Protein AF-0000000074521268 (afdb_homodimer)

pLDDT: mean 89.57, std 14.9, range [26.36, 98.94]

Radius of gyration: 30.6 Å; Cα contacts (8 Å, |Δi|>4): 1885; chains: 2; bounding box: 76×84×82 Å

Solvent-accessible surface area (backbone atoms only — not comparable to full-atom values): 48936 Å² total; per-residue (Å²): 130,63,55,28,36,25,36,46,37,6,58,72,47,41,64,57,48,53,50,51,51,60,72,56,60,58,84,45,42,70,45,82,43,68,70,80,38,58,56,38,62,72,38,33,34,66,53,45,67,74,56,57,84,70,66,84,80,38,60,30,34,36,33,42,35,54,44,30,63,58,40,66,61,44,16,60,74,69,70,35,54,47,41,69,42,47,78,45,76,79,43,41,54,63,61,61,62,44,84,61,67,73,52,63,62,88,49,65,79,61,44,34,31,34,42,40,70,61,38,61,80,41,55,59,68,55,50,50,52,52,45,52,52,41,43,75,31,51,36,59,28,41,24,39,24,56,52,88,97,46,79,50,89,57,50,53,59,37,48,44,54,41,44,72,72,69,46,44,34,30,35,35,39,89,46,65,69,57,46,50,51,36,26,70,47,59,26,50,29,32,36,60,34,25,53,89,46,54,69,53,57,78,75,31,86,31,34,40,28,33,23,38,69,46,90,81,35,62,65,43,31,50,52,30,52,52,54,38,58,75,68,72,52,74,59,32,36,28,72,56,50,38,34,56,81,66,43,26,60,60,24,55,44,45,48,54,49,47,38,69,77,39,78,79,60,47,31,39,43,41,56,29,42,48,42,67,48,33,53,28,28,32,43,11,40,38,43,53,54,42,34,41,28,58,71,68,60,38,37,31,34,36,33,43,50,80,50,52,37,19,59,40,39,49,31,35,40,42,52,31,43,11,40,42,42,38,17,56,75,63,77,38,48,47,47,90,53,58,62,42,40,24,42,59,23,28,75,68,29,50,84,43,52,63,70,57,49,52,56,54,44,70,71,42,79,51,80,65,76,45,64,49,54,22,93,87,33,38,36,42,28,28,47,88,46,79,48,72,40,76,45,56,76,74,46,51,85,76,64,81,32,52,72,33,6,45,61,18,20,52,50,18,26,50,37,36,50,42,39,54,19,54,59,40,35,24,56,69,53,81,98,53,81,77,73,39,41,47,63,36,79,80,71,71,67,77,60,51,78,72,50,71,74,68,71,63,80,68,65,66,72,78,77,82,125,129,62,55,27,37,25,36,46,38,5,58,73,48,41,66,58,48,53,50,50,51,61,70,57,59,58,83,46,43,71,45,81,43,65,69,80,38,58,56,37,62,72,38,32,34,66,53,46,67,71,57,57,84,70,66,82,82,38,61,30,33,37,34,42,35,52,43,32,68,59,40,66,62,44,14,62,76,70,70,36,55,48,40,70,41,44,79,44,76,78,41,40,56,54,46,64,69,37,65,59,77,75,56,64,64,87,48,66,78,57,45,35,30,34,42,42,71,59,40,62,80,41,56,59,66,55,49,51,52,52,46,52,52,40,44,74,29,50,35,60,27,41,24,41,24,56,51,89,96,48,78,51,89,58,49,52,58,39,47,45,55,40,44,74,73,68,47,44,35,28,35,34,40,86,46,66,69,56,46,50,51,37,24,71,46,60,28,51,30,32,36,59,34,26,53,89,48,53,68,54,56,78,73,30,84,30,35,42,27,34,23,36,69,45,89,81,34,61,67,42,32,50,52,30,52,53,52,37,58,76,68,70,53,75,59,33,37,28,72,55,51,38,33,56,79,66,43,26,60,60,24,53,43,46,48,55,48,46,38,70,76,39,78,83,60,47,31,39,43,40,56,28,41,49,43,66,48,33,53,28,29,33,43,11,40,38,44,54,54,44,35,43,26,58,69,66,60,38,38,30,34,36,34,42,51,81,49,51,38,18,61,39,40,50,32,35,40,40,52,32,43,10,39,43,43,36,17,56,75,63,77,38,50,47,47,92,55,56,61,41,40,25,41,60,21,29,77,68,30,50,81,44,52,62,69,56,50,50,57,54,44,70,72,42,77,50,81,65,77,45,65,48,54,22,93,88,33,37,36,41,30,26,46,89,46,79,49,73,39,77,45,56,78,75,46,53,84,76,64,79,31,55,71,33,6,46,62,18,21,52,51,19,26,52,36,36,51,41,38,54,18,52,61,39,34,25,56,70,54,80,99,52,80,78,73,38,42,46,62,36,79,79,70,72,68,77,61,51,81,73,51,70,74,66,70,62,79,67,65,65,73,80,76,80,124

InterPro domains:
  IPR011005 Dihydropteroate synthase-like superfamily [SSF51717] (115-327)
  IPR045406 Domain of unknown function DUF6513 [PF20123] (3-87)

Organism: Methylococcus capsulatus (strain ATCC 33009 / NCIMB 11132 / Bath) (NCBI:txid243233)

Foldseek 3Di:
DAAEEEEEFAPLCQVVLVVLCVVLVDSHHYHYDYQHHHHQLAAELVSCVPRVDDPPPGQEYEGAQNYYYDQPVSCVVVVHHYYYFYNFSLCRSVRPVPCPPQQDLVDFQAAEEAEPAPQLVDDLVRLVVQVVVLVVLPHQEYEYEDDPPRDNVCLLVNLLSCVVVVGAYEYEDPDLVSQLSNQVSPHQEYEAAWLVNCVSVVRGVHAYEYEAPDQQDVVRVVNSVVVVVVVVHAYEYESEAAEPPGCNVVSLVVLVVNCVVPVPHAYEYALQNHLVVPPDQCLVSLLVVVLSCLVSVHRYYYHYCDDPSSVSVSNSNSSSSSLSVSQVVVVHDSPPNDCQSVQQADPQAASDAPVSVVVSQCPAQDLDWDWHAHLVAIWIHHNVDIDGDLDLVVCLVVNPCPPPPLVSVLSVVQRVQRNSSNVRHHHHDRPDHGRRRSVDPDPPPVPPSPPPPPDRVSPDDPPDD/DAAEEEEEFAPLCQVVLVVLCVVLVDSHHYHYDHQHHHHQLAAELVSCVVRVDDPPPGQEYEGAQNYYYDQPVSCVVVVHHYYYFYNFSLCRSVRVVVVPDQQDLVDFQAAEEAEPAPQLVDDLVRLVVQVVVLVVLPHQEYEYEDDPPRDNVCLLVNLVSCVVVVGAYEYEDPDLVSQLSNQVSPHQEYEAAWLVNCVSVVRGVHAYEYEAPDQQDVVRVVNSVVVVVVVVHAYEYESEAAEPPGCNVVSLVVLVVNCVVPVPHAYEYALQNHLVVDPDQCLVSLLVVVLSCLVSVHRYYYHYCDDPSSVSVSNSNSSSSSLSVSQVVVVHDSPPNDCQSVQQADPQAASDAPVSVVVSQCVAQDLDWDWHAHLVAIWIHHNVDIDGDLDLVVCLVVNPCPPPPLVSVLSVVQRVQRNSSNVRHHHHDRPDHGRRRSVDPDPPPPPSSPPPPPDRPSPDDPPDD

Nearest PDB structures (foldseek):
  4db7-assembly2_B-3  TM=7.439E-01  e=2.625E-07  Bacillus anthracis str. A2012
  6clu-assembly6_C  TM=7.519E-01  e=5.292E-07  Staphylococcus aureus
  4dai-assembly2_B-3  TM=7.224E-01  e=2.771E-07  Bacillus anthracis str. A2012
  4daf-assembly1_A  TM=7.419E-01  e=8.146E-07  Bacillus anthracis str. A2012
  2dzb-assembly1_A  TM=6.719E-01  e=3.687E-06  Thermus thermophilus

Secondary structure (DSSP, 8-state):
-PPEEEEEE-HHHHHHHHHHHHHH--SSEEEEEE-S-S-GGG-BHHHHHHH----TT-SEEEE-TT-BS-HHHHHHHHTS-EEE--SSGGGHHHHHHS-------S----EEEEEETTGGGS-HHHHHHHHHHHHHTT-SEEEEE-BTTB--TTHHHHHHHHHHTT-EEEEE-S-HHHHHHHHHHT-SEEEEE-GGGGGGGGT--PEEEE--SSTT-HHHHHHHHHHHHHHT---EE---PPPTTTTHHHHHHHHHHHHHH-TTSEEEEETHHHHHHS-S-HHHHHHHHHHHHHHHT--EEEE---SGGGTTHHHHHHHHHHHHHHHHHTT--SSSS-STT-SS--S-S--S-HHHHHHHHHH--SS--EEEEETTEEEEEETTEEEEESSHHHHGGGS--TT-HHHHHHHHHHHHHHHHHHHHT----TTSPPP-GGGS------S-TTS---S-GGG------/-PPEEEEEE-HHHHHHHHHHHHHH--SSEEEEEE-S-S-GGG-BHHHHHHH----TT-SEEEE-TT-BS-HHHHHHHHTS-EEE--SSGGGHHHHHHS-S-----S----EEEEEETTGGGS-HHHHHHHHHHHHHTT-SEEEEE-BTTB--TTHHHHHHHHHHTT-EEEEE-S-HHHHHHHHHHT-SEEEEE-GGGGGGGGT--PEEEE--SSTT-HHHHHHHHHHHHHHT---EE---PPPTTTTHHHHHHHHHHHHHH-TTSEEEEETHHHHHHS-S-HHHHHHHHHHHHHHHT--EEEE---SGGGTTHHHHHHHHHHHHHHHHHTT--SSSS-STT-SS--S-S--S-HHHHHHHHHH--SS--EEEEETTEEEEEETTEEEEESSHHHHGGGS--TT-HHHHHHHHHHHHHHHHHHHHT----TTSPPP-GGGS------S-TTS---S-GGG------

Structure (mmCIF, N/CA/C/O backbone):
data_AF-0000000074521268-model_v1
#
loop_
_entity.id
_entity.type
_entity.pdbx_description
1 polymer 'Pterin-binding domain protein'
#
loop_
_atom_site.group_PDB
_atom_site.id
_atom_site.type_symbol
_atom_site.label_atom_id
_atom_site.label_alt_id
_atom_site.label_comp_id
_atom_site.label_asym_id
_atom_site.label_entity_id
_atom_site.label_seq_id
_atom_site.pdbx_PDB_ins_code
_atom_site.Cartn_x
_atom_site.Cartn_y
_atom_site.Cartn_z
_atom_site.occupancy
_atom_site.B_iso_or_equiv
_atom_site.auth_seq_id
_atom_site.auth_comp_id
_atom_site.auth_asym_id
_atom_site.auth_atom_id
_atom_site.pdbx_PDB_model_num
ATOM 1 N N . MET A 1 1 ? 21.516 18.906 -37.062 1 59.97 1 MET A N 1
ATOM 2 C CA . MET A 1 1 ? 21.906 19.828 -36 1 59.97 1 MET A CA 1
ATOM 3 C C . MET A 1 1 ? 21.234 19.469 -34.688 1 59.97 1 MET A C 1
ATOM 5 O O . MET A 1 1 ? 20.109 18.969 -34.656 1 59.97 1 MET A O 1
ATOM 9 N N . ALA A 1 2 ? 21.953 19.438 -33.656 1 79.19 2 ALA A N 1
ATOM 10 C CA . ALA A 1 2 ? 21.422 19.094 -32.344 1 79.19 2 ALA A CA 1
ATOM 11 C C . ALA A 1 2 ? 20.312 20.062 -31.953 1 79.19 2 ALA A C 1
ATOM 13 O O . ALA A 1 2 ? 20.375 21.25 -32.25 1 79.19 2 ALA A O 1
ATOM 14 N N . GLU A 1 3 ? 19.188 19.547 -31.5 1 89.88 3 GLU A N 1
ATOM 15 C CA . GLU A 1 3 ? 18.094 20.391 -31.016 1 89.88 3 GLU A CA 1
ATOM 16 C C . GLU A 1 3 ? 18.594 21.406 -29.984 1 89.88 3 GLU A C 1
ATOM 18 O O . GLU A 1 3 ? 19.422 21.078 -29.141 1 89.88 3 GLU A O 1
ATOM 23 N N . HIS A 1 4 ? 18.219 22.672 -30.281 1 94.56 4 HIS A N 1
ATOM 24 C CA . HIS A 1 4 ? 18.531 23.734 -29.312 1 94.56 4 HIS A CA 1
ATOM 25 C C . HIS A 1 4 ? 17.312 24.062 -28.453 1 94.56 4 HIS A C 1
ATOM 27 O O . HIS A 1 4 ? 16.297 24.531 -28.969 1 94.56 4 HIS A O 1
ATOM 33 N N . ILE A 1 5 ? 17.469 23.797 -27.125 1 94.12 5 ILE A N 1
ATOM 34 C CA . ILE A 1 5 ? 16.359 24.031 -26.203 1 94.12 5 ILE A CA 1
ATOM 35 C C . ILE A 1 5 ? 16.641 25.25 -25.344 1 94.12 5 ILE A C 1
ATOM 37 O O . ILE A 1 5 ? 17.734 25.391 -24.781 1 94.12 5 ILE A O 1
ATOM 41 N N . LEU A 1 6 ? 15.672 26.234 -25.328 1 95.69 6 LEU A N 1
ATOM 42 C CA . LEU A 1 6 ? 15.727 27.375 -24.422 1 95.69 6 LEU A CA 1
ATOM 43 C C . LEU A 1 6 ? 15.008 27.062 -23.109 1 95.69 6 LEU A C 1
ATOM 45 O O . LEU A 1 6 ? 13.805 26.797 -23.109 1 95.69 6 LEU A O 1
ATOM 49 N N . PHE A 1 7 ? 15.812 27.078 -22.062 1 94.31 7 PHE A N 1
ATOM 50 C CA . PHE A 1 7 ? 15.234 26.875 -20.75 1 94.31 7 PHE A CA 1
ATOM 51 C C . PHE A 1 7 ? 14.945 28.219 -20.078 1 94.31 7 PHE A C 1
ATOM 53 O O . PHE A 1 7 ? 15.867 29 -19.828 1 94.31 7 PHE A O 1
ATOM 60 N N . LEU A 1 8 ? 13.68 28.484 -19.812 1 93.88 8 LEU A N 1
ATOM 61 C CA . LEU A 1 8 ? 13.32 29.672 -19.047 1 93.88 8 LEU A CA 1
ATOM 62 C C . LEU A 1 8 ? 13.211 29.359 -17.562 1 93.88 8 LEU A C 1
ATOM 64 O O . LEU A 1 8 ? 12.688 28.312 -17.172 1 93.88 8 LEU A O 1
ATOM 68 N N . THR A 1 9 ? 13.844 30.203 -16.75 1 90 9 THR A N 1
ATOM 69 C CA . THR A 1 9 ? 13.844 29.938 -15.312 1 90 9 THR A CA 1
ATOM 70 C C . THR A 1 9 ? 13.875 31.234 -14.523 1 90 9 THR A C 1
ATOM 72 O O . THR A 1 9 ? 13.812 32.312 -15.102 1 90 9 THR A O 1
ATOM 75 N N . GLY A 1 10 ? 13.672 31.125 -13.219 1 80.94 10 GLY A N 1
ATOM 76 C CA . GLY A 1 10 ? 13.828 32.25 -12.312 1 80.94 10 GLY A CA 1
ATOM 77 C C . GLY A 1 10 ? 15.219 32.344 -11.727 1 80.94 10 GLY A C 1
ATOM 78 O O . GLY A 1 10 ? 16.047 31.469 -11.93 1 80.94 10 GLY A O 1
ATOM 79 N N . LYS A 1 11 ? 15.391 33.5 -11.055 1 79.19 11 LYS A N 1
ATOM 80 C CA . LYS A 1 11 ? 16.703 33.844 -10.516 1 79.19 11 LYS A CA 1
ATOM 81 C C . LYS A 1 11 ? 17.188 32.75 -9.547 1 79.19 11 LYS A C 1
ATOM 83 O O . LYS A 1 11 ? 18.328 32.312 -9.617 1 79.19 11 LYS A O 1
ATOM 88 N N . LEU A 1 12 ? 16.312 32.281 -8.773 1 69.31 12 LEU A N 1
ATOM 89 C CA . LEU A 1 12 ? 16.688 31.391 -7.688 1 69.31 12 LEU A CA 1
ATOM 90 C C . LEU A 1 12 ? 16.984 29.984 -8.227 1 69.31 12 LEU A C 1
ATOM 92 O O . LEU A 1 12 ? 17.734 29.234 -7.598 1 69.31 12 LEU A O 1
ATOM 96 N N . ALA A 1 13 ? 16.438 29.688 -9.344 1 76.88 13 ALA A N 1
ATOM 97 C CA . ALA A 1 13 ? 16.578 28.328 -9.883 1 76.88 13 ALA A CA 1
ATOM 98 C C . ALA A 1 13 ? 17.688 28.266 -10.938 1 76.88 13 ALA A C 1
ATOM 100 O O . ALA A 1 13 ? 18.094 27.188 -11.352 1 76.88 13 ALA A O 1
ATOM 101 N N . GLU A 1 14 ? 18.219 29.406 -11.359 1 84.88 14 GLU A N 1
ATOM 102 C CA . GLU A 1 14 ? 19.094 29.484 -12.516 1 84.88 14 GLU A CA 1
ATOM 103 C C . GLU A 1 14 ? 20.375 28.672 -12.305 1 84.88 14 GLU A C 1
ATOM 105 O O . GLU A 1 14 ? 20.734 27.844 -13.141 1 84.88 14 GLU A O 1
ATOM 110 N N . LYS A 1 15 ? 20.953 28.859 -11.164 1 78.44 15 LYS A N 1
ATOM 111 C CA . LYS A 1 15 ? 22.203 28.172 -10.891 1 78.44 15 LYS A CA 1
ATOM 112 C C . LYS A 1 15 ? 22.016 26.656 -10.891 1 78.44 15 LYS A C 1
ATOM 114 O O . LYS A 1 15 ? 22.812 25.922 -11.484 1 78.44 15 LYS A O 1
ATOM 119 N N . GLN A 1 16 ? 21.016 26.297 -10.227 1 77.19 16 GLN A N 1
ATOM 120 C CA . GLN A 1 16 ? 20.734 24.859 -10.156 1 77.19 16 GLN A CA 1
ATOM 121 C C . GLN A 1 16 ? 20.438 24.297 -11.539 1 77.19 16 GLN A C 1
ATOM 123 O O . GLN A 1 16 ? 20.859 23.172 -11.859 1 77.19 16 GLN A O 1
ATOM 128 N N . LEU A 1 17 ? 19.75 24.984 -12.344 1 86.44 17 LEU A N 1
ATOM 129 C CA . LEU A 1 17 ? 19.438 24.547 -13.695 1 86.44 17 LEU A CA 1
ATOM 130 C C . LEU A 1 17 ? 20.703 24.359 -14.523 1 86.44 17 LEU A C 1
ATOM 132 O O . LEU A 1 17 ? 20.875 23.359 -15.203 1 86.44 17 LEU A O 1
ATOM 136 N N . HIS A 1 18 ? 21.609 25.281 -14.406 1 88.19 18 HIS A N 1
ATOM 137 C CA . HIS A 1 18 ? 22.875 25.156 -15.117 1 88.19 18 HIS A CA 1
ATOM 138 C C . HIS A 1 18 ? 23.641 23.906 -14.695 1 88.19 18 HIS A C 1
ATOM 140 O O . HIS A 1 18 ? 24.125 23.156 -15.539 1 88.19 18 HIS A O 1
ATOM 146 N N . ARG A 1 19 ? 23.594 23.703 -13.445 1 80.06 19 ARG A N 1
ATOM 147 C CA . ARG A 1 19 ? 24.312 22.547 -12.914 1 80.06 19 ARG A CA 1
ATOM 148 C C . ARG A 1 19 ? 23.719 21.234 -13.438 1 80.06 19 ARG A C 1
ATOM 150 O O . ARG A 1 19 ? 24.453 20.344 -13.875 1 80.06 19 ARG A O 1
ATOM 157 N N . ILE A 1 20 ? 22.469 21.188 -13.375 1 79.12 20 ILE A N 1
ATOM 158 C CA . ILE A 1 20 ? 21.781 19.984 -13.797 1 79.12 20 ILE A CA 1
ATOM 159 C C . ILE A 1 20 ? 22.016 19.75 -15.289 1 79.12 20 ILE A C 1
ATOM 161 O O . ILE A 1 20 ? 22.312 18.625 -15.703 1 79.12 20 ILE A O 1
ATOM 165 N N . LEU A 1 21 ? 21.906 20.688 -16.109 1 86.38 21 LEU A N 1
ATOM 166 C CA . LEU A 1 21 ? 22.094 20.562 -17.547 1 86.38 21 LEU A CA 1
ATOM 167 C C . LEU A 1 21 ? 23.531 20.203 -17.891 1 86.38 21 LEU A C 1
ATOM 169 O O . LEU A 1 21 ? 23.797 19.406 -18.797 1 86.38 21 LEU A O 1
ATOM 173 N N . GLU A 1 22 ? 24.438 20.75 -17.078 1 83.12 22 GLU A N 1
ATOM 174 C CA . GLU A 1 22 ? 25.844 20.422 -17.281 1 83.12 22 GLU A CA 1
ATOM 175 C C . GLU A 1 22 ? 26.109 18.953 -16.953 1 83.12 22 GLU A C 1
ATOM 177 O O . GLU A 1 22 ? 26.797 18.25 -17.703 1 83.12 22 GLU A O 1
ATOM 182 N N . GLU A 1 23 ? 25.484 18.562 -15.93 1 76.62 23 GLU A N 1
ATOM 183 C CA . GLU A 1 23 ? 25.641 17.172 -15.5 1 76.62 23 GLU A CA 1
ATOM 184 C C . GLU A 1 23 ? 24.984 16.219 -16.484 1 76.62 23 GLU A C 1
ATOM 186 O O . GLU A 1 23 ? 25.5 15.117 -16.734 1 76.62 23 GLU A O 1
ATOM 191 N N . MET A 1 24 ? 23.891 16.625 -17.047 1 77.19 24 MET A N 1
ATOM 192 C CA . MET A 1 24 ? 23.141 15.812 -18.016 1 77.19 24 MET A CA 1
ATOM 193 C C . MET A 1 24 ? 23.922 15.664 -19.312 1 77.19 24 MET A C 1
ATOM 195 O O . MET A 1 24 ? 23.766 14.664 -20.016 1 77.19 24 MET A O 1
ATOM 199 N N . ALA A 1 25 ? 24.766 16.5 -19.547 1 78.25 25 ALA A N 1
ATOM 200 C CA . ALA A 1 25 ? 25.484 16.516 -20.812 1 78.25 25 ALA A CA 1
ATOM 201 C C . ALA A 1 25 ? 24.578 16.062 -21.953 1 78.25 25 ALA A C 1
ATOM 203 O O . ALA A 1 25 ? 24.859 15.07 -22.625 1 78.25 25 ALA A O 1
ATOM 204 N N . PRO A 1 26 ? 23.453 16.859 -22.141 1 80.94 26 PRO A N 1
ATOM 205 C CA . PRO A 1 26 ? 22.5 16.422 -23.156 1 80.94 26 PRO A CA 1
ATOM 206 C C . PRO A 1 26 ? 23.031 16.562 -24.578 1 80.94 26 PRO A C 1
ATOM 208 O O . PRO A 1 26 ? 24.016 17.266 -24.797 1 80.94 26 PRO A O 1
ATOM 211 N N . GLU A 1 27 ? 22.359 15.688 -25.469 1 81.75 27 GLU A N 1
ATOM 212 C CA . GLU A 1 27 ? 22.75 15.734 -26.875 1 81.75 27 GLU A CA 1
ATOM 213 C C . GLU A 1 27 ? 22.203 16.984 -27.562 1 81.75 27 GLU A C 1
ATOM 215 O O . GLU A 1 27 ? 22.609 17.312 -28.688 1 81.75 27 GLU A O 1
ATOM 220 N N . PHE A 1 28 ? 21.375 17.609 -26.828 1 85.69 28 PHE A N 1
ATOM 221 C CA . PHE A 1 28 ? 20.828 18.828 -27.391 1 85.69 28 PHE A CA 1
ATOM 222 C C . PHE A 1 28 ? 21.609 20.047 -26.922 1 85.69 28 PHE A C 1
ATOM 224 O O . PHE A 1 28 ? 22.281 20 -25.875 1 85.69 28 PHE A O 1
ATOM 231 N N . GLU A 1 29 ? 21.641 21.062 -27.719 1 90.06 29 GLU A N 1
ATOM 232 C CA . GLU A 1 29 ? 22.141 22.375 -27.281 1 90.06 29 GLU A CA 1
ATOM 233 C C . GLU A 1 29 ? 21.109 23.094 -26.422 1 90.06 29 GLU A C 1
ATOM 235 O O . GLU A 1 29 ? 19.906 22.828 -26.531 1 90.06 29 GLU A O 1
ATOM 240 N N . TYR A 1 30 ? 21.688 23.797 -25.469 1 93.5 30 TYR A N 1
ATOM 241 C CA . TYR A 1 30 ? 20.703 24.484 -24.656 1 93.5 30 TYR A CA 1
ATOM 242 C C . TYR A 1 30 ? 21.156 25.906 -24.312 1 93.5 30 TYR A C 1
ATOM 244 O O . TYR A 1 30 ? 22.344 26.188 -24.344 1 93.5 30 TYR A O 1
ATOM 252 N N . THR A 1 31 ? 20.219 26.828 -24.125 1 94.69 31 THR A N 1
ATOM 253 C CA . THR A 1 31 ? 20.375 28.156 -23.531 1 94.69 31 THR A CA 1
ATOM 254 C C . THR A 1 31 ? 19.484 28.312 -22.297 1 94.69 31 THR A C 1
ATOM 256 O O . THR A 1 31 ? 18.312 27.922 -22.312 1 94.69 31 THR A O 1
ATOM 259 N N . VAL A 1 32 ? 20.109 28.734 -21.234 1 94.62 32 VAL A N 1
ATOM 260 C CA . VAL A 1 32 ? 19.328 29.047 -20.047 1 94.62 32 VAL A CA 1
ATOM 261 C C . VAL A 1 32 ? 19.109 30.547 -19.938 1 94.62 32 VAL A C 1
ATOM 263 O O . VAL A 1 32 ? 20.062 31.328 -20.031 1 94.62 32 VAL A O 1
ATOM 266 N N . HIS A 1 33 ? 17.844 30.922 -19.812 1 94.31 33 HIS A N 1
ATOM 267 C CA . HIS A 1 33 ? 17.516 32.344 -19.734 1 94.31 33 HIS A CA 1
ATOM 268 C C . HIS A 1 33 ? 16.656 32.625 -18.516 1 94.31 33 HIS A C 1
ATOM 270 O O . HIS A 1 33 ? 15.578 32.062 -18.344 1 94.31 33 HIS A O 1
ATOM 276 N N . GLN A 1 34 ? 17.156 33.531 -17.703 1 89.5 34 GLN A N 1
ATOM 277 C CA . GLN A 1 34 ? 16.422 34 -16.547 1 89.5 34 GLN A CA 1
ATOM 278 C C . GLN A 1 34 ? 15.453 35.125 -16.922 1 89.5 34 GLN A C 1
ATOM 280 O O . GLN A 1 34 ? 15.867 36.156 -17.453 1 89.5 34 GLN A O 1
ATOM 285 N N . LEU A 1 35 ? 14.172 35.031 -16.688 1 87.88 35 LEU A N 1
ATOM 286 C CA . LEU A 1 35 ? 13.148 35.938 -17.172 1 87.88 35 LEU A CA 1
ATOM 287 C C . LEU A 1 35 ? 12.953 37.094 -16.203 1 87.88 35 LEU A C 1
ATOM 289 O O . LEU A 1 35 ? 12 37.875 -16.344 1 87.88 35 LEU A O 1
ATOM 293 N N . GLY A 1 36 ? 13.727 37.188 -15.141 1 81.12 36 GLY A N 1
ATOM 294 C CA . GLY A 1 36 ? 13.688 38.312 -14.227 1 81.12 36 GLY A CA 1
ATOM 295 C C . GLY A 1 36 ? 12.742 38.094 -13.055 1 81.12 36 GLY A C 1
ATOM 296 O O . GLY A 1 36 ? 12.32 39.062 -12.406 1 81.12 36 GLY A O 1
ATOM 297 N N . LEU A 1 37 ? 12.281 36.938 -12.906 1 78.12 37 LEU A N 1
ATOM 298 C CA . LEU A 1 37 ? 11.508 36.594 -11.719 1 78.12 37 LEU A CA 1
ATOM 299 C C . LEU A 1 37 ? 12.336 35.812 -10.727 1 78.12 37 LEU A C 1
ATOM 301 O O . LEU A 1 37 ? 13.289 35.125 -11.117 1 78.12 37 LEU A O 1
ATOM 305 N N . SER A 1 38 ? 12.008 36.031 -9.508 1 70.19 38 SER A N 1
ATOM 306 C CA . SER A 1 38 ? 12.789 35.344 -8.461 1 70.19 38 SER A CA 1
ATOM 307 C C . SER A 1 38 ? 12.461 33.875 -8.391 1 70.19 38 SER A C 1
ATOM 309 O O . SER A 1 38 ? 13.367 33.031 -8.383 1 70.19 38 SER A O 1
ATOM 311 N N . VAL A 1 39 ? 11.148 33.594 -8.281 1 68 39 VAL A N 1
ATOM 312 C CA . VAL A 1 39 ? 10.68 32.219 -8.125 1 68 39 VAL A CA 1
ATOM 313 C C . VAL A 1 39 ? 10.125 31.688 -9.453 1 68 39 VAL A C 1
ATOM 315 O O . VAL A 1 39 ? 9.148 32.25 -9.969 1 68 39 VAL A O 1
ATOM 318 N N . ALA A 1 40 ? 10.688 30.688 -9.953 1 78.62 40 ALA A N 1
ATOM 319 C CA . ALA A 1 40 ? 10.344 30.109 -11.25 1 78.62 40 ALA A CA 1
ATOM 320 C C . ALA A 1 40 ? 8.891 29.672 -11.289 1 78.62 40 ALA A C 1
ATOM 322 O O . ALA A 1 40 ? 8.234 29.75 -12.336 1 78.62 40 ALA A O 1
ATOM 323 N N . ALA A 1 41 ? 8.453 29.234 -10.141 1 66.62 41 ALA A N 1
ATOM 324 C CA . ALA A 1 41 ? 7.105 28.672 -10.07 1 66.62 41 ALA A CA 1
ATOM 325 C C . ALA A 1 41 ? 6.047 29.719 -10.352 1 66.62 41 ALA A C 1
ATOM 327 O O . ALA A 1 41 ? 4.898 29.406 -10.656 1 66.62 41 ALA A O 1
ATOM 328 N N . LEU A 1 42 ? 6.395 31.016 -10.328 1 70.69 42 LEU A N 1
ATOM 329 C CA . LEU A 1 42 ? 5.461 32.125 -10.547 1 70.69 42 LEU A CA 1
ATOM 330 C C . LEU A 1 42 ? 5.414 32.5 -12.023 1 70.69 42 LEU A C 1
ATOM 332 O O . LEU A 1 42 ? 4.641 33.375 -12.414 1 70.69 42 LEU A O 1
ATOM 336 N N . MET A 1 43 ? 6.098 31.859 -12.773 1 81.31 43 MET A N 1
ATOM 337 C CA . MET A 1 43 ? 6.184 32.188 -14.195 1 81.31 43 MET A CA 1
ATOM 338 C C . MET A 1 43 ? 4.844 31.938 -14.891 1 81.31 43 MET A C 1
ATOM 340 O O . MET A 1 43 ? 4.168 30.953 -14.617 1 81.31 43 MET A O 1
ATOM 344 N N . THR A 1 44 ? 4.379 32.969 -15.664 1 83.81 44 THR A N 1
ATOM 345 C CA . THR A 1 44 ? 3.172 32.812 -16.469 1 83.81 44 THR A CA 1
ATOM 346 C C . THR A 1 44 ? 3.48 33 -17.953 1 83.81 44 THR A C 1
ATOM 348 O O . THR A 1 44 ? 4.492 33.625 -18.312 1 83.81 44 THR A O 1
ATOM 351 N N . ALA A 1 45 ? 2.617 32.469 -18.766 1 89.19 45 ALA A N 1
ATOM 352 C CA . ALA A 1 45 ? 2.754 32.625 -20.203 1 89.19 45 ALA A CA 1
ATOM 353 C C . ALA A 1 45 ? 2.783 34.125 -20.594 1 89.19 45 ALA A C 1
ATOM 355 O O . ALA A 1 45 ? 3.557 34.531 -21.453 1 89.19 45 ALA A O 1
ATOM 356 N N . ASP A 1 46 ? 1.966 34.844 -19.859 1 86.88 46 ASP A N 1
ATOM 357 C CA . ASP A 1 46 ? 1.913 36.281 -20.125 1 86.88 46 ASP A CA 1
ATOM 358 C C . ASP A 1 46 ? 3.246 36.969 -19.781 1 86.88 46 ASP A C 1
ATOM 360 O O . ASP A 1 46 ? 3.697 37.844 -20.516 1 86.88 46 ASP A O 1
ATOM 364 N N . MET A 1 47 ? 3.838 36.531 -18.75 1 88 47 MET A N 1
ATOM 365 C CA . MET A 1 47 ? 5.141 37.062 -18.375 1 88 47 MET A CA 1
ATOM 366 C C . MET A 1 47 ? 6.188 36.75 -19.438 1 88 47 MET A C 1
ATOM 368 O O . MET A 1 47 ? 7.012 37.594 -19.781 1 88 47 MET A O 1
ATOM 372 N N . ILE A 1 48 ? 6.074 35.562 -19.906 1 93.12 48 ILE A N 1
ATOM 373 C CA . ILE A 1 48 ? 7.027 35.125 -20.938 1 93.12 48 ILE A CA 1
ATOM 374 C C . ILE A 1 48 ? 6.84 35.969 -22.188 1 93.12 48 ILE A C 1
ATOM 376 O O . ILE A 1 48 ? 7.809 36.469 -22.766 1 93.12 48 ILE A O 1
ATOM 380 N N . ARG A 1 49 ? 5.625 36.188 -22.562 1 90.5 49 ARG A N 1
ATOM 381 C CA . ARG A 1 49 ? 5.301 37 -23.75 1 90.5 49 ARG A CA 1
ATOM 382 C C . ARG A 1 49 ? 5.863 38.406 -23.625 1 90.5 49 ARG A C 1
ATOM 384 O O . ARG A 1 49 ? 6.387 38.938 -24.609 1 90.5 49 ARG A O 1
ATOM 391 N N . ARG A 1 50 ? 5.789 38.906 -22.453 1 89.38 50 ARG A N 1
ATOM 392 C CA . ARG A 1 50 ? 6.176 40.281 -22.219 1 89.38 50 ARG A CA 1
ATOM 393 C C . ARG A 1 50 ? 7.688 40.406 -22.047 1 89.38 50 ARG A C 1
ATOM 395 O O . ARG A 1 50 ? 8.281 41.375 -22.5 1 89.38 50 ARG A O 1
ATOM 402 N N . ARG A 1 51 ? 8.297 39.406 -21.438 1 91.56 51 ARG A N 1
ATOM 403 C CA . ARG A 1 51 ? 9.656 39.625 -20.953 1 91.56 51 ARG A CA 1
ATOM 404 C C . ARG A 1 51 ? 10.672 38.938 -21.859 1 91.56 51 ARG A C 1
ATOM 406 O O . ARG A 1 51 ? 11.852 39.25 -21.844 1 91.56 51 ARG A O 1
ATOM 413 N N . LEU A 1 52 ? 10.227 37.906 -22.484 1 93 52 LEU A N 1
ATOM 414 C CA . LEU A 1 52 ? 11.164 37.188 -23.359 1 93 52 LEU A CA 1
ATOM 415 C C . LEU A 1 52 ? 11.398 37.969 -24.656 1 93 52 LEU A C 1
ATOM 417 O O . LEU A 1 52 ? 10.484 38.094 -25.469 1 93 52 LEU A O 1
ATOM 421 N N . LYS A 1 53 ? 12.586 38.469 -24.812 1 89.38 53 LYS A N 1
ATOM 422 C CA . LYS A 1 53 ? 12.898 39.312 -25.953 1 89.38 53 LYS A CA 1
ATOM 423 C C . LYS A 1 53 ? 13.656 38.562 -27.031 1 89.38 53 LYS A C 1
ATOM 425 O O . LYS A 1 53 ? 13.688 38.969 -28.188 1 89.38 53 LYS A O 1
ATOM 430 N N . ASP A 1 54 ? 14.273 37.531 -26.672 1 91.25 54 ASP A N 1
ATOM 431 C CA . ASP A 1 54 ? 15.094 36.75 -27.578 1 91.25 54 ASP A CA 1
ATOM 432 C C . ASP A 1 54 ? 14.898 35.25 -27.328 1 91.25 54 ASP A C 1
ATOM 434 O O . ASP A 1 54 ? 14.93 34.812 -26.188 1 91.25 54 ASP A O 1
ATOM 438 N N . THR A 1 55 ? 14.648 34.531 -28.406 1 93.38 55 THR A N 1
ATOM 439 C CA . THR A 1 55 ? 14.492 33.094 -28.281 1 93.38 55 THR A CA 1
ATOM 440 C C . THR A 1 55 ? 15.836 32.375 -28.469 1 93.38 55 THR A C 1
ATOM 442 O O . THR A 1 55 ? 15.922 31.172 -28.328 1 93.38 55 THR A O 1
ATOM 445 N N . PHE A 1 56 ? 16.859 33.094 -28.75 1 92.62 56 PHE A N 1
ATOM 446 C CA . PHE A 1 56 ? 18.234 32.625 -28.844 1 92.62 56 PHE A CA 1
ATOM 447 C C . PHE A 1 56 ? 18.375 31.516 -29.891 1 92.62 56 PHE A C 1
ATOM 449 O O . PHE A 1 56 ? 19.141 30.562 -29.703 1 92.62 56 PHE A O 1
ATOM 456 N N . GLY A 1 57 ? 17.484 31.547 -30.875 1 92.19 57 GLY A N 1
ATOM 457 C CA . GLY A 1 57 ? 17.531 30.547 -31.938 1 92.19 57 GLY A CA 1
ATOM 458 C C . GLY A 1 57 ? 17.109 29.172 -31.484 1 92.19 57 GLY A C 1
ATOM 459 O O . GLY A 1 57 ? 17.531 28.156 -32.062 1 92.19 57 GLY A O 1
ATOM 460 N N . ALA A 1 58 ? 16.375 29.094 -30.422 1 94.69 58 ALA A N 1
ATOM 461 C CA . ALA A 1 58 ? 15.969 27.797 -29.859 1 94.69 58 ALA A CA 1
ATOM 462 C C . ALA A 1 58 ? 14.938 27.125 -30.766 1 94.69 58 ALA A C 1
ATOM 464 O O . ALA A 1 58 ? 14.195 27.797 -31.484 1 94.69 58 ALA A O 1
ATOM 465 N N . ASP A 1 59 ? 14.977 25.797 -30.734 1 94.12 59 ASP A N 1
ATOM 466 C CA . ASP A 1 59 ? 13.984 25 -31.438 1 94.12 59 ASP A CA 1
ATOM 467 C C . ASP A 1 59 ? 12.734 24.797 -30.578 1 94.12 59 ASP A C 1
ATOM 469 O O . ASP A 1 59 ? 11.648 24.547 -31.109 1 94.12 59 ASP A O 1
ATOM 473 N N . ARG A 1 60 ? 12.953 24.812 -29.312 1 94.25 60 ARG A N 1
ATOM 474 C CA . ARG A 1 60 ? 11.875 24.641 -28.328 1 94.25 60 ARG A CA 1
ATOM 475 C C . ARG A 1 60 ? 12.211 25.344 -27.031 1 94.25 60 ARG A C 1
ATOM 477 O O . ARG A 1 60 ? 13.383 25.547 -26.703 1 94.25 60 ARG A O 1
ATOM 484 N N . ILE A 1 61 ? 11.117 25.812 -26.344 1 94.88 61 ILE A N 1
ATOM 485 C CA . ILE A 1 61 ? 11.266 26.453 -25.047 1 94.88 61 ILE A CA 1
ATOM 486 C C . ILE A 1 61 ? 10.688 25.547 -23.953 1 94.88 61 ILE A C 1
ATOM 488 O O . ILE A 1 61 ? 9.578 25.016 -24.094 1 94.88 61 ILE A O 1
ATOM 492 N N . LEU A 1 62 ? 11.516 25.25 -22.984 1 92.75 62 LEU A N 1
ATOM 493 C CA . LEU A 1 62 ? 11.039 24.531 -21.812 1 92.75 62 LEU A CA 1
ATOM 494 C C . LEU A 1 62 ? 10.867 25.469 -20.625 1 92.75 62 LEU A C 1
ATOM 496 O O . LEU A 1 62 ? 11.812 26.156 -20.234 1 92.75 62 LEU A O 1
ATOM 500 N N . VAL A 1 63 ? 9.664 25.562 -20.125 1 91.94 63 VAL A N 1
ATOM 501 C CA . VAL A 1 63 ? 9.352 26.391 -18.984 1 91.94 63 VAL A CA 1
ATOM 502 C C . VAL A 1 63 ? 9.172 25.531 -17.734 1 91.94 63 VAL A C 1
ATOM 504 O O . VAL A 1 63 ? 9.031 24.312 -17.844 1 91.94 63 VAL A O 1
ATOM 507 N N . PRO A 1 64 ? 9.352 26.141 -16.5 1 84.06 64 PRO A N 1
ATOM 508 C CA . PRO A 1 64 ? 9.125 25.344 -15.281 1 84.06 64 PRO A CA 1
ATOM 509 C C . PRO A 1 64 ? 7.773 24.641 -15.289 1 84.06 64 PRO A C 1
ATOM 511 O O . PRO A 1 64 ? 6.797 25.172 -15.828 1 84.06 64 PRO A O 1
ATOM 514 N N . GLY A 1 65 ? 7.773 23.422 -14.773 1 81.25 65 GLY A N 1
ATOM 515 C CA . GLY A 1 65 ? 6.578 22.594 -14.781 1 81.25 65 GLY A CA 1
ATOM 516 C C . GLY A 1 65 ? 5.363 23.297 -14.195 1 81.25 65 GLY A C 1
ATOM 517 O O . GLY A 1 65 ? 4.23 23.016 -14.594 1 81.25 65 GLY A O 1
ATOM 518 N N . ARG A 1 66 ? 5.562 24.281 -13.328 1 69.12 66 ARG A N 1
ATOM 519 C CA . ARG A 1 66 ? 4.477 24.969 -12.633 1 69.12 66 ARG A CA 1
ATOM 520 C C . ARG A 1 66 ? 4.121 26.281 -13.328 1 69.12 66 ARG A C 1
ATOM 522 O O . ARG A 1 66 ? 3.35 27.078 -12.797 1 69.12 66 ARG A O 1
ATOM 529 N N . CYS A 1 67 ? 4.75 26.5 -14.461 1 80.69 67 CYS A N 1
ATOM 530 C CA . CYS A 1 67 ? 4.418 27.703 -15.234 1 80.69 67 CYS A CA 1
ATOM 531 C C . CYS A 1 67 ? 2.932 27.734 -15.555 1 80.69 67 CYS A C 1
ATOM 533 O O . CYS A 1 67 ? 2.352 26.734 -15.969 1 80.69 67 CYS A O 1
ATOM 535 N N . ARG A 1 68 ? 2.336 28.891 -15.25 1 75.62 68 ARG A N 1
ATOM 536 C CA . ARG A 1 68 ? 0.901 29.031 -15.477 1 75.62 68 ARG A CA 1
ATOM 537 C C . ARG A 1 68 ? 0.622 29.781 -16.781 1 75.62 68 ARG A C 1
ATOM 539 O O . ARG A 1 68 ? 1.507 30.453 -17.312 1 75.62 68 ARG A O 1
ATOM 546 N N . GLY A 1 69 ? -0.626 29.562 -17.297 1 79.75 69 GLY A N 1
ATOM 547 C CA . GLY A 1 69 ? -1.038 30.312 -18.484 1 79.75 69 GLY A CA 1
ATOM 548 C C . GLY A 1 69 ? -1.131 29.453 -19.734 1 79.75 69 GLY A C 1
ATOM 549 O O . GLY A 1 69 ? -0.945 28.234 -19.672 1 79.75 69 GLY A O 1
ATOM 550 N N . ASP A 1 70 ? -1.538 30 -20.844 1 81.94 70 ASP A N 1
ATOM 551 C CA . ASP A 1 70 ? -1.762 29.328 -22.125 1 81.94 70 ASP A CA 1
ATOM 552 C C . ASP A 1 70 ? -0.469 29.234 -22.938 1 81.94 70 ASP A C 1
ATOM 55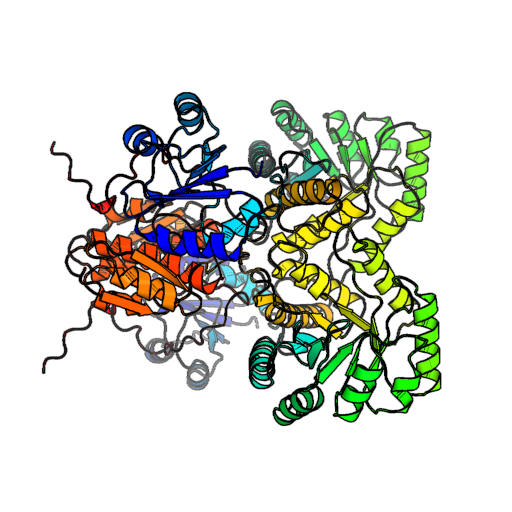4 O O . ASP A 1 70 ? -0.136 30.156 -23.688 1 81.94 70 ASP A O 1
ATOM 558 N N . LEU A 1 71 ? 0.132 28.031 -22.859 1 88.12 71 LEU A N 1
ATOM 559 C CA . LEU A 1 71 ? 1.419 27.875 -23.531 1 88.12 71 LEU A CA 1
ATOM 560 C C . LEU A 1 71 ? 1.229 27.625 -25.031 1 88.12 71 LEU A C 1
ATOM 562 O O . LEU A 1 71 ? 2.148 27.844 -25.812 1 88.12 71 LEU A O 1
ATOM 566 N N . GLU A 1 72 ? 0.046 27.203 -25.406 1 89.25 72 GLU A N 1
ATOM 567 C CA . GLU A 1 72 ? -0.23 26.984 -26.828 1 89.25 72 GLU A CA 1
ATOM 568 C C . GLU A 1 72 ? -0.239 28.312 -27.594 1 89.25 72 GLU A C 1
ATOM 570 O O . GLU A 1 72 ? 0.383 28.422 -28.656 1 89.25 72 GLU A O 1
ATOM 575 N N . THR A 1 73 ? -1.007 29.219 -26.984 1 89.5 73 THR A N 1
ATOM 576 C CA . THR A 1 73 ? -1.038 30.547 -27.594 1 89.5 73 THR A CA 1
ATOM 577 C C . THR A 1 73 ? 0.355 31.172 -27.609 1 89.5 73 THR A C 1
ATOM 579 O O . THR A 1 73 ? 0.761 31.781 -28.609 1 89.5 73 THR A O 1
ATOM 582 N N . LEU A 1 74 ? 1.023 30.938 -26.547 1 92.06 74 LEU A N 1
ATOM 583 C CA . LEU A 1 74 ? 2.383 31.469 -26.453 1 92.06 74 LEU A CA 1
ATOM 584 C C . LEU A 1 74 ? 3.27 30.844 -27.531 1 92.06 74 LEU A C 1
ATOM 586 O O . LEU A 1 74 ? 4.066 31.547 -28.156 1 92.06 74 LEU A O 1
ATOM 590 N N . SER A 1 75 ? 3.18 29.578 -27.734 1 94 75 SER A N 1
ATOM 591 C CA . SER A 1 75 ? 3.939 28.859 -28.766 1 94 75 SER A CA 1
ATOM 592 C C . SER A 1 75 ? 3.676 29.438 -30.141 1 94 75 SER A C 1
ATOM 594 O O . SER A 1 75 ? 4.609 29.641 -30.922 1 94 75 SER A O 1
ATOM 596 N N . ARG A 1 76 ? 2.42 29.688 -30.375 1 91.69 76 ARG A N 1
ATOM 597 C CA . ARG A 1 76 ? 2.035 30.266 -31.672 1 91.69 76 ARG A CA 1
ATOM 598 C C . ARG A 1 76 ? 2.629 31.656 -31.844 1 91.69 76 ARG A C 1
ATOM 600 O O . ARG A 1 76 ? 3.156 31.984 -32.906 1 91.69 76 ARG A O 1
ATOM 607 N N . ASP A 1 77 ? 2.52 32.406 -30.812 1 91.62 77 ASP A N 1
ATOM 608 C CA . ASP A 1 77 ? 3.002 33.781 -30.859 1 91.62 77 ASP A CA 1
ATOM 609 C C . ASP A 1 77 ? 4.516 33.812 -31.078 1 91.62 77 ASP A C 1
ATOM 611 O O . ASP A 1 77 ? 5.02 34.688 -31.812 1 91.62 77 ASP A O 1
ATOM 615 N N . LEU A 1 78 ? 5.227 32.844 -30.484 1 92.69 78 LEU A N 1
ATOM 616 C CA . LEU A 1 78 ? 6.684 32.844 -30.531 1 92.69 78 LEU A CA 1
ATOM 617 C C . LEU A 1 78 ? 7.188 32.062 -31.734 1 92.69 78 LEU A C 1
ATOM 619 O O . LEU A 1 78 ? 8.359 32.156 -32.094 1 92.69 78 LEU A O 1
ATOM 623 N N . GLY A 1 79 ? 6.293 31.297 -32.281 1 91.62 79 GLY A N 1
ATOM 624 C CA . GLY A 1 79 ? 6.648 30.531 -33.469 1 91.62 79 GLY A CA 1
ATOM 625 C C . GLY A 1 79 ? 7.484 29.297 -33.156 1 91.62 79 GLY A C 1
ATOM 626 O O . GLY A 1 79 ? 8.195 28.797 -34.031 1 91.62 79 GLY A O 1
ATOM 627 N N . LEU A 1 80 ? 7.598 28.922 -31.984 1 92.56 80 LEU A N 1
ATOM 628 C CA . LEU A 1 80 ? 8.266 27.688 -31.578 1 92.56 80 LEU A CA 1
ATOM 629 C C . LEU A 1 80 ? 7.551 27.047 -30.391 1 92.56 80 LEU A C 1
ATOM 631 O O . LEU A 1 80 ? 6.879 27.734 -29.625 1 92.56 80 LEU A O 1
ATOM 635 N N . PRO A 1 81 ? 7.75 25.688 -30.281 1 93.81 81 PRO A N 1
ATOM 636 C CA . PRO A 1 81 ? 7.055 25 -29.203 1 93.81 81 PRO A CA 1
ATOM 637 C C . PRO A 1 81 ? 7.512 25.453 -27.812 1 93.81 81 PRO A C 1
ATOM 639 O O . PRO A 1 81 ? 8.711 25.594 -27.578 1 93.81 81 PRO A O 1
ATOM 642 N N . VAL A 1 82 ? 6.547 25.828 -27.016 1 94.06 82 VAL A N 1
ATOM 643 C CA . VAL A 1 82 ? 6.762 26.094 -25.594 1 94.06 82 VAL A CA 1
ATOM 644 C C . VAL A 1 82 ? 6.121 25 -24.766 1 94.06 82 VAL A C 1
ATOM 646 O O . VAL A 1 82 ? 4.91 24.766 -24.844 1 94.06 82 VAL A O 1
ATOM 649 N N . GLU A 1 83 ? 7.031 24.281 -24 1 91.62 83 GLU A N 1
ATOM 650 C CA . GLU A 1 83 ? 6.547 23.125 -23.25 1 91.62 83 GLU A CA 1
ATOM 651 C C . GLU A 1 83 ? 6.898 23.234 -21.766 1 91.62 83 GLU A C 1
ATOM 653 O O . GLU A 1 83 ? 7.914 23.844 -21.406 1 91.62 83 GLU A O 1
ATOM 658 N N . ARG A 1 84 ? 6.012 22.672 -21 1 87.31 84 ARG A N 1
ATOM 659 C CA . ARG A 1 84 ? 6.328 22.562 -19.578 1 87.31 84 ARG A CA 1
ATOM 660 C C . ARG A 1 84 ? 7.305 21.422 -19.312 1 87.31 84 ARG A C 1
ATOM 662 O O . ARG A 1 84 ? 7.141 20.328 -19.844 1 87.31 84 ARG A O 1
ATOM 669 N N . GLY A 1 85 ? 8.312 21.812 -18.594 1 83.25 85 GLY A N 1
ATOM 670 C CA . GLY A 1 85 ? 9.219 20.797 -18.094 1 83.25 85 GLY A CA 1
ATOM 671 C C . GLY A 1 85 ? 8.727 20.141 -16.812 1 83.25 85 GLY A C 1
ATOM 672 O O . GLY A 1 85 ? 7.539 20.188 -16.5 1 83.25 85 GLY A O 1
ATOM 673 N N . PRO A 1 86 ? 9.57 19.469 -16.156 1 77 86 PRO A N 1
ATOM 674 C CA . PRO A 1 86 ? 9.195 18.844 -14.883 1 77 86 PRO A CA 1
ATOM 675 C C . PRO A 1 86 ? 8.953 19.875 -13.781 1 77 86 PRO A C 1
ATOM 677 O O . PRO A 1 86 ? 9.422 21.016 -13.875 1 77 86 PRO A O 1
ATOM 680 N N . GLU A 1 87 ? 8.133 19.531 -12.766 1 68.81 87 GLU A N 1
ATOM 681 C CA . GLU A 1 87 ? 7.848 20.438 -11.656 1 68.81 87 GLU A CA 1
ATOM 682 C C . GLU A 1 87 ? 9.117 20.734 -10.859 1 68.81 87 GLU A C 1
ATOM 684 O O . GLU A 1 87 ? 9.266 21.828 -10.32 1 68.81 87 GLU A O 1
ATOM 689 N N . GLU A 1 88 ? 10.016 19.781 -10.789 1 66.56 88 GLU A N 1
ATOM 690 C CA . GLU A 1 88 ? 11.297 19.953 -10.102 1 66.56 88 GLU A CA 1
ATOM 691 C C . GLU A 1 88 ? 12.469 19.812 -11.078 1 66.56 88 GLU A C 1
ATOM 693 O O . GLU A 1 88 ? 12.492 18.906 -11.906 1 66.56 88 GLU A O 1
ATOM 698 N N . LEU A 1 89 ? 13.422 20.797 -10.922 1 72.94 89 LEU A N 1
ATOM 699 C CA . LEU A 1 89 ? 14.578 20.828 -11.812 1 72.94 89 LEU A CA 1
ATOM 700 C C . LEU A 1 89 ? 15.32 19.5 -11.789 1 72.94 89 LEU A C 1
ATOM 702 O O . LEU A 1 89 ? 15.812 19.031 -12.82 1 72.94 89 LEU A O 1
ATOM 706 N N . ARG A 1 90 ? 15.312 18.906 -10.703 1 64.62 90 ARG A N 1
ATOM 707 C CA . ARG A 1 90 ? 16.094 17.688 -10.539 1 64.62 90 ARG A CA 1
ATOM 708 C C . ARG A 1 90 ? 15.508 16.547 -11.375 1 64.62 90 ARG A C 1
ATOM 710 O O . ARG A 1 90 ? 16.188 15.555 -11.641 1 64.62 90 ARG A O 1
ATOM 717 N N . ASP A 1 91 ? 14.32 16.641 -11.828 1 72.38 91 ASP A N 1
ATOM 718 C CA . ASP A 1 91 ? 13.664 15.625 -12.633 1 72.38 91 ASP A CA 1
ATOM 719 C C . ASP A 1 91 ? 13.969 15.812 -14.117 1 72.38 91 ASP A C 1
ATOM 721 O O . ASP A 1 91 ? 13.508 15.039 -14.961 1 72.38 91 ASP A O 1
ATOM 725 N N . LEU A 1 92 ? 14.719 16.797 -14.523 1 79.62 92 LEU A N 1
ATOM 726 C CA . LEU A 1 92 ? 15.008 17.141 -15.914 1 79.62 92 LEU A CA 1
ATOM 727 C C . LEU A 1 92 ? 15.688 15.977 -16.625 1 79.62 92 LEU A C 1
ATOM 729 O O . LEU A 1 92 ? 15.352 15.656 -17.766 1 79.62 92 LEU A O 1
ATOM 733 N N . PRO A 1 93 ? 16.609 15.289 -15.969 1 72.25 93 PRO A N 1
ATOM 734 C CA . PRO A 1 93 ? 17.219 14.164 -16.672 1 72.25 93 PRO A CA 1
ATOM 735 C C . PRO A 1 93 ? 16.203 13.094 -17.062 1 72.25 93 PRO A C 1
ATOM 737 O O . PRO A 1 93 ? 16.234 12.578 -18.188 1 72.25 93 PRO A O 1
ATOM 740 N N . GLU A 1 94 ? 15.422 12.875 -16.078 1 69.56 94 GLU A N 1
ATOM 741 C CA . GLU A 1 94 ? 14.359 11.93 -16.391 1 69.56 94 GLU A CA 1
ATOM 742 C C . GLU A 1 94 ? 13.461 12.461 -17.5 1 69.56 94 GLU A C 1
ATOM 744 O O . GLU A 1 94 ? 12.984 11.695 -18.344 1 69.56 94 GLU A O 1
ATOM 749 N N . PHE A 1 95 ? 13.188 13.727 -17.422 1 72.69 95 PHE A N 1
ATOM 750 C CA . PHE A 1 95 ? 12.344 14.398 -18.406 1 72.69 95 PHE A CA 1
ATOM 751 C C . PHE A 1 95 ? 12.922 14.242 -19.812 1 72.69 95 PHE A C 1
ATOM 753 O O . PHE A 1 95 ? 12.188 13.977 -20.766 1 72.69 95 PHE A O 1
ATOM 760 N N . PHE A 1 96 ? 14.273 14.516 -20 1 72.12 96 PHE A N 1
ATOM 761 C CA . PHE A 1 96 ? 14.898 14.453 -21.312 1 72.12 96 PHE A CA 1
ATOM 762 C C . PHE A 1 96 ? 15.383 13.039 -21.609 1 72.12 96 PHE A C 1
ATOM 764 O O . PHE A 1 96 ? 15.594 12.688 -22.781 1 72.12 96 PHE A O 1
ATOM 771 N N . GLY A 1 97 ? 16.094 12.578 -20.719 1 55.12 97 GLY A N 1
ATOM 772 C CA . GLY A 1 97 ? 16.562 11.219 -20.969 1 55.12 97 GLY A CA 1
ATOM 773 C C . GLY A 1 97 ? 15.523 10.344 -21.641 1 55.12 97 GLY A C 1
ATOM 774 O O . GLY A 1 97 ? 15.844 9.562 -22.531 1 55.12 97 GLY A O 1
ATOM 775 N N . ARG A 1 98 ? 14.664 9.945 -20.812 1 45.59 98 ARG A N 1
ATOM 776 C CA . ARG A 1 98 ? 13.758 8.984 -21.438 1 45.59 98 ARG A CA 1
ATOM 777 C C . ARG A 1 98 ? 12.992 9.633 -22.594 1 45.59 98 ARG A C 1
ATOM 779 O O . ARG A 1 98 ? 12.281 10.617 -22.391 1 45.59 98 ARG A O 1
ATOM 786 N N . ALA A 1 99 ? 13.398 9.992 -23.766 1 42.12 99 ALA A N 1
ATOM 787 C CA . ALA A 1 99 ? 12.5 10.164 -24.906 1 42.12 99 ALA A CA 1
ATOM 788 C C . ALA A 1 99 ? 11.062 9.805 -24.531 1 42.12 99 ALA A C 1
ATOM 790 O O . ALA A 1 99 ? 10.258 9.453 -25.406 1 42.12 99 ALA A O 1
ATOM 791 N N . ALA A 1 100 ? 10.719 9.336 -23.422 1 43.91 100 ALA A N 1
ATOM 792 C CA . ALA A 1 100 ? 9.75 8.406 -22.844 1 43.91 100 ALA A CA 1
ATOM 793 C C . ALA A 1 100 ? 8.352 9.023 -22.781 1 43.91 100 ALA A C 1
ATOM 795 O O . ALA A 1 100 ? 8.156 10.062 -22.156 1 43.91 100 ALA A O 1
ATOM 796 N N . ARG A 1 101 ? 7.84 9.18 -23.969 1 50.75 101 ARG A N 1
ATOM 797 C CA . ARG A 1 101 ? 6.402 9.391 -24.094 1 50.75 101 ARG A CA 1
ATOM 798 C C . ARG A 1 101 ? 5.676 8.945 -22.828 1 50.75 101 ARG A C 1
ATOM 800 O O . ARG A 1 101 ? 5.922 7.855 -22.312 1 50.75 101 ARG A O 1
ATOM 807 N N . LYS A 1 102 ? 5.191 9.93 -22.125 1 68 102 LYS A N 1
ATOM 808 C CA . LYS A 1 102 ? 4.273 9.586 -21.031 1 68 102 LYS A CA 1
ATOM 809 C C . LYS A 1 102 ? 3.363 8.422 -21.438 1 68 102 LYS A C 1
ATOM 811 O O . LYS A 1 102 ? 2.75 8.445 -22.5 1 68 102 LYS A O 1
ATOM 816 N N . PRO A 1 103 ? 3.609 7.418 -20.703 1 81.06 103 PRO A N 1
ATOM 817 C CA . PRO A 1 103 ? 2.713 6.309 -21.047 1 81.06 103 PRO A CA 1
ATOM 818 C C . PRO A 1 103 ? 1.246 6.73 -21.094 1 81.06 103 PRO A C 1
ATOM 820 O O . PRO A 1 103 ? 0.819 7.578 -20.312 1 81.06 103 PRO A O 1
ATOM 823 N N . ASP A 1 104 ? 0.566 6.43 -22.125 1 86.81 104 ASP A N 1
ATOM 824 C CA . ASP A 1 104 ? -0.872 6.652 -22.25 1 86.81 104 ASP A CA 1
ATOM 825 C C . ASP A 1 104 ? -1.646 5.742 -21.297 1 86.81 104 ASP A C 1
ATOM 827 O O . ASP A 1 104 ? -1.725 4.531 -21.516 1 86.81 104 ASP A O 1
ATOM 831 N N . LEU A 1 105 ? -2.176 6.332 -20.234 1 94.81 105 LEU A N 1
ATOM 832 C CA . LEU A 1 105 ? -2.896 5.531 -19.25 1 94.81 105 LEU A CA 1
ATOM 833 C C . LEU A 1 105 ? -4.402 5.621 -19.469 1 94.81 105 LEU A C 1
ATOM 835 O O . LEU A 1 105 ? -5.188 5.309 -18.578 1 94.81 105 LEU A O 1
ATOM 839 N N . SER A 1 106 ? -4.824 6.055 -20.641 1 94.88 106 SER A N 1
ATOM 840 C CA . SER A 1 106 ? -6.25 6.176 -20.922 1 94.88 106 SER A CA 1
ATOM 841 C C . SER A 1 106 ? -6.828 4.855 -21.422 1 94.88 106 SER A C 1
ATOM 843 O O . SER A 1 106 ? -8.047 4.688 -21.484 1 94.88 106 SER A O 1
ATOM 845 N N . ARG A 1 107 ? -5.973 3.9 -21.766 1 95.94 107 ARG A N 1
ATOM 846 C CA . ARG A 1 107 ? -6.426 2.652 -22.359 1 95.94 107 ARG A CA 1
ATOM 847 C C . ARG A 1 107 ? -6.316 1.495 -21.375 1 95.94 107 ARG A C 1
ATOM 849 O O . ARG A 1 107 ? -5.516 1.545 -20.438 1 95.94 107 ARG A O 1
ATOM 856 N N . TYR A 1 108 ? -7.094 0.53 -21.547 1 97.81 108 TYR A N 1
ATOM 857 C CA . TYR A 1 108 ? -7.078 -0.722 -20.797 1 97.81 108 TYR A CA 1
ATOM 858 C C . TYR A 1 108 ? -7.852 -1.808 -21.547 1 97.81 108 TYR A C 1
ATOM 860 O O . TYR A 1 108 ? -8.602 -1.517 -22.469 1 97.81 108 TYR A O 1
ATOM 868 N N . ASP A 1 109 ? -7.66 -3.082 -21.219 1 97.88 109 ASP A N 1
ATOM 869 C CA . ASP A 1 109 ? -8.375 -4.184 -21.859 1 97.88 109 ASP A CA 1
ATOM 870 C C . ASP A 1 109 ? -8.953 -5.141 -20.812 1 97.88 109 ASP A C 1
ATOM 872 O O . ASP A 1 109 ? -9.391 -6.238 -21.156 1 97.88 109 ASP A O 1
ATOM 876 N N . LEU A 1 110 ? -8.859 -4.801 -19.562 1 98.62 110 LEU A N 1
ATOM 877 C CA . LEU A 1 110 ? -9.406 -5.582 -18.469 1 98.62 110 LEU A CA 1
ATOM 878 C C . LEU A 1 110 ? -10.672 -4.93 -17.922 1 98.62 110 LEU A C 1
ATOM 880 O O . LEU A 1 110 ? -10.688 -3.73 -17.641 1 98.62 110 LEU A O 1
ATOM 884 N N . ARG A 1 111 ? -11.75 -5.68 -17.828 1 98.75 111 ARG A N 1
ATOM 885 C CA . ARG A 1 111 ? -13.008 -5.184 -17.281 1 98.75 111 ARG A CA 1
ATOM 886 C C . ARG A 1 111 ? -13.078 -5.383 -15.781 1 98.75 111 ARG A C 1
ATOM 888 O O . ARG A 1 111 ? -12.695 -6.441 -15.273 1 98.75 111 ARG A O 1
ATOM 895 N N . ILE A 1 112 ? -13.578 -4.41 -15.055 1 98.94 112 ILE A N 1
ATOM 896 C CA . ILE A 1 112 ? -13.719 -4.473 -13.609 1 98.94 112 ILE A CA 1
ATOM 897 C C . ILE A 1 112 ? -15.188 -4.676 -13.242 1 98.94 112 ILE A C 1
ATOM 899 O O . ILE A 1 112 ? -16.031 -3.824 -13.531 1 98.94 112 ILE A O 1
ATOM 903 N N . PHE A 1 113 ? -15.5 -5.832 -12.688 1 98.94 113 PHE A N 1
ATOM 904 C CA . PHE A 1 113 ? -16.781 -6.098 -12.031 1 98.94 113 PHE A CA 1
ATOM 905 C C . PHE A 1 113 ? -16.734 -5.695 -10.562 1 98.94 113 PHE A C 1
ATOM 907 O O . PHE A 1 113 ? -15.906 -6.219 -9.805 1 98.94 113 PHE A O 1
ATOM 914 N N . ALA A 1 114 ? -17.531 -4.754 -10.164 1 98.88 114 ALA A N 1
ATOM 915 C CA . ALA A 1 114 ? -17.578 -4.34 -8.766 1 98.88 114 ALA A CA 1
ATOM 916 C C . ALA A 1 114 ? -18.844 -4.883 -8.086 1 98.88 114 ALA A C 1
ATOM 918 O O . ALA A 1 114 ? -19.953 -4.613 -8.539 1 98.88 114 ALA A O 1
ATOM 919 N N . GLU A 1 115 ? -18.672 -5.562 -7.047 1 97.5 115 GLU A N 1
ATOM 920 C CA . GLU A 1 115 ? -19.766 -6.301 -6.418 1 97.5 115 GLU A CA 1
ATOM 921 C C . GLU A 1 115 ? -20.422 -5.484 -5.312 1 97.5 115 GLU A C 1
ATOM 923 O O . GLU A 1 115 ? -19.734 -5 -4.402 1 97.5 115 GLU A O 1
ATOM 928 N N . VAL A 1 116 ? -21.703 -5.336 -5.418 1 97.06 116 VAL A N 1
ATOM 929 C CA . VAL A 1 116 ? -22.516 -4.934 -4.277 1 97.06 116 VAL A CA 1
ATOM 930 C C . VAL A 1 116 ? -22.812 -6.145 -3.398 1 97.06 116 VAL A C 1
ATOM 932 O O . VAL A 1 116 ? -23.75 -6.902 -3.666 1 97.06 116 VAL A O 1
ATOM 935 N N . VAL A 1 117 ? -22.062 -6.445 -2.352 1 86.38 117 VAL A N 1
ATOM 936 C CA . VAL A 1 117 ? -22 -7.691 -1.594 1 86.38 117 VAL A CA 1
ATOM 937 C C . VAL A 1 117 ? -23.266 -7.863 -0.778 1 86.38 117 VAL A C 1
ATOM 939 O O . VAL A 1 117 ? -23.719 -8.992 -0.551 1 86.38 117 VAL A O 1
ATOM 942 N N . ASP A 1 118 ? -24.047 -6.914 -0.328 1 84.56 118 ASP A N 1
ATOM 943 C CA . ASP A 1 118 ? -25.25 -7.004 0.484 1 84.56 118 ASP A CA 1
ATOM 944 C C . ASP A 1 118 ? -26.453 -6.441 -0.263 1 84.56 118 ASP A C 1
ATOM 946 O O . ASP A 1 118 ? -27.281 -5.723 0.318 1 84.56 118 ASP A O 1
ATOM 950 N N . ALA A 1 119 ? -26.484 -6.895 -1.529 1 92.56 119 ALA A N 1
ATOM 951 C CA . ALA A 1 119 ? -27.453 -6.258 -2.414 1 92.56 119 ALA A CA 1
ATOM 952 C C . ALA A 1 119 ? -28.891 -6.512 -1.929 1 92.56 119 ALA A C 1
ATOM 954 O O . ALA A 1 119 ? -29.703 -5.594 -1.895 1 92.56 119 ALA A O 1
ATOM 955 N N . PRO A 1 120 ? -29.234 -7.758 -1.444 1 90.69 120 PRO A N 1
ATOM 956 C CA . PRO A 1 120 ? -30.609 -7.996 -1.025 1 90.69 120 PRO A CA 1
ATOM 957 C C . PRO A 1 120 ? -31.047 -7.102 0.137 1 90.69 120 PRO A C 1
ATOM 959 O O . PRO A 1 120 ? -32.25 -6.879 0.342 1 90.69 120 PRO A O 1
ATOM 962 N N . HIS A 1 121 ? -30.109 -6.617 0.873 1 89.56 121 HIS A N 1
ATOM 963 C CA . HIS A 1 121 ? -30.406 -5.836 2.066 1 89.56 121 HIS A CA 1
ATOM 964 C C . HIS A 1 121 ? -30.438 -4.344 1.755 1 89.56 121 HIS A C 1
ATOM 966 O O . HIS A 1 121 ? -30.781 -3.531 2.619 1 89.56 121 HIS A O 1
ATOM 972 N N . LEU A 1 122 ? -30.109 -3.953 0.604 1 92.31 122 LEU A N 1
ATOM 973 C CA . LEU A 1 122 ? -30.172 -2.566 0.157 1 92.31 122 LEU A CA 1
ATOM 974 C C . LEU A 1 122 ? -31.438 -2.332 -0.676 1 92.31 122 LEU A C 1
ATOM 976 O O . LEU A 1 122 ? -31.875 -3.221 -1.409 1 92.31 122 LEU A O 1
ATOM 980 N N . ASP A 1 123 ? -32.031 -1.175 -0.514 1 96.5 123 ASP A N 1
ATOM 981 C CA . ASP A 1 123 ? -33.125 -0.833 -1.442 1 96.5 123 ASP A CA 1
ATOM 982 C C . ASP A 1 123 ? -32.562 -0.406 -2.797 1 96.5 123 ASP A C 1
ATOM 984 O O . ASP A 1 123 ? -31.344 -0.313 -2.969 1 96.5 123 ASP A O 1
ATOM 988 N N . VAL A 1 124 ? -33.375 -0.236 -3.781 1 98.25 124 VAL A N 1
ATOM 989 C CA . VAL A 1 124 ? -32.938 0.056 -5.148 1 98.25 124 VAL A CA 1
ATOM 990 C C . VAL A 1 124 ? -32.125 1.338 -5.172 1 98.25 124 VAL A C 1
ATOM 992 O O . VAL A 1 124 ? -31.078 1.403 -5.844 1 98.25 124 VAL A O 1
ATOM 995 N N . ASP A 1 125 ? -32.531 2.33 -4.406 1 97.94 125 ASP A N 1
ATOM 996 C CA . ASP A 1 125 ? -31.797 3.588 -4.355 1 97.94 125 ASP A CA 1
ATOM 997 C C . ASP A 1 125 ? -30.406 3.383 -3.783 1 97.94 125 ASP A C 1
ATOM 999 O O . ASP A 1 125 ? -29.438 3.996 -4.25 1 97.94 125 ASP A O 1
ATOM 1003 N N . GLY A 1 126 ? -30.328 2.625 -2.725 1 96.88 126 GLY A N 1
ATOM 1004 C CA . GLY A 1 126 ? -29.047 2.287 -2.146 1 96.88 126 GLY A CA 1
ATOM 1005 C C . GLY A 1 126 ? -28.109 1.586 -3.123 1 96.88 126 GLY A C 1
ATOM 1006 O O . GLY A 1 126 ? -26.922 1.897 -3.191 1 96.88 126 GLY A O 1
ATOM 1007 N N . ILE A 1 127 ? -28.625 0.643 -3.875 1 97.94 127 ILE A N 1
ATOM 1008 C CA . ILE A 1 127 ? -27.859 -0.084 -4.883 1 97.94 127 ILE A CA 1
ATOM 1009 C C . ILE A 1 127 ? -27.359 0.887 -5.949 1 97.94 127 ILE A C 1
ATOM 1011 O O . ILE A 1 127 ? -26.188 0.836 -6.344 1 97.94 127 ILE A O 1
ATOM 1015 N N . LEU A 1 128 ? -28.266 1.806 -6.375 1 98.38 128 LEU A N 1
ATOM 1016 C CA . LEU A 1 128 ? -27.891 2.773 -7.406 1 98.38 128 LEU A CA 1
ATOM 1017 C C . LEU A 1 128 ? -26.797 3.709 -6.914 1 98.38 128 LEU A C 1
ATOM 1019 O O . LEU A 1 128 ? -25.891 4.066 -7.672 1 98.38 128 LEU A O 1
ATOM 1023 N N . ARG A 1 129 ? -26.875 4.129 -5.68 1 97.25 129 ARG A N 1
ATOM 1024 C CA . ARG A 1 129 ? -25.859 5 -5.102 1 97.25 129 ARG A CA 1
ATOM 1025 C C . ARG A 1 129 ? -24.5 4.309 -5.078 1 97.25 129 ARG A C 1
ATOM 1027 O O . ARG A 1 129 ? -23.484 4.902 -5.449 1 97.25 129 ARG A O 1
ATOM 1034 N N . GLN A 1 130 ? -24.469 3.127 -4.645 1 96.75 130 GLN A N 1
ATOM 1035 C CA . GLN A 1 130 ? -23.219 2.371 -4.609 1 96.75 130 GLN A CA 1
ATOM 1036 C C . GLN A 1 130 ? -22.672 2.141 -6.016 1 96.75 130 GLN A C 1
ATOM 1038 O O . GLN A 1 130 ? -21.469 2.232 -6.242 1 96.75 130 GLN A O 1
ATOM 1043 N N . ALA A 1 131 ? -23.562 1.799 -6.906 1 98.44 131 ALA A N 1
ATOM 1044 C CA . ALA A 1 131 ? -23.172 1.597 -8.297 1 98.44 131 ALA A CA 1
ATOM 1045 C C . ALA A 1 131 ? -22.531 2.854 -8.875 1 98.44 131 ALA A C 1
ATOM 1047 O O . ALA A 1 131 ? -21.516 2.775 -9.586 1 98.44 131 ALA A O 1
ATOM 1048 N N . ALA A 1 132 ? -23.125 3.988 -8.625 1 98.06 132 ALA A N 1
ATOM 1049 C CA . ALA A 1 132 ? -22.594 5.258 -9.102 1 98.06 132 ALA A CA 1
ATOM 1050 C C . ALA A 1 132 ? -21.188 5.504 -8.57 1 98.06 132 ALA A C 1
ATOM 1052 O O . ALA A 1 132 ? -20.312 5.988 -9.297 1 98.06 132 ALA A O 1
ATOM 1053 N N . ASP A 1 133 ? -21.016 5.199 -7.312 1 96.38 133 ASP A N 1
ATOM 1054 C CA . ASP A 1 133 ? -19.688 5.309 -6.699 1 96.38 133 ASP A CA 1
ATOM 1055 C C . ASP A 1 133 ? -18.688 4.391 -7.391 1 96.38 133 ASP A C 1
ATOM 1057 O O . ASP A 1 133 ? -17.562 4.805 -7.688 1 96.38 133 ASP A O 1
ATOM 1061 N N . TYR A 1 134 ? -19.078 3.145 -7.629 1 98.12 134 TYR A N 1
ATOM 1062 C CA . TYR A 1 134 ? -18.203 2.184 -8.305 1 98.12 134 TYR A CA 1
ATOM 1063 C C . TYR A 1 134 ? -17.844 2.662 -9.703 1 98.12 134 TYR A C 1
ATOM 1065 O O . TYR A 1 134 ? -16.688 2.537 -10.125 1 98.12 134 TYR A O 1
ATOM 1073 N N . ARG A 1 135 ? -18.797 3.211 -10.406 1 98 135 ARG A N 1
ATOM 1074 C CA . ARG A 1 135 ? -18.516 3.736 -11.734 1 98 135 ARG A CA 1
ATOM 1075 C C . ARG A 1 135 ? -17.5 4.867 -11.68 1 98 135 ARG A C 1
ATOM 1077 O O . ARG A 1 135 ? -16.578 4.914 -12.5 1 98 135 ARG A O 1
ATOM 1084 N N . ARG A 1 136 ? -17.672 5.75 -10.703 1 96.56 136 ARG A N 1
ATOM 1085 C CA . ARG A 1 136 ? -16.734 6.859 -10.531 1 96.56 136 ARG A CA 1
ATOM 1086 C C . ARG A 1 136 ? -15.32 6.348 -10.266 1 96.56 136 ARG A C 1
ATOM 1088 O O . ARG A 1 136 ? -14.344 6.996 -10.648 1 96.56 136 ARG A O 1
ATOM 1095 N N . HIS A 1 137 ? -15.242 5.184 -9.695 1 97.69 137 HIS A N 1
ATOM 1096 C CA . HIS A 1 137 ? -13.945 4.621 -9.336 1 97.69 137 HIS A CA 1
ATOM 1097 C C . HIS A 1 137 ? -13.406 3.727 -10.453 1 97.69 137 HIS A C 1
ATOM 1099 O O . HIS A 1 137 ? -12.305 3.191 -10.344 1 97.69 137 HIS A O 1
ATOM 1105 N N . GLY A 1 138 ? -14.172 3.502 -11.469 1 98 138 GLY A N 1
ATOM 1106 C CA . GLY A 1 138 ? -13.602 2.855 -12.641 1 98 138 GLY A CA 1
ATOM 1107 C C . GLY A 1 138 ? -14.242 1.518 -12.953 1 98 138 GLY A C 1
ATOM 1108 O O . GLY A 1 138 ? -13.805 0.813 -13.867 1 98 138 GLY A O 1
ATOM 1109 N N . ALA A 1 139 ? -15.297 1.115 -12.266 1 98.56 139 ALA A N 1
ATOM 1110 C CA . ALA A 1 139 ? -15.961 -0.157 -12.531 1 98.56 139 ALA A CA 1
ATOM 1111 C C . ALA A 1 139 ? -16.656 -0.143 -13.883 1 98.56 139 ALA A C 1
ATOM 1113 O O . ALA A 1 139 ? -17.25 0.869 -14.281 1 98.56 139 ALA A O 1
ATOM 1114 N N . ASP A 1 140 ? -16.656 -1.271 -14.586 1 98.31 140 ASP A N 1
ATOM 1115 C CA . ASP A 1 140 ? -17.312 -1.424 -15.883 1 98.31 140 ASP A CA 1
ATOM 1116 C C . ASP A 1 140 ? -18.656 -2.131 -15.727 1 98.31 140 ASP A C 1
ATOM 1118 O O . ASP A 1 140 ? -19.578 -1.884 -16.5 1 98.31 140 ASP A O 1
ATOM 1122 N N . VAL A 1 141 ? -18.75 -3.014 -14.805 1 98.88 141 VAL A N 1
ATOM 1123 C CA . VAL A 1 141 ? -19.938 -3.844 -14.562 1 98.88 141 VAL A CA 1
ATOM 1124 C C . VAL A 1 141 ? -20.281 -3.814 -13.07 1 98.88 141 VAL A C 1
ATOM 1126 O O . VAL A 1 141 ? -19.391 -3.848 -12.219 1 98.88 141 VAL A O 1
ATOM 1129 N N . ILE A 1 142 ? -21.531 -3.66 -12.758 1 98.88 142 ILE A N 1
ATOM 1130 C CA . ILE A 1 142 ? -22 -3.752 -11.383 1 98.88 142 ILE A CA 1
ATOM 1131 C C . ILE A 1 142 ? -22.531 -5.156 -11.109 1 98.88 142 ILE A C 1
ATOM 1133 O O . ILE A 1 142 ? -23.469 -5.613 -11.773 1 98.88 142 ILE A O 1
ATOM 1137 N N . ASP A 1 143 ? -21.938 -5.832 -10.195 1 98.88 143 ASP A N 1
ATOM 1138 C CA . ASP A 1 143 ? -22.312 -7.188 -9.82 1 98.88 143 ASP A CA 1
ATOM 1139 C C . ASP A 1 143 ? -23.25 -7.184 -8.609 1 98.88 143 ASP A C 1
ATOM 1141 O O . ASP A 1 143 ? -22.906 -6.625 -7.566 1 98.88 143 ASP A O 1
ATOM 1145 N N . LEU A 1 144 ? -24.391 -7.719 -8.758 1 98.69 144 LEU A N 1
ATOM 1146 C CA . LEU A 1 144 ? -25.312 -7.887 -7.641 1 98.69 144 LEU A CA 1
ATOM 1147 C C . LEU A 1 144 ? -25.094 -9.234 -6.957 1 98.69 144 LEU A C 1
ATOM 1149 O O . LEU A 1 144 ? -25.453 -10.281 -7.504 1 98.69 144 LEU A O 1
ATOM 1153 N N . GLY A 1 145 ? -24.484 -9.133 -5.793 1 94.56 145 GLY A N 1
ATOM 1154 C CA . GLY A 1 145 ? -24.25 -10.352 -5.027 1 94.56 145 GLY A CA 1
ATOM 1155 C C . GLY A 1 145 ? -25.469 -10.812 -4.25 1 94.56 145 GLY A C 1
ATOM 1156 O O . GLY A 1 145 ? -25.953 -10.102 -3.363 1 94.56 145 GLY A O 1
ATOM 1157 N N . CYS A 1 146 ? -25.922 -11.992 -4.582 1 90.88 146 CYS A N 1
ATOM 1158 C CA . CYS A 1 146 ? -26.984 -12.617 -3.805 1 90.88 146 CYS A CA 1
ATOM 1159 C C . CYS A 1 146 ? -26.422 -13.32 -2.576 1 90.88 146 CYS A C 1
ATOM 1161 O O . CYS A 1 146 ? -25.219 -13.508 -2.461 1 90.88 146 CYS A O 1
ATOM 1163 N N . LEU A 1 147 ? -27.297 -13.492 -1.648 1 80.94 147 LEU A N 1
ATOM 1164 C CA . LEU A 1 147 ? -26.891 -14.133 -0.406 1 80.94 147 LEU A CA 1
ATOM 1165 C C . LEU A 1 147 ? -27.578 -15.484 -0.242 1 80.94 147 LEU A C 1
ATOM 1167 O O . LEU A 1 147 ? -28.766 -15.625 -0.579 1 80.94 147 LEU A O 1
ATOM 1171 N N . PRO A 1 148 ? -26.797 -16.438 0.261 1 75.25 148 PRO A N 1
ATOM 1172 C CA . PRO A 1 148 ? -27.438 -17.734 0.482 1 75.25 148 PRO A CA 1
ATOM 1173 C C . PRO A 1 148 ? -28.641 -17.641 1.41 1 75.25 148 PRO A C 1
ATOM 1175 O O . PRO A 1 148 ? -28.594 -16.969 2.436 1 75.25 148 PRO A O 1
ATOM 1178 N N . ALA A 1 149 ? -29.672 -18.203 1.095 1 75.19 149 ALA A N 1
ATOM 1179 C CA . ALA A 1 149 ? -30.891 -18.344 1.887 1 75.19 149 ALA A CA 1
ATOM 1180 C C . ALA A 1 149 ? -31.484 -16.969 2.213 1 75.19 149 ALA A C 1
ATOM 1182 O O . ALA A 1 149 ? -32.125 -16.797 3.246 1 75.19 149 ALA A O 1
ATOM 1183 N N . THR A 1 150 ? -31.188 -16 1.481 1 82 150 THR A N 1
ATOM 1184 C CA . THR A 1 150 ? -31.75 -14.656 1.623 1 82 150 THR A CA 1
ATOM 1185 C C . THR A 1 150 ? -32.469 -14.242 0.349 1 82 150 THR A C 1
ATOM 1187 O O . THR A 1 150 ? -31.859 -14.117 -0.712 1 82 150 THR A O 1
ATOM 1190 N N . PRO A 1 151 ? -33.781 -14.094 0.509 1 89.62 151 PRO A N 1
ATOM 1191 C CA . PRO A 1 151 ? -34.531 -13.688 -0.677 1 89.62 151 PRO A CA 1
ATOM 1192 C C . PRO A 1 151 ? -34.125 -12.32 -1.207 1 89.62 151 PRO A C 1
ATOM 1194 O O . PRO A 1 151 ? -33.781 -11.43 -0.425 1 89.62 151 PRO A O 1
ATOM 1197 N N . PHE A 1 152 ? -34.125 -12.156 -2.527 1 95 152 PHE A N 1
ATOM 1198 C CA . PHE A 1 152 ? -33.875 -10.891 -3.211 1 95 152 PHE A CA 1
ATOM 1199 C C . PHE A 1 152 ? -35.094 -10.461 -4.016 1 95 152 PHE A C 1
ATOM 1201 O O . PHE A 1 152 ? -35.062 -10.484 -5.246 1 95 152 PHE A O 1
ATOM 1208 N N . PRO A 1 153 ? -36.156 -10.078 -3.266 1 95.69 153 PRO A N 1
ATOM 1209 C CA . PRO A 1 153 ? -37.469 -9.875 -3.906 1 95.69 153 PRO A CA 1
ATOM 1210 C C . PRO A 1 153 ? -37.438 -8.766 -4.961 1 95.69 153 PRO A C 1
ATOM 1212 O O . PRO A 1 153 ? -38.188 -8.805 -5.922 1 95.69 153 PRO A O 1
ATOM 1215 N N . HIS A 1 154 ? -36.594 -7.789 -4.797 1 98.19 154 HIS A N 1
ATOM 1216 C CA . HIS A 1 154 ? -36.562 -6.664 -5.727 1 98.19 154 HIS A CA 1
ATOM 1217 C C . HIS A 1 154 ? -35.406 -6.781 -6.707 1 98.19 154 HIS A C 1
ATOM 1219 O O . HIS A 1 154 ? -34.875 -5.77 -7.18 1 98.19 154 HIS A O 1
ATOM 1225 N N . LEU A 1 155 ? -34.906 -7.957 -7.023 1 98.38 155 LEU A N 1
ATOM 1226 C CA . LEU A 1 155 ? -33.812 -8.211 -7.961 1 98.38 155 LEU A CA 1
ATOM 1227 C C . LEU A 1 155 ? -34.125 -7.609 -9.328 1 98.38 155 LEU A C 1
ATOM 1229 O O . LEU A 1 155 ? -33.312 -6.883 -9.898 1 98.38 155 LEU A O 1
ATOM 1233 N N . GLU A 1 156 ? -35.375 -7.926 -9.875 1 98.75 156 GLU A N 1
ATOM 1234 C CA . GLU A 1 156 ? -35.75 -7.434 -11.195 1 98.75 156 GLU A CA 1
ATOM 1235 C C . GLU A 1 156 ? -35.781 -5.91 -11.227 1 98.75 156 GLU A C 1
ATOM 1237 O O . GLU A 1 156 ? -35.312 -5.297 -12.188 1 98.75 156 GLU A O 1
ATOM 1242 N N . ALA A 1 157 ? -36.344 -5.359 -10.18 1 98.75 157 ALA A N 1
ATOM 1243 C CA . ALA A 1 157 ? -36.406 -3.902 -10.094 1 98.75 157 ALA A CA 1
ATOM 1244 C C . ALA A 1 157 ? -35 -3.285 -10.047 1 98.75 157 ALA A C 1
ATOM 1246 O O . ALA A 1 157 ? -34.781 -2.236 -10.648 1 98.75 157 ALA A O 1
ATOM 1247 N N . ALA A 1 158 ? -34.094 -3.877 -9.305 1 98.75 158 ALA A N 1
ATOM 1248 C CA . ALA A 1 158 ? -32.719 -3.404 -9.195 1 98.75 158 ALA A CA 1
ATOM 1249 C C . ALA A 1 158 ? -32.031 -3.441 -10.555 1 98.75 158 ALA A C 1
ATOM 1251 O O . ALA A 1 158 ? -31.375 -2.475 -10.945 1 98.75 158 ALA A O 1
ATOM 1252 N N . ILE A 1 159 ? -32.156 -4.555 -11.273 1 98.88 159 ILE A N 1
ATOM 1253 C CA . ILE A 1 159 ? -31.516 -4.719 -12.578 1 98.88 159 ILE A CA 1
ATOM 1254 C C . ILE A 1 159 ? -32.062 -3.68 -13.547 1 98.88 159 ILE A C 1
ATOM 1256 O O . ILE A 1 159 ? -31.312 -3.02 -14.258 1 98.88 159 ILE A O 1
ATOM 1260 N N . ALA A 1 160 ? -33.406 -3.551 -13.555 1 98.69 160 ALA A N 1
ATOM 1261 C CA . ALA A 1 160 ? -34.031 -2.576 -14.438 1 98.69 160 ALA A CA 1
ATOM 1262 C C . ALA A 1 160 ? -33.531 -1.166 -14.156 1 98.69 160 ALA A C 1
ATOM 1264 O O . ALA A 1 160 ? -33.281 -0.396 -15.086 1 98.69 160 ALA A O 1
ATOM 1265 N N . ALA A 1 161 ? -33.469 -0.801 -12.875 1 98.69 161 ALA A N 1
ATOM 1266 C CA . ALA A 1 161 ? -32.969 0.521 -12.484 1 98.69 161 ALA A CA 1
ATOM 1267 C C . ALA A 1 161 ? -31.547 0.741 -12.938 1 98.69 161 ALA A C 1
ATOM 1269 O O . ALA A 1 161 ? -31.203 1.809 -13.445 1 98.69 161 ALA A O 1
ATOM 1270 N N . LEU A 1 162 ? -30.672 -0.213 -12.758 1 98.81 162 LEU A N 1
ATOM 1271 C CA . LEU A 1 162 ? -29.266 -0.132 -13.18 1 98.81 162 LEU A CA 1
ATOM 1272 C C . LEU A 1 162 ? -29.156 0.003 -14.688 1 98.81 162 LEU A C 1
ATOM 1274 O O . LEU A 1 162 ? -28.375 0.819 -15.188 1 98.81 162 LEU A O 1
ATOM 1278 N N . LYS A 1 163 ? -29.969 -0.778 -15.391 1 98.56 163 LYS A N 1
ATOM 1279 C CA . LYS A 1 163 ? -29.953 -0.729 -16.844 1 98.56 163 LYS A CA 1
ATOM 1280 C C . LYS A 1 163 ? -30.406 0.636 -17.359 1 98.56 163 LYS A C 1
ATOM 1282 O O . LYS A 1 163 ? -29.875 1.144 -18.344 1 98.56 163 LYS A O 1
ATOM 1287 N N . ARG A 1 164 ? -31.391 1.18 -16.734 1 98 164 ARG A N 1
ATOM 1288 C CA . ARG A 1 164 ? -31.859 2.512 -17.109 1 98 164 ARG A CA 1
ATOM 1289 C C . ARG A 1 164 ? -30.734 3.537 -17 1 98 164 ARG A C 1
ATOM 1291 O O . ARG A 1 164 ? -30.656 4.477 -17.797 1 98 164 ARG A O 1
ATOM 1298 N N . GLU A 1 165 ? -29.906 3.354 -15.992 1 97.69 165 GLU A N 1
ATOM 1299 C CA . GLU A 1 165 ? -28.766 4.246 -15.805 1 97.69 165 GLU A CA 1
ATOM 1300 C C . GLU A 1 165 ? -27.578 3.811 -16.656 1 97.69 165 GLU A C 1
ATOM 1302 O O . GLU A 1 165 ? -26.453 4.281 -16.453 1 97.69 165 GLU A O 1
ATOM 1307 N N . ARG A 1 166 ? -27.734 2.818 -17.547 1 97.62 166 ARG A N 1
ATOM 1308 C CA . ARG A 1 166 ? -26.812 2.379 -18.578 1 97.62 166 ARG A CA 1
ATOM 1309 C C . ARG A 1 166 ? -25.656 1.597 -17.984 1 97.62 166 ARG A C 1
ATOM 1311 O O . ARG A 1 166 ? -24.531 1.639 -18.5 1 97.62 166 ARG A O 1
ATOM 1318 N N . PHE A 1 167 ? -25.859 1.007 -16.875 1 98.12 167 PHE A N 1
ATOM 1319 C CA . PHE A 1 167 ? -24.875 0.086 -16.328 1 98.12 167 PHE A CA 1
ATOM 1320 C C . PHE A 1 167 ? -24.938 -1.262 -17.031 1 98.12 167 PHE A C 1
ATOM 1322 O O . PHE A 1 167 ? -26.016 -1.702 -17.453 1 98.12 167 PHE A O 1
ATOM 1329 N N . GLN A 1 168 ? -23.781 -1.907 -17.25 1 98.75 168 GLN A N 1
ATOM 1330 C CA . GLN A 1 168 ? -23.781 -3.361 -17.391 1 98.75 168 GLN A CA 1
ATOM 1331 C C . GLN A 1 168 ? -23.953 -4.039 -16.031 1 98.75 168 GLN A C 1
ATOM 1333 O O . GLN A 1 168 ? -23.422 -3.566 -15.031 1 98.75 168 GLN A O 1
ATOM 1338 N N . VAL A 1 169 ? -24.703 -5.102 -16.031 1 98.88 169 VAL A N 1
ATOM 1339 C CA . VAL A 1 169 ? -25.078 -5.699 -14.758 1 98.88 169 VAL A CA 1
ATOM 1340 C C . VAL A 1 169 ? -24.766 -7.195 -14.781 1 98.88 169 VAL A C 1
ATOM 1342 O O . VAL A 1 169 ? -24.969 -7.867 -15.797 1 98.88 169 VAL A O 1
ATOM 1345 N N . SER A 1 170 ? -24.219 -7.691 -13.719 1 98.88 170 SER A N 1
ATOM 1346 C CA . SER A 1 170 ? -24.078 -9.125 -13.484 1 98.88 170 SER A CA 1
ATOM 1347 C C . SER A 1 170 ? -24.797 -9.539 -12.195 1 98.88 170 SER A C 1
ATOM 1349 O O . SER A 1 170 ? -25.016 -8.711 -11.312 1 98.88 170 SER A O 1
ATOM 1351 N N . VAL A 1 171 ? -25.219 -10.75 -12.125 1 98.69 171 VAL A N 1
ATOM 1352 C CA . VAL A 1 171 ? -25.812 -11.344 -10.93 1 98.69 171 VAL A CA 1
ATOM 1353 C C . VAL A 1 171 ? -24.953 -12.516 -10.461 1 98.69 171 VAL A C 1
ATOM 1355 O O . VAL A 1 171 ? -24.578 -13.375 -11.266 1 98.69 171 VAL A O 1
ATOM 1358 N N . ASP A 1 172 ? -24.609 -12.539 -9.234 1 97.69 172 ASP A N 1
ATOM 1359 C CA . ASP A 1 172 ? -23.797 -13.586 -8.641 1 97.69 172 ASP A CA 1
ATOM 1360 C C . ASP A 1 172 ? -24.578 -14.375 -7.594 1 97.69 172 ASP A C 1
ATOM 1362 O O . ASP A 1 172 ? -24.875 -13.852 -6.52 1 97.69 172 ASP A O 1
ATOM 1366 N N . SER A 1 173 ? -24.875 -15.609 -7.922 1 94.88 173 SER A N 1
ATOM 1367 C CA . SER A 1 173 ? -25.656 -16.453 -7.023 1 94.88 173 SER A CA 1
ATOM 1368 C C . SER A 1 173 ? -25.328 -17.922 -7.234 1 94.88 173 SER A C 1
ATOM 1370 O O . SER A 1 173 ? -25.031 -18.344 -8.352 1 94.88 173 SER A O 1
ATOM 1372 N N . LEU A 1 174 ? -25.391 -18.703 -6.164 1 87.75 174 LEU A N 1
ATOM 1373 C CA . LEU A 1 174 ? -25.266 -20.141 -6.289 1 87.75 174 LEU A CA 1
ATOM 1374 C C . LEU A 1 174 ? -26.625 -20.797 -6.52 1 87.75 174 LEU A C 1
ATOM 1376 O O . LEU A 1 174 ? -26.703 -21.984 -6.816 1 87.75 174 LEU A O 1
ATOM 1380 N N . GLU A 1 175 ? -27.656 -19.984 -6.453 1 90.62 175 GLU A N 1
ATOM 1381 C CA . GLU A 1 175 ? -29 -20.469 -6.699 1 90.62 175 GLU A CA 1
ATOM 1382 C C . GLU A 1 175 ? -29.438 -20.203 -8.141 1 90.62 175 GLU A C 1
ATOM 1384 O O . GLU A 1 175 ? -29.594 -19.047 -8.547 1 90.62 175 GLU A O 1
ATOM 1389 N N . THR A 1 176 ? -29.719 -21.281 -8.898 1 96.19 176 THR A N 1
ATOM 1390 C CA . THR A 1 176 ? -30.062 -21.156 -10.312 1 96.19 176 THR A CA 1
ATOM 1391 C C . THR A 1 176 ? -31.328 -20.344 -10.5 1 96.19 176 THR A C 1
ATOM 1393 O O . THR A 1 176 ? -31.484 -19.625 -11.492 1 96.19 176 THR A O 1
ATOM 1396 N N . ALA A 1 177 ? -32.25 -20.391 -9.539 1 95.62 177 ALA A N 1
ATOM 1397 C CA . ALA A 1 177 ? -33.469 -19.609 -9.625 1 95.62 177 ALA A CA 1
ATOM 1398 C C . ALA A 1 177 ? -33.188 -18.125 -9.719 1 95.62 177 ALA A C 1
ATOM 1400 O O . ALA A 1 177 ? -33.812 -17.391 -10.5 1 95.62 177 ALA A O 1
ATOM 1401 N N . ASP A 1 178 ? -32.219 -17.625 -8.93 1 96.81 178 ASP A N 1
ATOM 1402 C CA . ASP A 1 178 ? -31.781 -16.234 -8.969 1 96.81 178 ASP A CA 1
ATOM 1403 C C . ASP A 1 178 ? -31.188 -15.883 -10.328 1 96.81 178 ASP A C 1
ATOM 1405 O O . ASP A 1 178 ? -31.422 -14.797 -10.859 1 96.81 178 ASP A O 1
ATOM 1409 N N . LEU A 1 179 ? -30.391 -16.797 -10.891 1 98.31 179 LEU A N 1
ATOM 1410 C CA . LEU A 1 179 ? -29.703 -16.562 -12.156 1 98.31 179 LEU A CA 1
ATOM 1411 C C . LEU A 1 179 ? -30.688 -16.469 -13.312 1 98.31 179 LEU A C 1
ATOM 1413 O O . LEU A 1 179 ? -30.562 -15.602 -14.172 1 98.31 179 LEU A O 1
ATOM 1417 N N . VAL A 1 180 ? -31.703 -17.391 -13.289 1 98.44 180 VAL A N 1
ATOM 1418 C CA . VAL A 1 180 ? -32.75 -17.359 -14.32 1 98.44 180 VAL A CA 1
ATOM 1419 C C . VAL A 1 180 ? -33.5 -16.047 -14.234 1 98.44 180 VAL A C 1
ATOM 1421 O O . VAL A 1 180 ? -33.719 -15.375 -15.25 1 98.44 180 VAL A O 1
ATOM 1424 N N . ARG A 1 181 ? -33.906 -15.672 -12.969 1 98.25 181 ARG A N 1
ATOM 1425 C CA . ARG A 1 181 ? -34.594 -14.406 -12.75 1 98.25 181 ARG A CA 1
ATOM 1426 C C . ARG A 1 181 ? -33.75 -13.227 -13.234 1 98.25 181 ARG A C 1
ATOM 1428 O O . ARG A 1 181 ? -34.281 -12.344 -13.93 1 98.25 181 ARG A O 1
ATOM 1435 N N . GLY A 1 182 ? -32.5 -13.156 -12.906 1 98.56 182 GLY A N 1
ATOM 1436 C CA . GLY A 1 182 ? -31.594 -12.086 -13.297 1 98.56 182 GLY A CA 1
ATOM 1437 C C . GLY A 1 182 ? -31.406 -11.977 -14.805 1 98.56 182 GLY A C 1
ATOM 1438 O O . GLY A 1 182 ? -31.5 -10.891 -15.367 1 98.56 182 GLY A O 1
ATOM 1439 N N . GLY A 1 183 ? -31.141 -13.117 -15.422 1 98.56 183 GLY A N 1
ATOM 1440 C CA . GLY A 1 183 ? -31.016 -13.133 -16.875 1 98.56 183 GLY A CA 1
ATOM 1441 C C . GLY A 1 183 ? -32.281 -12.641 -17.594 1 98.56 183 GLY A C 1
ATOM 1442 O O . GLY A 1 183 ? -32.188 -11.867 -18.547 1 98.56 183 GLY A O 1
ATOM 1443 N N . ALA A 1 184 ? -33.406 -13.133 -17.094 1 98.44 184 ALA A N 1
ATOM 1444 C CA . ALA A 1 184 ? -34.688 -12.734 -17.703 1 98.44 184 ALA A CA 1
ATOM 1445 C C . ALA A 1 184 ? -34.906 -11.234 -17.531 1 98.44 184 ALA A C 1
ATOM 1447 O O . ALA A 1 184 ? -35.531 -10.594 -18.391 1 98.44 184 ALA A O 1
ATOM 1448 N N . ALA A 1 185 ? -34.406 -10.68 -16.438 1 98.5 185 ALA A N 1
ATOM 1449 C CA . ALA A 1 185 ? -34.562 -9.258 -16.141 1 98.5 185 ALA A CA 1
ATOM 1450 C C . ALA A 1 185 ? -33.594 -8.406 -16.938 1 98.5 185 ALA A C 1
ATOM 1452 O O . ALA A 1 185 ? -33.688 -7.176 -16.938 1 98.5 185 ALA A O 1
ATOM 1453 N N . GLY A 1 186 ? -32.625 -9.016 -17.609 1 98.25 186 GLY A N 1
ATOM 1454 C CA . GLY A 1 186 ? -31.781 -8.266 -18.516 1 98.25 186 GLY A CA 1
ATOM 1455 C C . GLY A 1 186 ? -30.344 -8.18 -18.062 1 98.25 186 GLY A C 1
ATOM 1456 O O . GLY A 1 186 ? -29.562 -7.402 -18.609 1 98.25 186 GLY A O 1
ATOM 1457 N N . ALA A 1 187 ? -29.906 -8.938 -17.062 1 98.81 187 ALA A N 1
ATOM 1458 C CA . ALA A 1 187 ? -28.5 -8.977 -16.672 1 98.81 187 ALA A CA 1
ATOM 1459 C C . ALA A 1 187 ? -27.609 -9.367 -17.844 1 98.81 187 ALA A C 1
ATOM 1461 O O . ALA A 1 187 ? -27.969 -10.242 -18.641 1 98.81 187 ALA A O 1
ATOM 1462 N N . ASP A 1 188 ? -26.5 -8.688 -17.969 1 98.88 188 ASP A N 1
ATOM 1463 C CA . ASP A 1 188 ? -25.562 -8.961 -19.062 1 98.88 188 ASP A CA 1
ATOM 1464 C C . ASP A 1 188 ? -24.734 -10.211 -18.781 1 98.88 188 ASP A C 1
ATOM 1466 O O . ASP A 1 188 ? -24.391 -10.961 -19.688 1 98.88 188 ASP A O 1
ATOM 1470 N N . TYR A 1 189 ? -24.375 -10.445 -17.484 1 98.94 189 TYR A N 1
ATOM 1471 C CA . TYR A 1 189 ? -23.562 -11.57 -17.047 1 98.94 189 TYR A CA 1
ATOM 1472 C C . TYR A 1 189 ? -24.234 -12.32 -15.898 1 98.94 189 TYR A C 1
ATOM 1474 O O . TYR A 1 189 ? -24.984 -11.727 -15.117 1 98.94 189 TYR A O 1
ATOM 1482 N N . LEU A 1 190 ? -24 -13.617 -15.797 1 98.88 190 LEU A N 1
ATOM 1483 C CA . LEU A 1 190 ? -24.391 -14.461 -14.664 1 98.88 190 LEU A CA 1
ATOM 1484 C C . LEU A 1 190 ? -23.172 -15.195 -14.102 1 98.88 190 LEU A C 1
ATOM 1486 O O . LEU A 1 190 ? -22.516 -15.945 -14.82 1 98.88 190 LEU A O 1
ATOM 1490 N N . LEU A 1 191 ? -22.875 -14.93 -12.852 1 98.69 191 LEU A N 1
ATOM 1491 C CA . LEU A 1 191 ? -21.688 -15.5 -12.234 1 98.69 191 LEU A CA 1
ATOM 1492 C C . LEU A 1 191 ? -22.031 -16.766 -11.453 1 98.69 191 LEU A C 1
ATOM 1494 O O . LEU A 1 191 ? -23.156 -16.922 -10.992 1 98.69 191 LEU A O 1
ATOM 1498 N N . SER A 1 192 ? -21.078 -17.656 -11.328 1 96.75 192 SER A N 1
ATOM 1499 C CA . SER A 1 192 ? -21.062 -18.812 -10.453 1 96.75 192 SER A CA 1
ATOM 1500 C C . SER A 1 192 ? -21.859 -19.969 -11.055 1 96.75 192 SER A C 1
ATOM 1502 O O . SER A 1 192 ? -22.516 -20.719 -10.336 1 96.75 192 SER A O 1
ATOM 1504 N N . LEU A 1 193 ? -21.922 -20.062 -12.375 1 98.5 193 LEU A N 1
ATOM 1505 C CA . LEU A 1 193 ? -22.438 -21.25 -13.016 1 98.5 193 LEU A CA 1
ATOM 1506 C C . LEU A 1 193 ? -21.391 -22.359 -13.062 1 98.5 193 LEU A C 1
ATOM 1508 O O . LEU A 1 193 ? -20.188 -22.078 -13.008 1 98.5 193 LEU A O 1
ATOM 1512 N N . HIS A 1 194 ? -21.797 -23.609 -13.062 1 97.69 194 HIS A N 1
ATOM 1513 C CA . HIS A 1 194 ? -20.922 -24.75 -13.18 1 97.69 194 HIS A CA 1
ATOM 1514 C C . HIS A 1 194 ? -21.516 -25.812 -14.102 1 97.69 194 HIS A C 1
ATOM 1516 O O . HIS A 1 194 ? -22.547 -25.578 -14.734 1 97.69 194 HIS A O 1
ATOM 1522 N N . GLU A 1 195 ? -20.875 -26.984 -14.211 1 98.19 195 GLU A N 1
ATOM 1523 C CA . GLU A 1 195 ? -21.219 -27.984 -15.211 1 98.19 195 GLU A CA 1
ATOM 1524 C C . GLU A 1 195 ? -22.672 -28.422 -15.062 1 98.19 195 GLU A C 1
ATOM 1526 O O . GLU A 1 195 ? -23.328 -28.766 -16.047 1 98.19 195 GLU A O 1
ATOM 1531 N N . ASP A 1 196 ? -23.219 -28.328 -13.875 1 97.12 196 ASP A N 1
ATOM 1532 C CA . ASP A 1 196 ? -24.562 -28.844 -13.625 1 97.12 196 ASP A CA 1
ATOM 1533 C C . ASP A 1 196 ? -25.609 -27.766 -13.836 1 97.12 196 ASP A C 1
ATOM 1535 O O . ASP A 1 196 ? -26.812 -28.047 -13.797 1 97.12 196 ASP A O 1
ATOM 1539 N N . SER A 1 197 ? -25.234 -26.516 -14.07 1 98.12 197 SER A N 1
ATOM 1540 C CA . SER A 1 197 ? -26.203 -25.438 -14.172 1 98.12 197 SER A CA 1
ATOM 1541 C C . SER A 1 197 ? -26.156 -24.781 -15.547 1 98.12 197 SER A C 1
ATOM 1543 O O . SER A 1 197 ? -26.703 -23.688 -15.742 1 98.12 197 SER A O 1
ATOM 1545 N N . LEU A 1 198 ? -25.562 -25.406 -16.531 1 98.25 198 LEU A N 1
ATOM 1546 C CA . LEU A 1 198 ? -25.391 -24.844 -17.875 1 98.25 198 LEU A CA 1
ATOM 1547 C C . LEU A 1 198 ? -26.75 -24.656 -18.547 1 98.25 198 LEU A C 1
ATOM 1549 O O . LEU A 1 198 ? -26.875 -23.828 -19.469 1 98.25 198 LEU A O 1
ATOM 1553 N N . TRP A 1 199 ? -27.703 -25.453 -18.109 1 97.94 199 TRP A N 1
ATOM 1554 C CA . TRP A 1 199 ? -29.031 -25.359 -18.703 1 97.94 199 TRP A CA 1
ATOM 1555 C C . TRP A 1 199 ? -29.594 -23.953 -18.562 1 97.94 199 TRP A C 1
ATOM 1557 O O . TRP A 1 199 ? -30.406 -23.516 -19.375 1 97.94 199 TRP A O 1
ATOM 1567 N N . VAL A 1 200 ? -29.188 -23.141 -17.547 1 98.5 200 VAL A N 1
ATOM 1568 C CA . VAL A 1 200 ? -29.609 -21.766 -17.344 1 98.5 200 VAL A CA 1
ATOM 1569 C C . VAL A 1 200 ? -29.297 -20.938 -18.578 1 98.5 200 VAL A C 1
ATOM 1571 O O . VAL A 1 200 ? -30.078 -20.047 -18.969 1 98.5 200 VAL A O 1
ATOM 1574 N N . THR A 1 201 ? -28.172 -21.188 -19.25 1 98 201 THR A N 1
ATOM 1575 C CA . THR A 1 201 ? -27.703 -20.406 -20.406 1 98 201 THR A CA 1
ATOM 1576 C C . THR A 1 201 ? -28.609 -20.641 -21.609 1 98 201 THR A C 1
ATOM 1578 O O . THR A 1 201 ? -28.578 -19.859 -22.562 1 98 201 THR A O 1
ATOM 1581 N N . ASP A 1 202 ? -29.391 -21.703 -21.609 1 97.44 202 ASP A N 1
ATOM 1582 C CA . ASP A 1 202 ? -30.344 -21.984 -22.672 1 97.44 202 ASP A CA 1
ATOM 1583 C C . ASP A 1 202 ? -31.609 -21.141 -22.531 1 97.44 202 ASP A C 1
ATOM 1585 O O . ASP A 1 202 ? -32.375 -21 -23.469 1 97.44 202 ASP A O 1
ATOM 1589 N N . GLN A 1 203 ? -31.766 -20.562 -21.359 1 97.25 203 GLN A N 1
ATOM 1590 C CA . GLN A 1 203 ? -33 -19.859 -21.047 1 97.25 203 GLN A CA 1
ATOM 1591 C C . GLN A 1 203 ? -32.844 -18.359 -21.141 1 97.25 203 GLN A C 1
ATOM 1593 O O . GLN A 1 203 ? -33.812 -17.609 -21.203 1 97.25 203 GLN A O 1
ATOM 1598 N N . VAL A 1 204 ? -31.656 -17.922 -21.078 1 97.69 204 VAL A N 1
ATOM 1599 C CA . VAL A 1 204 ? -31.406 -16.484 -21 1 97.69 204 VAL A CA 1
ATOM 1600 C C . VAL A 1 204 ? -30.266 -16.109 -21.953 1 97.69 204 VAL A C 1
ATOM 1602 O O . VAL A 1 204 ? -29.547 -16.969 -22.438 1 97.69 204 VAL A O 1
ATOM 1605 N N . ALA A 1 205 ? -30.094 -14.805 -22.266 1 97.44 205 ALA A N 1
ATOM 1606 C CA . ALA A 1 205 ? -29.094 -14.32 -23.234 1 97.44 205 ALA A CA 1
ATOM 1607 C C . ALA A 1 205 ? -27.812 -13.898 -22.516 1 97.44 205 ALA A C 1
ATOM 1609 O O . ALA A 1 205 ? -26.797 -13.672 -23.172 1 97.44 205 ALA A O 1
ATOM 1610 N N . SER A 1 206 ? -27.766 -13.867 -21.188 1 98.62 206 SER A N 1
ATOM 1611 C CA . SER A 1 206 ? -26.641 -13.414 -20.375 1 98.62 206 SER A CA 1
ATOM 1612 C C . SER A 1 206 ? -25.391 -14.258 -20.641 1 98.62 206 SER A C 1
ATOM 1614 O O . SER A 1 206 ? -25.5 -15.438 -20.984 1 98.62 206 SER A O 1
ATOM 1616 N N . ILE A 1 207 ? -24.219 -13.648 -20.578 1 98.88 207 ILE A N 1
ATOM 1617 C CA . ILE A 1 207 ? -22.953 -14.359 -20.672 1 98.88 207 ILE A CA 1
ATOM 1618 C C . ILE A 1 207 ? -22.609 -14.992 -19.328 1 98.88 207 ILE A C 1
ATOM 1620 O O . ILE A 1 207 ? -22.516 -14.297 -18.312 1 98.88 207 ILE A O 1
ATOM 1624 N N . PRO A 1 208 ? -22.406 -16.281 -19.25 1 98.88 208 PRO A N 1
ATOM 1625 C CA . PRO A 1 208 ? -22.078 -16.938 -17.984 1 98.88 208 PRO A CA 1
ATOM 1626 C C . PRO A 1 208 ? -20.594 -16.828 -17.625 1 98.88 208 PRO A C 1
ATOM 1628 O O . PRO A 1 208 ? -19.75 -16.734 -18.516 1 98.88 208 PRO A O 1
ATOM 1631 N N . VAL A 1 209 ? -20.297 -16.797 -16.359 1 98.94 209 VAL A N 1
ATOM 1632 C CA . VAL A 1 209 ? -18.969 -17.047 -15.812 1 98.94 209 VAL A CA 1
ATOM 1633 C C . VAL A 1 209 ? -18.953 -18.391 -15.078 1 98.94 209 VAL A C 1
ATOM 1635 O O . VAL A 1 209 ? -19.672 -18.578 -14.102 1 98.94 209 VAL A O 1
ATOM 1638 N N . LEU A 1 210 ? -18.172 -19.312 -15.562 1 98.88 210 LEU A N 1
ATOM 1639 C CA . LEU A 1 210 ? -18.172 -20.688 -15.109 1 98.88 210 LEU A CA 1
ATOM 1640 C C . LEU A 1 210 ? -17.156 -20.906 -14 1 98.88 210 LEU A C 1
ATOM 1642 O O . LEU A 1 210 ? -16.031 -20.438 -14.086 1 98.88 210 LEU A O 1
ATOM 1646 N N . ILE A 1 211 ? -17.578 -21.547 -12.938 1 98.5 211 ILE A N 1
ATOM 1647 C CA . ILE A 1 211 ? -16.688 -21.953 -11.852 1 98.5 211 ILE A CA 1
ATOM 1648 C C . ILE A 1 211 ? -16.641 -23.469 -11.75 1 98.5 211 ILE A C 1
ATOM 1650 O O . ILE A 1 211 ? -17.469 -24.156 -12.344 1 98.5 211 ILE A O 1
ATOM 1654 N N . PRO A 1 212 ? -15.641 -24.047 -11 1 97.75 212 PRO A N 1
ATOM 1655 C CA . PRO A 1 212 ? -15.648 -25.484 -10.742 1 97.75 212 PRO A CA 1
ATOM 1656 C C . PRO A 1 212 ? -16.859 -25.938 -9.93 1 97.75 212 PRO A C 1
ATOM 1658 O O . PRO A 1 212 ? -17.297 -25.219 -9.023 1 97.75 212 PRO A O 1
ATOM 1661 N N . ALA A 1 213 ? -17.391 -27.078 -10.242 1 95.56 213 ALA A N 1
ATOM 1662 C CA . ALA A 1 213 ? -18.5 -27.625 -9.461 1 95.56 213 ALA A CA 1
ATOM 1663 C C . ALA A 1 213 ? -18.078 -27.875 -8.016 1 95.56 213 ALA A C 1
ATOM 1665 O O . ALA A 1 213 ? -18.828 -27.594 -7.086 1 95.56 213 ALA A O 1
ATOM 1666 N N . ARG A 1 214 ? -16.953 -28.438 -7.902 1 91.81 214 ARG A N 1
ATOM 1667 C CA . ARG A 1 214 ? -16.281 -28.547 -6.609 1 91.81 214 ARG A CA 1
ATOM 1668 C C . ARG A 1 214 ? -15.07 -27.625 -6.539 1 91.81 214 ARG A C 1
ATOM 1670 O O . ARG A 1 214 ? -14.32 -27.5 -7.516 1 91.81 214 ARG A O 1
ATOM 1677 N N . HIS A 1 215 ? -14.945 -27.047 -5.426 1 89.38 215 HIS A N 1
ATOM 1678 C CA . HIS A 1 215 ? -13.867 -26.094 -5.246 1 89.38 215 HIS A CA 1
ATOM 1679 C C . HIS A 1 215 ? -12.523 -26.688 -5.641 1 89.38 215 HIS A C 1
ATOM 1681 O O . HIS A 1 215 ? -12.164 -27.766 -5.184 1 89.38 215 HIS A O 1
ATOM 1687 N N . GLY A 1 216 ? -11.805 -26.062 -6.555 1 92.75 216 GLY A N 1
ATOM 1688 C CA . GLY A 1 216 ? -10.461 -26.453 -6.938 1 92.75 216 GLY A CA 1
ATOM 1689 C C . GLY A 1 216 ? -10.422 -27.531 -8.008 1 92.75 216 GLY A C 1
ATOM 1690 O O . GLY A 1 216 ? -9.352 -27.891 -8.5 1 92.75 216 GLY A O 1
ATOM 1691 N N . ASP A 1 217 ? -11.617 -28.016 -8.5 1 96.06 217 ASP A N 1
ATOM 1692 C CA . ASP A 1 217 ? -11.703 -29.141 -9.438 1 96.06 217 ASP A CA 1
ATOM 1693 C C . ASP A 1 217 ? -11.68 -28.641 -10.883 1 96.06 217 ASP A C 1
ATOM 1695 O O . ASP A 1 217 ? -12.734 -28.469 -11.5 1 96.06 217 ASP A O 1
ATOM 1699 N N . LEU A 1 218 ? -10.492 -28.578 -11.477 1 98.25 218 LEU A N 1
ATOM 1700 C CA . LEU A 1 218 ? -10.344 -28.047 -12.828 1 98.25 218 LEU A CA 1
ATOM 1701 C C . LEU A 1 218 ? -10.984 -28.969 -13.852 1 98.25 218 LEU A C 1
ATOM 1703 O O . LEU A 1 218 ? -11.398 -28.516 -14.922 1 98.25 218 LEU A O 1
ATOM 1707 N N . GLU A 1 219 ? -11.133 -30.266 -13.523 1 98.44 219 GLU A N 1
ATOM 1708 C CA . GLU A 1 219 ? -11.781 -31.188 -14.445 1 98.44 219 GLU A CA 1
ATOM 1709 C C . GLU A 1 219 ? -13.25 -30.828 -14.656 1 98.44 219 GLU A C 1
ATOM 1711 O O . GLU A 1 219 ? -13.75 -30.891 -15.789 1 98.44 219 GLU A O 1
ATOM 1716 N N . SER A 1 220 ? -13.914 -30.484 -13.578 1 98.38 220 SER A N 1
ATOM 1717 C CA . SER A 1 220 ? -15.305 -30.078 -13.727 1 98.38 220 SER A CA 1
ATOM 1718 C C . SER A 1 220 ? -15.422 -28.766 -14.484 1 98.38 220 SER A C 1
ATOM 1720 O O . SER A 1 220 ? -16.391 -28.562 -15.227 1 98.38 220 SER A O 1
ATOM 1722 N N . LEU A 1 221 ? -14.492 -27.859 -14.305 1 98.69 221 LEU A N 1
ATOM 1723 C CA . LEU A 1 221 ? -14.461 -26.625 -15.07 1 98.69 221 LEU A CA 1
ATOM 1724 C C . LEU A 1 221 ? -14.266 -26.906 -16.562 1 98.69 221 LEU A C 1
ATOM 1726 O O . LEU A 1 221 ? -14.914 -26.297 -17.406 1 98.69 221 LEU A O 1
ATOM 1730 N N . ASP A 1 222 ? -13.375 -27.906 -16.859 1 98.75 222 ASP A N 1
ATOM 1731 C CA . ASP A 1 222 ? -13.141 -28.328 -18.25 1 98.75 222 ASP A CA 1
ATOM 1732 C C . ASP A 1 222 ? -14.422 -28.828 -18.891 1 98.75 222 ASP A C 1
ATOM 1734 O O . ASP A 1 222 ? -14.703 -28.531 -20.047 1 98.75 222 ASP A O 1
ATOM 1738 N N . ARG A 1 223 ? -15.156 -29.594 -18.141 1 98.69 223 ARG A N 1
ATOM 1739 C CA . ARG A 1 223 ? -16.406 -30.125 -18.656 1 98.69 223 ARG A CA 1
ATOM 1740 C C . ARG A 1 223 ? -17.422 -29.016 -18.906 1 98.69 223 ARG A C 1
ATOM 1742 O O . ARG A 1 223 ? -18.172 -29.047 -19.891 1 98.69 223 ARG A O 1
ATOM 1749 N N . ALA A 1 224 ? -17.438 -28.016 -18.031 1 98.75 224 ALA A N 1
ATOM 1750 C CA . ALA A 1 224 ? -18.312 -26.859 -18.25 1 98.75 224 ALA A CA 1
ATOM 1751 C C . ALA A 1 224 ? -17.906 -26.094 -19.5 1 98.75 224 ALA A C 1
ATOM 1753 O O . ALA A 1 224 ? -18.766 -25.656 -20.266 1 98.75 224 ALA A O 1
ATOM 1754 N N . VAL A 1 225 ? -16.594 -25.875 -19.719 1 98.81 225 VAL A N 1
ATOM 1755 C CA . VAL A 1 225 ? -16.078 -25.203 -20.906 1 98.81 225 VAL A CA 1
ATOM 1756 C C . VAL A 1 225 ? -16.516 -25.953 -22.156 1 98.81 225 VAL A C 1
ATOM 1758 O O . VAL A 1 225 ? -17.016 -25.344 -23.109 1 98.81 225 VAL A O 1
ATOM 1761 N N . ALA A 1 226 ? -16.391 -27.266 -22.141 1 98.5 226 ALA A N 1
ATOM 1762 C CA . ALA A 1 226 ? -16.797 -28.094 -23.266 1 98.5 226 ALA A CA 1
ATOM 1763 C C . ALA A 1 226 ? -18.297 -27.938 -23.547 1 98.5 226 ALA A C 1
ATOM 1765 O O . ALA A 1 226 ? -18.719 -27.875 -24.703 1 98.5 226 ALA A O 1
ATOM 1766 N N . GLY A 1 227 ? -19.031 -27.938 -22.469 1 98.38 227 GLY A N 1
ATOM 1767 C CA . GLY A 1 227 ? -20.469 -27.75 -22.594 1 98.38 227 GLY A CA 1
ATOM 1768 C C . GLY A 1 227 ? -20.844 -26.438 -23.281 1 98.38 227 GLY A C 1
ATOM 1769 O O . GLY A 1 227 ? -21.703 -26.406 -24.156 1 98.38 227 GLY A O 1
ATOM 1770 N N . MET A 1 228 ? -20.219 -25.359 -22.938 1 98.5 228 MET A N 1
ATOM 1771 C CA . MET A 1 228 ? -20.531 -24.062 -23.516 1 98.5 228 MET A CA 1
ATOM 1772 C C . MET A 1 228 ? -20.016 -23.969 -24.953 1 98.5 228 MET A C 1
ATOM 1774 O O . MET A 1 228 ? -20.656 -23.344 -25.797 1 98.5 228 MET A O 1
ATOM 1778 N N . ARG A 1 229 ? -18.875 -24.547 -25.25 1 98 229 ARG A N 1
ATOM 1779 C CA . ARG A 1 229 ? -18.359 -24.578 -26.609 1 98 229 ARG A CA 1
ATOM 1780 C C . ARG A 1 229 ? -19.328 -25.297 -27.547 1 98 229 ARG A C 1
ATOM 1782 O O . ARG A 1 229 ? -19.562 -24.859 -28.672 1 98 229 ARG A O 1
ATOM 1789 N N . SER A 1 230 ? -19.859 -26.375 -27.031 1 97.62 230 SER A N 1
ATOM 1790 C CA . SER A 1 230 ? -20.828 -27.125 -27.812 1 97.62 230 SER A CA 1
ATOM 1791 C C . SER A 1 230 ? -22.062 -26.281 -28.109 1 97.62 230 SER A C 1
ATOM 1793 O O . SER A 1 230 ? -22.703 -26.453 -29.141 1 97.62 230 SER A O 1
ATOM 1795 N N . ARG A 1 231 ? -22.391 -25.344 -27.234 1 96.75 231 ARG A N 1
ATOM 1796 C CA . ARG A 1 231 ? -23.562 -24.469 -27.375 1 96.75 231 ARG A CA 1
ATOM 1797 C C . ARG A 1 231 ? -23.25 -23.281 -28.281 1 96.75 231 ARG A C 1
ATOM 1799 O O . ARG A 1 231 ? -24.156 -22.594 -28.75 1 96.75 231 ARG A O 1
ATOM 1806 N N . GLY A 1 232 ? -22 -23.031 -28.531 1 97.19 232 GLY A N 1
ATOM 1807 C CA . GLY A 1 232 ? -21.594 -21.922 -29.391 1 97.19 232 GLY A CA 1
ATOM 1808 C C . GLY A 1 232 ? -21.875 -20.562 -28.797 1 97.19 232 GLY A C 1
ATOM 1809 O O . GLY A 1 232 ? -22.156 -19.609 -29.516 1 97.19 232 GLY A O 1
ATOM 1810 N N . LYS A 1 233 ? -21.953 -20.422 -27.516 1 97.31 233 LYS A N 1
ATOM 1811 C CA . LYS A 1 233 ? -22.234 -19.172 -26.812 1 97.31 233 LYS A CA 1
ATOM 1812 C C . LYS A 1 233 ? -21 -18.641 -26.094 1 97.31 233 LYS A C 1
ATOM 1814 O O . LYS A 1 233 ? -20.125 -19.422 -25.703 1 97.31 233 LYS A O 1
ATOM 1819 N N . PRO A 1 234 ? -20.875 -17.344 -26 1 98.06 234 PRO A N 1
ATOM 182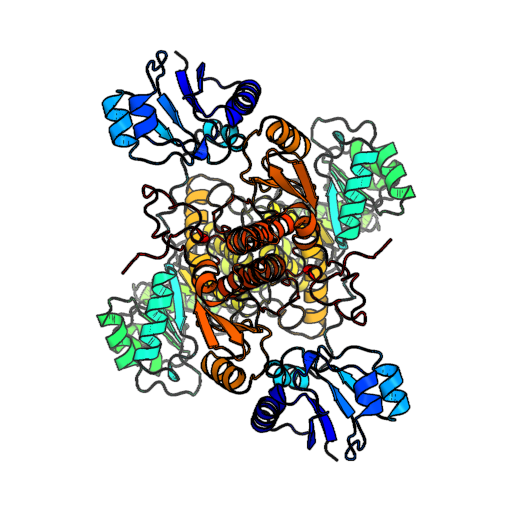0 C CA . PRO A 1 234 ? -19.75 -16.781 -25.25 1 98.06 234 PRO A CA 1
ATOM 1821 C C . PRO A 1 234 ? -19.812 -17.094 -23.766 1 98.06 234 PRO A C 1
ATOM 1823 O O . PRO A 1 234 ? -20.891 -17.281 -23.203 1 98.06 234 PRO A O 1
ATOM 1826 N N . PHE A 1 235 ? -18.672 -17.188 -23.109 1 98.75 235 PHE A N 1
ATOM 1827 C CA . PHE A 1 235 ? -18.562 -17.453 -21.688 1 98.75 235 PHE A CA 1
ATOM 1828 C C . PHE A 1 235 ? -17.203 -17.016 -21.156 1 98.75 235 PHE A C 1
ATOM 1830 O O . PHE A 1 235 ? -16.281 -16.719 -21.938 1 98.75 235 PHE A O 1
ATOM 1837 N N . LEU A 1 236 ? -17.078 -16.828 -19.828 1 98.88 236 LEU A N 1
ATOM 1838 C CA . LEU A 1 236 ? -15.82 -16.688 -19.078 1 98.88 236 LEU A CA 1
ATOM 1839 C C . LEU A 1 236 ? -15.648 -17.828 -18.094 1 98.88 236 LEU A C 1
ATOM 1841 O O . LEU A 1 236 ? -16.594 -18.562 -17.797 1 98.88 236 LEU A O 1
ATOM 1845 N N . VAL A 1 237 ? -14.43 -18.047 -17.656 1 98.88 237 VAL A N 1
ATOM 1846 C CA . VAL A 1 237 ? -14.172 -19.016 -16.594 1 98.88 237 VAL A CA 1
ATOM 1847 C C . VAL A 1 237 ? -13.492 -18.344 -15.414 1 98.88 237 VAL A C 1
ATOM 1849 O O . VAL A 1 237 ? -12.742 -17.375 -15.594 1 98.88 237 VAL A O 1
ATOM 1852 N N . ASP A 1 238 ? -13.773 -18.75 -14.227 1 98.81 238 ASP A N 1
ATOM 1853 C CA . ASP A 1 238 ? -13.164 -18.312 -12.977 1 98.81 238 ASP A CA 1
ATOM 1854 C C . ASP A 1 238 ? -12.773 -19.516 -12.109 1 98.81 238 ASP A C 1
ATOM 1856 O O . ASP A 1 238 ? -13.609 -20.078 -11.406 1 98.81 238 ASP A O 1
ATOM 1860 N N . PRO A 1 239 ? -11.469 -19.828 -12.078 1 98.44 239 PRO A N 1
ATOM 1861 C CA . PRO A 1 239 ? -11.016 -20.938 -11.227 1 98.44 239 PRO A CA 1
ATOM 1862 C C . PRO A 1 239 ? -11.117 -20.609 -9.742 1 98.44 239 PRO A C 1
ATOM 1864 O O . PRO A 1 239 ? -10.914 -21.484 -8.898 1 98.44 239 PRO A O 1
ATOM 1867 N N . ILE A 1 240 ? -11.391 -19.406 -9.375 1 96.38 240 ILE A N 1
ATOM 1868 C CA . ILE A 1 240 ? -11.609 -18.891 -8.023 1 96.38 240 ILE A CA 1
ATOM 1869 C C . ILE A 1 240 ? -10.266 -18.641 -7.344 1 96.38 240 ILE A C 1
ATOM 1871 O O . ILE A 1 240 ? -9.453 -19.562 -7.207 1 96.38 240 ILE A O 1
ATOM 1875 N N . LEU A 1 241 ? -10.008 -17.422 -7.008 1 98.25 241 LEU A N 1
ATOM 1876 C CA . LEU A 1 241 ? -8.836 -17 -6.246 1 98.25 241 LEU A CA 1
ATOM 1877 C C . LEU A 1 241 ? -9.102 -17.094 -4.75 1 98.25 241 LEU A C 1
ATOM 1879 O O . LEU A 1 241 ? -10 -16.422 -4.234 1 98.25 241 LEU A O 1
ATOM 1883 N N . ASP A 1 242 ? -8.312 -17.844 -4.043 1 95 242 ASP A N 1
ATOM 1884 C CA . ASP A 1 242 ? -8.516 -18.078 -2.617 1 95 242 ASP A CA 1
ATOM 1885 C C . ASP A 1 242 ? -7.738 -17.062 -1.776 1 95 242 ASP A C 1
ATOM 1887 O O . ASP A 1 242 ? -6.754 -16.484 -2.242 1 95 242 ASP A O 1
ATOM 1891 N N . PRO A 1 243 ? -8.188 -16.844 -0.556 1 93.94 243 PRO A N 1
ATOM 1892 C CA . PRO A 1 243 ? -7.438 -15.953 0.336 1 93.94 243 PRO A CA 1
ATOM 1893 C C . PRO A 1 243 ? -6.176 -16.609 0.896 1 93.94 243 PRO A C 1
ATOM 1895 O O . PRO A 1 243 ? -6 -17.828 0.769 1 93.94 243 PRO A O 1
ATOM 1898 N N . ILE A 1 244 ? -5.293 -15.836 1.498 1 96.31 244 ILE A N 1
ATOM 1899 C CA . ILE A 1 244 ? -4.062 -16.312 2.125 1 96.31 244 ILE A CA 1
ATOM 1900 C C . ILE A 1 244 ? -4.398 -17.281 3.256 1 96.31 244 ILE A C 1
ATOM 1902 O O . ILE A 1 244 ? -5.309 -17.031 4.047 1 96.31 244 ILE A O 1
ATOM 1906 N N . HIS A 1 245 ? -3.688 -18.406 3.309 1 93 245 HIS A N 1
ATOM 1907 C CA . HIS A 1 245 ? -3.76 -19.5 4.273 1 93 245 HIS A CA 1
ATOM 1908 C C . HIS A 1 245 ? -4.926 -20.422 3.967 1 93 245 HIS A C 1
ATOM 1910 O O . HIS A 1 245 ? -5.105 -21.438 4.637 1 93 245 HIS A O 1
ATOM 1916 N N . PHE A 1 246 ? -5.699 -20.141 2.908 1 88.88 246 PHE A N 1
ATOM 1917 C CA . PHE A 1 246 ? -6.812 -21 2.516 1 88.88 246 PHE A CA 1
ATOM 1918 C C . PHE A 1 246 ? -6.711 -21.375 1.043 1 88.88 246 PHE A C 1
ATOM 1920 O O . PHE A 1 246 ? -7.73 -21.578 0.378 1 88.88 246 PHE A O 1
ATOM 1927 N N . GLY A 1 247 ? -5.469 -21.344 0.527 1 94.75 247 GLY A N 1
ATOM 1928 C CA . GLY A 1 247 ? -5.227 -21.875 -0.809 1 94.75 247 GLY A CA 1
ATOM 1929 C C . GLY A 1 247 ? -4.852 -20.797 -1.81 1 94.75 247 GLY A C 1
ATOM 1930 O O . GLY A 1 247 ? -5.062 -20.953 -3.014 1 94.75 247 GLY A O 1
ATOM 1931 N N . PHE A 1 248 ? -4.395 -19.672 -1.363 1 98.12 248 PHE A N 1
ATOM 1932 C CA . PHE A 1 248 ? -4.051 -18.547 -2.244 1 98.12 248 PHE A CA 1
ATOM 1933 C C . PHE A 1 248 ? -3.045 -18.984 -3.301 1 98.12 248 PHE A C 1
ATOM 1935 O O . PHE A 1 248 ? -3.291 -18.844 -4.5 1 98.12 248 PHE A O 1
ATOM 1942 N N . THR A 1 249 ? -1.877 -19.562 -2.883 1 98.5 249 THR A N 1
ATOM 1943 C CA . THR A 1 249 ? -0.823 -19.969 -3.809 1 98.5 249 THR A CA 1
ATOM 1944 C C . THR A 1 249 ? -1.32 -21.047 -4.762 1 98.5 249 THR A C 1
ATOM 1946 O O . THR A 1 249 ? -1.077 -20.984 -5.969 1 98.5 249 THR A O 1
ATOM 1949 N N . ASP A 1 250 ? -2.068 -22.031 -4.25 1 97.44 250 ASP A N 1
ATOM 1950 C CA . ASP A 1 250 ? -2.66 -23.078 -5.078 1 97.44 250 ASP A CA 1
ATOM 1951 C C . ASP A 1 250 ? -3.586 -22.484 -6.137 1 97.44 250 ASP A C 1
ATOM 1953 O O . ASP A 1 250 ? -3.621 -22.953 -7.273 1 97.44 250 ASP A O 1
ATOM 1957 N N . SER A 1 251 ? -4.328 -21.5 -5.754 1 98.19 251 SER A N 1
ATOM 1958 C CA . SER A 1 251 ? -5.273 -20.906 -6.688 1 98.19 251 SER A CA 1
ATOM 1959 C C . SER A 1 251 ? -4.555 -20.156 -7.801 1 98.19 251 SER A C 1
ATOM 1961 O O . SER A 1 251 ? -5.031 -20.109 -8.938 1 98.19 251 SER A O 1
ATOM 1963 N N . LEU A 1 252 ? -3.4 -19.516 -7.5 1 98.75 252 LEU A N 1
ATOM 1964 C CA . LEU A 1 252 ? -2.602 -18.891 -8.555 1 98.75 252 LEU A CA 1
ATOM 1965 C C . LEU A 1 252 ? -2.156 -19.938 -9.578 1 98.75 252 LEU A C 1
ATOM 1967 O O . LEU A 1 252 ? -2.197 -19.688 -10.781 1 98.75 252 LEU A O 1
ATOM 1971 N N . THR A 1 253 ? -1.783 -21.094 -9.086 1 98.56 253 THR A N 1
ATOM 1972 C CA . THR A 1 253 ? -1.377 -22.172 -9.969 1 98.56 253 THR A CA 1
ATOM 1973 C C . THR A 1 253 ? -2.561 -22.672 -10.797 1 98.56 253 THR A C 1
ATOM 1975 O O . THR A 1 253 ? -2.396 -23.078 -11.945 1 98.56 253 THR A O 1
ATOM 1978 N N . ARG A 1 254 ? -3.801 -22.672 -10.203 1 98.31 254 ARG A N 1
ATOM 1979 C CA . ARG A 1 254 ? -4.996 -23.062 -10.938 1 98.31 254 ARG A CA 1
ATOM 1980 C C . ARG A 1 254 ? -5.254 -22.125 -12.109 1 98.31 254 ARG A C 1
ATOM 1982 O O . ARG A 1 254 ? -5.641 -22.578 -13.195 1 98.31 254 ARG A O 1
ATOM 1989 N N . TYR A 1 255 ? -5.07 -20.828 -11.883 1 98.81 255 TYR A N 1
ATOM 1990 C CA . TYR A 1 255 ? -5.25 -19.875 -12.969 1 98.81 255 TYR A CA 1
ATOM 1991 C C . TYR A 1 255 ? -4.234 -20.109 -14.078 1 98.81 255 TYR A C 1
ATOM 1993 O O . TYR A 1 255 ? -4.578 -20.062 -15.258 1 98.81 255 TYR A O 1
ATOM 2001 N N . HIS A 1 256 ? -2.965 -20.312 -13.672 1 98.75 256 HIS A N 1
ATOM 2002 C CA . HIS A 1 256 ? -1.908 -20.594 -14.633 1 98.75 256 HIS A CA 1
ATOM 2003 C C . HIS A 1 256 ? -2.23 -21.844 -15.453 1 98.75 256 HIS A C 1
ATOM 2005 O O . HIS A 1 256 ? -2.107 -21.828 -16.672 1 98.75 256 HIS A O 1
ATOM 2011 N N . GLU A 1 257 ? -2.678 -22.891 -14.797 1 98.69 257 GLU A N 1
ATOM 2012 C CA . GLU A 1 257 ? -3.033 -24.156 -15.438 1 98.69 257 GLU A CA 1
ATOM 2013 C C . GLU A 1 257 ? -4.242 -23.984 -16.359 1 98.69 257 GLU A C 1
ATOM 2015 O O . GLU A 1 257 ? -4.285 -24.562 -17.438 1 98.69 257 GLU A O 1
ATOM 2020 N N . THR A 1 258 ? -5.23 -23.25 -15.914 1 98.81 258 THR A N 1
ATOM 2021 C CA . THR A 1 258 ? -6.414 -22.984 -16.719 1 98.81 258 THR A CA 1
ATOM 2022 C C . THR A 1 258 ? -6.031 -22.312 -18.031 1 98.81 258 THR A C 1
ATOM 2024 O O . THR A 1 258 ? -6.52 -22.688 -19.109 1 98.81 258 THR A O 1
ATOM 2027 N N . ARG A 1 259 ? -5.168 -21.328 -17.938 1 98.69 259 ARG A N 1
ATOM 2028 C CA . ARG A 1 259 ? -4.707 -20.656 -19.156 1 98.69 259 ARG A CA 1
ATOM 2029 C C . ARG A 1 259 ? -3.99 -21.625 -20.078 1 98.69 259 ARG A C 1
ATOM 2031 O O . ARG A 1 259 ? -4.188 -21.609 -21.297 1 98.69 259 ARG A O 1
ATOM 2038 N N . ARG A 1 260 ? -3.156 -22.516 -19.547 1 98.06 260 ARG A N 1
ATOM 2039 C CA . ARG A 1 260 ? -2.443 -23.516 -20.328 1 98.06 260 ARG A CA 1
ATOM 2040 C C . ARG A 1 260 ? -3.418 -24.469 -21.031 1 98.06 260 ARG A C 1
ATOM 2042 O O . ARG A 1 260 ? -3.264 -24.75 -22.219 1 98.06 260 ARG A O 1
ATOM 2049 N N . ARG A 1 261 ? -4.461 -24.891 -20.344 1 98.25 261 ARG A N 1
ATOM 2050 C CA . ARG A 1 261 ? -5.434 -25.844 -20.859 1 98.25 261 ARG A CA 1
ATOM 2051 C C . ARG A 1 261 ? -6.34 -25.203 -21.891 1 98.25 261 ARG A C 1
ATOM 2053 O O . ARG A 1 261 ? -6.75 -25.844 -22.859 1 98.25 261 ARG A O 1
ATOM 2060 N N . HIS A 1 262 ? -6.676 -23.922 -21.641 1 98.31 262 HIS A N 1
ATOM 2061 C CA . HIS A 1 262 ? -7.598 -23.188 -22.5 1 98.31 262 HIS A CA 1
ATOM 2062 C C . HIS A 1 262 ? -7.004 -21.844 -22.922 1 98.31 262 HIS A C 1
ATOM 2064 O O . HIS A 1 262 ? -7.41 -20.797 -22.406 1 98.31 262 HIS A O 1
ATOM 2070 N N . PRO A 1 263 ? -6.133 -21.766 -23.906 1 97.44 263 PRO A N 1
ATOM 2071 C CA . PRO A 1 263 ? -5.34 -20.578 -24.25 1 97.44 263 PRO A CA 1
ATOM 2072 C C . PRO A 1 263 ? -6.199 -19.406 -24.703 1 97.44 263 PRO A C 1
ATOM 2074 O O . PRO A 1 263 ? -5.797 -18.25 -24.578 1 97.44 263 PRO A O 1
ATOM 2077 N N . GLU A 1 264 ? -7.434 -19.641 -25.141 1 96.25 264 GLU A N 1
ATOM 2078 C CA . GLU A 1 264 ? -8.195 -18.547 -25.75 1 96.25 264 GLU A CA 1
ATOM 2079 C C . GLU A 1 264 ? -9.398 -18.172 -24.891 1 96.25 264 GLU A C 1
ATOM 2081 O O . GLU A 1 264 ? -10.133 -17.234 -25.219 1 96.25 264 GLU A O 1
ATOM 2086 N N . VAL A 1 265 ? -9.586 -18.891 -23.859 1 98.06 265 VAL A N 1
ATOM 2087 C CA . VAL A 1 265 ? -10.797 -18.672 -23.062 1 98.06 265 VAL A CA 1
ATOM 2088 C C . VAL A 1 265 ? -10.664 -17.375 -22.281 1 98.06 265 VAL A C 1
ATOM 2090 O O . VAL A 1 265 ? -9.57 -17.031 -21.812 1 98.06 265 VAL A O 1
ATOM 2093 N N . GLU A 1 266 ? -11.727 -16.594 -22.188 1 98.56 266 GLU A N 1
ATOM 2094 C CA . GLU A 1 266 ? -11.75 -15.43 -21.312 1 98.56 266 GLU A CA 1
ATOM 2095 C C . GLU A 1 266 ? -11.812 -15.852 -19.844 1 98.56 266 GLU A C 1
ATOM 2097 O O . GLU A 1 266 ? -12.562 -16.75 -19.484 1 98.56 266 GLU A O 1
ATOM 2102 N N . ILE A 1 267 ? -10.961 -15.25 -19.016 1 98.88 267 ILE A N 1
ATOM 2103 C CA . ILE A 1 267 ? -10.852 -15.633 -17.609 1 98.88 267 ILE A CA 1
ATOM 2104 C C . ILE A 1 267 ? -11.18 -14.438 -16.719 1 98.88 267 ILE A C 1
ATOM 2106 O O . ILE A 1 267 ? -10.812 -13.305 -17.031 1 98.88 267 ILE A O 1
ATOM 2110 N N . MET A 1 268 ? -11.945 -14.672 -15.641 1 98.88 268 MET A N 1
ATOM 2111 C CA . MET A 1 268 ? -12.195 -13.719 -14.562 1 98.88 268 MET A CA 1
ATOM 2112 C C . MET A 1 268 ? -11.438 -14.117 -13.297 1 98.88 268 MET A C 1
ATOM 2114 O O . MET A 1 268 ? -11.336 -15.305 -12.984 1 98.88 268 MET A O 1
ATOM 2118 N N . MET A 1 269 ? -10.883 -13.164 -12.57 1 98.94 269 MET A N 1
ATOM 2119 C CA . MET A 1 269 ? -10.219 -13.398 -11.289 1 98.94 269 MET A CA 1
ATOM 2120 C C . MET A 1 269 ? -10.844 -12.539 -10.188 1 98.94 269 MET A C 1
ATOM 2122 O O . MET A 1 269 ? -10.93 -11.312 -10.328 1 98.94 269 MET A O 1
ATOM 2126 N N . GLY A 1 270 ? -11.305 -13.141 -9.117 1 98.5 270 GLY A N 1
ATOM 2127 C CA . GLY A 1 270 ? -11.867 -12.422 -7.984 1 98.5 270 GLY A CA 1
ATOM 2128 C C . GLY A 1 270 ? -10.812 -11.852 -7.059 1 98.5 270 GLY A C 1
ATOM 2129 O O . GLY A 1 270 ? -10.516 -12.422 -6.008 1 98.5 270 GLY A O 1
ATOM 2130 N N . VAL A 1 271 ? -10.312 -10.68 -7.316 1 98.75 271 VAL A N 1
ATOM 2131 C CA . VAL A 1 271 ? -9.188 -10.109 -6.578 1 98.75 271 VAL A CA 1
ATOM 2132 C C . VAL A 1 271 ? -9.68 -9.555 -5.242 1 98.75 271 VAL A C 1
ATOM 2134 O O . VAL A 1 271 ? -8.883 -9.336 -4.324 1 98.75 271 VAL A O 1
ATOM 2137 N N . GLY A 1 272 ? -11.016 -9.344 -5.078 1 96.12 272 GLY A N 1
ATOM 2138 C CA . GLY A 1 272 ? -11.602 -8.836 -3.844 1 96.12 272 GLY A CA 1
ATOM 2139 C C . GLY A 1 272 ? -11.305 -9.711 -2.639 1 96.12 272 GLY A C 1
ATOM 2140 O O . GLY A 1 272 ? -11.242 -9.219 -1.511 1 96.12 272 GLY A O 1
ATOM 2141 N N . ASN A 1 273 ? -11.086 -11.023 -2.844 1 90.81 273 ASN A N 1
ATOM 2142 C CA . ASN A 1 273 ? -10.773 -11.945 -1.756 1 90.81 273 ASN A CA 1
ATOM 2143 C C . ASN A 1 273 ? -9.477 -11.555 -1.046 1 90.81 273 ASN A C 1
ATOM 2145 O O . ASN A 1 273 ? -9.344 -11.742 0.163 1 90.81 273 ASN A O 1
ATOM 2149 N N . LEU A 1 274 ? -8.562 -11.016 -1.759 1 97 274 LEU A N 1
ATOM 2150 C CA . LEU A 1 274 ? -7.289 -10.648 -1.148 1 97 274 LEU A CA 1
ATOM 2151 C C . LEU A 1 274 ? -7.344 -9.219 -0.604 1 97 274 LEU A C 1
ATOM 2153 O O . LEU A 1 274 ? -6.852 -8.953 0.495 1 97 274 LEU A O 1
ATOM 2157 N N . THR A 1 275 ? -7.992 -8.219 -1.355 1 97.62 275 THR A N 1
ATOM 2158 C CA . THR A 1 275 ? -8.055 -6.844 -0.878 1 97.62 275 THR A CA 1
ATOM 2159 C C . THR A 1 275 ? -8.906 -6.75 0.383 1 97.62 275 THR A C 1
ATOM 2161 O O . THR A 1 275 ? -8.594 -5.98 1.293 1 97.62 275 THR A O 1
ATOM 2164 N N . GLU A 1 276 ? -9.984 -7.594 0.483 1 92.62 276 GLU A N 1
ATOM 2165 C CA . GLU A 1 276 ? -10.922 -7.516 1.598 1 92.62 276 GLU A CA 1
ATOM 2166 C C . GLU A 1 276 ? -10.445 -8.352 2.783 1 92.62 276 GLU A C 1
ATOM 2168 O O . GLU A 1 276 ? -10.727 -8.016 3.936 1 92.62 276 GLU A O 1
ATOM 2173 N N . LEU A 1 277 ? -9.688 -9.414 2.475 1 90.69 277 LEU A N 1
ATOM 2174 C CA . LEU A 1 277 ? -9.461 -10.383 3.539 1 90.69 277 LEU A CA 1
ATOM 2175 C C . LEU A 1 277 ? -8 -10.359 3.99 1 90.69 277 LEU A C 1
ATOM 2177 O O . LEU A 1 277 ? -7.547 -11.273 4.688 1 90.69 277 LEU A O 1
ATOM 2181 N N . THR A 1 278 ? -7.234 -9.406 3.568 1 95.56 278 THR A N 1
ATOM 2182 C CA . THR A 1 278 ? -5.871 -9.148 4.023 1 95.56 278 THR A CA 1
ATOM 2183 C C . THR A 1 278 ? -5.742 -7.73 4.578 1 95.56 278 THR A C 1
ATOM 2185 O O . THR A 1 278 ? -6.02 -6.758 3.873 1 95.56 278 THR A O 1
ATOM 2188 N N . HIS A 1 279 ? -5.418 -7.637 5.855 1 94.94 279 HIS A N 1
ATOM 2189 C CA . HIS A 1 279 ? -5.23 -6.312 6.438 1 94.94 279 HIS A CA 1
ATOM 2190 C C . HIS A 1 279 ? -3.859 -5.746 6.094 1 94.94 279 HIS A C 1
ATOM 2192 O O . HIS A 1 279 ? -2.916 -5.871 6.879 1 94.94 279 HIS A O 1
ATOM 2198 N N . ALA A 1 280 ? -3.73 -5.102 4.992 1 97.69 280 ALA A N 1
ATOM 2199 C CA . ALA A 1 280 ? -2.615 -4.352 4.418 1 97.69 280 ALA A CA 1
ATOM 2200 C C . ALA A 1 280 ? -3.109 -3.322 3.404 1 97.69 280 ALA A C 1
ATOM 2202 O O . ALA A 1 280 ? -4.258 -3.383 2.959 1 97.69 280 ALA A O 1
ATOM 2203 N N . ASP A 1 281 ? -2.279 -2.365 3.109 1 96.88 281 ASP A N 1
ATOM 2204 C CA . ASP A 1 281 ? -2.66 -1.397 2.084 1 96.88 281 ASP A CA 1
ATOM 2205 C C . ASP A 1 281 ? -2.934 -2.088 0.75 1 96.88 281 ASP A C 1
ATOM 2207 O O . ASP A 1 281 ? -2.117 -2.883 0.278 1 96.88 281 ASP A O 1
ATOM 2211 N N . THR A 1 282 ? -4.039 -1.729 0.083 1 98.12 282 THR A N 1
ATOM 2212 C CA . THR A 1 282 ? -4.562 -2.545 -1.007 1 98.12 282 THR A CA 1
ATOM 2213 C C . THR A 1 282 ? -3.902 -2.168 -2.33 1 98.12 282 THR A C 1
ATOM 2215 O O . THR A 1 282 ? -3.98 -2.92 -3.305 1 98.12 282 THR A O 1
ATOM 2218 N N . ALA A 1 283 ? -3.223 -1 -2.438 1 98.25 283 ALA A N 1
ATOM 2219 C CA . ALA A 1 283 ? -2.621 -0.577 -3.699 1 98.25 283 ALA A CA 1
ATOM 2220 C C . ALA A 1 283 ? -1.617 -1.61 -4.203 1 98.25 283 ALA A C 1
ATOM 2222 O O . ALA A 1 283 ? -1.661 -2.012 -5.367 1 98.25 283 ALA A O 1
ATOM 2223 N N . GLY A 1 284 ? -0.733 -2.027 -3.309 1 98.56 284 GLY A N 1
ATOM 2224 C CA . GLY A 1 284 ? 0.247 -3.037 -3.676 1 98.56 284 GLY A CA 1
ATOM 2225 C C . GLY A 1 284 ? -0.373 -4.387 -3.99 1 98.56 284 GLY A C 1
ATOM 2226 O O . GLY A 1 284 ? 0.098 -5.102 -4.879 1 98.56 284 GLY A O 1
ATOM 2227 N N . ILE A 1 285 ? -1.437 -4.77 -3.283 1 98.69 285 ILE A N 1
ATOM 2228 C CA . ILE A 1 285 ? -2.164 -6.012 -3.523 1 98.69 285 ILE A CA 1
ATOM 2229 C C . ILE A 1 285 ? -2.727 -6.012 -4.941 1 98.69 285 ILE A C 1
ATOM 2231 O O . ILE A 1 285 ? -2.5 -6.953 -5.707 1 98.69 285 ILE A O 1
ATOM 2235 N N . ASN A 1 286 ? -3.395 -4.902 -5.281 1 98.75 286 ASN A N 1
ATOM 2236 C CA . ASN A 1 286 ? -3.963 -4.77 -6.621 1 98.75 286 ASN A CA 1
ATOM 2237 C C . ASN A 1 286 ? -2.879 -4.777 -7.691 1 98.75 286 ASN A C 1
ATOM 2239 O O . ASN A 1 286 ? -3.043 -5.398 -8.742 1 98.75 286 ASN A O 1
ATOM 2243 N N . ALA A 1 287 ? -1.754 -4.09 -7.438 1 98.75 287 ALA A N 1
ATOM 2244 C CA . ALA A 1 287 ? -0.677 -4.035 -8.422 1 98.75 287 ALA A CA 1
ATOM 2245 C C . ALA A 1 287 ? -0.173 -5.438 -8.758 1 98.75 287 ALA A C 1
ATOM 2247 O O . ALA A 1 287 ? -0.033 -5.785 -9.93 1 98.75 287 ALA A O 1
ATOM 2248 N N . LEU A 1 288 ? 0.071 -6.277 -7.777 1 98.75 288 LEU A N 1
ATOM 2249 C CA . LEU A 1 288 ? 0.606 -7.617 -8.008 1 98.75 288 LEU A CA 1
ATOM 2250 C C . LEU A 1 288 ? -0.421 -8.5 -8.703 1 98.75 288 LEU A C 1
ATOM 2252 O O . LEU A 1 288 ? -0.093 -9.203 -9.664 1 98.75 288 LEU A O 1
ATOM 2256 N N . LEU A 1 289 ? -1.669 -8.461 -8.219 1 98.88 289 LEU A N 1
ATOM 2257 C CA . LEU A 1 289 ? -2.691 -9.336 -8.773 1 98.88 289 LEU A CA 1
ATOM 2258 C C . LEU A 1 289 ? -3.006 -8.961 -10.219 1 98.88 289 LEU A C 1
ATOM 2260 O O . LEU A 1 289 ? -3.205 -9.836 -11.062 1 98.88 289 LEU A O 1
ATOM 2264 N N . LEU A 1 290 ? -3.039 -7.652 -10.5 1 98.88 290 LEU A N 1
ATOM 2265 C CA . LEU A 1 290 ? -3.289 -7.242 -11.875 1 98.88 290 LEU A CA 1
ATOM 2266 C C . LEU A 1 290 ? -2.064 -7.492 -12.75 1 98.88 290 LEU A C 1
ATOM 2268 O O . LEU A 1 290 ? -2.178 -7.594 -13.969 1 98.88 290 LEU A O 1
ATOM 2272 N N . GLY A 1 291 ? -0.822 -7.531 -12.102 1 98.75 291 GLY A N 1
ATOM 2273 C CA . GLY A 1 291 ? 0.33 -8.047 -12.828 1 98.75 291 GLY A CA 1
ATOM 2274 C C . GLY A 1 291 ? 0.157 -9.477 -13.281 1 98.75 291 GLY A C 1
ATOM 2275 O O . GLY A 1 291 ? 0.47 -9.812 -14.43 1 98.75 291 GLY A O 1
ATOM 2276 N N . VAL A 1 292 ? -0.368 -10.344 -12.43 1 98.88 292 VAL A N 1
ATOM 2277 C CA . VAL A 1 292 ? -0.674 -11.734 -12.766 1 98.88 292 VAL A CA 1
ATOM 2278 C C . VAL A 1 292 ? -1.704 -11.773 -13.898 1 98.88 292 VAL A C 1
ATOM 2280 O O . VAL A 1 292 ? -1.543 -12.516 -14.867 1 98.88 292 VAL A O 1
ATOM 2283 N N . CYS A 1 293 ? -2.766 -10.93 -13.727 1 98.88 293 CYS A N 1
ATOM 2284 C CA . CYS A 1 293 ? -3.803 -10.867 -14.75 1 98.88 293 CYS A CA 1
ATOM 2285 C C . CYS A 1 293 ? -3.211 -10.5 -16.109 1 98.88 293 CYS A C 1
ATOM 2287 O O . CYS A 1 293 ? -3.555 -11.102 -17.125 1 98.88 293 CYS A O 1
ATOM 2289 N N . SER A 1 294 ? -2.359 -9.516 -16.094 1 98.56 294 SER A N 1
ATOM 2290 C CA . SER A 1 294 ? -1.747 -9.047 -17.344 1 98.56 294 SER A CA 1
ATOM 2291 C C . SER A 1 294 ? -0.926 -10.156 -18 1 98.56 294 SER A C 1
ATOM 2293 O O . SER A 1 294 ? -1.041 -10.383 -19.203 1 98.56 294 SER A O 1
ATOM 2295 N N . GLU A 1 295 ? -0.123 -10.875 -17.25 1 97.81 295 GLU A N 1
ATOM 2296 C CA . GLU A 1 295 ? 0.753 -11.914 -17.781 1 97.81 295 GLU A CA 1
ATOM 2297 C C . GLU A 1 295 ? -0.052 -13.086 -18.312 1 97.81 295 GLU A C 1
ATOM 2299 O O . GLU A 1 295 ? 0.326 -13.695 -19.328 1 97.81 295 GLU A O 1
ATOM 2304 N N . LEU A 1 296 ? -1.211 -13.422 -17.703 1 98.62 296 LEU A N 1
ATOM 2305 C CA . LEU A 1 296 ? -2.008 -14.586 -18.078 1 98.62 296 LEU A CA 1
ATOM 2306 C C . LEU A 1 296 ? -3.08 -14.203 -19.094 1 98.62 296 LEU A C 1
ATOM 2308 O O . LEU A 1 296 ? -3.848 -15.055 -19.531 1 98.62 296 LEU A O 1
ATOM 2312 N N . GLY A 1 297 ? -3.186 -12.945 -19.391 1 98.31 297 GLY A N 1
ATOM 2313 C CA . GLY A 1 297 ? -4.219 -12.492 -20.312 1 98.31 297 GLY A CA 1
ATOM 2314 C C . GLY A 1 297 ? -5.617 -12.578 -19.734 1 98.31 297 GLY A C 1
ATOM 2315 O O . GLY A 1 297 ? -6.574 -12.906 -20.438 1 98.31 297 GLY A O 1
ATOM 2316 N N . ILE A 1 298 ? -5.711 -12.414 -18.438 1 98.81 298 ILE A N 1
ATOM 2317 C CA . ILE A 1 298 ? -7.004 -12.344 -17.766 1 98.81 298 ILE A CA 1
ATOM 2318 C C . ILE A 1 298 ? -7.641 -10.984 -18.016 1 98.81 298 ILE A C 1
ATOM 2320 O O . ILE A 1 298 ? -7.027 -9.945 -17.75 1 98.81 298 ILE A O 1
ATOM 2324 N N . ARG A 1 299 ? -8.883 -10.977 -18.438 1 97.5 299 ARG A N 1
ATOM 2325 C CA . ARG A 1 299 ? -9.43 -9.719 -18.938 1 97.5 299 ARG A CA 1
ATOM 2326 C C . ARG A 1 299 ? -10.641 -9.289 -18.125 1 97.5 299 ARG A C 1
ATOM 2328 O O . ARG A 1 299 ? -11.336 -8.336 -18.5 1 97.5 299 ARG A O 1
ATOM 2335 N N . ALA A 1 300 ? -10.922 -9.938 -17.016 1 98.88 300 ALA A N 1
ATOM 2336 C CA . ALA A 1 300 ? -11.969 -9.523 -16.078 1 98.88 300 ALA A CA 1
ATOM 2337 C C . ALA A 1 300 ? -11.547 -9.773 -14.641 1 98.88 300 ALA A C 1
ATOM 2339 O O . ALA A 1 300 ? -10.922 -10.805 -14.336 1 98.88 300 ALA A O 1
ATOM 2340 N N . ILE A 1 301 ? -11.883 -8.836 -13.773 1 98.94 301 ILE A N 1
ATOM 2341 C CA . ILE A 1 301 ? -11.703 -9.086 -12.344 1 98.94 301 ILE A CA 1
ATOM 2342 C C . ILE A 1 301 ? -13.008 -8.789 -11.602 1 98.94 301 ILE A C 1
ATOM 2344 O O . ILE A 1 301 ? -13.828 -8 -12.07 1 98.94 301 ILE A O 1
ATOM 2348 N N . LEU A 1 302 ? -13.242 -9.523 -10.578 1 98.75 302 LEU A N 1
ATOM 2349 C CA . LEU A 1 302 ? -14.297 -9.242 -9.617 1 98.75 302 LEU A CA 1
ATOM 2350 C C . LEU A 1 302 ? -13.719 -8.672 -8.328 1 98.75 302 LEU A C 1
ATOM 2352 O O . LEU A 1 302 ? -12.805 -9.25 -7.738 1 98.75 302 LEU A O 1
ATOM 2356 N N . THR A 1 303 ? -14.102 -7.469 -7.945 1 98.5 303 THR A N 1
ATOM 2357 C CA . THR A 1 303 ? -13.609 -6.793 -6.75 1 98.5 303 THR A CA 1
ATOM 2358 C C . THR A 1 303 ? -14.742 -6.082 -6.023 1 98.5 303 THR A C 1
ATOM 2360 O O . THR A 1 303 ? -15.914 -6.211 -6.402 1 98.5 303 THR A O 1
ATOM 2363 N N . THR A 1 304 ? -14.453 -5.535 -4.859 1 94.5 304 THR A N 1
ATOM 2364 C CA . THR A 1 304 ? -15.383 -4.738 -4.059 1 94.5 304 THR A CA 1
ATOM 2365 C C . THR A 1 304 ? -14.625 -3.75 -3.178 1 94.5 304 THR A C 1
ATOM 2367 O O . THR A 1 304 ? -13.391 -3.68 -3.229 1 94.5 304 THR A O 1
ATOM 2370 N N . GLN A 1 305 ? -15.234 -2.846 -2.576 1 94 305 GLN A N 1
ATOM 2371 C CA . GLN A 1 305 ? -14.633 -1.918 -1.621 1 94 305 GLN A CA 1
ATOM 2372 C C . GLN A 1 305 ? -15.547 -1.709 -0.415 1 94 305 GLN A C 1
ATOM 2374 O O . GLN A 1 305 ? -15.945 -0.58 -0.119 1 94 305 GLN A O 1
ATOM 2379 N N . VAL A 1 306 ? -15.773 -2.826 0.274 1 86.75 306 VAL A N 1
ATOM 2380 C CA . VAL A 1 306 ? -16.719 -2.832 1.38 1 86.75 306 VAL A CA 1
ATOM 2381 C C . VAL A 1 306 ? -16.016 -2.471 2.68 1 86.75 306 VAL A C 1
ATOM 2383 O O . VAL A 1 306 ? -16.469 -1.613 3.434 1 86.75 306 VAL A O 1
ATOM 2386 N N . SER A 1 307 ? -14.906 -3.211 2.982 1 89.62 307 SER A N 1
ATOM 2387 C CA . SER A 1 307 ? -14.133 -2.895 4.18 1 89.62 307 SER A CA 1
ATOM 2388 C C . SER A 1 307 ? -13.508 -1.508 4.082 1 89.62 307 SER A C 1
ATOM 2390 O O . SER A 1 307 ? -13.07 -1.092 3.008 1 89.62 307 SER A O 1
ATOM 2392 N N . LYS A 1 308 ? -13.406 -0.8 5.18 1 92 308 LYS A N 1
ATOM 2393 C CA . LYS A 1 308 ? -12.93 0.578 5.184 1 92 308 LYS A CA 1
ATOM 2394 C C . LYS A 1 308 ? -11.453 0.646 4.789 1 92 308 LYS A C 1
ATOM 2396 O O . LYS A 1 308 ? -11.016 1.616 4.172 1 92 308 LYS A O 1
ATOM 2401 N N . HIS A 1 309 ? -10.664 -0.409 5.141 1 93.81 309 HIS A N 1
ATOM 2402 C CA . HIS A 1 309 ? -9.258 -0.402 4.758 1 93.81 309 HIS A CA 1
ATOM 2403 C C . HIS A 1 309 ? -9.094 -0.606 3.256 1 93.81 309 HIS A C 1
ATOM 2405 O O . HIS A 1 309 ? -8.023 -0.346 2.703 1 93.81 309 HIS A O 1
ATOM 2411 N N . ALA A 1 310 ? -10.125 -1.139 2.576 1 96.31 310 ALA A N 1
ATOM 2412 C CA . ALA A 1 310 ? -10.117 -1.386 1.136 1 96.31 310 ALA A CA 1
ATOM 2413 C C . ALA A 1 310 ? -10.977 -0.358 0.399 1 96.31 310 ALA A C 1
ATOM 2415 O O . ALA A 1 310 ? -11.438 -0.611 -0.716 1 96.31 310 ALA A O 1
ATOM 2416 N N . ARG A 1 311 ? -11.141 0.8 0.934 1 96.25 311 ARG A N 1
ATOM 2417 C CA . ARG A 1 311 ? -12.109 1.801 0.499 1 96.25 311 ARG A CA 1
ATOM 2418 C C . ARG A 1 311 ? -11.773 2.318 -0.895 1 96.25 311 ARG A C 1
ATOM 2420 O O . ARG A 1 311 ? -12.609 2.949 -1.547 1 96.25 311 ARG A O 1
ATOM 2427 N N . ARG A 1 312 ? -10.57 2.037 -1.396 1 97.62 312 ARG A N 1
ATOM 2428 C CA . ARG A 1 312 ? -10.148 2.543 -2.697 1 97.62 312 ARG A CA 1
ATOM 2429 C C . ARG A 1 312 ? -9.797 1.399 -3.643 1 97.62 312 ARG A C 1
ATOM 2431 O O . ARG A 1 312 ? -9.156 1.615 -4.676 1 97.62 312 ARG A O 1
ATOM 2438 N N . ALA A 1 313 ? -10.219 0.194 -3.361 1 97.94 313 ALA A N 1
ATOM 2439 C CA . ALA A 1 313 ? -9.805 -1.005 -4.082 1 97.94 313 ALA A CA 1
ATOM 2440 C C . ALA A 1 313 ? -10.188 -0.918 -5.559 1 97.94 313 ALA A C 1
ATOM 2442 O O . ALA A 1 313 ? -9.398 -1.289 -6.43 1 97.94 313 ALA A O 1
ATOM 2443 N N . VAL A 1 314 ? -11.375 -0.383 -5.883 1 98.62 314 VAL A N 1
ATOM 2444 C CA . VAL A 1 314 ? -11.836 -0.302 -7.266 1 98.62 314 VAL A CA 1
ATOM 2445 C C . VAL A 1 314 ? -11.008 0.737 -8.023 1 98.62 314 VAL A C 1
ATOM 2447 O O . VAL A 1 314 ? -10.555 0.485 -9.141 1 98.62 314 VAL A O 1
ATOM 2450 N N . ALA A 1 315 ? -10.773 1.903 -7.43 1 98.38 315 ALA A N 1
ATOM 2451 C CA . ALA A 1 315 ? -9.969 2.951 -8.055 1 98.38 315 ALA A CA 1
ATOM 2452 C C . ALA A 1 315 ? -8.531 2.482 -8.281 1 98.38 315 ALA A C 1
ATOM 2454 O O . ALA A 1 315 ? -7.922 2.803 -9.305 1 98.38 315 ALA A O 1
ATOM 2455 N N . GLU A 1 316 ? -8.016 1.814 -7.316 1 98.62 316 GLU A N 1
ATOM 2456 C CA . GLU A 1 316 ? -6.672 1.257 -7.422 1 98.62 316 GLU A CA 1
ATOM 2457 C C . GLU A 1 316 ? -6.594 0.223 -8.539 1 98.62 316 GLU A C 1
ATOM 2459 O O . GLU A 1 316 ? -5.633 0.208 -9.312 1 98.62 316 GLU A O 1
ATOM 2464 N N . ALA A 1 317 ? -7.605 -0.636 -8.609 1 98.81 317 ALA A N 1
ATOM 2465 C CA . ALA A 1 317 ? -7.656 -1.624 -9.688 1 98.81 317 ALA A CA 1
ATOM 2466 C C . ALA A 1 317 ? -7.715 -0.947 -11.047 1 98.81 317 ALA A C 1
ATOM 2468 O O . ALA A 1 317 ? -7.082 -1.405 -12.008 1 98.81 317 ALA A O 1
ATOM 2469 N N . ASP A 1 318 ? -8.508 0.125 -11.141 1 98.75 318 ASP A N 1
ATOM 2470 C CA . ASP A 1 318 ? -8.617 0.865 -12.391 1 98.75 318 ASP A CA 1
ATOM 2471 C C . ASP A 1 318 ? -7.254 1.411 -12.82 1 98.75 318 ASP A C 1
ATOM 2473 O O . ASP A 1 318 ? -6.859 1.265 -13.984 1 98.75 318 ASP A O 1
ATOM 2477 N N . LEU A 1 319 ? -6.578 2.008 -11.922 1 98.44 319 LEU A N 1
ATOM 2478 C CA . LEU A 1 319 ? -5.266 2.551 -12.266 1 98.44 319 LEU A CA 1
ATOM 2479 C C . LEU A 1 319 ? -4.281 1.431 -12.578 1 98.44 319 LEU A C 1
ATOM 2481 O O . LEU A 1 319 ? -3.488 1.541 -13.516 1 98.44 319 LEU A O 1
ATOM 2485 N N . ALA A 1 320 ? -4.312 0.348 -11.828 1 98.75 320 ALA A N 1
ATOM 2486 C CA . ALA A 1 320 ? -3.406 -0.779 -12.031 1 98.75 320 ALA A CA 1
ATOM 2487 C C . ALA A 1 320 ? -3.596 -1.386 -13.422 1 98.75 320 ALA A C 1
ATOM 2489 O O . ALA A 1 320 ? -2.619 -1.695 -14.109 1 98.75 320 ALA A O 1
ATOM 2490 N N . ARG A 1 321 ? -4.898 -1.567 -13.844 1 98.75 321 ARG A N 1
ATOM 2491 C CA . ARG A 1 321 ? -5.113 -2.166 -15.156 1 98.75 321 ARG A CA 1
ATOM 2492 C C . ARG A 1 321 ? -4.539 -1.282 -16.266 1 98.75 321 ARG A C 1
ATOM 2494 O O . ARG A 1 321 ? -4.016 -1.786 -17.25 1 98.75 321 ARG A O 1
ATOM 2501 N N . ARG A 1 322 ? -4.633 0.01 -16.094 1 98.56 322 ARG A N 1
ATOM 2502 C CA . ARG A 1 322 ? -4.105 0.956 -17.078 1 98.56 322 ARG A CA 1
ATOM 2503 C C . ARG A 1 322 ? -2.58 0.925 -17.094 1 98.56 322 ARG A C 1
ATOM 2505 O O . ARG A 1 322 ? -1.97 0.936 -18.172 1 98.56 322 ARG A O 1
ATOM 2512 N N . ILE A 1 323 ? -1.951 0.881 -15.945 1 97.5 323 ILE A N 1
ATOM 2513 C CA . ILE A 1 323 ? -0.5 0.806 -15.82 1 97.5 323 ILE A CA 1
ATOM 2514 C C . ILE A 1 323 ? 0.008 -0.486 -16.453 1 97.5 323 ILE A C 1
ATOM 2516 O O . ILE A 1 323 ? 0.964 -0.466 -17.234 1 97.5 323 ILE A O 1
ATOM 2520 N N . MET A 1 324 ? -0.655 -1.609 -16.156 1 98.38 324 MET A N 1
ATOM 2521 C CA . MET A 1 324 ? -0.229 -2.898 -16.688 1 98.38 324 MET A CA 1
ATOM 2522 C C . MET A 1 324 ? -0.396 -2.938 -18.203 1 98.38 324 MET A C 1
ATOM 2524 O O . MET A 1 324 ? 0.448 -3.49 -18.906 1 98.38 324 MET A O 1
ATOM 2528 N N . PHE A 1 325 ? -1.491 -2.355 -18.688 1 97.88 325 PHE A N 1
ATOM 2529 C CA . PHE A 1 325 ? -1.723 -2.297 -20.125 1 97.88 325 PHE A CA 1
ATOM 2530 C C . PHE A 1 325 ? -0.604 -1.53 -20.812 1 97.88 325 PHE A C 1
ATOM 2532 O O . PHE A 1 325 ? -0.042 -2.004 -21.812 1 97.88 325 PHE A O 1
ATOM 2539 N N . ALA A 1 326 ? -0.301 -0.354 -20.281 1 93.25 326 ALA A N 1
ATOM 2540 C CA . ALA A 1 326 ? 0.75 0.485 -20.844 1 93.25 326 ALA A CA 1
ATOM 2541 C C . ALA A 1 326 ? 2.105 -0.212 -20.781 1 93.25 326 ALA A C 1
ATOM 2543 O O . ALA A 1 326 ? 2.842 -0.252 -21.766 1 93.25 326 ALA A O 1
ATOM 2544 N N . ALA A 1 327 ? 2.467 -0.776 -19.625 1 90.81 327 ALA A N 1
ATOM 2545 C CA . ALA A 1 327 ? 3.748 -1.448 -19.438 1 90.81 327 ALA A CA 1
ATOM 2546 C C . ALA A 1 327 ? 3.893 -2.641 -20.375 1 90.81 327 ALA A C 1
ATOM 2548 O O . ALA A 1 327 ? 4.945 -2.834 -20.984 1 90.81 327 ALA A O 1
ATOM 2549 N N . ARG A 1 328 ? 2.822 -3.445 -20.469 1 93.56 328 ARG A N 1
ATOM 2550 C CA . ARG A 1 328 ? 2.842 -4.602 -21.344 1 93.56 328 ARG A CA 1
ATOM 2551 C C . ARG A 1 328 ? 3.074 -4.184 -22.797 1 93.56 328 ARG A C 1
ATOM 2553 O O . ARG A 1 328 ? 3.885 -4.789 -23.5 1 93.56 328 ARG A O 1
ATOM 2560 N N . GLY A 1 329 ? 2.336 -3.137 -23.203 1 89.75 329 GLY A N 1
ATOM 2561 C CA . GLY A 1 329 ? 2.5 -2.637 -24.562 1 89.75 329 GLY A CA 1
ATOM 2562 C C . GLY A 1 329 ? 3.912 -2.17 -24.859 1 89.75 329 GLY A C 1
ATOM 2563 O O . GLY A 1 329 ? 4.375 -2.27 -26 1 89.75 329 GLY A O 1
ATOM 2564 N N . LEU A 1 330 ? 4.633 -1.742 -23.859 1 80.44 330 LEU A N 1
ATOM 2565 C CA . LEU A 1 330 ? 5.988 -1.223 -24 1 80.44 330 LEU A CA 1
ATOM 2566 C C . LEU A 1 330 ? 7.02 -2.295 -23.688 1 80.44 330 LEU A C 1
ATOM 2568 O O . LEU A 1 330 ? 8.219 -2.02 -23.656 1 80.44 330 LEU A O 1
ATOM 2572 N N . ASN A 1 331 ? 6.578 -3.574 -23.438 1 85.44 331 ASN A N 1
ATOM 2573 C CA . ASN A 1 331 ? 7.484 -4.629 -23 1 85.44 331 ASN A CA 1
ATOM 2574 C C . ASN A 1 331 ? 8.406 -4.145 -21.875 1 85.44 331 ASN A C 1
ATOM 2576 O O . ASN A 1 331 ? 9.625 -4.301 -21.953 1 85.44 331 ASN A O 1
ATOM 2580 N N . ALA A 1 332 ? 7.738 -3.506 -20.859 1 82.12 332 ALA A N 1
ATOM 2581 C CA . ALA A 1 332 ? 8.492 -2.857 -19.797 1 82.12 332 ALA A CA 1
ATOM 2582 C C . ALA A 1 332 ? 7.969 -3.281 -18.422 1 82.12 332 ALA A C 1
ATOM 2584 O O . ALA A 1 332 ? 6.891 -3.873 -18.312 1 82.12 332 ALA A O 1
ATOM 2585 N N . LEU A 1 333 ? 8.758 -3.035 -17.391 1 86.19 333 LEU A N 1
ATOM 2586 C CA . LEU A 1 333 ? 8.344 -3.146 -16 1 86.19 333 LEU A CA 1
ATOM 2587 C C . LEU A 1 333 ? 7.281 -2.105 -15.664 1 86.19 333 LEU A C 1
ATOM 2589 O O . LEU A 1 333 ? 7.191 -1.069 -16.328 1 86.19 333 LEU A O 1
ATOM 2593 N N . PRO A 1 334 ? 6.375 -2.41 -14.781 1 92.75 334 PRO A N 1
ATOM 2594 C CA . PRO A 1 334 ? 5.426 -1.381 -14.352 1 92.75 334 PRO A CA 1
ATOM 2595 C C . PRO A 1 334 ? 6.074 -0.323 -13.461 1 92.75 334 PRO A C 1
ATOM 2597 O O . PRO A 1 334 ? 5.629 -0.106 -12.328 1 92.75 334 PRO A O 1
ATOM 2600 N N . LYS A 1 335 ? 7.094 0.31 -13.969 1 85.62 335 LYS A N 1
ATOM 2601 C CA . LYS A 1 335 ? 7.828 1.43 -13.391 1 85.62 335 LYS A CA 1
ATOM 2602 C C . LYS A 1 335 ? 7.742 2.668 -14.273 1 85.62 335 LYS A C 1
ATOM 2604 O O . LYS A 1 335 ? 7.719 2.555 -15.508 1 85.62 335 LYS A O 1
ATOM 2609 N N . HIS A 1 336 ? 7.605 3.764 -13.656 1 81.81 336 HIS A N 1
ATOM 2610 C CA . HIS A 1 336 ? 7.613 5.051 -14.344 1 81.81 336 HIS A CA 1
ATOM 2611 C C . HIS A 1 336 ? 6.43 5.176 -15.289 1 81.81 336 HIS A C 1
ATOM 2613 O O . HIS A 1 336 ? 6.52 5.855 -16.312 1 81.81 336 HIS A O 1
ATOM 2619 N N . MET A 1 337 ? 5.332 4.379 -15.07 1 87.44 337 MET A N 1
ATOM 2620 C CA . MET A 1 337 ? 4.109 4.469 -15.859 1 87.44 337 MET A CA 1
ATOM 2621 C C . MET A 1 337 ? 3.158 5.508 -15.273 1 87.44 337 MET A C 1
ATOM 2623 O O . MET A 1 337 ? 2.434 6.176 -16.016 1 87.44 337 MET A O 1
ATOM 2627 N N . GLY A 1 338 ? 3.148 5.605 -14.055 1 90 338 GLY A N 1
ATOM 2628 C CA . GLY A 1 338 ? 2.311 6.465 -13.234 1 90 338 GLY A CA 1
ATOM 2629 C C . GLY A 1 338 ? 2.58 6.32 -11.75 1 90 338 GLY A C 1
ATOM 2630 O O . GLY A 1 338 ? 2.881 5.227 -11.273 1 90 338 GLY A O 1
ATOM 2631 N N . ASP A 1 339 ? 2.34 7.391 -11.031 1 91.75 339 ASP A N 1
ATOM 2632 C CA . ASP A 1 339 ? 2.732 7.398 -9.625 1 91.75 339 ASP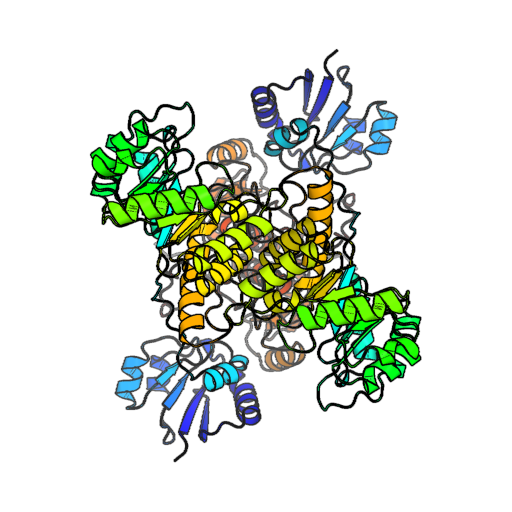 A CA 1
ATOM 2633 C C . ASP A 1 339 ? 1.52 7.215 -8.711 1 91.75 339 ASP A C 1
ATOM 2635 O O . ASP A 1 339 ? 1.642 7.273 -7.488 1 91.75 339 ASP A O 1
ATOM 2639 N N . GLY A 1 340 ? 0.38 6.992 -9.305 1 96.12 340 GLY A N 1
ATOM 2640 C CA . GLY A 1 340 ? -0.866 7.035 -8.555 1 96.12 340 GLY A CA 1
ATOM 2641 C C . GLY A 1 340 ? -1.007 5.902 -7.562 1 96.12 340 GLY A C 1
ATOM 2642 O O . GLY A 1 340 ? -1.819 5.977 -6.641 1 96.12 340 GLY A O 1
ATOM 2643 N N . LEU A 1 341 ? -0.235 4.793 -7.73 1 97.94 341 LEU A N 1
ATOM 2644 C CA . LEU A 1 341 ? -0.328 3.66 -6.82 1 97.94 341 LEU A CA 1
ATOM 2645 C C . LEU A 1 341 ? 0.709 3.771 -5.707 1 97.94 341 LEU A C 1
ATOM 2647 O O . LEU A 1 341 ? 0.775 2.91 -4.824 1 97.94 341 LEU A O 1
ATOM 2651 N N . MET A 1 342 ? 1.559 4.781 -5.746 1 96.38 342 MET A N 1
ATOM 2652 C CA . MET A 1 342 ? 2.527 5.098 -4.699 1 96.38 342 MET A CA 1
ATOM 2653 C C . MET A 1 342 ? 2.037 6.258 -3.838 1 96.38 342 MET A C 1
ATOM 2655 O O . MET A 1 342 ? 2.541 7.375 -3.947 1 96.38 342 MET A O 1
ATOM 2659 N N . ALA A 1 343 ? 1.108 5.93 -2.98 1 96.69 343 ALA A N 1
ATOM 2660 C CA . ALA A 1 343 ? 0.473 6.969 -2.176 1 96.69 343 ALA A CA 1
ATOM 2661 C C . ALA A 1 343 ? 1.347 7.352 -0.984 1 96.69 343 ALA A C 1
ATOM 2663 O O . ALA A 1 343 ? 1.397 8.516 -0.592 1 96.69 343 ALA A O 1
ATOM 2664 N N . LEU A 1 344 ? 2.129 6.43 -0.44 1 96.62 344 LEU A N 1
ATOM 2665 C CA . LEU A 1 344 ? 2.85 6.645 0.81 1 96.62 344 LEU A CA 1
ATOM 2666 C C . LEU A 1 344 ? 4.234 7.223 0.544 1 96.62 344 LEU A C 1
ATOM 2668 O O . LEU A 1 344 ? 4.633 8.203 1.172 1 96.62 344 LEU A O 1
ATOM 2672 N N . HIS A 1 345 ? 4.961 6.547 -0.359 1 96.25 345 HIS A N 1
ATOM 2673 C CA . HIS A 1 345 ? 6.34 6.918 -0.646 1 96.25 345 HIS A CA 1
ATOM 2674 C C . HIS A 1 345 ? 6.527 7.25 -2.123 1 96.25 345 HIS A C 1
ATOM 2676 O O . HIS A 1 345 ? 6.086 6.496 -2.994 1 96.25 345 HIS A O 1
ATOM 2682 N N . GLU A 1 346 ? 7.188 8.367 -2.326 1 93.62 346 GLU A N 1
ATOM 2683 C CA . GLU A 1 346 ? 7.371 8.797 -3.709 1 93.62 346 GLU A CA 1
ATOM 2684 C C . GLU A 1 346 ? 8.781 8.477 -4.203 1 93.62 346 GLU A C 1
ATOM 2686 O O . GLU A 1 346 ? 9.656 8.133 -3.41 1 93.62 346 GLU A O 1
ATOM 2691 N N . ARG A 1 347 ? 9.008 8.531 -5.438 1 87 347 ARG A N 1
ATOM 2692 C CA . ARG A 1 347 ? 10.258 8.148 -6.09 1 87 347 ARG A CA 1
ATOM 2693 C C . ARG A 1 347 ? 11.359 9.156 -5.797 1 87 347 ARG A C 1
ATOM 2695 O O . ARG A 1 347 ? 12.539 8.805 -5.738 1 87 347 ARG A O 1
ATOM 2702 N N . ALA A 1 348 ? 10.961 10.391 -5.645 1 85.69 348 ALA A N 1
ATOM 2703 C CA . ALA A 1 348 ? 11.914 11.477 -5.418 1 85.69 348 ALA A CA 1
ATOM 2704 C C . ALA A 1 348 ? 11.367 12.484 -4.414 1 85.69 348 ALA A C 1
ATOM 2706 O O . ALA A 1 348 ? 11.008 13.609 -4.781 1 85.69 348 ALA A O 1
ATOM 2707 N N . PRO A 1 349 ? 11.375 12.102 -3.156 1 91.31 349 PRO A N 1
ATOM 2708 C CA . PRO A 1 349 ? 10.703 12.914 -2.145 1 91.31 349 PRO A CA 1
ATOM 2709 C C . PRO A 1 349 ? 11.477 14.195 -1.808 1 91.31 349 PRO A C 1
ATOM 2711 O O . PRO A 1 349 ? 10.867 15.211 -1.458 1 91.31 349 PRO A O 1
ATOM 2714 N N . PHE A 1 350 ? 12.852 14.172 -1.896 1 90.81 350 PHE A N 1
ATOM 2715 C CA . PHE A 1 350 ? 13.688 15.273 -1.449 1 90.81 350 PHE A CA 1
ATOM 2716 C C . PHE A 1 350 ? 14.539 15.805 -2.596 1 90.81 350 PHE A C 1
ATOM 2718 O O . PHE A 1 350 ? 15.719 15.469 -2.711 1 90.81 350 PHE A O 1
ATOM 2725 N N . PRO A 1 351 ? 14.039 16.656 -3.359 1 77.44 351 PRO A N 1
ATOM 2726 C CA . PRO A 1 351 ? 14.773 17.141 -4.527 1 77.44 351 PRO A CA 1
ATOM 2727 C C . PRO A 1 351 ? 16.031 17.922 -4.145 1 77.44 351 PRO A C 1
ATOM 2729 O O . PRO A 1 351 ? 16.969 18.016 -4.93 1 77.44 351 PRO A O 1
ATOM 2732 N N . TYR A 1 352 ? 16.094 18.562 -2.939 1 80.31 352 TYR A N 1
ATOM 2733 C CA . TYR A 1 352 ? 17.219 19.391 -2.508 1 80.31 352 TYR A CA 1
ATOM 2734 C C . TYR A 1 352 ? 17.828 18.844 -1.219 1 80.31 352 TYR A C 1
ATOM 2736 O O . TYR A 1 352 ? 17.109 18.359 -0.342 1 80.31 352 TYR A O 1
ATOM 2744 N N . SER A 1 353 ? 19.188 18.906 -1.148 1 87.44 353 SER A N 1
ATOM 2745 C CA . SER A 1 353 ? 19.859 18.609 0.11 1 87.44 353 SER A CA 1
ATOM 2746 C C . SER A 1 353 ? 19.719 19.766 1.1 1 87.44 353 SER A C 1
ATOM 2748 O O . SER A 1 353 ? 19.312 20.859 0.721 1 87.44 353 SER A O 1
ATOM 2750 N N . GLU A 1 354 ? 20 19.5 2.312 1 93.44 354 GLU A N 1
ATOM 2751 C CA . GLU A 1 354 ? 19.984 20.562 3.314 1 93.44 354 GLU A CA 1
ATOM 2752 C C . GLU A 1 354 ? 20.953 21.688 2.936 1 93.44 354 GLU A C 1
ATOM 2754 O O . GLU A 1 354 ? 20.625 22.859 3.096 1 93.44 354 GLU A O 1
ATOM 2759 N N . ALA A 1 355 ? 22.125 21.328 2.455 1 91.56 355 ALA A N 1
ATOM 2760 C CA . ALA A 1 355 ? 23.141 22.312 2.072 1 91.56 355 ALA A CA 1
ATOM 2761 C C . ALA A 1 355 ? 22.625 23.219 0.96 1 91.56 355 ALA A C 1
ATOM 2763 O O . ALA A 1 355 ? 22.828 24.438 0.994 1 91.56 355 ALA A O 1
ATOM 2764 N N . GLU A 1 356 ? 21.969 22.625 -0.03 1 79.94 356 GLU A N 1
ATOM 2765 C CA . GLU A 1 356 ? 21.391 23.391 -1.134 1 79.94 356 GLU A CA 1
ATOM 2766 C C . GLU A 1 356 ? 20.297 24.328 -0.646 1 79.94 356 GLU A C 1
ATOM 2768 O O . GLU A 1 356 ? 20.172 25.453 -1.128 1 79.94 356 GLU A O 1
ATOM 2773 N N . ILE A 1 357 ? 19.5 23.906 0.32 1 90 357 ILE A N 1
ATOM 2774 C CA . ILE A 1 357 ? 18.422 24.719 0.872 1 90 357 ILE A CA 1
ATOM 2775 C C . ILE A 1 357 ? 19.016 25.891 1.654 1 90 357 ILE A C 1
ATOM 2777 O O . ILE A 1 357 ? 18.516 27.016 1.562 1 90 357 ILE A O 1
ATOM 2781 N N . ARG A 1 358 ? 20.047 25.656 2.352 1 93.31 358 ARG A N 1
ATOM 2782 C CA . ARG A 1 358 ? 20.734 26.719 3.096 1 93.31 358 ARG A CA 1
ATOM 2783 C C . ARG A 1 358 ? 21.297 27.766 2.15 1 93.31 358 ARG A C 1
ATOM 2785 O O . ARG A 1 358 ? 21.25 28.969 2.445 1 93.31 358 ARG A O 1
ATOM 2792 N N . GLU A 1 359 ? 21.891 27.281 1.076 1 85.5 359 GLU A N 1
ATOM 2793 C CA . GLU A 1 359 ? 22.406 28.203 0.07 1 85.5 359 GLU A CA 1
ATOM 2794 C C . GLU A 1 359 ? 21.297 29.094 -0.493 1 85.5 359 GLU A C 1
ATOM 2796 O O . GLU A 1 359 ? 21.484 30.297 -0.668 1 85.5 359 GLU A O 1
ATOM 2801 N N . LEU A 1 360 ? 20.172 28.484 -0.826 1 80.81 360 LEU A N 1
ATOM 2802 C CA . LEU A 1 360 ? 19 29.234 -1.288 1 80.81 360 LEU A CA 1
ATOM 2803 C C . LEU A 1 360 ? 18.562 30.25 -0.244 1 80.81 360 LEU A C 1
ATOM 2805 O O . LEU A 1 360 ? 18.25 31.391 -0.581 1 80.81 360 LEU A O 1
ATOM 2809 N N . ALA A 1 361 ? 18.453 29.859 1.024 1 88.5 361 ALA A N 1
ATOM 2810 C CA . ALA A 1 361 ? 18.016 30.703 2.127 1 88.5 361 ALA A CA 1
ATOM 2811 C C . ALA A 1 361 ? 18.891 31.953 2.246 1 88.5 361 ALA A C 1
ATOM 2813 O O . ALA A 1 3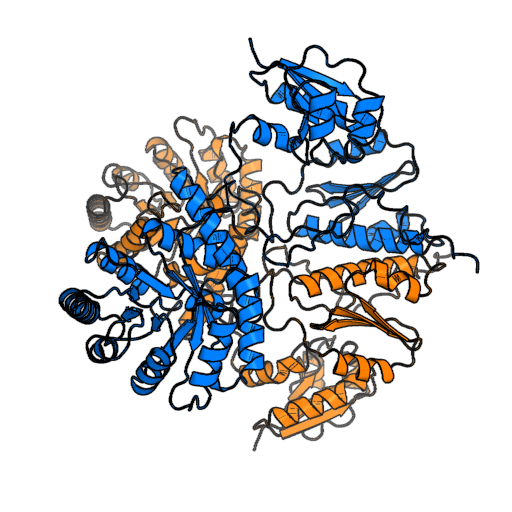61 ? 18.391 33.031 2.57 1 88.5 361 ALA A O 1
ATOM 2814 N N . GLN A 1 362 ? 20.141 31.859 1.983 1 90.06 362 GLN A N 1
ATOM 2815 C CA . GLN A 1 362 ? 21.078 32.969 2.1 1 90.06 362 GLN A CA 1
ATOM 2816 C C . GLN A 1 362 ? 20.766 34.062 1.079 1 90.06 362 GLN A C 1
ATOM 2818 O O . GLN A 1 362 ? 21.078 35.219 1.296 1 90.06 362 GLN A O 1
ATOM 2823 N N . ALA A 1 363 ? 20.156 33.656 0.004 1 81.62 363 ALA A N 1
ATOM 2824 C CA . ALA A 1 363 ? 19.859 34.594 -1.083 1 81.62 363 ALA A CA 1
ATOM 2825 C C . ALA A 1 363 ? 18.531 35.312 -0.85 1 81.62 363 ALA A C 1
ATOM 2827 O O . ALA A 1 363 ? 18.234 36.281 -1.525 1 81.62 363 ALA A O 1
ATOM 2828 N N . ILE A 1 364 ? 17.734 34.812 0.143 1 83.06 364 ILE A N 1
ATOM 2829 C CA . ILE A 1 364 ? 16.406 35.375 0.383 1 83.06 364 ILE A CA 1
ATOM 2830 C C . ILE A 1 364 ? 16.5 36.656 1.17 1 83.06 364 ILE A C 1
ATOM 2832 O O . ILE A 1 364 ? 17.219 36.75 2.168 1 83.06 364 ILE A O 1
ATOM 2836 N N . ARG A 1 365 ? 15.742 37.781 0.682 1 87.06 365 ARG A N 1
ATOM 2837 C CA . ARG A 1 365 ? 15.82 39.062 1.327 1 87.06 365 ARG A CA 1
ATOM 2838 C C . ARG A 1 365 ? 14.445 39.562 1.771 1 87.06 365 ARG A C 1
ATOM 2840 O O . ARG A 1 365 ? 14.32 40.594 2.41 1 87.06 365 ARG A O 1
ATOM 2847 N N . ASP A 1 366 ? 13.391 38.844 1.438 1 83.44 366 ASP A N 1
ATOM 2848 C CA . ASP A 1 366 ? 12.023 39.25 1.789 1 83.44 366 ASP A CA 1
ATOM 2849 C C . ASP A 1 366 ? 11.555 38.531 3.051 1 83.44 366 ASP A C 1
ATOM 2851 O O . ASP A 1 366 ? 12.156 37.531 3.473 1 83.44 366 ASP A O 1
ATOM 2855 N N . PRO A 1 367 ? 10.539 39.031 3.688 1 91.38 367 PRO A N 1
ATOM 2856 C CA . PRO A 1 367 ? 10.109 38.5 4.984 1 91.38 367 PRO A CA 1
ATOM 2857 C C . PRO A 1 367 ? 9.18 37.312 4.852 1 91.38 367 PRO A C 1
ATOM 2859 O O . PRO A 1 367 ? 8.805 36.688 5.859 1 91.38 367 PRO A O 1
ATOM 2862 N N . SER A 1 368 ? 8.766 36.906 3.682 1 89.44 368 SER A N 1
ATOM 2863 C CA . SER A 1 368 ? 7.852 35.781 3.508 1 89.44 368 SER A CA 1
ATOM 2864 C C . SER A 1 368 ? 8.547 34.469 3.811 1 89.44 368 SER A C 1
ATOM 2866 O O . SER A 1 368 ? 9.664 34.219 3.346 1 89.44 368 SER A O 1
ATOM 2868 N N . TYR A 1 369 ? 7.926 33.656 4.57 1 94.75 369 TYR A N 1
ATOM 2869 C CA . TYR A 1 369 ? 8.508 32.375 4.938 1 94.75 369 TYR A CA 1
ATOM 2870 C C . TYR A 1 369 ? 8.438 31.391 3.777 1 94.75 369 TYR A C 1
ATOM 2872 O O . TYR A 1 369 ? 7.426 31.312 3.074 1 94.75 369 TYR A O 1
ATOM 2880 N N . ARG A 1 370 ? 9.523 30.672 3.562 1 91.44 370 ARG A N 1
ATOM 2881 C CA . ARG A 1 370 ? 9.594 29.5 2.695 1 91.44 370 ARG A CA 1
ATOM 2882 C C . ARG A 1 370 ? 9.789 28.234 3.512 1 91.44 370 ARG A C 1
ATOM 2884 O O . ARG A 1 370 ? 10.531 28.219 4.492 1 91.44 370 ARG A O 1
ATOM 2891 N N . ILE A 1 371 ? 9.086 27.219 3.137 1 96.94 371 ILE A N 1
ATOM 2892 C CA . ILE A 1 371 ? 9.188 25.922 3.787 1 96.94 371 ILE A CA 1
ATOM 2893 C C . ILE A 1 371 ? 9.641 24.875 2.773 1 96.94 371 ILE A C 1
ATOM 2895 O O . ILE A 1 371 ? 9.086 24.766 1.679 1 96.94 371 ILE A O 1
ATOM 2899 N N . GLN A 1 372 ? 10.68 24.125 3.059 1 93.5 372 GLN A N 1
ATOM 2900 C CA . GLN A 1 372 ? 11.172 23.016 2.256 1 93.5 372 GLN A CA 1
ATOM 2901 C C . GLN A 1 372 ? 11.539 21.828 3.137 1 93.5 372 GLN A C 1
ATOM 2903 O O . GLN A 1 372 ? 11.688 21.969 4.352 1 93.5 372 GLN A O 1
ATOM 2908 N N . ILE A 1 373 ? 11.594 20.703 2.58 1 96.88 373 ILE A N 1
ATOM 2909 C CA . ILE A 1 373 ? 12 19.516 3.34 1 96.88 373 ILE A CA 1
ATOM 2910 C C . ILE A 1 373 ? 13.211 18.875 2.676 1 96.88 373 ILE A C 1
ATOM 2912 O O . ILE A 1 373 ? 13.422 19.031 1.471 1 96.88 373 ILE A O 1
ATOM 2916 N N . SER A 1 374 ? 14.078 18.281 3.414 1 94.81 374 SER A N 1
ATOM 2917 C CA . SER A 1 374 ? 15.195 17.422 3.023 1 94.81 374 SER A CA 1
ATOM 2918 C C . SER A 1 374 ? 15.242 16.156 3.877 1 94.81 374 SER A C 1
ATOM 2920 O O . SER A 1 374 ? 14.398 15.961 4.754 1 94.81 374 SER A O 1
ATOM 2922 N N . ALA A 1 375 ? 16.188 15.289 3.564 1 93.25 375 ALA A N 1
ATOM 2923 C CA . ALA A 1 375 ? 16.328 14.078 4.363 1 93.25 375 ALA A CA 1
ATOM 2924 C C . ALA A 1 375 ? 16.562 14.414 5.832 1 93.25 375 ALA A C 1
ATOM 2926 O O . ALA A 1 375 ? 16.219 13.625 6.719 1 93.25 375 ALA A O 1
ATOM 2927 N N . ALA A 1 376 ? 17.031 15.586 6.082 1 94.75 376 ALA A N 1
ATOM 2928 C CA . ALA A 1 376 ? 17.422 15.984 7.434 1 94.75 376 ALA A CA 1
ATOM 2929 C C . ALA A 1 376 ? 16.219 16.484 8.227 1 94.75 376 ALA A C 1
ATOM 2931 O O . ALA A 1 376 ? 16.266 16.578 9.453 1 94.75 376 ALA A O 1
ATOM 2932 N N . GLY A 1 377 ? 15.195 16.922 7.52 1 96.5 377 GLY A N 1
ATOM 2933 C CA . GLY A 1 377 ? 14.031 17.406 8.234 1 96.5 377 GLY A CA 1
ATOM 2934 C C . GLY A 1 377 ? 13.297 18.5 7.492 1 96.5 377 GLY A C 1
ATOM 2935 O O . GLY A 1 377 ? 13.375 18.594 6.266 1 96.5 377 GLY A O 1
ATOM 2936 N N . ILE A 1 378 ? 12.539 19.266 8.32 1 98.06 378 ILE A N 1
ATOM 2937 C CA . ILE A 1 378 ? 11.773 20.406 7.82 1 98.06 378 ILE A CA 1
ATOM 2938 C C . ILE A 1 378 ? 12.594 21.688 7.977 1 98.06 378 ILE A C 1
ATOM 2940 O O . ILE A 1 378 ? 13.188 21.922 9.031 1 98.06 378 ILE A O 1
ATOM 2944 N N . HIS A 1 379 ? 12.617 22.469 6.926 1 97.62 379 HIS A N 1
ATOM 2945 C CA . HIS A 1 379 ? 13.344 23.734 6.945 1 97.62 379 HIS A CA 1
ATOM 2946 C C . HIS A 1 379 ? 12.422 24.906 6.66 1 97.62 379 HIS A C 1
ATOM 2948 O O . HIS A 1 379 ? 11.625 24.859 5.719 1 97.62 379 HIS A O 1
ATOM 2954 N N . ILE A 1 380 ? 12.43 25.922 7.484 1 98.12 380 ILE A N 1
ATOM 2955 C CA . ILE A 1 380 ? 11.688 27.156 7.27 1 98.12 380 ILE A CA 1
ATOM 2956 C C . ILE A 1 380 ? 12.633 28.359 7.371 1 98.12 380 ILE A C 1
ATOM 2958 O O . ILE A 1 380 ? 13.484 28.406 8.258 1 98.12 380 ILE A O 1
ATOM 2962 N N . PHE A 1 381 ? 12.523 29.297 6.379 1 95.94 381 PHE A N 1
ATOM 2963 C CA . PHE A 1 381 ? 13.484 30.391 6.344 1 95.94 381 PHE A CA 1
ATOM 2964 C C . PHE A 1 381 ? 12.891 31.625 5.668 1 95.94 381 PHE A C 1
ATOM 2966 O O . PHE A 1 381 ? 11.906 31.516 4.934 1 95.94 381 PHE A O 1
ATOM 2973 N N . ASN A 1 382 ? 13.312 32.719 5.988 1 94.31 382 ASN A N 1
ATOM 2974 C CA . ASN A 1 382 ? 13.109 34.031 5.375 1 94.31 382 ASN A CA 1
ATOM 2975 C C . ASN A 1 382 ? 14.312 34.938 5.605 1 94.31 382 ASN A C 1
ATOM 2977 O O . ASN A 1 382 ? 15.406 34.469 5.91 1 94.31 382 ASN A O 1
ATOM 2981 N N . ARG A 1 383 ? 14.148 36.219 5.371 1 92.25 383 ARG A N 1
ATOM 2982 C CA . ARG A 1 383 ? 15.258 37.156 5.504 1 92.25 383 ARG A CA 1
ATOM 2983 C C . ARG A 1 383 ? 15.805 37.156 6.93 1 92.25 383 ARG A C 1
ATOM 2985 O O . ARG A 1 383 ? 16.969 37.5 7.152 1 92.25 383 ARG A O 1
ATOM 2992 N N . ASP A 1 384 ? 14.984 36.75 7.879 1 94.25 384 ASP A N 1
ATOM 2993 C CA . ASP A 1 384 ? 15.328 36.906 9.289 1 94.25 384 ASP A CA 1
ATOM 2994 C C . ASP A 1 384 ? 16.078 35.688 9.82 1 94.25 384 ASP A C 1
ATOM 2996 O O . ASP A 1 384 ? 16.703 35.75 10.875 1 94.25 384 ASP A O 1
ATOM 3000 N N . GLY A 1 385 ? 15.977 34.531 9.055 1 95.25 385 GLY A N 1
ATOM 3001 C CA . GLY A 1 385 ? 16.734 33.406 9.562 1 95.25 385 GLY A CA 1
ATOM 3002 C C . GLY A 1 385 ? 16.344 32.062 8.914 1 95.25 385 GLY A C 1
ATOM 3003 O O . GLY A 1 385 ? 15.477 32.031 8.047 1 95.25 385 GLY A O 1
ATOM 3004 N N . PHE A 1 386 ? 17.109 31.016 9.312 1 97.25 386 PHE A N 1
ATOM 3005 C CA . PHE A 1 386 ? 16.969 29.641 8.859 1 97.25 386 PHE A CA 1
ATOM 3006 C C . PHE A 1 386 ? 16.812 28.688 10.047 1 97.25 386 PHE A C 1
ATOM 3008 O O . PHE A 1 386 ? 17.672 28.641 10.93 1 97.25 386 PHE A O 1
ATOM 3015 N N . HIS A 1 387 ? 15.672 28.016 10.102 1 97.81 387 HIS A N 1
ATOM 3016 C CA . HIS A 1 387 ? 15.391 27.109 11.211 1 97.81 387 HIS A CA 1
ATOM 3017 C C . HIS A 1 387 ? 14.992 25.734 10.703 1 97.81 387 HIS A C 1
ATOM 3019 O O . HIS A 1 387 ? 14.336 25.609 9.664 1 97.81 387 HIS A O 1
ATOM 3025 N N . SER A 1 388 ? 15.414 24.688 11.414 1 97.69 388 SER A N 1
ATOM 3026 C CA . SER A 1 388 ? 15.117 23.312 11.055 1 97.69 388 SER A CA 1
ATOM 3027 C C . SER A 1 388 ? 14.602 22.531 12.266 1 97.69 388 SER A C 1
ATOM 3029 O O . SER A 1 388 ? 15.047 22.75 13.391 1 97.69 388 SER A O 1
ATOM 3031 N N . ALA A 1 389 ? 13.656 21.688 12.055 1 96.5 389 ALA A N 1
ATOM 3032 C CA . ALA A 1 389 ? 13.156 20.781 13.094 1 96.5 389 ALA A CA 1
ATOM 3033 C C . ALA A 1 389 ? 12.359 19.625 12.484 1 96.5 389 ALA A C 1
ATOM 3035 O O . ALA A 1 389 ? 12.109 19.609 11.281 1 96.5 389 ALA A O 1
ATOM 3036 N N . ALA A 1 390 ? 12.039 18.641 13.25 1 93.56 390 ALA A N 1
ATOM 3037 C CA . ALA A 1 390 ? 11.211 17.5 12.82 1 93.56 390 ALA A CA 1
ATOM 3038 C C . ALA A 1 390 ? 9.75 17.719 13.203 1 93.56 390 ALA A C 1
ATOM 3040 O O . ALA A 1 390 ? 8.852 17.125 12.617 1 93.56 390 ALA A O 1
ATOM 3041 N N . ASP A 1 391 ? 9.578 18.594 14.156 1 94 391 ASP A N 1
ATOM 3042 C CA . ASP A 1 391 ? 8.25 18.875 14.703 1 94 391 ASP A CA 1
ATOM 3043 C C . ASP A 1 391 ? 7.875 20.344 14.508 1 94 391 ASP A C 1
ATOM 3045 O O . ASP A 1 391 ? 8.633 21.234 14.891 1 94 391 ASP A O 1
ATOM 3049 N N . PRO A 1 392 ? 6.723 20.594 13.914 1 96 392 PRO A N 1
ATOM 3050 C CA . PRO A 1 392 ? 6.293 21.984 13.688 1 96 392 PRO A CA 1
ATOM 3051 C C . PRO A 1 392 ? 6.336 22.828 14.961 1 96 392 PRO A C 1
ATOM 3053 O O . PRO A 1 392 ? 6.711 24 14.914 1 96 392 PRO A O 1
ATOM 3056 N N . PHE A 1 393 ? 6 22.281 16.094 1 95.12 393 PHE A N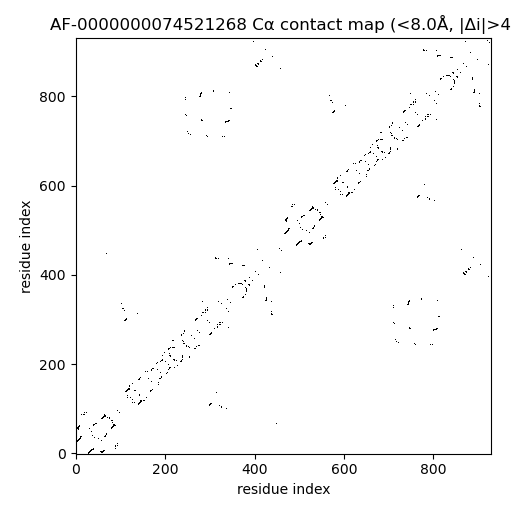 1
ATOM 3057 C CA . PHE A 1 393 ? 5.883 23.031 17.328 1 95.12 393 PHE A CA 1
ATOM 3058 C C . PHE A 1 393 ? 7.254 23.469 17.828 1 95.12 393 PHE A C 1
ATOM 3060 O O . PHE A 1 393 ? 7.363 24.453 18.562 1 95.12 393 PHE A O 1
ATOM 3067 N N . GLN A 1 394 ? 8.258 22.797 17.422 1 95.75 394 GLN A N 1
ATOM 3068 C CA . GLN A 1 394 ? 9.625 23.203 17.734 1 95.75 394 GLN A CA 1
ATOM 3069 C C . GLN A 1 394 ? 10.031 24.422 16.922 1 95.75 394 GLN A C 1
ATOM 3071 O O . GLN A 1 394 ? 10.977 25.125 17.297 1 95.75 394 GLN A O 1
ATOM 3076 N N . LEU A 1 395 ? 9.367 24.672 15.852 1 96.69 395 LEU A N 1
ATOM 3077 C CA . LEU A 1 395 ? 9.719 25.766 14.953 1 96.69 395 LEU A CA 1
ATOM 3078 C C . LEU A 1 395 ? 8.969 27.047 15.336 1 96.69 395 LEU A C 1
ATOM 3080 O O . LEU A 1 395 ? 9.445 28.156 15.062 1 96.69 395 LEU A O 1
ATOM 3084 N N . TYR A 1 396 ? 7.859 26.969 16.031 1 96.06 396 TYR A N 1
ATOM 3085 C CA . TYR A 1 396 ? 6.941 28.078 16.297 1 96.06 396 TYR A CA 1
ATOM 3086 C C . TYR A 1 396 ? 7.66 29.234 16.984 1 96.06 396 TYR A C 1
ATOM 3088 O O . TYR A 1 396 ? 7.543 30.391 16.562 1 96.06 396 TYR A O 1
ATOM 3096 N N . PRO A 1 397 ? 8.492 28.922 18.016 1 95.44 397 PRO A N 1
ATOM 3097 C CA . PRO A 1 397 ? 9.109 30.031 18.766 1 95.44 397 PRO A CA 1
ATOM 3098 C C . PRO A 1 397 ? 9.984 30.922 17.891 1 95.44 397 PRO A C 1
ATOM 3100 O O . PRO A 1 397 ? 10.242 32.062 18.234 1 95.44 397 PRO A O 1
ATOM 3103 N N . SER A 1 398 ? 10.352 30.469 16.812 1 95.75 398 SER A N 1
ATOM 3104 C CA . SER A 1 398 ? 11.297 31.188 15.977 1 95.75 398 SER A CA 1
ATOM 3105 C C . SER A 1 398 ? 10.578 31.969 14.875 1 95.75 398 SER A C 1
ATOM 3107 O O . SER A 1 398 ? 11.211 32.656 14.078 1 95.75 398 SER A O 1
ATOM 3109 N N . LEU A 1 399 ? 9.25 32 14.797 1 96.12 399 LEU A N 1
ATOM 3110 C CA . LEU A 1 399 ? 8.539 32.438 13.602 1 96.12 399 LEU A CA 1
ATOM 3111 C C . LEU A 1 399 ? 8.047 33.875 13.773 1 96.12 399 LEU A C 1
ATOM 3113 O O . LEU A 1 399 ? 7.688 34.531 12.797 1 96.12 399 LEU A O 1
ATOM 3117 N N . GLY A 1 400 ? 7.961 34.375 15.102 1 94.56 400 GLY A N 1
ATOM 3118 C CA . GLY A 1 400 ? 7.582 35.75 15.367 1 94.56 400 GLY A CA 1
ATOM 3119 C C . GLY A 1 400 ? 6.16 36.062 14.945 1 94.56 400 GLY A C 1
ATOM 3120 O O . GLY A 1 400 ? 5.891 37.156 14.438 1 94.56 400 GLY A O 1
ATOM 3121 N N . VAL A 1 401 ? 5.277 35.156 15.016 1 94.25 401 VAL A N 1
ATOM 3122 C CA . VAL A 1 401 ? 3.916 35.344 14.539 1 94.25 401 VAL A CA 1
ATOM 3123 C C . VAL A 1 401 ? 2.947 35.344 15.727 1 94.25 401 VAL A C 1
ATOM 3125 O O . VAL A 1 401 ? 1.774 35 15.57 1 94.25 401 VAL A O 1
ATOM 3128 N N . GLU A 1 402 ? 3.375 35.688 16.875 1 94.5 402 GLU A N 1
ATOM 3129 C CA . GLU A 1 402 ? 2.586 35.656 18.109 1 94.5 402 GLU A CA 1
ATOM 3130 C C . GLU A 1 402 ? 1.385 36.594 18.031 1 94.5 402 GLU A C 1
ATOM 3132 O O . GLU A 1 402 ? 0.351 36.312 18.656 1 94.5 402 GLU A O 1
ATOM 3137 N N . HIS A 1 403 ? 1.511 37.625 17.281 1 94.25 403 HIS A N 1
ATOM 3138 C CA . HIS A 1 403 ? 0.45 38.625 17.25 1 94.25 403 HIS A CA 1
ATOM 3139 C C . HIS A 1 403 ? -0.218 38.656 15.875 1 94.25 403 HIS A C 1
ATOM 3141 O O . HIS A 1 403 ? -0.921 39.625 15.547 1 94.25 403 HIS A O 1
ATOM 3147 N N . ASP A 1 404 ? 0.041 37.75 15.109 1 94.56 404 ASP A N 1
ATOM 3148 C CA . ASP A 1 404 ? -0.559 37.562 13.789 1 94.56 404 ASP A CA 1
ATOM 3149 C C . ASP A 1 404 ? -1.182 36.188 13.641 1 94.56 404 ASP A C 1
ATOM 3151 O O . ASP A 1 404 ? -0.554 35.281 13.094 1 94.56 404 ASP A O 1
ATOM 3155 N N . GLY A 1 405 ? -2.414 36.094 14.047 1 94.62 405 GLY A N 1
ATOM 3156 C CA . GLY A 1 405 ? -3.092 34.812 14.086 1 94.62 405 GLY A CA 1
ATOM 3157 C C . GLY A 1 405 ? -3.254 34.188 12.711 1 94.62 405 GLY A C 1
ATOM 3158 O O . GLY A 1 405 ? -3.141 32.969 12.57 1 94.62 405 GLY A O 1
ATOM 3159 N N . GLY A 1 406 ? -3.525 35 11.75 1 95.88 406 GLY A N 1
ATOM 3160 C CA . GLY A 1 406 ? -3.682 34.5 10.398 1 95.88 406 GLY A CA 1
ATOM 3161 C C . GLY A 1 406 ? -2.428 33.844 9.852 1 95.88 406 GLY A C 1
ATOM 3162 O O . GLY A 1 406 ? -2.484 32.719 9.32 1 95.88 406 GLY A O 1
ATOM 3163 N N . HIS A 1 407 ? -1.359 34.562 9.984 1 96.5 407 HIS A N 1
ATOM 3164 C CA . HIS A 1 407 ? -0.085 34 9.516 1 96.5 407 HIS A CA 1
ATOM 3165 C C . HIS A 1 407 ? 0.325 32.781 10.32 1 96.5 407 HIS A C 1
ATOM 3167 O O . HIS A 1 407 ? 0.843 31.812 9.766 1 96.5 407 HIS A O 1
ATOM 3173 N N . ALA A 1 408 ? 0.103 32.812 11.602 1 97 408 ALA A N 1
ATOM 3174 C CA . ALA A 1 408 ? 0.415 31.688 12.461 1 97 408 ALA A CA 1
ATOM 3175 C C . ALA A 1 408 ? -0.36 30.438 12.039 1 97 408 ALA A C 1
ATOM 3177 O O . ALA A 1 408 ? 0.209 29.359 11.938 1 97 408 ALA A O 1
ATOM 3178 N N . PHE A 1 409 ? -1.626 30.641 11.758 1 97.31 409 PHE A N 1
ATOM 3179 C CA . PHE A 1 409 ? -2.486 29.531 11.328 1 97.31 409 PHE A CA 1
ATOM 3180 C C . PHE A 1 409 ? -1.991 28.938 10.016 1 97.31 409 PHE A C 1
ATOM 3182 O O . PHE A 1 409 ? -1.859 27.719 9.891 1 97.31 409 PHE A O 1
ATOM 3189 N N . TYR A 1 410 ? -1.705 29.781 9.117 1 97.06 410 TYR A N 1
ATOM 3190 C CA . TYR A 1 410 ? -1.2 29.359 7.816 1 97.06 410 TYR A CA 1
ATOM 3191 C C . TYR A 1 410 ? 0.068 28.531 7.961 1 97.06 410 TYR A C 1
ATOM 3193 O O . TYR A 1 410 ? 0.184 27.453 7.371 1 97.06 410 TYR A O 1
ATOM 3201 N N . LEU A 1 411 ? 1.001 29.047 8.719 1 97.62 411 LEU A N 1
ATOM 3202 C CA . LEU A 1 411 ? 2.271 28.359 8.898 1 97.62 411 LEU A CA 1
ATOM 3203 C C . LEU A 1 411 ? 2.068 27.031 9.625 1 97.62 411 LEU A C 1
ATOM 3205 O O . LEU A 1 411 ? 2.766 26.047 9.344 1 97.62 411 LEU A O 1
ATOM 3209 N N . GLY A 1 412 ? 1.114 26.984 10.562 1 97.94 412 GLY A N 1
ATOM 3210 C CA . GLY A 1 412 ? 0.783 25.734 11.219 1 97.94 412 GLY A CA 1
ATOM 3211 C C . GLY A 1 412 ? 0.329 24.656 10.25 1 97.94 412 GLY A C 1
ATOM 3212 O O . GLY A 1 412 ? 0.824 23.531 10.289 1 97.94 412 GLY A O 1
ATOM 3213 N N . VAL A 1 413 ? -0.552 25.016 9.398 1 98.06 413 VAL A N 1
ATOM 3214 C CA . VAL A 1 413 ? -1.082 24.094 8.406 1 98.06 413 VAL A CA 1
ATOM 3215 C C . VAL A 1 413 ? 0.05 23.578 7.516 1 98.06 413 VAL A C 1
ATOM 3217 O O . VAL A 1 413 ? 0.213 22.375 7.336 1 98.06 413 VAL A O 1
ATOM 3220 N N . GLU A 1 414 ? 0.838 24.5 7.031 1 97.5 414 GLU A N 1
ATOM 3221 C CA . GLU A 1 414 ? 1.883 24.172 6.066 1 97.5 414 GLU A CA 1
ATOM 3222 C C . GLU A 1 414 ? 2.973 23.312 6.711 1 97.5 414 GLU A C 1
ATOM 3224 O O . GLU A 1 414 ? 3.465 22.359 6.102 1 97.5 414 GLU A O 1
ATOM 3229 N N . LEU A 1 415 ? 3.328 23.656 7.871 1 98.31 415 LEU A N 1
ATOM 3230 C CA . LEU A 1 415 ? 4.387 22.922 8.539 1 98.31 415 LEU A CA 1
ATOM 3231 C C . LEU A 1 415 ? 3.908 21.516 8.922 1 98.31 415 LEU A C 1
ATOM 3233 O O . LEU A 1 415 ? 4.691 20.562 8.914 1 98.31 415 LEU A O 1
ATOM 3237 N N . ALA A 1 416 ? 2.598 21.391 9.266 1 98.12 416 ALA A N 1
ATOM 3238 C CA . ALA A 1 416 ? 2.041 20.062 9.5 1 98.12 416 ALA A CA 1
ATOM 3239 C C . ALA A 1 416 ? 2.105 19.219 8.234 1 98.12 416 ALA A C 1
ATOM 3241 O O . ALA A 1 416 ? 2.49 18.047 8.289 1 98.12 416 ALA A O 1
ATOM 3242 N N . ARG A 1 417 ? 1.744 19.781 7.137 1 98.12 417 ARG A N 1
ATOM 3243 C CA . ARG A 1 417 ? 1.824 19.094 5.855 1 98.12 417 ARG A CA 1
ATOM 3244 C C . ARG A 1 417 ? 3.264 18.703 5.531 1 98.12 417 ARG A C 1
ATOM 3246 O O . ARG A 1 417 ? 3.525 17.578 5.09 1 98.12 417 ARG A O 1
ATOM 3253 N N . ALA A 1 418 ? 4.176 19.609 5.762 1 98.25 418 ALA A N 1
ATOM 3254 C CA . ALA A 1 418 ? 5.594 19.359 5.527 1 98.25 418 ALA A CA 1
ATOM 3255 C C . ALA A 1 418 ? 6.094 18.203 6.395 1 98.25 418 ALA A C 1
ATOM 3257 O O . ALA A 1 418 ? 6.867 17.359 5.934 1 98.25 418 ALA A O 1
ATOM 3258 N N . GLN A 1 419 ? 5.664 18.203 7.641 1 97.88 419 GLN A N 1
ATOM 3259 C CA . GLN A 1 419 ? 6.074 17.141 8.555 1 97.88 419 GLN A CA 1
ATOM 3260 C C . GLN A 1 419 ? 5.637 15.773 8.039 1 97.88 419 GLN A C 1
ATOM 3262 O O . GLN A 1 419 ? 6.434 14.836 8.016 1 97.88 419 GLN A O 1
ATOM 3267 N N . ILE A 1 420 ? 4.402 15.711 7.66 1 97.94 420 ILE A N 1
ATOM 3268 C CA . ILE A 1 420 ? 3.852 14.445 7.199 1 97.94 420 ILE A CA 1
ATOM 3269 C C . ILE A 1 420 ? 4.543 14.016 5.91 1 97.94 420 ILE A C 1
ATOM 3271 O O . ILE A 1 420 ? 4.895 12.844 5.742 1 97.94 420 ILE A O 1
ATOM 3275 N N . ALA A 1 421 ? 4.77 14.961 5.008 1 97.69 421 ALA A N 1
ATOM 3276 C CA . ALA A 1 421 ? 5.508 14.664 3.781 1 97.69 421 ALA A CA 1
ATOM 3277 C C . ALA A 1 421 ? 6.902 14.141 4.094 1 97.69 421 ALA A C 1
ATOM 3279 O O . ALA A 1 421 ? 7.344 13.141 3.52 1 97.69 421 ALA A O 1
ATOM 3280 N N . TRP A 1 422 ? 7.562 14.789 4.961 1 97.38 422 TRP A N 1
ATOM 3281 C CA . TRP A 1 422 ? 8.914 14.406 5.344 1 97.38 422 TRP A CA 1
ATOM 3282 C C . TRP A 1 422 ? 8.938 13.008 5.957 1 97.38 422 TRP A C 1
ATOM 3284 O O . TRP A 1 422 ? 9.766 12.172 5.59 1 97.38 422 TRP A O 1
ATOM 3294 N N . GLN A 1 423 ? 8.039 12.742 6.848 1 96.56 423 GLN A N 1
ATOM 3295 C CA . GLN A 1 423 ? 7.965 11.453 7.531 1 96.56 423 GLN A CA 1
ATOM 3296 C C . GLN A 1 423 ? 7.762 10.312 6.539 1 96.56 423 GLN A C 1
ATOM 3298 O O . GLN A 1 423 ? 8.391 9.258 6.66 1 96.56 423 GLN A O 1
ATOM 3303 N N . LEU A 1 424 ? 6.957 10.516 5.574 1 97.5 424 LEU A N 1
ATOM 3304 C CA . LEU A 1 424 ? 6.527 9.453 4.68 1 97.5 424 LEU A CA 1
ATOM 3305 C C . LEU A 1 424 ? 7.434 9.375 3.455 1 97.5 424 LEU A C 1
ATOM 3307 O O . LEU A 1 424 ? 7.387 8.398 2.703 1 97.5 424 LEU A O 1
ATOM 3311 N N . GLY A 1 425 ? 8.336 10.367 3.314 1 96.5 425 GLY A N 1
ATOM 3312 C CA . GLY A 1 425 ? 9.117 10.414 2.088 1 96.5 425 GLY A CA 1
ATOM 3313 C C . GLY A 1 425 ? 8.289 10.797 0.872 1 96.5 425 GLY A C 1
ATOM 3314 O O . GLY A 1 425 ? 8.312 10.094 -0.144 1 96.5 425 GLY A O 1
ATOM 3315 N N . LYS A 1 426 ? 7.547 11.875 1.021 1 96.44 426 LYS A N 1
ATOM 3316 C CA . LYS A 1 426 ? 6.754 12.461 -0.056 1 96.44 426 LYS A CA 1
ATOM 3317 C C . LYS A 1 426 ? 7.293 13.836 -0.445 1 96.44 426 LYS A C 1
ATOM 3319 O O . LYS A 1 426 ? 8.031 14.461 0.32 1 96.44 426 LYS A O 1
ATOM 3324 N N . ARG A 1 427 ? 6.867 14.258 -1.586 1 89.56 427 ARG A N 1
ATOM 3325 C CA . ARG A 1 427 ? 7.199 15.609 -2.02 1 89.56 427 ARG A CA 1
ATOM 3326 C C . ARG A 1 427 ? 6.309 16.641 -1.334 1 89.56 427 ARG A C 1
ATOM 3328 O O . ARG A 1 427 ? 5.117 16.406 -1.135 1 89.56 427 ARG A O 1
ATOM 3335 N N . TYR A 1 428 ? 6.91 17.688 -0.928 1 94.56 428 TYR A N 1
ATOM 3336 C CA . TYR A 1 428 ? 6.184 18.812 -0.358 1 94.56 428 TYR A CA 1
ATOM 3337 C C . TYR A 1 428 ? 6.395 20.078 -1.187 1 94.56 428 TYR A C 1
ATOM 3339 O O . TYR A 1 428 ? 7.527 20.406 -1.537 1 94.56 428 TYR A O 1
ATOM 3347 N N . VAL A 1 429 ? 5.289 20.672 -1.581 1 86.38 429 VAL A N 1
ATOM 3348 C CA . VAL A 1 429 ? 5.289 21.984 -2.221 1 86.38 429 VAL A CA 1
ATOM 3349 C C . VAL A 1 429 ? 4.402 22.938 -1.432 1 86.38 429 VAL A C 1
ATOM 3351 O O . VAL A 1 429 ? 3.211 22.688 -1.248 1 86.38 429 VAL A O 1
ATOM 3354 N N . GLN A 1 430 ? 5.012 24.016 -0.947 1 88.19 430 GLN A N 1
ATOM 3355 C CA . GLN A 1 430 ? 4.277 24.984 -0.155 1 88.19 430 GLN A CA 1
ATOM 3356 C C . GLN A 1 430 ? 3.043 25.484 -0.903 1 88.19 430 GLN A C 1
ATOM 3358 O O . GLN A 1 430 ? 3.102 25.734 -2.107 1 88.19 430 GLN A O 1
ATOM 3363 N N . ASP A 1 431 ? 1.845 25.609 -0.169 1 86.88 431 ASP A N 1
ATOM 3364 C CA . ASP A 1 431 ? 0.567 26.125 -0.653 1 86.88 431 ASP A CA 1
ATOM 3365 C C . ASP A 1 431 ? -0.158 25.094 -1.5 1 86.88 431 ASP A C 1
ATOM 3367 O O . ASP A 1 431 ? -1.158 25.391 -2.152 1 86.88 431 ASP A O 1
ATOM 3371 N N . GLU A 1 432 ? 0.392 23.875 -1.527 1 86.69 432 GLU A N 1
ATOM 3372 C CA . GLU A 1 432 ? -0.285 22.766 -2.199 1 86.69 432 GLU A CA 1
ATOM 3373 C C . GLU A 1 432 ? -0.598 21.641 -1.225 1 86.69 432 GLU A C 1
ATOM 3375 O O . GLU A 1 432 ? 0.127 21.438 -0.249 1 86.69 432 GLU A O 1
ATOM 3380 N N . THR A 1 433 ? -1.668 20.984 -1.516 1 91.81 433 THR A N 1
ATOM 3381 C CA . THR A 1 433 ? -1.969 19.781 -0.738 1 91.81 433 THR A CA 1
ATOM 3382 C C . THR A 1 433 ? -1.043 18.641 -1.132 1 91.81 433 THR A C 1
ATOM 3384 O O . THR A 1 433 ? -0.444 18.656 -2.209 1 91.81 433 THR A O 1
ATOM 3387 N N . LEU A 1 434 ? -0.836 17.703 -0.249 1 95.19 434 LEU A N 1
ATOM 3388 C CA . LEU A 1 434 ? -0.041 16.516 -0.549 1 95.19 434 LEU A CA 1
ATOM 3389 C C . LEU A 1 434 ? -0.746 15.641 -1.576 1 95.19 434 LEU A C 1
ATOM 3391 O O . LEU A 1 434 ? -1.974 15.531 -1.568 1 95.19 434 LEU A O 1
ATOM 3395 N N . ASP A 1 435 ? 0.011 15.031 -2.449 1 92.94 435 ASP A N 1
ATOM 3396 C CA . ASP A 1 435 ? -0.524 14.125 -3.463 1 92.94 435 ASP A CA 1
ATOM 3397 C C . ASP A 1 435 ? -0.632 12.703 -2.922 1 92.94 435 ASP A C 1
ATOM 3399 O O . ASP A 1 435 ? 0.374 12.102 -2.543 1 92.94 435 ASP A O 1
ATOM 3403 N N . TRP A 1 436 ? -1.856 12.188 -2.947 1 96.81 436 TRP A N 1
ATOM 3404 C CA . TRP A 1 436 ? -2.08 10.859 -2.398 1 96.81 436 TRP A CA 1
ATOM 3405 C C . TRP A 1 436 ? -2.428 9.867 -3.502 1 96.81 436 TRP A C 1
ATOM 3407 O O . TRP A 1 436 ? -2.928 8.773 -3.227 1 96.81 436 TRP A O 1
ATOM 3417 N N . GLY A 1 437 ? -2.227 10.273 -4.75 1 95.38 437 GLY A N 1
ATOM 3418 C CA . GLY A 1 437 ? -2.543 9.391 -5.859 1 95.38 437 GLY A CA 1
ATOM 3419 C C . GLY A 1 437 ? -4 8.969 -5.891 1 95.38 437 GLY A C 1
ATOM 3420 O O . GLY A 1 437 ? -4.895 9.812 -5.781 1 95.38 437 GLY A O 1
ATOM 3421 N N . CYS A 1 438 ? -4.281 7.699 -6.082 1 96.06 438 CYS A N 1
ATOM 3422 C CA . CYS A 1 438 ? -5.66 7.238 -6.215 1 96.06 438 CYS A CA 1
ATOM 3423 C C . CYS A 1 438 ? -6.258 6.902 -4.852 1 96.06 438 CYS A C 1
ATOM 3425 O O . CYS A 1 438 ? -7.387 6.418 -4.766 1 96.06 438 CYS A O 1
ATOM 3427 N N . ALA A 1 439 ? -5.477 7.168 -3.803 1 96.62 439 ALA A N 1
ATOM 3428 C CA . ALA A 1 439 ? -5.977 6.898 -2.457 1 96.62 439 ALA A CA 1
ATOM 3429 C C . ALA A 1 439 ? -7.07 7.891 -2.07 1 96.62 439 ALA A C 1
ATOM 3431 O O . ALA A 1 439 ? -7.789 7.68 -1.092 1 96.62 439 ALA A O 1
ATOM 3432 N N . VAL A 1 440 ? -7.152 9.016 -2.785 1 95.12 440 VAL A N 1
ATOM 3433 C CA . VAL A 1 440 ? -8.18 10.023 -2.557 1 95.12 440 VAL A CA 1
ATOM 3434 C C . VAL A 1 440 ? -8.742 10.5 -3.893 1 95.12 440 VAL A C 1
ATOM 3436 O O . VAL A 1 440 ? -8.156 10.242 -4.949 1 95.12 440 VAL A O 1
ATOM 3439 N N . ASP A 1 441 ? -9.914 11.094 -3.783 1 88.94 441 ASP A N 1
ATOM 3440 C CA . ASP A 1 441 ? -10.477 11.68 -4.996 1 88.94 441 ASP A CA 1
ATOM 3441 C C . ASP A 1 441 ? -9.688 12.914 -5.426 1 88.94 441 ASP A C 1
ATOM 3443 O O . ASP A 1 441 ? -9.258 13.703 -4.586 1 88.94 441 ASP A O 1
ATOM 3447 N N . ARG A 1 442 ? -9.32 12.898 -6.676 1 68.38 442 ARG A N 1
ATOM 3448 C CA . ARG A 1 442 ? -8.594 14.055 -7.188 1 68.38 442 ARG A CA 1
ATOM 3449 C C . ARG A 1 442 ? -9.422 15.328 -7.035 1 68.38 442 ARG A C 1
ATOM 3451 O O . ARG A 1 442 ? -10.625 15.336 -7.32 1 68.38 442 ARG A O 1
ATOM 3458 N N . GLN A 1 443 ? -9.102 16.156 -6.02 1 56.94 443 GLN A N 1
ATOM 3459 C CA . GLN A 1 443 ? -9.797 17.438 -5.93 1 56.94 443 GLN A CA 1
ATOM 3460 C C . GLN A 1 443 ? -9.562 18.281 -7.18 1 56.94 443 GLN A C 1
ATOM 3462 O O . GLN A 1 443 ? -8.422 18.438 -7.621 1 56.94 443 GLN A O 1
ATOM 3467 N N . GLU A 1 444 ? -10.43 18.141 -8.172 1 43.72 444 GLU A N 1
ATOM 3468 C CA . GLU A 1 444 ? -10.266 19.156 -9.219 1 43.72 444 GLU A CA 1
ATOM 3469 C C . GLU A 1 444 ? -9.906 20.516 -8.617 1 43.72 444 GLU A C 1
ATOM 3471 O O . GLU A 1 444 ? -10.578 20.984 -7.703 1 43.72 444 GLU A O 1
ATOM 3476 N N . SER A 1 445 ? -8.742 20.75 -8.414 1 39.66 445 SER A N 1
ATOM 3477 C CA . SER A 1 445 ? -8.406 22.094 -7.957 1 39.66 445 SER A CA 1
ATOM 3478 C C . SER A 1 445 ? -9.352 23.125 -8.562 1 39.66 445 SER A C 1
ATOM 3480 O O . SER A 1 445 ? -9.422 23.281 -9.781 1 39.66 445 SER A O 1
ATOM 3482 N N . THR A 1 446 ? -10.516 23.188 -8.086 1 38.59 446 THR A N 1
ATOM 3483 C CA . THR A 1 446 ? -11.336 24.297 -8.57 1 38.59 446 THR A CA 1
ATOM 3484 C C . THR A 1 446 ? -10.508 25.578 -8.664 1 38.59 446 THR A C 1
ATOM 3486 O O . THR A 1 446 ? -11.031 26.625 -9.008 1 38.59 446 THR A O 1
ATOM 3489 N N . ALA A 1 447 ? -9.391 25.656 -8.062 1 35.78 447 ALA A N 1
ATOM 3490 C CA . ALA A 1 447 ? -8.711 26.938 -8.203 1 35.78 447 ALA A CA 1
ATOM 3491 C C . ALA A 1 447 ? -8.203 27.141 -9.625 1 35.78 447 ALA A C 1
ATOM 3493 O O . ALA A 1 447 ? -7.656 26.219 -10.234 1 35.78 447 ALA A O 1
ATOM 3494 N N . ASP A 1 448 ? -8.914 27.828 -10.508 1 33.69 448 ASP A N 1
ATOM 3495 C CA . ASP A 1 448 ? -8.375 28.328 -11.773 1 33.69 448 ASP A CA 1
ATOM 3496 C C . ASP A 1 448 ? -6.855 28.391 -11.734 1 33.69 448 ASP A C 1
ATOM 3498 O O . ASP A 1 448 ? -6.281 29.141 -10.93 1 33.69 448 ASP A O 1
ATOM 3502 N N . PRO A 1 449 ? -6.227 27.406 -12.156 1 35.28 449 PRO A N 1
ATOM 3503 C CA . PRO A 1 449 ? -4.762 27.5 -12.156 1 35.28 449 PRO A CA 1
ATOM 3504 C C . PRO A 1 449 ? -4.258 28.891 -12.492 1 35.28 449 PRO A C 1
ATOM 3506 O O . PRO A 1 449 ? -3.072 29.188 -12.312 1 35.28 449 PRO A O 1
ATOM 3509 N N . HIS A 1 450 ? -4.965 29.531 -13.344 1 31.86 450 HIS A N 1
ATOM 3510 C CA . HIS A 1 450 ? -4.711 30.906 -13.797 1 31.86 450 HIS A CA 1
ATOM 3511 C C . HIS A 1 450 ? -5.102 31.922 -12.734 1 31.86 450 HIS A C 1
ATOM 3513 O O . HIS A 1 450 ? -4.844 33.125 -12.891 1 31.86 450 HIS A O 1
ATOM 3519 N N . ALA A 1 451 ? -6.082 31.625 -11.93 1 32.81 451 ALA A N 1
ATOM 3520 C CA . ALA A 1 451 ? -6.496 32.656 -10.961 1 32.81 451 ALA A CA 1
ATOM 3521 C C . ALA A 1 451 ? -5.43 32.844 -9.891 1 32.81 451 ALA A C 1
ATOM 3523 O O . ALA A 1 451 ? -4.781 31.891 -9.461 1 32.81 451 ALA A O 1
ATOM 3524 N N . TYR A 1 452 ? -4.855 34 -9.812 1 29.27 452 TYR A N 1
ATOM 3525 C CA . TYR A 1 452 ? -3.971 34.469 -8.75 1 29.27 452 TYR A CA 1
ATOM 3526 C C . TYR A 1 452 ? -4.359 33.875 -7.406 1 29.27 452 TYR A C 1
ATOM 3528 O O . TYR A 1 452 ? -5.535 33.875 -7.035 1 29.27 452 TYR A O 1
ATOM 3536 N N . LYS A 1 453 ? -3.793 32.812 -7.039 1 38.69 453 LYS A N 1
ATOM 3537 C CA . LYS A 1 453 ? -3.996 32.5 -5.633 1 38.69 453 LYS A CA 1
ATOM 3538 C C . LYS A 1 453 ? -4.137 33.75 -4.793 1 38.69 453 LYS A C 1
ATOM 3540 O O . LYS A 1 453 ? -3.223 34.594 -4.754 1 38.69 453 LYS A O 1
ATOM 3545 N N . PRO A 1 454 ? -5.359 34.281 -4.559 1 36.25 454 PRO A N 1
ATOM 3546 C CA . PRO A 1 454 ? -5.34 35.531 -3.785 1 36.25 454 PRO A CA 1
ATOM 3547 C C . PRO A 1 454 ? -4.363 35.469 -2.611 1 36.25 454 PRO A C 1
ATOM 3549 O O . PRO A 1 454 ? -3.971 34.375 -2.178 1 36.25 454 PRO A O 1
ATOM 3552 N N . ALA A 1 455 ? -3.703 36.625 -2.246 1 33.81 455 ALA A N 1
ATOM 3553 C CA . ALA A 1 455 ? -2.953 36.781 -1.003 1 33.81 455 ALA A CA 1
ATOM 3554 C C . ALA A 1 455 ? -3.521 35.875 0.098 1 33.81 455 ALA A C 1
ATOM 3556 O O . ALA A 1 455 ? -4.688 35.5 0.045 1 33.81 455 ALA A O 1
ATOM 3557 N N . GLY A 1 456 ? -2.689 35.25 0.888 1 37.69 456 GLY A N 1
ATOM 3558 C CA . GLY A 1 456 ? -3.037 34.375 2.012 1 37.69 456 GLY A CA 1
ATOM 3559 C C . GLY A 1 456 ? -4.43 34.656 2.557 1 37.69 456 GLY A C 1
ATOM 3560 O O . GLY A 1 456 ? -4.848 35.812 2.664 1 37.69 456 GLY A O 1
ATOM 3561 N N . THR A 1 457 ? -5.398 33.75 2.27 1 38.78 457 THR A N 1
ATOM 3562 C CA . THR A 1 457 ? -6.809 33.812 2.635 1 38.78 457 THR A CA 1
ATOM 3563 C C . THR A 1 457 ? -7.012 34.562 3.938 1 38.78 457 THR A C 1
ATOM 3565 O O . THR A 1 457 ? -8.141 34.938 4.277 1 38.78 457 THR A O 1
ATOM 3568 N N . THR A 1 458 ? -6.016 34.438 4.797 1 37.28 458 THR A N 1
ATOM 3569 C CA . THR A 1 458 ? -6.188 35.156 6.059 1 37.28 458 THR A CA 1
ATOM 3570 C C . THR A 1 458 ? -6.18 36.656 5.836 1 37.28 458 THR A C 1
ATOM 3572 O O . THR A 1 458 ? -6.441 37.438 6.758 1 37.28 458 THR A O 1
ATOM 3575 N N . LEU A 1 459 ? -5.625 37.156 4.719 1 39.47 459 LEU A N 1
ATOM 3576 C CA . LEU A 1 459 ? -5.516 38.625 4.5 1 39.47 459 LEU A CA 1
ATOM 3577 C C . LEU A 1 459 ? -6.789 39.156 3.867 1 39.47 459 LEU A C 1
ATOM 3579 O O . LEU A 1 459 ? -6.797 40.281 3.361 1 39.47 459 LEU A O 1
ATOM 3583 N N . ALA A 1 460 ? -7.793 38.469 3.627 1 39 460 ALA A N 1
ATOM 3584 C CA . ALA A 1 460 ? -8.898 39.156 2.961 1 39 460 ALA A CA 1
ATOM 3585 C C . ALA A 1 460 ? -9.484 40.25 3.848 1 39 460 ALA A C 1
ATOM 3587 O O . ALA A 1 460 ? -9.781 40 5.02 1 39 460 ALA A O 1
ATOM 3588 N N . LYS A 1 461 ? -9.258 41.562 3.561 1 41.09 461 LYS A N 1
ATOM 3589 C CA . LYS A 1 461 ? -9.891 42.719 4.148 1 41.09 461 LYS A CA 1
ATOM 3590 C C . LYS A 1 461 ? -11.398 42.531 4.266 1 41.09 461 LYS A C 1
ATOM 3592 O O . LYS A 1 461 ? -12.039 42.031 3.348 1 41.09 461 LYS A O 1
ATOM 3597 N N . PRO A 1 462 ? -12.031 42.656 5.484 1 37.19 462 PRO A N 1
ATOM 3598 C CA . PRO A 1 462 ? -13.484 42.719 5.617 1 37.19 462 PRO A CA 1
ATOM 3599 C C . PRO A 1 462 ? -14.141 43.625 4.574 1 37.19 462 PRO A C 1
ATOM 3601 O O . PRO A 1 462 ? -13.586 44.656 4.223 1 37.19 462 PRO A O 1
ATOM 3604 N N . ARG A 1 463 ? -14.812 43.125 3.648 1 32.75 463 ARG A N 1
ATOM 3605 C CA . ARG A 1 463 ? -15.586 44 2.791 1 32.75 463 ARG A CA 1
ATOM 3606 C C . ARG A 1 463 ? -16.438 44.969 3.621 1 32.75 463 ARG A C 1
ATOM 3608 O O . ARG A 1 463 ? -17.078 44.562 4.594 1 32.75 463 ARG A O 1
ATOM 3615 N N . ASP A 1 464 ? -16.141 46.219 3.668 1 32.59 464 ASP A N 1
ATOM 3616 C CA . ASP A 1 464 ? -16.984 47.312 4.098 1 32.59 464 ASP A CA 1
ATOM 3617 C C . ASP A 1 464 ? -18.391 47.219 3.504 1 32.59 464 ASP A C 1
ATOM 3619 O O . ASP A 1 464 ? -18.547 47.188 2.283 1 32.59 464 ASP A O 1
ATOM 3623 N N . ASP A 1 465 ? -19.297 46.5 4.059 1 26.89 465 ASP A N 1
ATOM 3624 C CA . ASP A 1 465 ? -20.625 47.094 3.914 1 26.89 465 ASP A CA 1
ATOM 3625 C C . ASP A 1 465 ? -20.703 48.406 4.684 1 26.89 465 ASP A C 1
ATOM 3627 O O . ASP A 1 465 ? -20.203 48.531 5.801 1 26.89 465 ASP A O 1
ATOM 3631 N N . MET B 1 1 ? -21.094 -17.938 37.5 1 59.72 1 MET B N 1
ATOM 3632 C CA . MET B 1 1 ? -21.641 -16.578 37.5 1 59.72 1 MET B CA 1
ATOM 3633 C C . MET B 1 1 ? -21.016 -15.742 36.375 1 59.72 1 MET B C 1
ATOM 3635 O O . MET B 1 1 ? -19.844 -15.938 36.031 1 59.72 1 MET B O 1
ATOM 3639 N N . ALA B 1 2 ? -21.797 -15.086 35.688 1 79.19 2 ALA B N 1
ATOM 3640 C CA . ALA B 1 2 ? -21.297 -14.266 34.594 1 79.19 2 ALA B CA 1
ATOM 3641 C C . ALA B 1 2 ? -20.312 -13.211 35.094 1 79.19 2 ALA B C 1
ATOM 3643 O O . ALA B 1 2 ? -20.484 -12.68 36.188 1 79.19 2 ALA B O 1
ATOM 3644 N N . GLU B 1 3 ? -19.188 -13.062 34.469 1 89.94 3 GLU B N 1
ATOM 3645 C CA . GLU B 1 3 ? -18.203 -12.031 34.812 1 89.94 3 GLU B CA 1
ATOM 3646 C C . GLU B 1 3 ? -18.859 -10.656 34.906 1 89.94 3 GLU B C 1
ATOM 3648 O O . GLU B 1 3 ? -19.703 -10.312 34.062 1 89.94 3 GLU B O 1
ATOM 3653 N N . HIS B 1 4 ? -18.609 -10.031 36.062 1 94.62 4 HIS B N 1
ATOM 3654 C CA . HIS B 1 4 ? -19.078 -8.656 36.219 1 94.62 4 HIS B CA 1
ATOM 3655 C C . HIS B 1 4 ? -17.938 -7.66 35.969 1 94.62 4 HIS B C 1
ATOM 3657 O O . HIS B 1 4 ? -16.953 -7.645 36.688 1 94.62 4 HIS B O 1
ATOM 3663 N N . ILE B 1 5 ? -18.125 -6.84 34.906 1 94.19 5 ILE B N 1
ATOM 3664 C CA . ILE B 1 5 ? -17.094 -5.883 34.5 1 94.19 5 ILE B CA 1
ATOM 3665 C C . ILE B 1 5 ? -17.547 -4.469 34.875 1 94.19 5 ILE B C 1
ATOM 3667 O O . ILE B 1 5 ? -18.672 -4.074 34.562 1 94.19 5 ILE B O 1
ATOM 3671 N N . LEU B 1 6 ? -16.688 -3.736 35.625 1 95.69 6 LEU B N 1
ATOM 3672 C CA . LEU B 1 6 ? -16.906 -2.32 35.906 1 95.69 6 LEU B CA 1
ATOM 3673 C C . LEU B 1 6 ? -16.234 -1.454 34.844 1 95.69 6 LEU B C 1
ATOM 3675 O O . LEU B 1 6 ? -15.008 -1.485 34.719 1 95.69 6 LEU B O 1
ATOM 3679 N N . PHE B 1 7 ? -17.078 -0.735 34.156 1 94.38 7 PHE B N 1
ATOM 3680 C CA . PHE B 1 7 ? -16.547 0.199 33.156 1 94.38 7 PHE B CA 1
ATOM 3681 C C . PHE B 1 7 ? -16.438 1.601 33.75 1 94.38 7 PHE B C 1
ATOM 3683 O O . PHE B 1 7 ? -17.438 2.201 34.125 1 94.38 7 PHE B O 1
ATOM 3690 N N . LEU B 1 8 ? -15.234 2.1 33.844 1 93.69 8 LEU B N 1
ATOM 3691 C CA . LEU B 1 8 ? -15.039 3.484 34.25 1 93.69 8 LEU B CA 1
ATOM 3692 C C . LEU B 1 8 ? -14.977 4.41 33.031 1 93.69 8 LEU B C 1
ATOM 3694 O O . LEU B 1 8 ? -14.367 4.07 32.031 1 93.69 8 LEU B O 1
ATOM 3698 N N . THR B 1 9 ? -15.719 5.496 33.125 1 89.88 9 THR B N 1
ATOM 3699 C CA . THR B 1 9 ? -15.773 6.406 32 1 89.88 9 THR B CA 1
ATOM 3700 C C . THR B 1 9 ? -15.977 7.848 32.469 1 89.88 9 THR B C 1
ATOM 3702 O O . THR B 1 9 ? -16 8.117 33.656 1 89.88 9 THR B O 1
ATOM 3705 N N . GLY B 1 10 ? -15.82 8.805 31.547 1 80.56 10 GLY B N 1
ATOM 3706 C CA . GLY B 1 10 ? -16.125 10.203 31.797 1 80.56 10 GLY B CA 1
ATOM 3707 C C . GLY B 1 10 ? -17.562 10.57 31.438 1 80.56 10 GLY B C 1
ATOM 3708 O O . GLY B 1 10 ? -18.297 9.75 30.875 1 80.56 10 GLY B O 1
ATOM 3709 N N . LYS B 1 11 ? -17.875 11.805 31.844 1 79.25 11 LYS B N 1
ATOM 3710 C CA . LYS B 1 11 ? -19.25 12.281 31.688 1 79.25 11 LYS B CA 1
ATOM 3711 C C . LYS B 1 11 ? -19.672 12.273 30.234 1 79.25 11 LYS B C 1
ATOM 3713 O O . LYS B 1 11 ? -20.766 11.805 29.891 1 79.25 11 LYS B O 1
ATOM 3718 N N . LEU B 1 12 ? -18.781 12.648 29.391 1 69.38 12 LEU B N 1
ATOM 3719 C CA . LEU B 1 12 ? -19.125 12.844 27.984 1 69.38 12 LEU B CA 1
ATOM 3720 C C . LEU B 1 12 ? -19.266 11.5 27.266 1 69.38 12 LEU B C 1
ATOM 3722 O O . LEU B 1 12 ? -19.969 11.406 26.266 1 69.38 12 LEU B O 1
ATOM 3726 N N . ALA B 1 13 ? -18.641 10.508 27.797 1 77 13 ALA B N 1
ATOM 3727 C CA . ALA B 1 13 ? -18.625 9.211 27.125 1 77 13 ALA B CA 1
ATOM 3728 C C . ALA B 1 13 ? -19.656 8.266 27.719 1 77 13 ALA B C 1
ATOM 3730 O O . ALA B 1 13 ? -19.938 7.203 27.156 1 77 13 ALA B O 1
ATOM 3731 N N . GLU B 1 14 ? -20.266 8.625 28.828 1 84.56 14 GLU B N 1
ATOM 3732 C CA . GLU B 1 14 ? -21.094 7.719 29.609 1 84.56 14 GLU B CA 1
ATOM 3733 C C . GLU B 1 14 ? -22.297 7.223 28.797 1 84.56 14 GLU B C 1
ATOM 3735 O O . GLU B 1 14 ? -22.531 6.016 28.703 1 84.56 14 GLU B O 1
ATOM 3740 N N . LYS B 1 15 ? -22.953 8.141 28.172 1 78.31 15 LYS B N 1
ATOM 3741 C CA . LYS B 1 15 ? -24.141 7.77 27.406 1 78.31 15 LYS B CA 1
ATOM 3742 C C . LYS B 1 15 ? -23.797 6.809 26.281 1 78.31 15 LYS B C 1
ATOM 3744 O O . LYS B 1 15 ? -24.484 5.805 26.078 1 78.31 15 LYS B O 1
ATOM 3749 N N . GLN B 1 16 ? -22.812 7.168 25.625 1 77.06 16 GLN B N 1
ATOM 3750 C CA . GLN B 1 16 ? -22.391 6.332 24.5 1 77.06 16 GLN B CA 1
ATOM 3751 C C . GLN B 1 16 ? -21.969 4.945 24.984 1 77.06 16 GLN B C 1
ATOM 3753 O O . GLN B 1 16 ? -22.266 3.939 24.328 1 77.06 16 GLN B O 1
ATOM 3758 N N . LEU B 1 17 ? -21.297 4.855 26.047 1 86.44 17 LEU B N 1
ATOM 3759 C CA . LEU B 1 17 ? -20.875 3.58 26.625 1 86.44 17 LEU B CA 1
ATOM 3760 C C . LEU B 1 17 ? -22.078 2.709 26.969 1 86.44 17 LEU B C 1
ATOM 3762 O O . LEU B 1 17 ? -22.094 1.521 26.641 1 86.44 17 LEU B O 1
ATOM 3766 N N . HIS B 1 18 ? -23.062 3.295 27.547 1 88.12 18 HIS B N 1
ATOM 3767 C CA . HIS B 1 18 ? -24.281 2.547 27.875 1 88.12 18 HIS B CA 1
ATOM 3768 C C . HIS B 1 18 ? -24.922 1.978 26.609 1 88.12 18 HIS B C 1
ATOM 3770 O O . HIS B 1 18 ? -25.297 0.802 26.578 1 88.12 18 HIS B O 1
ATOM 3776 N N . ARG B 1 19 ? -24.938 2.781 25.641 1 80.38 19 ARG B N 1
ATOM 3777 C CA . ARG B 1 19 ? -25.562 2.361 24.391 1 80.38 19 ARG B CA 1
ATOM 3778 C C . ARG B 1 19 ? -24.828 1.187 23.766 1 80.38 19 ARG B C 1
ATOM 3780 O O . ARG B 1 19 ? -25.438 0.205 23.344 1 80.38 19 ARG B O 1
ATOM 3787 N N . ILE B 1 20 ? -23.562 1.348 23.734 1 79.25 20 ILE B N 1
ATOM 3788 C CA . ILE B 1 20 ? -22.75 0.314 23.125 1 79.25 20 ILE B CA 1
ATOM 3789 C C . ILE B 1 20 ? -22.875 -0.99 23.906 1 79.25 20 ILE B C 1
ATOM 3791 O O . ILE B 1 20 ? -23.047 -2.061 23.312 1 79.25 20 ILE B O 1
ATOM 3795 N N . LEU B 1 21 ? -22.828 -0.988 25.156 1 86.31 21 LEU B N 1
ATOM 3796 C CA . LEU B 1 21 ? -22.922 -2.176 26 1 86.31 21 LEU B CA 1
ATOM 3797 C C . LEU B 1 21 ? -24.297 -2.812 25.891 1 86.31 21 LEU B C 1
ATOM 3799 O O . LEU B 1 21 ? -24.422 -4.039 25.875 1 86.31 21 LEU B O 1
ATOM 3803 N N . GLU B 1 22 ? -25.312 -1.951 25.75 1 83.12 22 GLU B N 1
ATOM 3804 C CA . GLU B 1 22 ? -26.656 -2.461 25.547 1 83.12 22 GLU B CA 1
ATOM 3805 C C . GLU B 1 22 ? -26.797 -3.195 24.219 1 83.12 22 GLU B C 1
ATOM 3807 O O . GLU B 1 22 ? -27.375 -4.281 24.156 1 83.12 22 GLU B O 1
ATOM 3812 N N . GLU B 1 23 ? -26.172 -2.588 23.281 1 77.25 23 GLU B N 1
ATOM 3813 C CA . GLU B 1 23 ? -26.234 -3.182 21.953 1 77.25 23 GLU B CA 1
ATOM 3814 C C . GLU B 1 23 ? -25.422 -4.48 21.891 1 77.25 23 GLU B C 1
ATOM 3816 O O . GLU B 1 23 ? -25.812 -5.422 21.203 1 77.25 23 GLU B O 1
ATOM 3821 N N . MET B 1 24 ? -24.344 -4.516 22.594 1 77.44 24 MET B N 1
ATOM 3822 C CA . MET B 1 24 ? -23.469 -5.684 22.641 1 77.44 24 MET B CA 1
ATOM 3823 C C . MET B 1 24 ? -24.156 -6.852 23.344 1 77.44 24 MET B C 1
ATOM 3825 O O . MET B 1 24 ? -23.859 -8.016 23.047 1 77.44 24 MET B O 1
ATOM 3829 N N . ALA B 1 25 ? -25.062 -6.566 24.094 1 79 25 ALA B N 1
ATOM 3830 C CA . ALA B 1 25 ? -25.703 -7.594 24.906 1 79 25 ALA B CA 1
ATOM 3831 C C . ALA B 1 25 ? -24.703 -8.656 25.344 1 79 25 ALA B C 1
ATOM 3833 O O . ALA B 1 25 ? -24.844 -9.836 25.031 1 79 25 ALA B O 1
ATOM 3834 N N . PRO B 1 26 ? -23.656 -8.156 26.109 1 81.38 26 PRO B N 1
ATOM 3835 C CA . PRO B 1 26 ? -22.609 -9.102 26.484 1 81.38 26 PRO B CA 1
ATOM 3836 C C . PRO B 1 26 ? -23.078 -10.148 27.484 1 81.38 26 PRO B C 1
ATOM 3838 O O . PRO B 1 26 ? -24.109 -9.969 28.125 1 81.38 26 PRO B O 1
ATOM 3841 N N . GLU B 1 27 ? -22.281 -11.297 27.453 1 81.94 27 GLU B N 1
ATOM 3842 C CA . GLU B 1 27 ? -22.594 -12.383 28.375 1 81.94 27 GLU B CA 1
ATOM 3843 C C . GLU B 1 27 ? -22.141 -12.047 29.797 1 81.94 27 GLU B C 1
ATOM 3845 O O . GLU B 1 27 ? -22.516 -12.727 30.75 1 81.94 27 GLU B O 1
ATOM 3850 N N . PHE B 1 28 ? -21.422 -11 29.844 1 86.25 28 PHE B N 1
ATOM 3851 C CA . PHE B 1 28 ? -20.969 -10.586 31.172 1 86.25 28 PHE B CA 1
ATOM 3852 C C . PHE B 1 28 ? -21.891 -9.523 31.75 1 86.25 28 PHE B C 1
ATOM 3854 O O . PHE B 1 28 ? -22.594 -8.836 31.016 1 86.25 28 PHE B O 1
ATOM 3861 N N . GLU B 1 29 ? -22 -9.484 33.062 1 90.19 29 GLU B N 1
ATOM 3862 C CA . GLU B 1 29 ? -22.641 -8.367 33.719 1 90.19 29 GLU B CA 1
ATOM 3863 C C . GLU B 1 29 ? -21.734 -7.141 33.75 1 90.19 29 GLU B C 1
ATOM 3865 O O . GLU B 1 29 ? -20.5 -7.27 33.688 1 90.19 29 GLU B O 1
ATOM 3870 N N . TYR B 1 30 ? -22.406 -6.027 33.656 1 93.56 30 TYR B N 1
ATOM 3871 C CA . TYR B 1 30 ? -21.531 -4.863 33.656 1 93.56 30 TYR B CA 1
ATOM 3872 C C . TYR B 1 30 ? -22.141 -3.736 34.5 1 93.56 30 TYR B C 1
ATOM 3874 O O . TYR B 1 30 ? -23.359 -3.686 34.688 1 93.56 30 TYR B O 1
ATOM 3882 N N . THR B 1 31 ? -21.328 -2.896 35.125 1 94.75 31 THR B N 1
ATOM 3883 C CA . THR B 1 31 ? -21.641 -1.612 35.719 1 94.75 31 THR B CA 1
ATOM 3884 C C . THR B 1 31 ? -20.844 -0.489 35.062 1 94.75 31 THR B C 1
ATOM 3886 O O . THR B 1 31 ? -19.641 -0.634 34.844 1 94.75 31 THR B O 1
ATOM 3889 N N . VAL B 1 32 ? -21.547 0.523 34.688 1 94.62 32 VAL B N 1
ATOM 3890 C CA . VAL B 1 32 ? -20.875 1.708 34.156 1 94.62 32 VAL B CA 1
ATOM 3891 C C . VAL B 1 32 ? -20.812 2.779 35.25 1 94.62 32 VAL B C 1
ATOM 3893 O O . VAL B 1 32 ? -21.828 3.119 35.844 1 94.62 32 VAL B O 1
ATOM 3896 N N . HIS B 1 33 ? -19.609 3.248 35.469 1 94.38 33 HIS B N 1
ATOM 3897 C CA . HIS B 1 33 ? -19.422 4.254 36.531 1 94.38 33 HIS B CA 1
ATOM 3898 C C . HIS B 1 33 ? -18.672 5.465 36 1 94.38 33 HIS B C 1
ATOM 3900 O O . HIS B 1 33 ? -17.547 5.328 35.469 1 94.38 33 HIS B O 1
ATOM 3906 N N . GLN B 1 34 ? -19.281 6.609 36.125 1 89.44 34 GLN B N 1
ATOM 3907 C CA . GLN B 1 34 ? -18.656 7.871 35.75 1 89.44 34 GLN B CA 1
ATOM 3908 C C . GLN B 1 34 ? -17.781 8.414 36.875 1 89.44 34 GLN B C 1
ATOM 3910 O O . GLN B 1 34 ? -18.281 8.641 37.969 1 89.44 34 GLN B O 1
ATOM 3915 N N . LEU B 1 35 ? -16.531 8.648 36.688 1 87.56 35 LEU B N 1
ATOM 3916 C CA . LEU B 1 35 ? -15.578 8.977 37.75 1 87.56 35 LEU B CA 1
ATOM 3917 C C . LEU B 1 35 ? -15.531 10.477 38 1 87.56 35 LEU B C 1
ATOM 3919 O O . LEU B 1 35 ? -14.641 10.977 38.688 1 87.56 35 LEU B O 1
ATOM 3923 N N . GLY B 1 36 ? -16.375 11.258 37.344 1 81 36 GLY B N 1
ATOM 3924 C CA . GLY B 1 36 ? -16.484 12.688 37.594 1 81 36 GLY B CA 1
ATOM 3925 C C . GLY B 1 36 ? -15.594 13.523 36.688 1 81 36 GLY B C 1
ATOM 3926 O O . GLY B 1 36 ? -15.297 14.672 37 1 81 36 GLY B O 1
ATOM 3927 N N . LEU B 1 37 ? -15.031 12.93 35.75 1 77.62 37 LEU B N 1
ATOM 3928 C CA . LEU B 1 37 ? -14.281 13.703 34.75 1 77.62 37 LEU B CA 1
ATOM 3929 C C . LEU B 1 37 ? -15.086 13.852 33.469 1 77.62 37 LEU B C 1
ATOM 3931 O O . LEU B 1 37 ? -15.945 13.016 33.188 1 77.62 37 LEU B O 1
ATOM 3935 N N . SER B 1 38 ? -14.852 14.953 32.844 1 70.25 38 SER B N 1
ATOM 3936 C CA . SER B 1 38 ? -15.617 15.234 31.641 1 70.25 38 SER B CA 1
ATOM 3937 C C . SER B 1 38 ? -15.156 14.359 30.469 1 70.25 38 SER B C 1
ATOM 3939 O O . SER B 1 38 ? -15.969 13.734 29.797 1 70.25 38 SER B O 1
ATOM 3941 N N . VAL B 1 39 ? -13.82 14.383 30.25 1 67.69 39 VAL B N 1
ATOM 3942 C CA . VAL B 1 39 ? -13.234 13.656 29.125 1 67.69 39 VAL B CA 1
ATOM 3943 C C . VAL B 1 39 ? -12.562 12.383 29.625 1 67.69 39 VAL B C 1
ATOM 3945 O O . VAL B 1 39 ? -11.617 12.445 30.422 1 67.69 39 VAL B O 1
ATOM 3948 N N . ALA B 1 40 ? -12.984 11.297 29.172 1 78.19 40 ALA B N 1
ATOM 3949 C CA . ALA B 1 40 ? -12.516 9.984 29.609 1 78.19 40 ALA B CA 1
ATOM 3950 C C . ALA B 1 40 ? -11.023 9.812 29.359 1 78.19 40 ALA B C 1
ATOM 3952 O O . ALA B 1 40 ? -10.328 9.148 30.125 1 78.19 40 ALA B O 1
ATOM 3953 N N . ALA B 1 41 ? -10.617 10.438 28.281 1 66.38 41 ALA B N 1
ATOM 3954 C CA . ALA B 1 41 ? -9.234 10.258 27.875 1 66.38 41 ALA B CA 1
ATOM 3955 C C . ALA B 1 41 ? -8.273 10.844 28.906 1 66.38 41 ALA B C 1
ATOM 3957 O O . ALA B 1 41 ? -7.082 10.523 28.906 1 66.38 41 ALA B O 1
ATOM 3958 N N . LEU B 1 42 ? -8.727 11.664 29.844 1 70.75 42 LEU B N 1
ATOM 3959 C CA . LEU B 1 42 ? -7.902 12.305 30.859 1 70.75 42 LEU B CA 1
ATOM 3960 C C . LEU B 1 42 ? -7.816 11.445 32.125 1 70.75 42 LEU B C 1
ATOM 3962 O O . LEU B 1 42 ? -7.117 11.797 33.062 1 70.75 42 LEU B O 1
ATOM 3966 N N . MET B 1 43 ? -8.398 10.375 32.094 1 81.12 43 MET B N 1
ATOM 3967 C CA . MET B 1 43 ? -8.438 9.5 33.25 1 81.12 43 MET B CA 1
ATOM 3968 C C . MET B 1 43 ? -7.051 8.961 33.562 1 81.12 43 MET B C 1
ATOM 3970 O O . MET B 1 43 ? -6.297 8.594 32.688 1 81.12 43 MET B O 1
ATOM 3974 N N . THR B 1 44 ? -6.652 9.086 34.844 1 83.25 44 THR B N 1
ATOM 3975 C CA . THR B 1 44 ? -5.395 8.508 35.312 1 83.25 44 THR B CA 1
ATOM 3976 C C . THR B 1 44 ? -5.641 7.477 36.406 1 83.25 44 THR B C 1
ATOM 3978 O O . THR B 1 44 ? -6.688 7.5 37.062 1 83.25 44 THR B O 1
ATOM 3981 N N . ALA B 1 45 ? -4.699 6.598 36.562 1 88.5 45 ALA B N 1
ATOM 3982 C CA . ALA B 1 45 ? -4.777 5.602 37.656 1 88.5 45 ALA B CA 1
ATOM 3983 C C . ALA B 1 45 ? -4.93 6.273 39 1 88.5 45 ALA B C 1
ATOM 3985 O O . ALA B 1 45 ? -5.695 5.809 39.844 1 88.5 45 ALA B O 1
ATOM 3986 N N . ASP B 1 46 ? -4.219 7.395 39.125 1 86.56 46 ASP B N 1
ATOM 3987 C CA . ASP B 1 46 ? -4.293 8.125 40.375 1 86.56 46 ASP B CA 1
ATOM 3988 C C . ASP B 1 46 ? -5.699 8.672 40.594 1 86.56 46 ASP B C 1
ATOM 3990 O O . ASP B 1 46 ? -6.195 8.648 41.719 1 86.56 46 ASP B O 1
ATOM 3994 N N . MET B 1 47 ? -6.301 9.117 39.562 1 87.44 47 MET B N 1
ATOM 3995 C CA . MET B 1 47 ? -7.672 9.609 39.688 1 87.44 47 MET B CA 1
ATOM 3996 C C . MET B 1 47 ? -8.625 8.5 40.094 1 87.44 47 MET B C 1
ATOM 3998 O O . MET B 1 47 ? -9.508 8.719 40.938 1 87.44 47 MET B O 1
ATOM 4002 N N . ILE B 1 48 ? -8.375 7.398 39.531 1 92.81 48 ILE B N 1
ATOM 4003 C CA . ILE B 1 48 ? -9.227 6.254 39.844 1 92.81 48 ILE B CA 1
ATOM 4004 C C . ILE B 1 48 ? -9.055 5.867 41.312 1 92.81 48 ILE B C 1
ATOM 4006 O O . ILE B 1 48 ? -10.039 5.656 42 1 92.81 48 ILE B O 1
ATOM 4010 N N . ARG B 1 49 ? -7.848 5.828 41.75 1 90.19 49 ARG B N 1
ATOM 4011 C CA . ARG B 1 49 ? -7.535 5.484 43.125 1 90.19 49 ARG B CA 1
ATOM 4012 C C . ARG B 1 49 ? -8.242 6.43 44.094 1 90.19 49 ARG B C 1
ATOM 4014 O O . ARG B 1 49 ? -8.758 6 45.125 1 90.19 49 ARG B O 1
ATOM 4021 N N . ARG B 1 50 ? -8.273 7.648 43.719 1 89.06 50 ARG B N 1
ATOM 4022 C CA . ARG B 1 50 ? -8.805 8.688 44.594 1 89.06 50 ARG B CA 1
ATOM 4023 C C . ARG B 1 50 ? -10.328 8.734 44.531 1 89.06 50 ARG B C 1
ATOM 4025 O O . ARG B 1 50 ? -10.992 8.969 45.531 1 89.06 50 ARG B O 1
ATOM 4032 N N . ARG B 1 51 ? -10.875 8.492 43.344 1 91.19 51 ARG B N 1
ATOM 4033 C CA . ARG B 1 51 ? -12.273 8.852 43.125 1 91.19 51 ARG B CA 1
ATOM 4034 C C . ARG B 1 51 ? -13.164 7.609 43.156 1 91.19 51 ARG B C 1
ATOM 4036 O O . ARG B 1 51 ? -14.375 7.715 43.375 1 91.19 51 ARG B O 1
ATOM 4043 N N . LEU B 1 52 ? -12.586 6.516 42.812 1 92.94 52 LEU B N 1
ATOM 4044 C CA . LEU B 1 52 ? -13.398 5.309 42.812 1 92.94 52 LEU B CA 1
ATOM 4045 C C . LEU B 1 52 ? -13.641 4.809 44.219 1 92.94 52 LEU B C 1
ATOM 4047 O O . LEU B 1 52 ? -12.703 4.375 44.906 1 92.94 52 LEU B O 1
ATOM 4051 N N . LYS B 1 53 ? -14.852 4.891 44.688 1 89.31 53 LYS B N 1
ATOM 4052 C CA . LYS B 1 53 ? -15.188 4.551 46.062 1 89.31 53 LYS B CA 1
ATOM 4053 C C . LYS B 1 53 ? -15.805 3.162 46.156 1 89.31 53 LYS B C 1
ATOM 4055 O O . LYS B 1 53 ? -15.828 2.549 47.219 1 89.31 53 LYS B O 1
ATOM 4060 N N . ASP B 1 54 ? -16.344 2.721 45.125 1 91.12 54 ASP B N 1
ATOM 4061 C CA . ASP B 1 54 ? -17.031 1.436 45.094 1 91.12 54 ASP B CA 1
ATOM 4062 C C . ASP B 1 54 ? -16.703 0.671 43.812 1 91.12 54 ASP B C 1
ATOM 4064 O O . ASP B 1 54 ? -16.781 1.23 42.719 1 91.12 54 ASP B O 1
ATOM 4068 N N . THR B 1 55 ? -16.328 -0.573 43.969 1 93.31 55 THR B N 1
ATOM 4069 C CA . THR B 1 55 ? -16.031 -1.394 42.812 1 93.31 55 THR B CA 1
ATOM 4070 C C . THR B 1 55 ? -17.281 -2.131 42.344 1 93.31 55 THR B C 1
ATOM 4072 O O . THR B 1 55 ? -17.266 -2.822 41.312 1 93.31 55 THR B O 1
ATOM 4075 N N . PHE B 1 56 ? -18.344 -2.002 43.031 1 92.62 56 PHE B N 1
ATOM 4076 C CA . PHE B 1 56 ? -19.656 -2.514 42.656 1 92.62 56 PHE B CA 1
ATOM 4077 C C . PHE B 1 56 ? -19.625 -4.027 42.5 1 92.62 56 PHE B C 1
ATOM 4079 O O . PHE B 1 56 ? -20.312 -4.578 41.625 1 92.62 56 PHE B O 1
ATOM 4086 N N . GLY B 1 57 ? -18.703 -4.676 43.188 1 92.25 57 GLY B N 1
ATOM 4087 C CA . GLY B 1 57 ? -18.594 -6.125 43.125 1 92.25 57 GLY B CA 1
ATOM 4088 C C . GLY B 1 57 ? -18.062 -6.629 41.812 1 92.25 57 GLY B C 1
ATOM 4089 O O . GLY B 1 57 ? -18.359 -7.754 41.406 1 92.25 57 GLY B O 1
ATOM 4090 N N . ALA B 1 58 ? -17.406 -5.797 41.094 1 94.62 58 ALA B N 1
ATOM 4091 C CA . ALA B 1 58 ? -16.906 -6.168 39.781 1 94.62 58 ALA B CA 1
ATOM 4092 C C . ALA B 1 58 ? -15.758 -7.172 39.875 1 94.62 58 ALA B C 1
ATOM 4094 O O . ALA B 1 58 ? -15.039 -7.203 40.906 1 94.62 58 ALA B O 1
ATOM 4095 N N . ASP B 1 59 ? -15.672 -8 38.875 1 94.12 59 ASP B N 1
ATOM 4096 C CA . ASP B 1 59 ? -14.562 -8.945 38.781 1 94.12 59 ASP B CA 1
ATOM 4097 C C . ASP B 1 59 ? -13.352 -8.297 38.094 1 94.12 59 ASP B C 1
ATOM 4099 O O . ASP B 1 59 ? -12.211 -8.734 38.312 1 94.12 59 ASP B O 1
ATOM 4103 N N . ARG B 1 60 ? -13.641 -7.367 37.281 1 94.19 60 ARG B N 1
ATOM 4104 C CA . ARG B 1 60 ? -12.609 -6.629 36.562 1 94.19 60 ARG B CA 1
ATOM 4105 C C . ARG B 1 60 ? -13.078 -5.219 36.219 1 94.19 60 ARG B C 1
ATOM 4107 O O . ARG B 1 60 ? -14.281 -4.965 36.094 1 94.19 60 ARG B O 1
ATOM 4114 N N . ILE B 1 61 ? -12.07 -4.305 36.156 1 94.75 61 ILE B N 1
ATOM 4115 C CA . ILE B 1 61 ? -12.352 -2.922 35.781 1 94.75 61 ILE B CA 1
ATOM 4116 C C . ILE B 1 61 ? -11.75 -2.621 34.406 1 94.75 61 ILE B C 1
ATOM 4118 O O . ILE B 1 61 ? -10.586 -2.945 34.156 1 94.75 61 ILE B O 1
ATOM 4122 N N . LEU B 1 62 ? -12.586 -2.156 33.562 1 92.69 62 LEU B N 1
ATOM 4123 C CA . LEU B 1 62 ? -12.102 -1.692 32.25 1 92.69 62 LEU B CA 1
ATOM 4124 C C . LEU B 1 62 ? -12.086 -0.169 32.188 1 92.69 62 LEU B C 1
ATOM 4126 O O . LEU B 1 62 ? -13.109 0.475 32.438 1 92.69 62 LEU B O 1
ATOM 4130 N N . VAL B 1 63 ? -10.938 0.385 31.984 1 91.81 63 VAL B N 1
ATOM 4131 C CA . VAL B 1 63 ? -10.766 1.831 31.891 1 91.81 63 VAL B CA 1
ATOM 4132 C C . VAL B 1 63 ? -10.57 2.225 30.422 1 91.81 63 VAL B C 1
ATOM 4134 O O . VAL B 1 63 ? -10.297 1.371 29.578 1 91.81 63 VAL B O 1
ATOM 4137 N N . PRO B 1 64 ? -10.867 3.531 30.078 1 83.56 64 PRO B N 1
ATOM 4138 C CA . PRO B 1 64 ? -10.617 3.965 28.703 1 83.56 64 PRO B CA 1
ATOM 4139 C C . PRO B 1 64 ? -9.211 3.641 28.219 1 83.56 64 PRO B C 1
ATOM 4141 O O . PRO B 1 64 ? -8.258 3.678 29 1 83.56 64 PRO B O 1
ATOM 4144 N N . GLY B 1 65 ? -9.125 3.246 26.969 1 81.12 65 GLY B N 1
ATOM 4145 C CA . GLY B 1 65 ? -7.855 2.828 26.391 1 81.12 65 GLY B CA 1
ATOM 4146 C C . GLY B 1 65 ? -6.75 3.848 26.594 1 81.12 65 GLY B C 1
ATOM 4147 O O . GLY B 1 65 ? -5.574 3.486 26.688 1 81.12 65 GLY B O 1
ATOM 4148 N N . ARG B 1 66 ? -7.078 5.133 26.75 1 68.81 66 ARG B N 1
ATOM 4149 C CA . ARG B 1 66 ? -6.098 6.207 26.859 1 68.81 66 ARG B CA 1
ATOM 4150 C C . ARG B 1 66 ? -5.836 6.57 28.312 1 68.81 66 ARG B C 1
ATOM 4152 O O . ARG B 1 66 ? -5.176 7.57 28.594 1 68.81 66 ARG B O 1
ATOM 4159 N N . CYS B 1 67 ? -6.438 5.801 29.203 1 80.25 67 CYS B N 1
ATOM 4160 C CA . CYS B 1 67 ? -6.188 6.023 30.625 1 80.25 67 CYS B CA 1
ATOM 4161 C C . CYS B 1 67 ? -4.695 5.957 30.922 1 80.25 67 CYS B C 1
ATOM 4163 O O . CYS B 1 67 ? -3.998 5.055 30.453 1 80.25 67 CYS B O 1
ATOM 4165 N N . ARG B 1 68 ? -4.23 6.988 31.594 1 75 68 ARG B N 1
ATOM 4166 C CA . ARG B 1 68 ? -2.807 7.062 31.906 1 75 68 ARG B CA 1
ATOM 4167 C C . ARG B 1 68 ? -2.535 6.594 33.344 1 75 68 ARG B C 1
ATOM 4169 O O . ARG B 1 68 ? -3.451 6.531 34.156 1 75 68 ARG B O 1
ATOM 4176 N N . GLY B 1 69 ? -1.267 6.164 33.562 1 79.25 69 GLY B N 1
ATOM 4177 C CA . GLY B 1 69 ? -0.868 5.797 34.906 1 79.25 69 GLY B CA 1
ATOM 4178 C C . GLY B 1 69 ? -0.63 4.309 35.094 1 79.25 69 GLY B C 1
ATOM 4179 O O . GLY B 1 69 ? -0.708 3.549 34.125 1 79.25 69 GLY B O 1
ATOM 4180 N N . ASP B 1 70 ? -0.206 3.861 36.25 1 81.5 70 ASP B N 1
ATOM 4181 C CA . ASP B 1 70 ? 0.148 2.484 36.562 1 81.5 70 ASP B CA 1
ATOM 4182 C C . ASP B 1 70 ? -1.085 1.685 36.969 1 81.5 70 ASP B C 1
ATOM 4184 O O . ASP B 1 70 ? -1.46 1.673 38.156 1 81.5 70 ASP B O 1
ATOM 4188 N N . LEU B 1 71 ? -1.587 0.909 36.031 1 87.62 71 LEU B N 1
ATOM 4189 C CA . LEU B 1 71 ? -2.816 0.169 36.281 1 87.62 71 LEU B CA 1
ATOM 4190 C C . LEU B 1 71 ? -2.523 -1.104 37.062 1 87.62 71 LEU B C 1
ATOM 4192 O O . LEU B 1 71 ? -3.414 -1.655 37.719 1 87.62 71 LEU B O 1
ATOM 4196 N N . GLU B 1 72 ? -1.292 -1.55 37.031 1 88.94 72 GLU B N 1
ATOM 4197 C CA . GLU B 1 72 ? -0.92 -2.73 37.812 1 88.94 72 GLU B CA 1
ATOM 4198 C C . GLU B 1 72 ? -0.998 -2.457 39.312 1 88.94 72 GLU B C 1
ATOM 4200 O O . GLU B 1 72 ? -1.564 -3.252 40.062 1 88.94 72 GLU B O 1
ATOM 4205 N N . THR B 1 73 ? -0.349 -1.332 39.625 1 89.19 73 THR B N 1
ATOM 4206 C CA . THR B 1 73 ? -0.41 -0.937 41.031 1 89.19 73 THR B CA 1
ATOM 4207 C C . THR B 1 73 ? -1.854 -0.686 41.469 1 89.19 73 THR B C 1
ATOM 4209 O O . THR B 1 73 ? -2.26 -1.086 42.562 1 89.19 73 THR B O 1
ATOM 4212 N N . LEU B 1 74 ? -2.549 -0.09 40.562 1 91.75 74 LEU B N 1
ATOM 4213 C CA . LEU B 1 74 ? -3.953 0.173 40.875 1 91.75 74 LEU B CA 1
ATOM 4214 C C . LEU B 1 74 ? -4.719 -1.131 41.062 1 91.75 74 LEU B C 1
ATOM 4216 O O . LEU B 1 74 ? -5.547 -1.235 41.969 1 91.75 74 LEU B O 1
ATOM 4220 N N . SER B 1 75 ? -4.488 -2.084 40.219 1 93.81 75 SER B N 1
ATOM 4221 C CA . SER B 1 75 ? -5.121 -3.395 40.344 1 93.81 75 SER B CA 1
ATOM 4222 C C . SER B 1 75 ? -4.844 -4.039 41.688 1 93.81 75 SER B C 1
ATOM 4224 O O . SER B 1 75 ? -5.75 -4.598 42.312 1 93.81 75 SER B O 1
ATOM 4226 N N . ARG B 1 76 ? -3.596 -3.943 42.094 1 91.56 76 ARG B N 1
ATOM 4227 C CA . ARG B 1 76 ? -3.201 -4.504 43.375 1 91.56 76 ARG B CA 1
ATOM 4228 C C . ARG B 1 76 ? -3.918 -3.797 44.5 1 91.56 76 ARG B C 1
ATOM 4230 O O . ARG B 1 76 ? -4.422 -4.445 45.438 1 91.56 76 ARG B O 1
ATOM 4237 N N . ASP B 1 77 ? -3.941 -2.533 44.406 1 91.19 77 ASP B N 1
ATOM 4238 C CA . ASP B 1 77 ? -4.551 -1.729 45.469 1 91.19 77 ASP B CA 1
ATOM 4239 C C . ASP B 1 77 ? -6.047 -2.016 45.562 1 91.19 77 ASP B C 1
ATOM 4241 O O . ASP B 1 77 ? -6.594 -2.061 46.688 1 91.19 77 ASP B O 1
ATOM 4245 N N . LEU B 1 78 ? -6.68 -2.264 44.406 1 92.5 78 LEU B N 1
ATOM 4246 C CA . LEU B 1 78 ? -8.125 -2.449 44.375 1 92.5 78 LEU B CA 1
ATOM 4247 C C . LEU B 1 78 ? -8.484 -3.922 44.562 1 92.5 78 LEU B C 1
ATOM 4249 O O . LEU B 1 78 ? -9.641 -4.25 44.844 1 92.5 78 LEU B O 1
ATOM 4253 N N . GLY B 1 79 ? -7.496 -4.742 44.375 1 91.44 79 GLY B N 1
ATOM 4254 C CA . GLY B 1 79 ? -7.715 -6.168 44.562 1 91.44 79 GLY B CA 1
ATOM 4255 C C . GLY B 1 79 ? -8.438 -6.816 43.406 1 91.44 79 GLY B C 1
ATOM 4256 O O . GLY B 1 79 ? -9.055 -7.875 43.562 1 91.44 79 GLY B O 1
ATOM 4257 N N . LEU B 1 80 ? -8.578 -6.172 42.344 1 92.19 80 LEU B N 1
ATOM 4258 C CA . LEU B 1 80 ? -9.141 -6.73 41.125 1 92.19 80 LEU B CA 1
ATOM 4259 C C . LEU B 1 80 ? -8.438 -6.172 39.875 1 92.19 80 LEU B C 1
ATOM 4261 O O . LEU B 1 80 ? -7.883 -5.07 39.938 1 92.19 80 LEU B O 1
ATOM 4265 N N . PRO B 1 81 ? -8.508 -6.988 38.781 1 93.69 81 PRO B N 1
ATOM 4266 C CA . PRO B 1 81 ? -7.805 -6.551 37.594 1 93.69 81 PRO B CA 1
ATOM 4267 C C . PRO B 1 81 ? -8.375 -5.254 37 1 93.69 81 PRO B C 1
ATOM 4269 O O . PRO B 1 81 ? -9.594 -5.105 36.906 1 93.69 81 PRO B O 1
ATOM 4272 N N . VAL B 1 82 ? -7.508 -4.309 36.812 1 93.88 82 VAL B N 1
ATOM 4273 C CA . VAL B 1 82 ? -7.824 -3.086 36.094 1 93.88 82 VAL B CA 1
ATOM 4274 C C . VAL B 1 82 ? -7.121 -3.098 34.719 1 93.88 82 VAL B C 1
ATOM 4276 O O . VAL B 1 82 ? -5.891 -3.174 34.656 1 93.88 82 VAL B O 1
ATOM 4279 N N . GLU B 1 83 ? -8 -3.086 33.656 1 91.19 83 GLU B N 1
ATOM 4280 C CA . GLU B 1 83 ? -7.445 -3.217 32.312 1 91.19 83 GLU B CA 1
ATOM 4281 C C . GLU B 1 83 ? -7.887 -2.062 31.422 1 91.19 83 GLU B C 1
ATOM 4283 O O . GLU B 1 83 ? -8.969 -1.51 31.609 1 91.19 83 GLU B O 1
ATOM 4288 N N . ARG B 1 84 ? -6.984 -1.752 30.516 1 86.94 84 ARG B N 1
ATOM 4289 C CA . ARG B 1 84 ? -7.363 -0.771 29.5 1 86.94 84 ARG B CA 1
ATOM 4290 C C . ARG B 1 84 ? -8.234 -1.408 28.422 1 86.94 84 ARG B C 1
ATOM 4292 O O . ARG B 1 84 ? -7.938 -2.506 27.938 1 86.94 84 ARG B O 1
ATOM 4299 N N . GLY B 1 85 ? -9.312 -0.734 28.219 1 82.94 85 GLY B N 1
ATOM 4300 C CA . GLY B 1 85 ? -10.133 -1.112 27.078 1 82.94 85 GLY B CA 1
ATOM 4301 C C . GLY B 1 85 ? -9.641 -0.522 25.766 1 82.94 85 GLY B C 1
ATOM 4302 O O . GLY B 1 85 ? -8.477 -0.134 25.641 1 82.94 85 GLY B O 1
ATOM 4303 N N . PRO B 1 86 ? -10.438 -0.531 24.797 1 76.94 86 PRO B N 1
ATOM 4304 C CA . PRO B 1 86 ? -10.07 0.073 23.516 1 76.94 86 PRO B CA 1
ATOM 4305 C C . PRO B 1 86 ? -9.992 1.597 23.578 1 76.94 86 PRO B C 1
ATOM 4307 O O . PRO B 1 86 ? -10.57 2.209 24.484 1 76.94 86 PRO B O 1
ATOM 4310 N N . GLU B 1 87 ? -9.203 2.229 22.703 1 68.44 87 GLU B N 1
ATOM 4311 C CA . GLU B 1 87 ? -9.07 3.682 22.688 1 68.44 87 GLU B CA 1
ATOM 4312 C C . GLU B 1 87 ? -10.398 4.352 22.344 1 68.44 87 GLU B C 1
ATOM 4314 O O . GLU B 1 87 ? -10.688 5.449 22.812 1 68.44 87 GLU B O 1
ATOM 4319 N N . GLU B 1 88 ? -11.195 3.709 21.516 1 66.56 88 GLU B N 1
ATOM 4320 C CA . GLU B 1 88 ? -12.516 4.207 21.156 1 66.56 88 GLU B CA 1
ATOM 4321 C C . GLU B 1 88 ? -13.617 3.266 21.625 1 66.56 88 GLU B C 1
ATOM 4323 O O . GLU B 1 88 ? -13.5 2.047 21.469 1 66.56 88 GLU B O 1
ATOM 4328 N N . LEU B 1 89 ? -14.664 3.908 22.219 1 72.88 89 LEU B N 1
ATOM 4329 C CA . LEU B 1 89 ? -15.766 3.131 22.766 1 72.88 89 LEU B CA 1
ATOM 4330 C C . LEU B 1 89 ? -16.375 2.217 21.703 1 72.88 89 LEU B C 1
ATOM 4332 O O . LEU B 1 89 ? -16.766 1.085 22 1 72.88 89 LEU B O 1
ATOM 4336 N N . ARG B 1 90 ? -16.344 2.666 20.547 1 64.75 90 ARG B N 1
ATOM 4337 C CA . ARG B 1 90 ? -17 1.92 19.484 1 64.75 90 ARG B CA 1
ATOM 4338 C C . ARG B 1 90 ? -16.266 0.617 19.188 1 64.75 90 ARG B C 1
ATOM 4340 O O . ARG B 1 90 ? -16.828 -0.296 18.578 1 64.75 90 ARG B O 1
ATOM 4347 N N . ASP B 1 91 ? -15.062 0.474 19.594 1 72.44 91 ASP B N 1
ATOM 4348 C CA . ASP B 1 91 ? -14.266 -0.729 19.375 1 72.44 91 ASP B CA 1
ATOM 4349 C C . ASP B 1 91 ? -14.508 -1.764 20.469 1 72.44 91 ASP B C 1
ATOM 4351 O O . ASP B 1 91 ? -13.922 -2.844 20.453 1 72.44 91 ASP B O 1
ATOM 4355 N N . LEU B 1 92 ? -15.336 -1.504 21.453 1 79.69 92 LEU B N 1
ATOM 4356 C CA . LEU B 1 92 ? -15.586 -2.369 22.594 1 79.69 92 LEU B CA 1
ATOM 4357 C C . LEU B 1 92 ? -16.094 -3.736 22.156 1 79.69 92 LEU B C 1
ATOM 4359 O O . LEU B 1 92 ? -15.648 -4.766 22.672 1 79.69 92 LEU B O 1
ATOM 4363 N N . PRO B 1 93 ? -16.938 -3.758 21.156 1 72.06 93 PRO B N 1
ATOM 4364 C CA . PRO B 1 93 ? -17.391 -5.09 20.734 1 72.06 93 PRO B CA 1
ATOM 4365 C C . PRO B 1 93 ? -16.234 -5.953 20.203 1 72.06 93 PRO B C 1
ATOM 4367 O O . PRO B 1 93 ? -16.141 -7.137 20.547 1 72.06 93 PRO B O 1
ATOM 4370 N N . GLU B 1 94 ? -15.461 -5.23 19.453 1 69.75 94 GLU B N 1
ATOM 4371 C CA . GLU B 1 94 ? -14.281 -5.961 18.984 1 69.75 94 GLU B CA 1
ATOM 4372 C C . GLU B 1 94 ? -13.375 -6.348 20.141 1 69.75 94 GLU B C 1
ATOM 4374 O O . GLU B 1 94 ? -12.781 -7.426 20.141 1 69.75 94 GLU B O 1
ATOM 4379 N N . PHE B 1 95 ? -13.234 -5.445 21.062 1 72.31 95 PHE B N 1
ATOM 4380 C CA . PHE B 1 95 ? -12.406 -5.66 22.25 1 72.31 95 PHE B CA 1
ATOM 4381 C C . PHE B 1 95 ? -12.875 -6.887 23.016 1 72.31 95 PHE B C 1
ATOM 4383 O O . PHE B 1 95 ? -12.055 -7.707 23.438 1 72.31 95 PHE B O 1
ATOM 4390 N N . PHE B 1 96 ? -14.164 -6.977 23.281 1 72.69 96 PHE B N 1
ATOM 4391 C CA . PHE B 1 96 ? -14.688 -8.109 24.031 1 72.69 96 PHE B CA 1
ATOM 4392 C C . PHE B 1 96 ? -14.922 -9.312 23.125 1 72.69 96 PHE B C 1
ATOM 4394 O O . PHE B 1 96 ? -14.969 -10.445 23.594 1 72.69 96 PHE B O 1
ATOM 4401 N N . GLY B 1 97 ? -15.32 -8.922 21.969 1 58.44 97 GLY B N 1
ATOM 4402 C CA . GLY B 1 97 ? -15.406 -10.016 21.016 1 58.44 97 GLY B CA 1
ATOM 4403 C C . GLY B 1 97 ? -14.07 -10.703 20.766 1 58.44 97 GLY B C 1
ATOM 4404 O O . GLY B 1 97 ? -14.023 -11.914 20.547 1 58.44 97 GLY B O 1
ATOM 4405 N N . ARG B 1 98 ? -13.109 -9.648 20.734 1 49.59 98 ARG B N 1
ATOM 4406 C CA . ARG B 1 98 ? -11.711 -10.055 20.625 1 49.59 98 ARG B CA 1
ATOM 4407 C C . ARG B 1 98 ? -11.172 -10.531 21.969 1 49.59 98 ARG B C 1
ATOM 4409 O O . ARG B 1 98 ? -9.969 -10.758 22.109 1 49.59 98 ARG B O 1
ATOM 4416 N N . ALA B 1 99 ? -11.688 -10.117 23.094 1 44.41 99 ALA B N 1
ATOM 4417 C CA . ALA B 1 99 ? -11.078 -10.672 24.297 1 44.41 99 ALA B CA 1
ATOM 4418 C C . ALA B 1 99 ? -10.398 -12.008 24 1 44.41 99 ALA B C 1
ATOM 4420 O O . ALA B 1 99 ? -9.844 -12.641 24.906 1 44.41 99 ALA B O 1
ATOM 4421 N N . ALA B 1 100 ? -10.648 -12.555 22.984 1 44.88 100 ALA B N 1
ATOM 4422 C CA . ALA B 1 100 ? -9.695 -13.562 22.516 1 44.88 100 ALA B CA 1
ATOM 4423 C C . ALA B 1 100 ? -8.305 -12.969 22.359 1 44.88 100 ALA B C 1
ATOM 4425 O O . ALA B 1 100 ? -8.156 -11.773 22.094 1 44.88 100 ALA B O 1
ATOM 4426 N N . ARG B 1 101 ? -7.145 -13.578 22.672 1 50.97 101 ARG B N 1
ATOM 4427 C CA . ARG B 1 101 ? -5.699 -13.422 22.812 1 50.97 101 A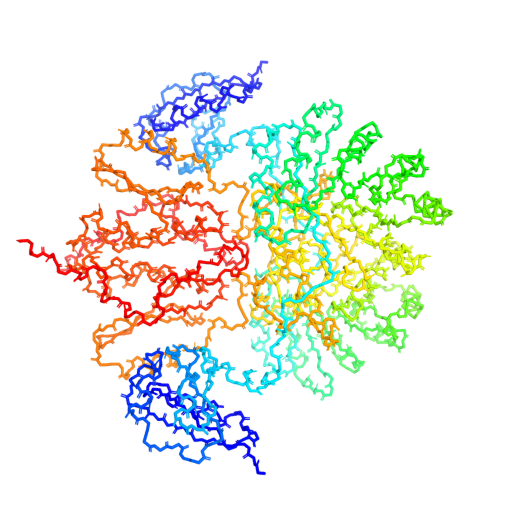RG B CA 1
ATOM 4428 C C . ARG B 1 101 ? -5.125 -12.602 21.656 1 50.97 101 ARG B C 1
ATOM 4430 O O . ARG B 1 101 ? -5.344 -12.93 20.5 1 50.97 101 ARG B O 1
ATOM 4437 N N . LYS B 1 102 ? -4.836 -11.25 21.859 1 68.62 102 LYS B N 1
ATOM 4438 C CA . LYS B 1 102 ? -3.986 -10.531 20.922 1 68.62 102 LYS B CA 1
ATOM 4439 C C . LYS B 1 102 ? -2.934 -11.453 20.312 1 68.62 102 LYS B C 1
ATOM 4441 O O . LYS B 1 102 ? -2.252 -12.18 21.031 1 68.62 102 LYS B O 1
ATOM 4446 N N . PRO B 1 103 ? -3.066 -11.414 18.984 1 81.06 103 PRO B N 1
ATOM 4447 C CA . PRO B 1 103 ? -2.039 -12.273 18.391 1 81.06 103 PRO B CA 1
ATOM 4448 C C . PRO B 1 103 ? -0.625 -11.875 18.797 1 81.06 103 PRO B C 1
ATOM 4450 O O . PRO B 1 103 ? -0.336 -10.68 18.953 1 81.06 103 PRO B O 1
ATOM 4453 N N . ASP B 1 104 ? 0.157 -12.742 19.266 1 86.88 104 ASP B N 1
ATOM 4454 C CA . ASP B 1 104 ? 1.569 -12.539 19.578 1 86.88 104 ASP B CA 1
ATOM 4455 C C . ASP B 1 104 ? 2.383 -12.32 18.312 1 86.88 104 ASP B C 1
ATOM 4457 O O . ASP B 1 104 ? 2.594 -13.25 17.531 1 86.88 104 ASP B O 1
ATOM 4461 N N . LEU B 1 105 ? 2.793 -11.055 18.094 1 94.88 105 LEU B N 1
ATOM 4462 C CA . LEU B 1 105 ? 3.543 -10.75 16.875 1 94.88 105 LEU B CA 1
ATOM 4463 C C . LEU B 1 105 ? 5.043 -10.703 17.156 1 94.88 105 LEU B C 1
ATOM 4465 O O . LEU B 1 105 ? 5.809 -10.133 16.375 1 94.88 105 LEU B O 1
ATOM 4469 N N . SER B 1 106 ? 5.484 -11.25 18.25 1 94.94 106 SER B N 1
ATOM 4470 C CA . SER B 1 106 ? 6.902 -11.25 18.609 1 94.94 106 SER B CA 1
ATOM 4471 C C . SER B 1 106 ? 7.633 -12.422 17.953 1 94.94 106 SER B C 1
ATOM 4473 O O . SER B 1 106 ? 8.867 -12.445 17.906 1 94.94 106 SER B O 1
ATOM 4475 N N . ARG B 1 107 ? 6.898 -13.375 17.406 1 96 107 ARG B N 1
ATOM 4476 C CA . ARG B 1 107 ? 7.504 -14.594 16.875 1 96 107 ARG B CA 1
ATOM 4477 C C . ARG B 1 107 ? 7.461 -14.602 15.359 1 96 107 ARG B C 1
ATOM 4479 O O . ARG B 1 107 ? 6.605 -13.953 14.75 1 96 107 ARG B O 1
ATOM 4486 N N . TYR B 1 108 ? 8.352 -15.266 14.766 1 97.81 108 TYR B N 1
ATOM 4487 C CA . TYR B 1 108 ? 8.43 -15.508 13.328 1 97.81 108 TYR B CA 1
ATOM 4488 C C . TYR B 1 108 ? 9.336 -16.688 13.023 1 97.81 108 TYR B C 1
ATOM 4490 O O . TYR B 1 108 ? 10.102 -17.141 13.883 1 97.81 108 TYR B O 1
ATOM 4498 N N . ASP B 1 109 ? 9.258 -17.281 11.836 1 97.88 109 ASP B N 1
ATOM 4499 C CA . ASP B 1 109 ? 10.109 -18.406 11.453 1 97.88 109 ASP B CA 1
ATOM 4500 C C . ASP B 1 109 ? 10.734 -18.172 10.078 1 97.88 109 ASP B C 1
ATOM 4502 O O . ASP B 1 109 ? 11.281 -19.109 9.477 1 97.88 109 ASP B O 1
ATOM 4506 N N . LEU B 1 110 ? 10.555 -17.016 9.516 1 98.62 110 LEU B N 1
ATOM 4507 C CA . LEU B 1 110 ? 11.117 -16.625 8.234 1 98.62 110 LEU B CA 1
ATOM 4508 C C . LEU B 1 110 ? 12.289 -15.664 8.422 1 98.62 110 LEU B C 1
ATOM 4510 O O . LEU B 1 110 ? 12.164 -14.68 9.148 1 98.62 110 LEU B O 1
ATOM 4514 N N . ARG B 1 111 ? 13.445 -15.977 7.844 1 98.75 111 ARG B N 1
ATOM 4515 C CA . ARG B 1 111 ? 14.617 -15.117 7.926 1 98.75 111 ARG B CA 1
ATOM 4516 C C . ARG B 1 111 ? 14.633 -14.102 6.793 1 98.75 111 ARG B C 1
ATOM 4518 O O . ARG B 1 111 ? 14.336 -14.43 5.645 1 98.75 111 ARG B O 1
ATOM 4525 N N . ILE B 1 112 ? 14.992 -12.875 7.09 1 98.94 112 ILE B N 1
ATOM 4526 C CA . ILE B 1 112 ? 15.078 -11.797 6.105 1 98.94 112 ILE B CA 1
ATOM 4527 C C . ILE B 1 112 ? 16.531 -11.5 5.777 1 98.94 112 ILE B C 1
ATOM 4529 O O . ILE B 1 112 ? 17.297 -11.086 6.652 1 98.94 112 ILE B O 1
ATOM 4533 N N . PHE B 1 113 ? 16.938 -11.797 4.555 1 98.94 113 PHE B N 1
ATOM 4534 C CA . PHE B 1 113 ? 18.203 -11.344 3.988 1 98.94 113 PHE B CA 1
ATOM 4535 C C . PHE B 1 113 ? 18.047 -9.977 3.332 1 98.94 113 PHE B C 1
ATOM 4537 O O . PHE B 1 113 ? 17.25 -9.82 2.404 1 98.94 113 PHE B O 1
ATOM 4544 N N . ALA B 1 114 ? 18.719 -8.984 3.812 1 98.81 114 ALA B N 1
ATOM 4545 C CA . ALA B 1 114 ? 18.688 -7.652 3.213 1 98.81 114 ALA B CA 1
ATOM 4546 C C . ALA B 1 114 ? 19.953 -7.363 2.422 1 98.81 114 ALA B C 1
ATOM 4548 O O . ALA B 1 114 ? 21.062 -7.414 2.969 1 98.81 114 ALA B O 1
ATOM 4549 N N . GLU B 1 115 ? 19.812 -7.035 1.223 1 97.44 115 GLU B N 1
ATOM 4550 C CA . GLU B 1 115 ? 20.938 -6.93 0.302 1 97.44 115 GLU B CA 1
ATOM 4551 C C . GLU B 1 115 ? 21.453 -5.496 0.225 1 97.44 115 GLU B C 1
ATOM 4553 O O . GLU B 1 115 ? 20.688 -4.566 -0.028 1 97.44 115 GLU B O 1
ATOM 4558 N N . VAL B 1 116 ? 22.719 -5.359 0.463 1 97.19 116 VAL B N 1
ATOM 4559 C CA . VAL B 1 116 ? 23.422 -4.152 0.059 1 97.19 116 VAL B CA 1
ATOM 4560 C C . VAL B 1 116 ? 23.797 -4.242 -1.419 1 97.19 116 VAL B C 1
ATOM 4562 O O . VAL B 1 116 ? 24.812 -4.848 -1.775 1 97.19 116 VAL B O 1
ATOM 4565 N N . VAL B 1 117 ? 23.031 -3.711 -2.355 1 86.56 117 VAL B N 1
ATOM 4566 C CA . VAL B 1 117 ? 23.062 -3.953 -3.795 1 86.56 117 VAL B CA 1
ATOM 4567 C C . VAL B 1 117 ? 24.312 -3.318 -4.402 1 86.56 117 VAL B C 1
ATOM 4569 O O . VAL B 1 117 ? 24.859 -3.828 -5.379 1 86.56 117 VAL B O 1
ATOM 4572 N N . ASP B 1 118 ? 24.953 -2.287 -3.936 1 84.62 118 ASP B N 1
ATOM 4573 C CA . ASP B 1 118 ? 26.125 -1.605 -4.473 1 84.62 118 ASP B CA 1
ATOM 4574 C C . ASP B 1 118 ? 27.312 -1.693 -3.506 1 84.62 118 ASP B C 1
ATOM 4576 O O . ASP B 1 118 ? 28.031 -0.711 -3.305 1 84.62 118 ASP B O 1
ATOM 4580 N N . ALA B 1 119 ? 27.438 -2.943 -3.027 1 92.94 119 ALA B N 1
ATOM 4581 C CA . ALA B 1 119 ? 28.391 -3.111 -1.927 1 92.94 119 ALA B CA 1
ATOM 4582 C C . ALA B 1 119 ? 29.812 -2.768 -2.367 1 92.94 119 ALA B C 1
ATOM 4584 O O . ALA B 1 119 ? 30.531 -2.068 -1.654 1 92.94 119 ALA B O 1
ATOM 4585 N N . PRO B 1 120 ? 30.25 -3.164 -3.613 1 90.94 120 PRO B N 1
ATOM 4586 C CA . PRO B 1 120 ? 31.641 -2.863 -4 1 90.94 120 PRO B CA 1
ATOM 4587 C C . PRO B 1 120 ? 31.922 -1.365 -4.059 1 90.94 120 PRO B C 1
ATOM 4589 O O . PRO B 1 120 ? 33.062 -0.947 -3.961 1 90.94 120 PRO B O 1
ATOM 4592 N N . HIS B 1 121 ? 30.906 -0.585 -4.215 1 89.81 121 HIS B N 1
ATOM 4593 C CA . HIS B 1 121 ? 31.078 0.853 -4.387 1 89.81 121 HIS B CA 1
ATOM 4594 C C . HIS B 1 121 ? 30.969 1.586 -3.055 1 89.81 121 HIS B C 1
ATOM 4596 O O . HIS B 1 121 ? 31.188 2.797 -2.988 1 89.81 121 HIS B O 1
ATOM 4602 N N . LEU B 1 122 ? 30.641 0.936 -2.029 1 92.69 122 LEU B N 1
ATOM 4603 C CA . LEU B 1 122 ? 30.609 1.502 -0.686 1 92.69 122 LEU B CA 1
ATOM 4604 C C . LEU B 1 122 ? 31.859 1.149 0.091 1 92.69 122 LEU B C 1
ATOM 4606 O O . LEU B 1 122 ? 32.438 0.065 -0.083 1 92.69 122 LEU B O 1
ATOM 4610 N N . ASP B 1 123 ? 32.344 2.084 0.891 1 96.56 123 ASP B N 1
ATOM 4611 C CA . ASP B 1 123 ? 33.438 1.709 1.804 1 96.56 123 ASP B CA 1
ATOM 4612 C C . ASP B 1 123 ? 32.906 0.906 2.986 1 96.56 123 ASP B C 1
ATOM 4614 O O . ASP B 1 123 ? 31.688 0.715 3.113 1 96.56 123 ASP B O 1
ATOM 4618 N N . VAL B 1 124 ? 33.719 0.357 3.791 1 98.25 124 VAL B N 1
ATOM 4619 C CA . VAL B 1 124 ? 33.344 -0.53 4.887 1 98.25 124 VAL B CA 1
ATOM 4620 C C . VAL B 1 124 ? 32.375 0.196 5.832 1 98.25 124 VAL B C 1
ATOM 4622 O O . VAL B 1 124 ? 31.391 -0.374 6.273 1 98.25 124 VAL B O 1
ATOM 4625 N N . ASP B 1 125 ? 32.688 1.449 6.102 1 97.94 125 ASP B N 1
ATOM 4626 C CA . ASP B 1 125 ? 31.812 2.229 6.984 1 97.94 125 ASP B CA 1
ATOM 4627 C C . ASP B 1 125 ? 30.422 2.387 6.391 1 97.94 125 ASP B C 1
ATOM 4629 O O . ASP B 1 125 ? 29.422 2.33 7.117 1 97.94 125 ASP B O 1
ATOM 4633 N N . GLY B 1 126 ? 30.375 2.693 5.129 1 96.94 126 GLY B N 1
ATOM 4634 C CA . GLY B 1 126 ? 29.094 2.783 4.438 1 96.94 126 GLY B CA 1
ATOM 4635 C C . GLY B 1 126 ? 28.297 1.498 4.504 1 96.94 126 GLY B C 1
ATOM 4636 O O . GLY B 1 126 ? 27.078 1.528 4.73 1 96.94 126 GLY B O 1
ATOM 4637 N N . ILE B 1 127 ? 28.938 0.376 4.305 1 98 127 ILE B N 1
ATOM 4638 C CA . ILE B 1 127 ? 28.297 -0.933 4.379 1 98 127 ILE B CA 1
ATOM 4639 C C . ILE B 1 127 ? 27.75 -1.163 5.785 1 98 127 ILE B C 1
ATOM 4641 O O . ILE B 1 127 ? 26.609 -1.609 5.953 1 98 127 ILE B O 1
ATOM 4645 N N . LEU B 1 128 ? 28.578 -0.807 6.797 1 98.44 128 LEU B N 1
ATOM 4646 C CA . LEU B 1 128 ? 28.172 -0.997 8.188 1 98.44 128 LEU B CA 1
ATOM 4647 C C . LEU B 1 128 ? 26.953 -0.13 8.523 1 98.44 128 LEU B C 1
ATOM 4649 O O . LEU B 1 128 ? 26.062 -0.563 9.25 1 98.44 128 LEU B O 1
ATOM 4653 N N . ARG B 1 129 ? 26.938 1.085 8.039 1 97.25 129 ARG B N 1
ATOM 4654 C CA . ARG B 1 129 ? 25.812 1.979 8.273 1 97.25 129 ARG B CA 1
ATOM 4655 C C . ARG B 1 129 ? 24.531 1.415 7.672 1 97.25 129 ARG B C 1
ATOM 4657 O O . ARG B 1 129 ? 23.484 1.413 8.32 1 97.25 129 ARG B O 1
ATOM 4664 N N . GLN B 1 130 ? 24.594 0.98 6.496 1 96.81 130 GLN B N 1
ATOM 4665 C CA . GLN B 1 130 ? 23.422 0.392 5.844 1 96.81 130 GLN B CA 1
ATOM 4666 C C . GLN B 1 130 ? 22.969 -0.877 6.562 1 96.81 130 GLN B C 1
ATOM 4668 O O . GLN B 1 130 ? 21.781 -1.111 6.727 1 96.81 130 GLN B O 1
ATOM 4673 N N . ALA B 1 131 ? 23.922 -1.685 6.922 1 98.44 131 ALA B N 1
ATOM 4674 C CA . ALA B 1 131 ? 23.625 -2.908 7.656 1 98.44 131 ALA B CA 1
ATOM 4675 C C . ALA B 1 131 ? 22.891 -2.598 8.953 1 98.44 131 ALA B C 1
ATOM 4677 O O . ALA B 1 131 ? 21.922 -3.285 9.312 1 98.44 131 ALA B O 1
ATOM 4678 N N . ALA B 1 132 ? 23.359 -1.61 9.672 1 98.06 132 ALA B N 1
ATOM 4679 C CA . ALA B 1 132 ? 22.734 -1.21 10.93 1 98.06 132 ALA B CA 1
ATOM 4680 C C . ALA B 1 132 ? 21.281 -0.79 10.695 1 98.06 132 ALA B C 1
ATOM 4682 O O . ALA B 1 132 ? 20.391 -1.121 11.492 1 98.06 132 ALA B O 1
ATOM 4683 N N . ASP B 1 133 ? 21.062 -0.047 9.641 1 96.38 133 ASP B N 1
ATOM 4684 C CA . ASP B 1 133 ? 19.719 0.354 9.273 1 96.38 133 ASP B CA 1
ATOM 4685 C C . ASP B 1 133 ? 18.844 -0.865 8.984 1 96.38 133 ASP B C 1
ATOM 4687 O O . ASP B 1 133 ? 17.688 -0.937 9.43 1 96.38 133 ASP B O 1
ATOM 4691 N N . TYR B 1 134 ? 19.359 -1.813 8.219 1 98.12 134 TYR B N 1
ATOM 4692 C CA . TYR B 1 134 ? 18.625 -3.031 7.883 1 98.12 134 TYR B CA 1
ATOM 4693 C C . TYR B 1 134 ? 18.281 -3.818 9.141 1 98.12 134 TYR B C 1
ATOM 4695 O O . TYR B 1 134 ? 17.172 -4.336 9.273 1 98.12 134 TYR B O 1
ATOM 4703 N N . ARG B 1 135 ? 19.219 -3.898 10.047 1 98 135 ARG B N 1
ATOM 4704 C CA . ARG B 1 135 ? 18.953 -4.598 11.297 1 98 135 ARG B CA 1
ATOM 4705 C C . ARG B 1 135 ? 17.828 -3.93 12.07 1 98 135 ARG B C 1
ATOM 4707 O O . ARG B 1 135 ? 16.938 -4.609 12.602 1 98 135 ARG B O 1
ATOM 4714 N N . ARG B 1 136 ? 17.859 -2.598 12.117 1 96.62 136 ARG B N 1
ATOM 4715 C CA . ARG B 1 136 ? 16.812 -1.848 12.805 1 96.62 136 ARG B CA 1
ATOM 4716 C C . ARG B 1 136 ? 15.445 -2.119 12.188 1 96.62 136 ARG B C 1
ATOM 4718 O O . ARG B 1 136 ? 14.422 -2.092 12.875 1 96.62 136 ARG B O 1
ATOM 4725 N N . HIS B 1 137 ? 15.445 -2.438 10.93 1 97.69 137 HIS B N 1
ATOM 4726 C CA . HIS B 1 137 ? 14.195 -2.662 10.211 1 97.69 137 HIS B CA 1
ATOM 4727 C C . HIS B 1 137 ? 13.805 -4.137 10.234 1 97.69 137 HIS B C 1
ATOM 4729 O O . HIS B 1 137 ? 12.75 -4.512 9.703 1 97.69 137 HIS B O 1
ATOM 4735 N N . GLY B 1 138 ? 14.633 -4.98 10.758 1 98 138 GLY B N 1
ATOM 4736 C CA . GLY B 1 138 ? 14.188 -6.34 11.016 1 98 138 GLY B CA 1
ATOM 4737 C C . GLY B 1 138 ? 14.969 -7.379 10.234 1 98 138 GLY B C 1
ATOM 4738 O O . GLY B 1 138 ? 14.648 -8.57 10.281 1 98 138 GLY B O 1
ATOM 4739 N N . ALA B 1 139 ? 16.031 -7.016 9.523 1 98.56 139 ALA B N 1
ATOM 4740 C CA . ALA B 1 139 ? 16.828 -7.969 8.766 1 98.56 139 ALA B CA 1
ATOM 4741 C C . ALA B 1 139 ? 17.578 -8.914 9.688 1 98.56 139 ALA B C 1
ATOM 4743 O O . ALA B 1 139 ? 18.078 -8.5 10.742 1 98.56 139 ALA B O 1
ATOM 4744 N N . ASP B 1 140 ? 17.719 -10.172 9.289 1 98.38 140 ASP B N 1
ATOM 4745 C CA . ASP B 1 140 ? 18.453 -11.18 10.047 1 98.38 140 ASP B CA 1
ATOM 4746 C C . ASP B 1 140 ? 19.844 -11.383 9.477 1 98.38 140 ASP B C 1
ATOM 4748 O O . ASP B 1 140 ? 20.781 -11.711 10.211 1 98.38 140 ASP B O 1
ATOM 4752 N N . VAL B 1 141 ? 19.984 -11.25 8.211 1 98.88 141 VAL B N 1
ATOM 4753 C CA . VAL B 1 141 ? 21.234 -11.484 7.48 1 98.88 141 VAL B CA 1
ATOM 4754 C C . VAL B 1 141 ? 21.516 -10.305 6.547 1 98.88 141 VAL B C 1
ATOM 4756 O O . VAL B 1 141 ? 20.594 -9.773 5.922 1 98.88 141 VAL B O 1
ATOM 4759 N N . ILE B 1 142 ? 22.719 -9.844 6.516 1 98.88 142 ILE B N 1
ATOM 4760 C CA . ILE B 1 142 ? 23.141 -8.812 5.57 1 98.88 142 ILE B CA 1
ATOM 4761 C C . ILE B 1 142 ? 23.797 -9.461 4.352 1 98.88 142 ILE B C 1
ATOM 4763 O O . ILE B 1 142 ? 24.797 -10.172 4.484 1 98.88 142 ILE B O 1
ATOM 4767 N N . ASP B 1 143 ? 23.219 -9.266 3.225 1 98.88 143 ASP B N 1
ATOM 4768 C CA . ASP B 1 143 ? 23.719 -9.82 1.973 1 98.88 143 ASP B CA 1
ATOM 4769 C C . ASP B 1 143 ? 24.578 -8.805 1.23 1 98.88 143 ASP B C 1
ATOM 4771 O O . ASP B 1 143 ? 24.141 -7.688 0.957 1 98.88 143 ASP B O 1
ATOM 4775 N N . LEU B 1 144 ? 25.781 -9.148 0.975 1 98.69 144 LEU B N 1
ATOM 4776 C CA . LEU B 1 144 ? 26.656 -8.32 0.159 1 98.69 144 LEU B CA 1
ATOM 4777 C C . LEU B 1 144 ? 26.547 -8.688 -1.315 1 98.69 144 LEU B C 1
ATOM 4779 O O . LEU B 1 144 ? 27.031 -9.734 -1.736 1 98.69 144 LEU B O 1
ATOM 4783 N N . GLY B 1 145 ? 25.875 -7.801 -2.025 1 94.62 145 GLY B N 1
ATOM 4784 C CA . GLY B 1 145 ? 25.734 -8.031 -3.453 1 94.62 145 GLY B CA 1
ATOM 4785 C C . GLY B 1 145 ? 26.953 -7.621 -4.258 1 94.62 145 GLY B C 1
ATOM 4786 O O . GLY B 1 145 ? 27.312 -6.441 -4.285 1 94.62 145 GLY B O 1
ATOM 4787 N N . CYS B 1 146 ? 27.547 -8.594 -4.918 1 91 146 CYS B N 1
ATOM 4788 C CA . CYS B 1 146 ? 28.625 -8.305 -5.848 1 91 146 CYS B CA 1
ATOM 4789 C C . CYS B 1 146 ? 28.078 -7.883 -7.207 1 91 146 CYS B C 1
ATOM 4791 O O . CYS B 1 146 ? 26.891 -8.047 -7.48 1 91 146 CYS B O 1
ATOM 4793 N N . LEU B 1 147 ? 28.906 -7.207 -7.902 1 80.88 147 LEU B N 1
ATOM 4794 C CA . LEU B 1 147 ? 28.5 -6.727 -9.219 1 80.88 147 LEU B CA 1
ATOM 4795 C C . LEU B 1 147 ? 29.328 -7.398 -10.32 1 80.88 147 LEU B C 1
ATOM 4797 O O . LEU B 1 147 ? 30.531 -7.621 -10.156 1 80.88 147 LEU B O 1
ATOM 4801 N N . PRO B 1 148 ? 28.609 -7.707 -11.398 1 75.06 148 PRO B N 1
ATOM 4802 C CA . PRO B 1 148 ? 29.375 -8.305 -12.5 1 75.06 148 PRO B CA 1
ATOM 4803 C C . PRO B 1 148 ? 30.516 -7.422 -12.984 1 75.06 148 PRO B C 1
ATOM 4805 O O . PRO B 1 148 ? 30.344 -6.207 -13.125 1 75.06 148 PRO B O 1
ATOM 4808 N N . ALA B 1 149 ? 31.594 -7.93 -13.156 1 75.19 149 ALA B N 1
ATOM 4809 C CA . ALA B 1 149 ? 32.781 -7.293 -13.719 1 75.19 149 ALA B CA 1
ATOM 4810 C C . ALA B 1 149 ? 33.219 -6.105 -12.867 1 75.19 149 ALA B C 1
ATOM 4812 O O . ALA B 1 149 ? 33.812 -5.148 -13.375 1 75.19 149 ALA B O 1
ATOM 4813 N N . THR B 1 150 ? 32.875 -6.062 -11.672 1 82.12 150 THR B N 1
ATOM 4814 C CA . THR B 1 150 ? 33.281 -5.035 -10.719 1 82.12 150 THR B CA 1
ATOM 4815 C C . THR B 1 150 ? 34.031 -5.656 -9.539 1 82.12 150 THR B C 1
ATOM 4817 O O . THR B 1 150 ? 33.469 -6.441 -8.781 1 82.12 150 THR B O 1
ATOM 4820 N N . PRO B 1 151 ? 35.312 -5.316 -9.477 1 89.81 151 PRO B N 1
ATOM 4821 C CA . PRO B 1 151 ? 36.062 -5.879 -8.367 1 89.81 151 PRO B CA 1
ATOM 4822 C C . PRO B 1 151 ? 35.562 -5.434 -7 1 89.81 151 PRO B C 1
ATOM 4824 O O . PRO B 1 151 ? 35.094 -4.305 -6.852 1 89.81 151 PRO B O 1
ATOM 4827 N N . PHE B 1 152 ? 35.594 -6.324 -6.016 1 95.06 152 PHE B N 1
ATOM 4828 C CA . PHE B 1 152 ? 35.281 -6.051 -4.621 1 95.06 152 PHE B CA 1
ATOM 4829 C C . PHE B 1 152 ? 36.469 -6.262 -3.725 1 95.06 152 PHE B C 1
ATOM 4831 O O . PHE B 1 152 ? 36.531 -7.211 -2.938 1 95.06 152 PHE B O 1
ATOM 4838 N N . PRO B 1 153 ? 37.469 -5.336 -3.879 1 95.75 153 PRO B N 1
ATOM 4839 C CA . PRO B 1 153 ? 38.75 -5.559 -3.244 1 95.75 153 PRO B CA 1
ATOM 4840 C C . PRO B 1 153 ? 38.656 -5.648 -1.724 1 95.75 153 PRO B C 1
ATOM 4842 O O . PRO B 1 153 ? 39.469 -6.328 -1.091 1 95.75 153 PRO B O 1
ATOM 4845 N N . HIS B 1 154 ? 37.719 -4.973 -1.13 1 98.19 154 HIS B N 1
ATOM 4846 C CA . HIS B 1 154 ? 37.625 -4.949 0.326 1 98.19 154 HIS B CA 1
ATOM 4847 C C . HIS B 1 154 ? 36.531 -5.883 0.823 1 98.19 154 HIS B C 1
ATOM 4849 O O . HIS B 1 154 ? 35.938 -5.637 1.872 1 98.19 154 HIS B O 1
ATOM 4855 N N . LEU B 1 155 ? 36.188 -6.93 0.129 1 98.38 155 LEU B N 1
ATOM 4856 C CA . LEU B 1 155 ? 35.188 -7.91 0.499 1 98.38 155 LEU B CA 1
ATOM 4857 C C . LEU B 1 155 ? 35.5 -8.531 1.856 1 98.38 155 LEU B C 1
ATOM 4859 O O . LEU B 1 155 ? 34.625 -8.57 2.74 1 98.38 155 LEU B O 1
ATOM 4863 N N . GLU B 1 156 ? 36.781 -9.023 2.021 1 98.75 156 GLU B N 1
ATOM 4864 C CA . GLU B 1 156 ? 37.188 -9.664 3.27 1 98.75 156 GLU B CA 1
ATOM 4865 C C . GLU B 1 156 ? 37.062 -8.703 4.449 1 98.75 156 GLU B C 1
ATOM 4867 O O . GLU B 1 156 ? 36.562 -9.078 5.516 1 98.75 156 GLU B O 1
ATOM 4872 N N . ALA B 1 157 ? 37.5 -7.5 4.211 1 98.75 157 ALA B N 1
ATOM 4873 C CA . ALA B 1 157 ? 37.406 -6.484 5.258 1 98.75 157 ALA B CA 1
ATOM 4874 C C . ALA B 1 157 ? 35.969 -6.195 5.633 1 98.75 157 ALA B C 1
ATOM 4876 O O . ALA B 1 157 ? 35.656 -5.996 6.809 1 98.75 157 ALA B O 1
ATOM 4877 N N . ALA B 1 158 ? 35.094 -6.105 4.66 1 98.75 158 ALA B N 1
ATOM 4878 C CA . ALA B 1 158 ? 33.656 -5.855 4.887 1 98.75 158 ALA B CA 1
ATOM 4879 C C . ALA B 1 158 ? 33.031 -6.977 5.715 1 98.75 158 ALA B C 1
ATOM 4881 O O . ALA B 1 158 ? 32.312 -6.715 6.672 1 98.75 158 ALA B O 1
ATOM 4882 N N . ILE B 1 159 ? 33.312 -8.227 5.348 1 98.88 159 ILE B N 1
ATOM 4883 C CA . ILE B 1 159 ? 32.75 -9.375 6.047 1 98.88 159 ILE B CA 1
ATOM 4884 C C . ILE B 1 159 ? 33.25 -9.383 7.492 1 98.88 159 ILE B C 1
ATOM 4886 O O . ILE B 1 159 ? 32.469 -9.57 8.422 1 98.88 159 ILE B O 1
ATOM 4890 N N . ALA B 1 160 ? 34.562 -9.188 7.652 1 98.69 160 ALA B N 1
ATOM 4891 C CA . ALA B 1 160 ? 35.125 -9.156 8.992 1 98.69 160 ALA B CA 1
ATOM 4892 C C . ALA B 1 160 ? 34.469 -8.086 9.852 1 98.69 160 ALA B C 1
ATOM 4894 O O . ALA B 1 160 ? 34.188 -8.32 11.031 1 98.69 160 ALA B O 1
ATOM 4895 N N . ALA B 1 161 ? 34.312 -6.883 9.289 1 98.69 161 ALA B N 1
ATOM 4896 C CA . ALA B 1 161 ? 33.688 -5.777 10.016 1 98.69 161 ALA B CA 1
ATOM 4897 C C . ALA B 1 161 ? 32.25 -6.125 10.414 1 98.69 161 ALA B C 1
ATOM 4899 O O . ALA B 1 161 ? 31.828 -5.859 11.539 1 98.69 161 ALA B O 1
ATOM 4900 N N . LEU B 1 162 ? 31.469 -6.703 9.539 1 98.81 162 LEU B N 1
ATOM 4901 C CA . LEU B 1 162 ? 30.094 -7.102 9.812 1 98.81 162 LEU B CA 1
ATOM 4902 C C . LEU B 1 162 ? 30.047 -8.172 10.898 1 98.81 162 LEU B C 1
ATOM 4904 O O . LEU B 1 162 ? 29.219 -8.102 11.805 1 98.81 162 LEU B O 1
ATOM 4908 N N . LYS B 1 163 ? 30.953 -9.117 10.805 1 98.56 163 LYS B N 1
ATOM 4909 C CA . LYS B 1 163 ? 31 -10.195 11.789 1 98.56 163 LYS B CA 1
ATOM 4910 C C . LYS B 1 163 ? 31.344 -9.648 13.18 1 98.56 163 LYS B C 1
ATOM 4912 O O . LYS B 1 163 ? 30.812 -10.125 14.18 1 98.56 163 LYS B O 1
ATOM 4917 N N . ARG B 1 164 ? 32.25 -8.742 13.219 1 98 164 ARG B N 1
ATOM 4918 C CA . ARG B 1 164 ? 32.594 -8.109 14.484 1 98 164 ARG B CA 1
ATOM 4919 C C . ARG B 1 164 ? 31.359 -7.477 15.141 1 98 164 ARG B C 1
ATOM 4921 O O . ARG B 1 164 ? 31.234 -7.48 16.359 1 98 164 ARG B O 1
ATOM 4928 N N . GLU B 1 165 ? 30.516 -6.922 14.312 1 97.69 165 GLU B N 1
ATOM 4929 C CA . GLU B 1 165 ? 29.281 -6.32 14.812 1 97.69 165 GLU B CA 1
ATOM 4930 C C . GLU B 1 165 ? 28.188 -7.367 14.984 1 97.69 165 GLU B C 1
ATOM 4932 O O . GLU B 1 165 ? 27.016 -7.027 15.156 1 97.69 165 GLU B O 1
ATOM 4937 N N . ARG B 1 166 ? 28.484 -8.672 14.82 1 97.56 166 ARG B N 1
ATOM 4938 C CA . ARG B 1 166 ? 27.656 -9.836 15.117 1 97.56 166 ARG B CA 1
ATOM 4939 C C . ARG B 1 166 ? 26.547 -10 14.086 1 97.56 166 ARG B C 1
ATOM 4941 O O . ARG B 1 166 ? 25.469 -10.477 14.406 1 97.56 166 ARG B O 1
ATOM 4948 N N . PHE B 1 167 ? 26.766 -9.523 12.93 1 98.12 167 PHE B N 1
ATOM 4949 C CA . PHE B 1 167 ? 25.844 -9.797 11.836 1 98.12 167 PHE B CA 1
ATOM 4950 C C . PHE B 1 167 ? 26.078 -11.195 11.273 1 98.12 167 PHE B C 1
ATOM 4952 O O . PHE B 1 167 ? 27.203 -11.688 11.258 1 98.12 167 PHE B O 1
ATOM 4959 N N . GLN B 1 168 ? 25 -11.891 10.883 1 98.75 168 GLN B N 1
ATOM 4960 C CA . GLN B 1 168 ? 25.156 -12.93 9.875 1 98.75 168 GLN B CA 1
ATOM 4961 C C . GLN B 1 168 ? 25.328 -12.328 8.484 1 98.75 168 GLN B C 1
ATOM 4963 O O . GLN B 1 168 ? 24.703 -11.312 8.156 1 98.75 168 GLN B O 1
ATOM 4968 N N . VAL B 1 169 ? 26.172 -12.938 7.707 1 98.88 169 VAL B N 1
ATOM 4969 C CA . VAL B 1 169 ? 26.547 -12.32 6.441 1 98.88 169 VAL B CA 1
ATOM 4970 C C . VAL B 1 169 ? 26.391 -13.328 5.309 1 98.88 169 VAL B C 1
ATOM 4972 O O . VAL B 1 169 ? 26.703 -14.508 5.469 1 98.88 169 VAL B O 1
ATOM 4975 N N . SER B 1 170 ? 25.828 -12.891 4.219 1 98.88 170 SER B N 1
ATOM 4976 C CA . SER B 1 170 ? 25.828 -13.656 2.973 1 98.88 170 SER B CA 1
ATOM 4977 C C . SER B 1 170 ? 26.516 -12.875 1.852 1 98.88 170 SER B C 1
ATOM 4979 O O . SER B 1 170 ? 26.609 -11.648 1.905 1 98.88 170 SER B O 1
ATOM 4981 N N . VAL B 1 171 ? 27.062 -13.57 0.911 1 98.69 171 VAL B N 1
ATOM 4982 C CA . VAL B 1 171 ? 27.656 -12.992 -0.294 1 98.69 171 VAL B CA 1
ATOM 4983 C C . VAL B 1 171 ? 26.891 -13.484 -1.524 1 98.69 171 VAL B C 1
ATOM 4985 O O . VAL B 1 171 ? 26.656 -14.68 -1.671 1 98.69 171 VAL B O 1
ATOM 4988 N N . ASP B 1 172 ? 26.5 -12.586 -2.357 1 97.62 172 ASP B N 1
ATOM 4989 C CA . ASP B 1 172 ? 25.766 -12.906 -3.576 1 97.62 172 ASP B CA 1
ATOM 4990 C C . ASP B 1 172 ? 26.578 -12.539 -4.816 1 97.62 172 ASP B C 1
ATOM 4992 O O . ASP B 1 172 ? 26.781 -11.359 -5.109 1 97.62 172 ASP B O 1
ATOM 4996 N N . SER B 1 173 ? 27.016 -13.555 -5.523 1 94.75 173 SER B N 1
ATOM 4997 C CA . SER B 1 173 ? 27.828 -13.344 -6.715 1 94.75 173 SER B CA 1
ATOM 4998 C C . SER B 1 173 ? 27.656 -14.484 -7.707 1 94.75 173 SER B C 1
ATOM 5000 O O . SER B 1 173 ? 27.453 -15.633 -7.312 1 94.75 173 SER B O 1
ATOM 5002 N N . LEU B 1 174 ? 27.75 -14.172 -8.977 1 87.69 174 LEU B N 1
ATOM 5003 C CA . LEU B 1 174 ? 27.766 -15.219 -10 1 87.69 174 LEU B CA 1
ATOM 5004 C C . LEU B 1 174 ? 29.203 -15.672 -10.273 1 87.69 174 LEU B C 1
ATOM 5006 O O . LEU B 1 174 ? 29.406 -16.656 -10.984 1 87.69 174 LEU B O 1
ATOM 5010 N N . GLU B 1 175 ? 30.141 -14.992 -9.672 1 90.5 175 GLU B N 1
ATOM 5011 C CA . GLU B 1 175 ? 31.547 -15.359 -9.82 1 90.5 175 GLU B CA 1
ATOM 5012 C C . GLU B 1 175 ? 32 -16.234 -8.664 1 90.5 175 GLU B C 1
ATOM 5014 O O . GLU B 1 175 ? 32.062 -15.781 -7.52 1 90.5 175 GLU B O 1
ATOM 5019 N N . THR B 1 176 ? 32.438 -17.469 -8.969 1 96.12 176 THR B N 1
ATOM 5020 C CA . THR B 1 176 ? 32.812 -18.438 -7.941 1 96.12 176 THR B CA 1
ATOM 5021 C C . THR B 1 176 ? 34.031 -17.922 -7.145 1 96.12 176 THR B C 1
ATOM 5023 O O . THR B 1 176 ? 34.125 -18.203 -5.949 1 96.12 176 THR B O 1
ATOM 5026 N N . ALA B 1 177 ? 34.906 -17.125 -7.766 1 95.56 177 ALA B N 1
ATOM 5027 C CA . ALA B 1 177 ? 36.031 -16.562 -7.055 1 95.56 177 ALA B CA 1
ATOM 5028 C C . ALA B 1 177 ? 35.594 -15.703 -5.879 1 95.56 177 ALA B C 1
ATOM 5030 O O . ALA B 1 177 ? 36.188 -15.766 -4.797 1 95.56 177 ALA B O 1
ATOM 5031 N N . ASP B 1 178 ? 34.562 -14.883 -6.07 1 96.69 178 ASP B N 1
ATOM 5032 C CA . ASP B 1 178 ? 34 -14.062 -5.004 1 96.69 178 ASP B CA 1
ATOM 5033 C C . ASP B 1 178 ? 33.438 -14.93 -3.881 1 96.69 178 ASP B C 1
ATOM 5035 O O . ASP B 1 178 ? 33.594 -14.602 -2.701 1 96.69 178 ASP B O 1
ATOM 5039 N N . LEU B 1 179 ? 32.75 -16.016 -4.242 1 98.31 179 LEU B N 1
ATOM 5040 C CA . LEU B 1 179 ? 32.094 -16.891 -3.275 1 98.31 179 LEU B CA 1
ATOM 5041 C C . LEU B 1 179 ? 33.125 -17.609 -2.408 1 98.31 179 LEU B C 1
ATOM 5043 O O . LEU B 1 179 ? 32.969 -17.703 -1.191 1 98.31 179 LEU B O 1
ATOM 5047 N N . VAL B 1 180 ? 34.219 -18.094 -3.078 1 98.44 180 VAL B N 1
ATOM 5048 C CA . VAL B 1 180 ? 35.312 -18.734 -2.332 1 98.44 180 VAL B CA 1
ATOM 5049 C C . VAL B 1 180 ? 35.938 -17.75 -1.358 1 98.44 180 VAL B C 1
ATOM 5051 O O . VAL B 1 180 ? 36.125 -18.062 -0.183 1 98.44 180 VAL B O 1
ATOM 5054 N N . ARG B 1 181 ? 36.219 -16.516 -1.886 1 98.25 181 ARG B N 1
ATOM 5055 C CA . ARG B 1 181 ? 36.781 -15.453 -1.045 1 98.25 181 ARG B CA 1
ATOM 5056 C C . ARG B 1 181 ? 35.844 -15.148 0.131 1 98.25 181 ARG B C 1
ATOM 5058 O O . ARG B 1 181 ? 36.312 -15.055 1.273 1 98.25 181 ARG B O 1
ATOM 5065 N N . GLY B 1 182 ? 34.562 -14.984 -0.092 1 98.5 182 GLY B N 1
ATOM 5066 C CA . GLY B 1 182 ? 33.594 -14.672 0.937 1 98.5 182 GLY B CA 1
ATOM 5067 C C . GLY B 1 182 ? 33.469 -15.758 1.991 1 98.5 182 GLY B C 1
ATOM 5068 O O . GLY B 1 182 ? 33.469 -15.469 3.189 1 98.5 182 GLY B O 1
ATOM 5069 N N . GLY B 1 183 ? 33.344 -16.984 1.526 1 98.56 183 GLY B N 1
ATOM 5070 C CA . GLY B 1 183 ? 33.281 -18.109 2.451 1 98.56 183 GLY B CA 1
ATOM 5071 C C . GLY B 1 183 ? 34.5 -18.203 3.344 1 98.56 183 GLY B C 1
ATOM 5072 O O . GLY B 1 183 ? 34.375 -18.438 4.551 1 98.56 183 GLY B O 1
ATOM 5073 N N . ALA B 1 184 ? 35.688 -18.047 2.705 1 98.44 184 ALA B N 1
ATOM 5074 C CA . ALA B 1 184 ? 36.938 -18.109 3.457 1 98.44 184 ALA B CA 1
ATOM 5075 C C . ALA B 1 184 ? 37 -17 4.496 1 98.44 184 ALA B C 1
ATOM 5077 O O . ALA B 1 184 ? 37.594 -17.188 5.566 1 98.44 184 ALA B O 1
ATOM 5078 N N . ALA B 1 185 ? 36.375 -15.867 4.18 1 98.5 185 ALA B N 1
ATOM 5079 C CA . ALA B 1 185 ? 36.406 -14.711 5.066 1 98.5 185 ALA B CA 1
ATOM 5080 C C . ALA B 1 185 ? 35.375 -14.859 6.195 1 98.5 185 ALA B C 1
ATOM 5082 O O . ALA B 1 185 ? 35.375 -14.055 7.129 1 98.5 185 ALA B O 1
ATOM 5083 N N . GLY B 1 186 ? 34.531 -15.859 6.113 1 98.25 186 GLY B N 1
ATOM 5084 C CA . GLY B 1 186 ? 33.656 -16.141 7.242 1 98.25 186 GLY B CA 1
ATOM 5085 C C . GLY B 1 186 ? 32.188 -15.883 6.941 1 98.25 186 GLY B C 1
ATOM 5086 O O . GLY B 1 186 ? 31.344 -15.875 7.848 1 98.25 186 GLY B O 1
ATOM 5087 N N . ALA B 1 187 ? 31.781 -15.664 5.703 1 98.81 187 ALA B N 1
ATOM 5088 C CA . ALA B 1 187 ? 30.375 -15.531 5.352 1 98.81 187 ALA B CA 1
ATOM 5089 C C . ALA B 1 187 ? 29.578 -16.766 5.777 1 98.81 187 ALA B C 1
ATOM 5091 O O . ALA B 1 187 ? 30.062 -17.891 5.648 1 98.81 187 ALA B O 1
ATOM 5092 N N . ASP B 1 188 ? 28.406 -16.531 6.324 1 98.88 188 ASP B N 1
ATOM 5093 C CA . ASP B 1 188 ? 27.562 -17.625 6.785 1 98.88 188 ASP B CA 1
ATOM 5094 C C . ASP B 1 188 ? 26.844 -18.297 5.617 1 98.88 188 ASP B C 1
ATOM 5096 O O . ASP B 1 188 ? 26.625 -19.516 5.633 1 98.88 188 ASP B O 1
ATOM 5100 N N . TYR B 1 189 ? 26.453 -17.5 4.594 1 98.94 189 TYR B N 1
ATOM 5101 C CA . TYR B 1 189 ? 25.734 -17.984 3.418 1 98.94 189 TYR B CA 1
ATOM 5102 C C . TYR B 1 189 ? 26.422 -17.531 2.135 1 98.94 189 TYR B C 1
ATOM 5104 O O . TYR B 1 189 ? 27.078 -16.484 2.111 1 98.94 189 TYR B O 1
ATOM 5112 N N . LEU B 1 190 ? 26.328 -18.312 1.074 1 98.88 190 LEU B N 1
ATOM 5113 C CA . LEU B 1 190 ? 26.734 -17.969 -0.282 1 98.88 190 LEU B CA 1
ATOM 5114 C C . LEU B 1 190 ? 25.562 -18.141 -1.259 1 98.88 190 LEU B C 1
ATOM 5116 O O . LEU B 1 190 ? 25.016 -19.234 -1.39 1 98.88 190 LEU B O 1
ATOM 5120 N N . LEU B 1 191 ? 25.188 -17.047 -1.887 1 98.69 191 LEU B N 1
ATOM 5121 C CA . LEU B 1 191 ? 24.031 -17.078 -2.777 1 98.69 191 LEU B CA 1
ATOM 5122 C C . LEU B 1 191 ? 24.469 -17.266 -4.227 1 98.69 191 LEU B C 1
ATOM 5124 O O . LEU B 1 191 ? 25.578 -16.906 -4.594 1 98.69 191 LEU B O 1
ATOM 5128 N N . SER B 1 192 ? 23.594 -17.844 -5.027 1 96.62 192 SER B N 1
ATOM 5129 C CA . SER B 1 192 ? 23.656 -17.922 -6.484 1 96.62 192 SER B CA 1
ATOM 5130 C C . SER B 1 192 ? 24.594 -19.047 -6.93 1 96.62 192 SER B C 1
ATOM 5132 O O . SER B 1 192 ? 25.297 -18.922 -7.934 1 96.62 192 SER B O 1
ATOM 5134 N N . LEU B 1 193 ? 24.719 -20.094 -6.133 1 98.44 193 LEU B N 1
ATOM 5135 C CA . LEU B 1 193 ? 25.391 -21.297 -6.602 1 98.44 193 LEU B CA 1
ATOM 5136 C C . LEU B 1 193 ? 24.453 -22.156 -7.449 1 98.44 193 LEU B C 1
ATOM 5138 O O . LEU B 1 193 ? 23.234 -22.047 -7.324 1 98.44 193 LEU B O 1
ATOM 5142 N N . HIS B 1 194 ? 25 -22.922 -8.375 1 97.69 194 HIS B N 1
ATOM 5143 C CA . HIS B 1 194 ? 24.234 -23.844 -9.211 1 97.69 194 HIS B CA 1
ATOM 5144 C C . HIS B 1 194 ? 24.984 -25.172 -9.391 1 97.69 194 HIS B C 1
ATOM 5146 O O . HIS B 1 194 ? 26.016 -25.391 -8.758 1 97.69 194 HIS B O 1
ATOM 5152 N N . GLU B 1 195 ? 24.469 -26.062 -10.219 1 98.25 195 GLU B N 1
ATOM 5153 C CA . GLU B 1 195 ? 24.953 -27.422 -10.312 1 98.25 195 GLU B CA 1
ATOM 5154 C C . GLU B 1 195 ? 26.438 -27.453 -10.68 1 98.25 195 GLU B C 1
ATOM 5156 O O . GLU B 1 195 ? 27.172 -28.359 -10.266 1 98.25 195 GLU B O 1
ATOM 5161 N N . ASP B 1 196 ? 26.922 -26.438 -11.359 1 97.12 196 ASP B N 1
ATOM 5162 C CA . ASP B 1 196 ? 28.297 -26.453 -11.852 1 97.12 196 ASP B CA 1
ATOM 5163 C C . ASP B 1 196 ? 29.25 -25.812 -10.844 1 97.12 196 ASP B C 1
ATOM 5165 O O . ASP B 1 196 ? 30.469 -25.844 -11.031 1 97.12 196 ASP B O 1
ATOM 5169 N N . SER B 1 197 ? 28.75 -25.234 -9.766 1 98.06 197 SER B N 1
ATOM 5170 C CA . SER B 1 197 ? 29.609 -24.5 -8.828 1 98.06 197 SER B CA 1
ATOM 5171 C C . SER B 1 197 ? 29.562 -25.141 -7.441 1 98.06 197 SER B C 1
ATOM 5173 O O . SER B 1 197 ? 30 -24.516 -6.465 1 98.06 197 SER B O 1
ATOM 5175 N N . LEU B 1 198 ? 29.078 -26.344 -7.312 1 98.25 198 LEU B N 1
ATOM 5176 C CA . LEU B 1 198 ? 28.922 -27 -6.02 1 98.25 198 LEU B CA 1
ATOM 5177 C C . LEU B 1 198 ? 30.281 -27.266 -5.363 1 98.25 198 LEU B C 1
ATOM 5179 O O . LEU B 1 198 ? 30.359 -27.406 -4.141 1 98.25 198 LEU B O 1
ATOM 5183 N N . TRP B 1 199 ? 31.281 -27.344 -6.223 1 97.88 199 TRP B N 1
ATOM 5184 C CA . TRP B 1 199 ? 32.625 -27.594 -5.703 1 97.88 199 TRP B CA 1
ATOM 5185 C C . TRP B 1 199 ? 33.031 -26.516 -4.699 1 97.88 199 TRP B C 1
ATOM 5187 O O . TRP B 1 199 ? 33.844 -26.781 -3.805 1 97.88 199 TRP B O 1
ATOM 5197 N N . VAL B 1 200 ? 32.5 -25.281 -4.766 1 98.5 200 VAL B N 1
ATOM 5198 C CA . VAL B 1 200 ? 32.781 -24.188 -3.838 1 98.5 200 VAL B CA 1
ATOM 5199 C C . VAL B 1 200 ? 32.438 -24.609 -2.414 1 98.5 200 VAL B C 1
ATOM 5201 O O . VAL B 1 200 ? 33.156 -24.266 -1.465 1 98.5 200 VAL B O 1
ATOM 5204 N N . THR B 1 201 ? 31.375 -25.406 -2.217 1 97.94 201 THR B N 1
ATOM 5205 C CA . THR B 1 201 ? 30.891 -25.828 -0.902 1 97.94 201 THR B CA 1
ATOM 5206 C C . THR B 1 201 ? 31.859 -26.797 -0.248 1 97.94 201 THR B C 1
ATOM 5208 O O . THR B 1 201 ? 31.797 -27.031 0.961 1 97.94 201 THR B O 1
ATOM 5211 N N . ASP B 1 202 ? 32.75 -27.391 -1.015 1 97.38 202 ASP B N 1
ATOM 5212 C CA . ASP B 1 202 ? 33.781 -28.297 -0.489 1 97.38 202 ASP B CA 1
ATOM 5213 C C . ASP B 1 202 ? 34.938 -27.5 0.109 1 97.38 202 ASP B C 1
ATOM 5215 O O . ASP B 1 202 ? 35.75 -28.047 0.87 1 97.38 202 ASP B O 1
ATOM 5219 N N . GLN B 1 203 ? 35 -26.25 -0.208 1 97.25 203 GLN B N 1
ATOM 5220 C CA . GLN B 1 203 ? 36.125 -25.422 0.165 1 97.25 203 GLN B CA 1
ATOM 5221 C C . GLN B 1 203 ? 35.812 -24.531 1.36 1 97.25 203 GLN B C 1
ATOM 5223 O O . GLN B 1 203 ? 36.719 -24.016 2.014 1 97.25 203 GLN B O 1
ATOM 5228 N N . VAL B 1 204 ? 34.594 -24.328 1.585 1 97.62 204 VAL B N 1
ATOM 5229 C CA . VAL B 1 204 ? 34.219 -23.359 2.611 1 97.62 204 VAL B CA 1
ATOM 5230 C C . VAL B 1 204 ? 33.094 -23.953 3.463 1 97.62 204 VAL B C 1
ATOM 5232 O O . VAL B 1 204 ? 32.469 -24.953 3.088 1 97.62 204 VAL B O 1
ATOM 5235 N N . ALA B 1 205 ? 32.781 -23.359 4.656 1 97.44 205 ALA B N 1
ATOM 5236 C CA . ALA B 1 205 ? 31.812 -23.875 5.605 1 97.44 205 ALA B CA 1
ATOM 5237 C C . ALA B 1 205 ? 30.453 -23.203 5.398 1 97.44 205 ALA B C 1
ATOM 5239 O O . ALA B 1 205 ? 29.438 -23.641 5.953 1 97.44 205 ALA B O 1
ATOM 5240 N N . SER B 1 206 ? 30.344 -22.172 4.547 1 98.62 206 SER B N 1
ATOM 5241 C CA . SER B 1 206 ? 29.141 -21.391 4.324 1 98.62 206 SER B CA 1
ATOM 5242 C C . SER B 1 206 ? 28 -22.25 3.795 1 98.62 206 SER B C 1
ATOM 5244 O O . SER B 1 206 ? 28.234 -23.266 3.123 1 98.62 206 SER B O 1
ATOM 5246 N N . ILE B 1 207 ? 26.766 -21.938 4.168 1 98.88 207 ILE B N 1
ATOM 5247 C CA . ILE B 1 207 ? 25.578 -22.594 3.635 1 98.88 207 ILE B CA 1
ATOM 5248 C C . ILE B 1 207 ? 25.234 -22.016 2.262 1 98.88 207 ILE B C 1
ATOM 5250 O O . ILE B 1 207 ? 25.031 -20.812 2.121 1 98.88 207 ILE B O 1
ATOM 5254 N N . PRO B 1 208 ? 25.156 -22.828 1.23 1 98.88 208 PRO B N 1
ATOM 5255 C CA . PRO B 1 208 ? 24.844 -22.312 -0.103 1 98.88 208 PRO B CA 1
ATOM 5256 C C . PRO B 1 208 ? 23.344 -22.125 -0.322 1 98.88 208 PRO B C 1
ATOM 5258 O O . PRO B 1 208 ? 22.531 -22.828 0.295 1 98.88 208 PRO B O 1
ATOM 5261 N N . VAL B 1 209 ? 22.984 -21.172 -1.132 1 98.94 209 VAL B N 1
ATOM 5262 C CA . VAL B 1 209 ? 21.656 -21.047 -1.735 1 98.94 209 VAL B CA 1
ATOM 5263 C C . VAL B 1 209 ? 21.734 -21.375 -3.227 1 98.94 209 VAL B C 1
ATOM 5265 O O . VAL B 1 209 ? 22.422 -20.672 -3.979 1 98.94 209 VAL B O 1
ATOM 5268 N N . LEU B 1 210 ? 21.078 -22.406 -3.65 1 98.88 210 LEU B N 1
ATOM 5269 C CA . LEU B 1 210 ? 21.203 -22.953 -4.992 1 98.88 210 LEU B CA 1
ATOM 5270 C C . LEU B 1 210 ? 20.156 -22.359 -5.93 1 98.88 210 LEU B C 1
ATOM 5272 O O . LEU B 1 210 ? 18.984 -22.219 -5.562 1 98.88 210 LEU B O 1
ATOM 5276 N N . ILE B 1 211 ? 20.578 -21.938 -7.086 1 98.5 211 ILE B N 1
ATOM 5277 C CA . ILE B 1 211 ? 19.672 -21.453 -8.133 1 98.5 211 ILE B CA 1
ATOM 5278 C C . ILE B 1 211 ? 19.781 -22.359 -9.359 1 98.5 211 ILE B C 1
ATOM 5280 O O . ILE B 1 211 ? 20.703 -23.188 -9.453 1 98.5 211 ILE B O 1
ATOM 5284 N N . PRO B 1 212 ? 18.812 -22.266 -10.328 1 97.69 212 PRO B N 1
ATOM 5285 C CA . PRO B 1 212 ? 18.953 -23.016 -11.586 1 97.69 212 PRO B CA 1
ATOM 5286 C C . PRO B 1 212 ? 20.156 -22.562 -12.406 1 97.69 212 PRO B C 1
ATOM 5288 O O . PRO B 1 212 ? 20.484 -21.375 -12.43 1 97.69 212 PRO B O 1
ATOM 5291 N N . ALA B 1 213 ? 20.812 -23.484 -13.031 1 95.44 213 ALA B N 1
ATOM 5292 C CA . ALA B 1 213 ? 21.938 -23.141 -13.898 1 95.44 213 ALA B CA 1
ATOM 5293 C C . ALA B 1 213 ? 21.484 -22.25 -15.055 1 95.44 213 ALA B C 1
ATOM 5295 O O . ALA B 1 213 ? 22.156 -21.281 -15.406 1 95.44 213 ALA B O 1
ATOM 5296 N N . ARG B 1 214 ? 20.406 -22.641 -15.617 1 91.69 214 ARG B N 1
ATOM 5297 C CA . ARG B 1 214 ? 19.688 -21.797 -16.562 1 91.69 214 ARG B CA 1
ATOM 5298 C C . ARG B 1 214 ? 18.391 -21.266 -15.969 1 91.69 214 ARG B C 1
ATOM 5300 O O . ARG B 1 214 ? 17.688 -21.984 -15.273 1 91.69 214 ARG B O 1
ATOM 5307 N N . HIS B 1 215 ? 18.172 -20.062 -16.281 1 89.31 215 HIS B N 1
ATOM 5308 C CA . HIS B 1 215 ? 16.984 -19.406 -15.711 1 89.31 215 HIS B CA 1
ATOM 5309 C C . HIS B 1 215 ? 15.727 -20.234 -15.961 1 89.31 215 HIS B C 1
ATOM 5311 O O . HIS B 1 215 ? 15.461 -20.625 -17.094 1 89.31 215 HIS B O 1
ATOM 5317 N N . GLY B 1 216 ? 15 -20.594 -14.922 1 92.69 216 GLY B N 1
ATOM 5318 C CA . GLY B 1 216 ? 13.719 -21.266 -15.023 1 92.69 216 GLY B CA 1
ATOM 5319 C C . GLY B 1 216 ? 13.844 -22.781 -15.148 1 92.69 216 GLY B C 1
ATOM 5320 O O . GLY B 1 216 ? 12.844 -23.5 -15.148 1 92.69 216 GLY B O 1
ATOM 5321 N N . ASP B 1 217 ? 15.102 -23.344 -15.156 1 96.06 217 ASP B N 1
ATOM 5322 C CA . ASP B 1 217 ? 15.344 -24.766 -15.391 1 96.06 217 ASP B CA 1
ATOM 5323 C C . ASP B 1 217 ? 15.336 -25.547 -14.07 1 96.06 217 ASP B C 1
ATOM 5325 O O . ASP B 1 217 ? 16.391 -25.797 -13.484 1 96.06 217 ASP B O 1
ATOM 5329 N N . LEU B 1 218 ? 14.18 -26.078 -13.688 1 98.25 218 LEU B N 1
ATOM 5330 C CA . LEU B 1 218 ? 14.047 -26.766 -12.406 1 98.25 218 LEU B CA 1
ATOM 5331 C C . LEU B 1 218 ? 14.82 -28.078 -12.414 1 98.25 218 LEU B C 1
ATOM 5333 O O . LEU B 1 218 ? 15.234 -28.562 -11.352 1 98.25 218 LEU B O 1
ATOM 5337 N N . GLU B 1 219 ? 15.086 -28.641 -13.586 1 98.44 219 GLU B N 1
ATOM 5338 C CA . GLU B 1 219 ? 15.859 -29.875 -13.656 1 98.44 219 GLU B CA 1
ATOM 5339 C C . GLU B 1 219 ? 17.297 -29.656 -13.18 1 98.44 219 GLU B C 1
ATOM 5341 O O . GLU B 1 219 ? 17.844 -30.5 -12.461 1 98.44 219 GLU B O 1
ATOM 5346 N N . SER B 1 220 ? 17.859 -28.562 -13.594 1 98.38 220 SER B N 1
ATOM 5347 C CA . SER B 1 220 ? 19.219 -28.266 -13.133 1 98.38 220 SER B CA 1
ATOM 5348 C C . SER B 1 220 ? 19.234 -27.969 -11.633 1 98.38 220 SER B C 1
ATOM 5350 O O . SER B 1 220 ? 20.203 -28.297 -10.945 1 98.38 220 SER B O 1
ATOM 5352 N N . LEU B 1 221 ? 18.219 -27.344 -11.117 1 98.69 221 LEU B N 1
ATOM 5353 C CA . LEU B 1 221 ? 18.094 -27.125 -9.68 1 98.69 221 LEU B CA 1
ATOM 5354 C C . LEU B 1 221 ? 18 -28.453 -8.938 1 98.69 221 LEU B C 1
ATOM 5356 O O . LEU B 1 221 ? 18.625 -28.641 -7.891 1 98.69 221 LEU B O 1
ATOM 5360 N N . ASP B 1 222 ? 17.219 -29.422 -9.539 1 98.75 222 ASP B N 1
ATOM 5361 C CA . ASP B 1 222 ? 17.094 -30.766 -8.969 1 98.75 222 ASP B CA 1
ATOM 5362 C C . ASP B 1 222 ? 18.453 -31.453 -8.867 1 98.75 222 ASP B C 1
ATOM 5364 O O . ASP B 1 222 ? 18.75 -32.094 -7.867 1 98.75 222 ASP B O 1
ATOM 5368 N N . ARG B 1 223 ? 19.219 -31.297 -9.898 1 98.69 223 ARG B N 1
ATOM 5369 C CA . ARG B 1 223 ? 20.547 -31.922 -9.906 1 98.69 223 ARG B CA 1
ATOM 5370 C C . ARG B 1 223 ? 21.453 -31.281 -8.852 1 98.69 223 ARG B C 1
ATOM 5372 O O . ARG B 1 223 ? 22.234 -31.969 -8.203 1 98.69 223 ARG B O 1
ATOM 5379 N N . ALA B 1 224 ? 21.328 -29.984 -8.664 1 98.75 224 ALA B N 1
ATOM 5380 C CA . ALA B 1 224 ? 22.078 -29.312 -7.617 1 98.75 224 ALA B CA 1
ATOM 5381 C C . ALA B 1 224 ? 21.672 -29.812 -6.234 1 98.75 224 ALA B C 1
ATOM 5383 O O . ALA B 1 224 ? 22.516 -30.016 -5.367 1 98.75 224 ALA B O 1
ATOM 5384 N N . VAL B 1 225 ? 20.359 -29.953 -5.984 1 98.75 225 VAL B N 1
ATOM 5385 C CA . VAL B 1 225 ? 19.828 -30.469 -4.727 1 98.75 225 VAL B CA 1
ATOM 5386 C C . VAL B 1 225 ? 20.406 -31.859 -4.457 1 98.75 225 VAL B C 1
ATOM 5388 O O . VAL B 1 225 ? 20.875 -32.125 -3.354 1 98.75 225 VAL B O 1
ATOM 5391 N N . ALA B 1 226 ? 20.391 -32.719 -5.484 1 98.5 226 ALA B N 1
ATOM 5392 C CA . ALA B 1 226 ? 20.938 -34.062 -5.348 1 98.5 226 ALA B CA 1
ATOM 5393 C C . ALA B 1 226 ? 22.422 -34 -4.988 1 98.5 226 ALA B C 1
ATOM 5395 O O . ALA B 1 226 ? 22.891 -34.812 -4.164 1 98.5 226 ALA B O 1
ATOM 5396 N N . GLY B 1 227 ? 23.109 -33.125 -5.648 1 98.38 227 GLY B N 1
ATOM 5397 C CA . GLY B 1 227 ? 24.531 -32.969 -5.352 1 98.38 227 GLY B CA 1
ATOM 5398 C C . GLY B 1 227 ? 24.797 -32.594 -3.904 1 98.38 227 GLY B C 1
ATOM 5399 O O . GLY B 1 227 ? 25.703 -33.156 -3.275 1 98.38 227 GLY B O 1
ATOM 5400 N N . MET B 1 228 ? 24.047 -31.703 -3.344 1 98.5 228 MET B N 1
ATOM 5401 C CA . MET B 1 228 ? 24.25 -31.266 -1.964 1 98.5 228 MET B CA 1
ATOM 5402 C C . MET B 1 228 ? 23.812 -32.344 -0.983 1 98.5 228 MET B C 1
ATOM 5404 O O . MET B 1 228 ? 24.438 -32.531 0.068 1 98.5 228 MET B O 1
ATOM 5408 N N . ARG B 1 229 ? 22.734 -33.062 -1.286 1 97.94 229 ARG B N 1
ATOM 5409 C CA . ARG B 1 229 ? 22.297 -34.156 -0.438 1 97.94 229 ARG B CA 1
ATOM 5410 C C . ARG B 1 229 ? 23.375 -35.219 -0.332 1 97.94 229 ARG B C 1
ATOM 5412 O O . ARG B 1 229 ? 23.609 -35.781 0.747 1 97.94 229 ARG B O 1
ATOM 5419 N N . SER B 1 230 ? 23.984 -35.469 -1.464 1 97.62 230 SER B N 1
ATOM 5420 C CA . SER B 1 230 ? 25.062 -36.469 -1.472 1 97.62 230 SER B CA 1
ATOM 5421 C C . SER B 1 230 ? 26.219 -36.031 -0.584 1 97.62 230 SER B C 1
ATOM 5423 O O . SER B 1 230 ? 26.922 -36.844 -0.017 1 97.62 230 SER B O 1
ATOM 5425 N N . ARG B 1 231 ? 26.422 -34.719 -0.418 1 96.75 231 ARG B N 1
ATOM 5426 C CA . ARG B 1 231 ? 27.5 -34.156 0.389 1 96.75 231 ARG B CA 1
ATOM 5427 C C . ARG B 1 231 ? 27.109 -34.094 1.862 1 96.75 231 ARG B C 1
ATOM 5429 O O . ARG B 1 231 ? 27.969 -33.938 2.73 1 96.75 231 ARG B O 1
ATOM 5436 N N . GLY B 1 232 ? 25.859 -34.25 2.15 1 97.19 232 GLY B N 1
ATOM 5437 C CA . GLY B 1 232 ? 25.375 -34.219 3.521 1 97.19 232 GLY B CA 1
ATOM 5438 C C . GLY B 1 232 ? 25.5 -32.875 4.172 1 97.19 232 GLY B C 1
ATOM 5439 O O . GLY B 1 232 ? 25.719 -32.75 5.383 1 97.19 232 GLY B O 1
ATOM 5440 N N . LYS B 1 233 ? 25.5 -31.797 3.461 1 97.31 233 LYS B N 1
ATOM 5441 C CA . LYS B 1 233 ? 25.641 -30.422 3.941 1 97.31 233 LYS B CA 1
ATOM 5442 C C . LYS B 1 233 ? 24.312 -29.672 3.832 1 97.31 233 LYS B C 1
ATOM 5444 O O . LYS B 1 233 ? 23.5 -29.969 2.949 1 97.31 233 LYS B O 1
ATOM 5449 N N . PRO B 1 234 ? 24.062 -28.766 4.75 1 98.06 234 PRO B N 1
ATOM 5450 C CA . PRO B 1 234 ? 22.859 -27.953 4.645 1 98.06 234 PRO B CA 1
ATOM 5451 C C . PRO B 1 234 ? 22.875 -27.016 3.43 1 98.06 234 PRO B C 1
ATOM 5453 O O . PRO B 1 234 ? 23.953 -26.609 2.98 1 98.06 234 PRO B O 1
ATOM 5456 N N . PHE B 1 235 ? 21.719 -26.703 2.904 1 98.75 235 PHE B N 1
ATOM 5457 C CA . PHE B 1 235 ? 21.562 -25.812 1.762 1 98.75 235 PHE B CA 1
ATOM 5458 C C . PHE B 1 235 ? 20.156 -25.266 1.685 1 98.75 235 PHE B C 1
ATOM 5460 O O . PHE B 1 235 ? 19.25 -25.75 2.375 1 98.75 235 PHE B O 1
ATOM 5467 N N . LEU B 1 236 ? 19.938 -24.141 0.954 1 98.88 236 LEU B N 1
ATOM 5468 C CA . LEU B 1 236 ? 18.656 -23.609 0.524 1 98.88 236 LEU B CA 1
ATOM 5469 C C . LEU B 1 236 ? 18.547 -23.609 -0.997 1 98.88 236 LEU B C 1
ATOM 5471 O O . LEU B 1 236 ? 19.547 -23.766 -1.695 1 98.88 236 LEU B O 1
ATOM 5475 N N . VAL B 1 237 ? 17.328 -23.531 -1.503 1 98.88 237 VAL B N 1
ATOM 5476 C CA . VAL B 1 237 ? 17.125 -23.391 -2.941 1 98.88 237 VAL B CA 1
ATOM 5477 C C . VAL B 1 237 ? 16.328 -22.125 -3.227 1 98.88 237 VAL B C 1
ATOM 5479 O O . VAL B 1 237 ? 15.492 -21.719 -2.418 1 98.88 237 VAL B O 1
ATOM 5482 N N . ASP B 1 238 ? 16.594 -21.469 -4.297 1 98.81 238 ASP B N 1
ATOM 5483 C CA . ASP B 1 238 ? 15.883 -20.297 -4.812 1 98.81 238 ASP B CA 1
ATOM 5484 C C . ASP B 1 238 ? 15.57 -20.453 -6.297 1 98.81 238 ASP B C 1
ATOM 5486 O O . ASP B 1 238 ? 16.422 -20.203 -7.148 1 98.81 238 ASP B O 1
ATOM 5490 N N . PRO B 1 239 ? 14.305 -20.781 -6.617 1 98.44 239 PRO B N 1
ATOM 5491 C CA . PRO B 1 239 ? 13.93 -20.891 -8.031 1 98.44 239 PRO B CA 1
ATOM 5492 C C . PRO B 1 239 ? 13.922 -19.547 -8.75 1 98.44 239 PRO B C 1
ATOM 5494 O O . PRO B 1 239 ? 13.773 -19.484 -9.969 1 98.44 239 PRO B O 1
ATOM 5497 N N . ILE B 1 240 ? 14.062 -18.453 -8.062 1 96.38 240 ILE B N 1
ATOM 5498 C CA . ILE B 1 240 ? 14.172 -17.094 -8.547 1 96.38 240 ILE B CA 1
ATOM 5499 C C . ILE B 1 240 ? 12.781 -16.547 -8.859 1 96.38 240 ILE B C 1
ATOM 5501 O O . ILE B 1 240 ? 12.055 -17.109 -9.672 1 96.38 240 ILE B O 1
ATOM 5505 N N . LEU B 1 241 ? 12.383 -15.523 -8.18 1 98.25 241 LEU B N 1
ATOM 5506 C CA . LEU B 1 241 ? 11.141 -14.797 -8.414 1 98.25 241 LEU B CA 1
ATOM 5507 C C . LEU B 1 241 ? 11.344 -13.688 -9.438 1 98.25 241 LEU B C 1
ATOM 5509 O O . LEU B 1 241 ? 12.156 -12.781 -9.227 1 98.25 241 LEU B O 1
ATOM 5513 N N . ASP B 1 242 ? 10.602 -13.711 -10.5 1 94.88 242 ASP B N 1
ATOM 5514 C CA . ASP B 1 242 ? 10.758 -12.766 -11.602 1 94.88 242 ASP B CA 1
ATOM 5515 C C . ASP B 1 242 ? 9.852 -11.555 -11.414 1 94.88 242 ASP B C 1
ATOM 5517 O O . ASP B 1 242 ? 8.828 -11.641 -10.727 1 94.88 242 ASP B O 1
ATOM 5521 N N . PRO B 1 243 ? 10.211 -10.445 -12.023 1 94 243 PRO B N 1
ATOM 5522 C CA . PRO B 1 243 ? 9.336 -9.273 -11.961 1 94 243 PRO B CA 1
ATOM 5523 C C . PRO B 1 243 ? 8.125 -9.398 -12.883 1 94 243 PRO B C 1
ATOM 5525 O O . PRO B 1 243 ? 8.078 -10.297 -13.727 1 94 243 PRO B O 1
ATOM 5528 N N . ILE B 1 244 ? 7.141 -8.531 -12.734 1 96.31 244 ILE B N 1
ATOM 5529 C CA . ILE B 1 244 ? 5.934 -8.484 -13.555 1 96.31 244 ILE B CA 1
ATOM 5530 C C . ILE B 1 244 ? 6.312 -8.219 -15.008 1 96.31 244 ILE B C 1
ATOM 5532 O O . ILE B 1 244 ? 7.16 -7.363 -15.289 1 96.31 244 ILE B O 1
ATOM 5536 N N . HIS B 1 245 ? 5.723 -8.977 -15.93 1 93 245 HIS B N 1
ATOM 5537 C CA . HIS B 1 245 ? 5.859 -8.938 -17.375 1 93 245 HIS B CA 1
ATOM 5538 C C . HIS B 1 245 ? 7.129 -9.656 -17.828 1 93 245 HIS B C 1
ATOM 5540 O O . HIS B 1 245 ? 7.375 -9.789 -19.031 1 93 245 HIS B O 1
ATOM 5546 N N . PHE B 1 246 ? 7.914 -10.195 -16.891 1 89.06 246 PHE B N 1
ATOM 5547 C CA . PHE B 1 246 ? 9.125 -10.938 -17.234 1 89.06 246 PHE B CA 1
ATOM 5548 C C . PHE B 1 246 ? 9.125 -12.305 -16.578 1 89.06 246 PHE B C 1
ATOM 5550 O O . PHE B 1 246 ? 10.188 -12.844 -16.25 1 89.06 246 PHE B O 1
ATOM 5557 N N . GLY B 1 247 ? 7.91 -12.805 -16.266 1 94.81 247 GLY B N 1
ATOM 5558 C CA . GLY B 1 247 ? 7.781 -14.18 -15.805 1 94.81 247 GLY B CA 1
ATOM 5559 C C . GLY B 1 247 ? 7.348 -14.281 -14.352 1 94.81 247 GLY B C 1
ATOM 5560 O O . GLY B 1 247 ? 7.629 -15.273 -13.68 1 94.81 247 GLY B O 1
ATOM 5561 N N . PHE B 1 248 ? 6.762 -13.258 -13.805 1 98.12 248 PHE B N 1
ATOM 5562 C CA . PHE B 1 248 ? 6.355 -13.242 -12.406 1 98.12 248 PHE B CA 1
ATOM 5563 C C . PHE B 1 248 ? 5.445 -14.422 -12.094 1 98.12 248 PHE B C 1
ATOM 5565 O O . PHE B 1 248 ? 5.734 -15.211 -11.188 1 98.12 248 PHE B O 1
ATOM 5572 N N . THR B 1 249 ? 4.328 -14.594 -12.852 1 98.5 249 THR B N 1
ATOM 5573 C CA . THR B 1 249 ? 3.361 -15.656 -12.594 1 98.5 249 THR B CA 1
ATOM 5574 C C . THR B 1 249 ? 4.008 -17.031 -12.773 1 98.5 249 THR B C 1
ATOM 5576 O O . THR B 1 249 ? 3.818 -17.922 -11.953 1 98.5 249 THR B O 1
ATOM 5579 N N . ASP B 1 250 ? 4.824 -17.203 -13.82 1 97.44 250 ASP B N 1
ATOM 5580 C CA . ASP B 1 250 ? 5.555 -18.438 -14.047 1 97.44 250 ASP B CA 1
ATOM 5581 C C . ASP B 1 250 ? 6.465 -18.766 -12.859 1 97.44 250 ASP B C 1
ATOM 5583 O O . ASP B 1 250 ? 6.602 -19.938 -12.477 1 97.44 250 ASP B O 1
ATOM 5587 N N . SER B 1 251 ? 7.086 -17.766 -12.336 1 98.19 251 SER B N 1
ATOM 5588 C CA . SER B 1 251 ? 8.016 -18 -11.234 1 98.19 251 SER B CA 1
ATOM 5589 C C . SER B 1 251 ? 7.273 -18.422 -9.969 1 98.19 251 SER B C 1
ATOM 5591 O O . SER B 1 251 ? 7.797 -19.203 -9.172 1 98.19 251 SER B O 1
ATOM 5593 N N . LEU B 1 252 ? 6.051 -17.906 -9.734 1 98.75 252 LEU B N 1
ATOM 5594 C CA . LEU B 1 252 ? 5.246 -18.391 -8.617 1 98.75 252 LEU B CA 1
ATOM 5595 C C . LEU B 1 252 ? 4.953 -19.875 -8.766 1 98.75 252 LEU B C 1
ATOM 5597 O O . LEU B 1 252 ? 5.023 -20.625 -7.785 1 98.75 252 LEU B O 1
ATOM 5601 N N . THR B 1 253 ? 4.672 -20.281 -9.961 1 98.56 253 THR B N 1
ATOM 5602 C CA . THR B 1 253 ? 4.414 -21.688 -10.227 1 98.56 253 THR B CA 1
ATOM 5603 C C . THR B 1 253 ? 5.676 -22.531 -10.016 1 98.56 253 THR B C 1
ATOM 5605 O O . THR B 1 253 ? 5.605 -23.672 -9.578 1 98.56 253 THR B O 1
ATOM 5608 N N . ARG B 1 254 ? 6.883 -21.953 -10.352 1 98.31 254 ARG B N 1
ATOM 5609 C CA . ARG B 1 254 ? 8.148 -22.641 -10.117 1 98.31 254 ARG B CA 1
ATOM 5610 C C . ARG B 1 254 ? 8.367 -22.906 -8.633 1 98.31 254 ARG B C 1
ATOM 5612 O O . ARG B 1 254 ? 8.844 -23.969 -8.242 1 98.31 254 ARG B O 1
ATOM 5619 N N . TYR B 1 255 ? 8.039 -21.906 -7.801 1 98.81 255 TYR B N 1
ATOM 5620 C CA . TYR B 1 255 ? 8.172 -22.094 -6.359 1 98.81 255 TYR B CA 1
ATOM 5621 C C . TYR B 1 255 ? 7.234 -23.188 -5.859 1 98.81 255 TYR B C 1
ATOM 5623 O O . TYR B 1 255 ? 7.629 -24.031 -5.043 1 98.81 255 TYR B O 1
ATOM 5631 N N . HIS B 1 256 ? 5.98 -23.141 -6.328 1 98.75 256 HIS B N 1
ATOM 5632 C CA . HIS B 1 256 ? 5 -24.156 -5.969 1 98.75 256 HIS B CA 1
ATOM 5633 C C . HIS B 1 256 ? 5.48 -25.547 -6.367 1 98.75 256 HIS B C 1
ATOM 5635 O O . HIS B 1 256 ? 5.414 -26.484 -5.57 1 98.75 256 HIS B O 1
ATOM 5641 N N . GLU B 1 257 ? 5.996 -25.688 -7.57 1 98.69 257 GLU B N 1
ATOM 5642 C CA . GLU B 1 257 ? 6.504 -26.953 -8.094 1 98.69 257 GLU B CA 1
ATOM 5643 C C . GLU B 1 257 ? 7.73 -27.422 -7.312 1 98.69 257 GLU B C 1
ATOM 5645 O O . GLU B 1 257 ? 7.879 -28.609 -7.035 1 98.69 257 GLU B O 1
ATOM 5650 N N . THR B 1 258 ? 8.617 -26.5 -7.008 1 98.81 258 THR B N 1
ATOM 5651 C CA . THR B 1 258 ? 9.812 -26.844 -6.23 1 98.81 258 THR B CA 1
ATOM 5652 C C . THR B 1 258 ? 9.43 -27.438 -4.879 1 98.81 258 THR B C 1
ATOM 5654 O O . THR B 1 258 ? 10 -28.438 -4.453 1 98.81 258 THR B O 1
ATOM 5657 N N . ARG B 1 259 ? 8.469 -26.812 -4.223 1 98.69 259 ARG B N 1
ATOM 5658 C CA . ARG B 1 259 ? 8 -27.344 -2.949 1 98.69 259 ARG B CA 1
ATOM 5659 C C . ARG B 1 259 ? 7.426 -28.75 -3.117 1 98.69 259 ARG B C 1
ATOM 5661 O O . ARG B 1 259 ? 7.676 -29.641 -2.295 1 98.69 259 ARG B O 1
ATOM 5668 N N . ARG B 1 260 ? 6.66 -29 -4.184 1 98.12 260 ARG B N 1
ATOM 5669 C CA . ARG B 1 260 ? 6.086 -30.312 -4.461 1 98.12 260 ARG B CA 1
ATOM 5670 C C . ARG B 1 260 ? 7.18 -31.344 -4.676 1 98.12 260 ARG B C 1
ATOM 5672 O O . ARG B 1 260 ? 7.113 -32.469 -4.129 1 98.12 260 ARG B O 1
ATOM 5679 N N . ARG B 1 261 ? 8.227 -31 -5.395 1 98.25 261 ARG B N 1
ATOM 5680 C CA . ARG B 1 261 ? 9.32 -31.906 -5.738 1 98.25 261 ARG B CA 1
ATOM 5681 C C . ARG B 1 261 ? 10.203 -32.188 -4.527 1 98.25 261 ARG B C 1
ATOM 5683 O O . ARG B 1 261 ? 10.719 -33.281 -4.371 1 98.25 261 ARG B O 1
ATOM 5690 N N . HIS B 1 262 ? 10.398 -31.141 -3.721 1 98.31 262 HIS B N 1
ATOM 5691 C CA . HIS B 1 262 ? 11.281 -31.219 -2.562 1 98.31 262 HIS B CA 1
ATOM 5692 C C . HIS B 1 262 ? 10.578 -30.734 -1.301 1 98.31 262 HIS B C 1
ATOM 5694 O O . HIS B 1 262 ? 10.852 -29.625 -0.815 1 98.31 262 HIS B O 1
ATOM 5700 N N . PRO B 1 263 ? 9.75 -31.516 -0.631 1 97.44 263 PRO B N 1
ATOM 5701 C CA . PRO B 1 263 ? 8.859 -31.094 0.452 1 97.44 263 PRO B CA 1
ATOM 5702 C C . PRO B 1 263 ? 9.617 -30.594 1.679 1 97.44 263 PRO B C 1
ATOM 5704 O O . PRO B 1 263 ? 9.094 -29.781 2.447 1 97.44 263 PRO B O 1
ATOM 5707 N N . GLU B 1 264 ? 10.891 -30.953 1.849 1 96.25 264 GLU B N 1
ATOM 5708 C CA . GLU B 1 264 ? 11.562 -30.641 3.102 1 96.25 264 GLU B CA 1
ATOM 5709 C C . GLU B 1 264 ? 12.68 -29.625 2.885 1 96.25 264 GLU B C 1
ATOM 5711 O O . GLU B 1 264 ? 13.336 -29.203 3.838 1 96.25 264 GLU B O 1
ATOM 5716 N N . VAL B 1 265 ? 12.891 -29.281 1.672 1 98 265 VAL B N 1
ATOM 5717 C CA . VAL B 1 265 ? 14.031 -28.422 1.382 1 98 265 VAL B CA 1
ATOM 5718 C C . VAL B 1 265 ? 13.727 -26.984 1.846 1 98 265 VAL B C 1
ATOM 5720 O O . VAL B 1 265 ? 12.586 -26.531 1.757 1 98 265 VAL B O 1
ATOM 5723 N N . GLU B 1 266 ? 14.703 -26.312 2.42 1 98.56 266 GLU B N 1
ATOM 5724 C CA . GLU B 1 266 ? 14.57 -24.891 2.73 1 98.56 266 GLU B CA 1
ATOM 5725 C C . GLU B 1 266 ? 14.602 -24.047 1.461 1 98.56 266 GLU B C 1
ATOM 5727 O O . GLU B 1 266 ? 15.43 -24.281 0.577 1 98.56 266 GLU B O 1
ATOM 5732 N N . ILE B 1 267 ? 13.656 -23.125 1.346 1 98.88 267 ILE B N 1
ATOM 5733 C CA . ILE B 1 267 ? 13.531 -22.312 0.135 1 98.88 267 ILE B CA 1
ATOM 5734 C C . ILE B 1 267 ? 13.695 -20.844 0.475 1 98.88 267 ILE B C 1
ATOM 5736 O O . ILE B 1 267 ? 13.227 -20.375 1.519 1 98.88 267 ILE B O 1
ATOM 5740 N N . MET B 1 268 ? 14.43 -20.094 -0.375 1 98.88 268 MET B N 1
ATOM 5741 C CA . MET B 1 268 ? 14.531 -18.641 -0.347 1 98.88 26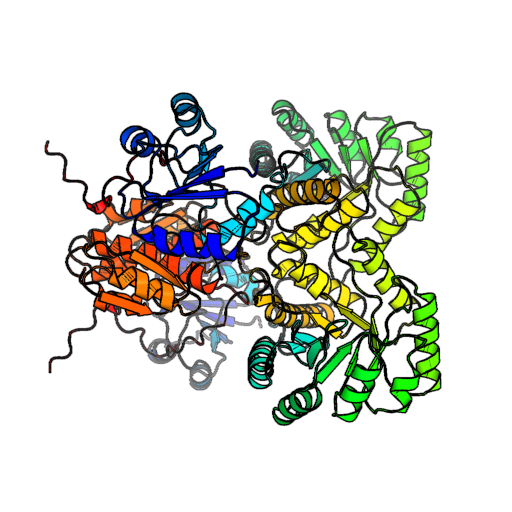8 MET B CA 1
ATOM 5742 C C . MET B 1 268 ? 13.758 -18.016 -1.506 1 98.88 268 MET B C 1
ATOM 5744 O O . MET B 1 268 ? 13.758 -18.547 -2.615 1 98.88 268 MET B O 1
ATOM 5748 N N . MET B 1 269 ? 13.078 -16.906 -1.287 1 98.88 269 MET B N 1
ATOM 5749 C CA . MET B 1 269 ? 12.383 -16.141 -2.328 1 98.88 269 MET B CA 1
ATOM 5750 C C . MET B 1 269 ? 12.867 -14.703 -2.361 1 98.88 269 MET B C 1
ATOM 5752 O O . MET B 1 269 ? 12.844 -14.008 -1.343 1 98.88 269 MET B O 1
ATOM 5756 N N . GLY B 1 270 ? 13.344 -14.227 -3.506 1 98.5 270 GLY B N 1
ATOM 5757 C CA . GLY B 1 270 ? 13.773 -12.844 -3.668 1 98.5 270 GLY B CA 1
ATOM 5758 C C . GLY B 1 270 ? 12.617 -11.883 -3.885 1 98.5 270 GLY B C 1
ATOM 5759 O O . GLY B 1 270 ? 12.336 -11.492 -5.02 1 98.5 270 GLY B O 1
ATOM 5760 N N . VAL B 1 271 ? 12.016 -11.375 -2.852 1 98.75 271 VAL B N 1
ATOM 5761 C CA . VAL B 1 271 ? 10.812 -10.562 -2.951 1 98.75 271 VAL B CA 1
ATOM 5762 C C . VAL B 1 271 ? 11.18 -9.141 -3.379 1 98.75 271 VAL B C 1
ATOM 5764 O O . VAL B 1 271 ? 10.328 -8.391 -3.85 1 98.75 271 VAL B O 1
ATOM 5767 N N . GLY B 1 272 ? 12.484 -8.75 -3.264 1 96.06 272 GLY B N 1
ATOM 5768 C CA . GLY B 1 272 ? 12.953 -7.43 -3.65 1 96.06 272 GLY B CA 1
ATOM 5769 C C . GLY B 1 272 ? 12.695 -7.109 -5.109 1 96.06 272 GLY B C 1
ATOM 5770 O O . GLY B 1 272 ? 12.523 -5.941 -5.473 1 96.06 272 GLY B O 1
ATOM 5771 N N . ASN B 1 273 ? 12.617 -8.133 -5.984 1 90.94 273 ASN B N 1
ATOM 5772 C CA . ASN B 1 273 ? 12.344 -7.93 -7.406 1 90.94 273 ASN B CA 1
ATOM 5773 C C . ASN B 1 273 ? 10.992 -7.266 -7.629 1 90.94 273 ASN B C 1
ATOM 5775 O O . ASN B 1 273 ? 10.828 -6.477 -8.562 1 90.94 273 ASN B O 1
ATOM 5779 N N . LEU B 1 274 ? 10.055 -7.562 -6.809 1 97.12 274 LEU B N 1
ATOM 5780 C CA . LEU B 1 274 ? 8.727 -6.988 -6.98 1 97.12 274 LEU B CA 1
ATOM 5781 C C . LEU B 1 274 ? 8.609 -5.648 -6.258 1 97.12 274 LEU B C 1
ATOM 5783 O O . LEU B 1 274 ? 8.039 -4.695 -6.793 1 97.12 274 LEU B O 1
ATOM 5787 N N . THR B 1 275 ? 9.195 -5.512 -4.988 1 97.69 275 THR B N 1
ATOM 5788 C CA . THR B 1 275 ? 9.094 -4.258 -4.254 1 97.69 275 THR B CA 1
ATOM 5789 C C . THR B 1 275 ? 9.883 -3.154 -4.957 1 97.69 275 THR B C 1
ATOM 5791 O O . THR B 1 275 ? 9.453 -1.998 -4.98 1 97.69 275 THR B O 1
ATOM 5794 N N . GLU B 1 276 ? 11.023 -3.52 -5.613 1 92.62 276 GLU B N 1
ATOM 5795 C CA . GLU B 1 276 ? 11.898 -2.531 -6.234 1 92.62 276 GLU B CA 1
ATOM 5796 C C . GLU B 1 276 ? 11.453 -2.215 -7.66 1 92.62 276 GLU B C 1
ATOM 5798 O O . GLU B 1 276 ? 11.641 -1.098 -8.141 1 92.62 276 GLU B O 1
ATOM 5803 N N . LEU B 1 277 ? 10.82 -3.215 -8.297 1 90.81 277 LEU B N 1
ATOM 5804 C CA . LEU B 1 277 ? 10.633 -3.053 -9.734 1 90.81 277 LEU B CA 1
ATOM 5805 C C . LEU B 1 277 ? 9.164 -2.844 -10.078 1 90.81 277 LEU B C 1
ATOM 5807 O O . LEU B 1 277 ? 8.766 -2.951 -11.242 1 90.81 277 LEU B O 1
ATOM 5811 N N . THR B 1 278 ? 8.328 -2.617 -9.109 1 95.69 278 THR B N 1
ATOM 5812 C CA . THR B 1 278 ? 6.926 -2.244 -9.273 1 95.69 278 THR B CA 1
ATOM 5813 C C . THR B 1 278 ? 6.633 -0.923 -8.57 1 95.69 278 THR B C 1
ATOM 5815 O O . THR B 1 278 ? 6.84 -0.799 -7.363 1 95.69 278 THR B O 1
ATOM 5818 N N . HIS B 1 279 ? 6.242 0.077 -9.352 1 95.19 279 HIS B N 1
ATOM 5819 C CA . HIS B 1 279 ? 5.898 1.354 -8.734 1 95.19 279 HIS B CA 1
ATOM 5820 C C . HIS B 1 279 ? 4.492 1.319 -8.148 1 95.19 279 HIS B C 1
ATOM 5822 O O . HIS B 1 279 ? 3.529 1.729 -8.797 1 95.19 279 HIS B O 1
ATOM 5828 N N . ALA B 1 280 ? 4.352 0.887 -6.949 1 97.75 280 ALA B N 1
ATOM 5829 C CA . ALA B 1 280 ? 3.195 0.827 -6.055 1 97.75 280 ALA B CA 1
ATOM 5830 C C . ALA B 1 280 ? 3.635 0.771 -4.594 1 97.75 280 ALA B C 1
ATOM 5832 O O . ALA B 1 280 ? 4.801 0.496 -4.301 1 97.75 280 ALA B O 1
ATOM 5833 N N . ASP B 1 281 ? 2.736 1.1 -3.717 1 96.75 281 ASP B N 1
ATOM 5834 C CA . ASP B 1 281 ? 3.068 0.983 -2.301 1 96.75 281 ASP B CA 1
ATOM 5835 C C . ASP B 1 281 ? 3.455 -0.451 -1.943 1 96.75 281 ASP B C 1
ATOM 5837 O O . ASP B 1 281 ? 2.736 -1.395 -2.279 1 96.75 281 ASP B O 1
ATOM 5841 N N . THR B 1 282 ? 4.543 -0.625 -1.179 1 98.12 282 THR B N 1
ATOM 5842 C CA . THR B 1 282 ? 5.188 -1.93 -1.071 1 98.12 282 THR B CA 1
ATOM 5843 C C . THR B 1 282 ? 4.555 -2.754 0.046 1 98.12 282 THR B C 1
ATOM 5845 O O . THR B 1 282 ? 4.754 -3.971 0.115 1 98.12 282 THR B O 1
ATOM 5848 N N . ALA B 1 283 ? 3.766 -2.15 0.969 1 98.25 283 ALA B N 1
ATOM 5849 C CA . ALA B 1 283 ? 3.186 -2.895 2.084 1 98.25 283 ALA B CA 1
ATOM 5850 C C . ALA B 1 283 ? 2.314 -4.043 1.585 1 98.25 283 ALA B C 1
ATOM 5852 O O . ALA B 1 283 ? 2.453 -5.18 2.041 1 98.25 283 ALA B O 1
ATOM 5853 N N . GLY B 1 284 ? 1.439 -3.727 0.644 1 98.56 284 GLY B N 1
ATOM 5854 C CA . GLY B 1 284 ? 0.584 -4.754 0.074 1 98.56 284 GLY B CA 1
ATOM 5855 C C . GLY B 1 284 ? 1.352 -5.801 -0.715 1 98.56 284 GLY B C 1
ATOM 5856 O O . GLY B 1 284 ? 0.999 -6.98 -0.699 1 98.56 284 GLY B O 1
ATOM 5857 N N . ILE B 1 285 ? 2.41 -5.398 -1.42 1 98.69 285 ILE B N 1
ATOM 5858 C CA . ILE B 1 285 ? 3.268 -6.312 -2.17 1 98.69 285 ILE B CA 1
ATOM 5859 C C . ILE B 1 285 ? 3.895 -7.328 -1.221 1 98.69 285 ILE B C 1
ATOM 5861 O O . ILE B 1 285 ? 3.795 -8.539 -1.445 1 98.69 285 ILE B O 1
ATOM 5865 N N . ASN B 1 286 ? 4.465 -6.805 -0.122 1 98.75 286 ASN B N 1
ATOM 5866 C CA . ASN B 1 286 ? 5.078 -7.676 0.874 1 98.75 286 ASN B CA 1
ATOM 5867 C C . ASN B 1 286 ? 4.051 -8.602 1.517 1 98.75 286 ASN B C 1
ATOM 5869 O O . ASN B 1 286 ? 4.328 -9.781 1.739 1 98.75 286 ASN B O 1
ATOM 5873 N N . ALA B 1 287 ? 2.855 -8.078 1.819 1 98.75 287 ALA B N 1
ATOM 5874 C CA . ALA B 1 287 ? 1.826 -8.898 2.449 1 98.75 287 ALA B CA 1
ATOM 5875 C C . ALA B 1 287 ? 1.482 -10.109 1.585 1 98.75 287 ALA B C 1
ATOM 5877 O O . ALA B 1 287 ? 1.434 -11.234 2.078 1 98.75 287 ALA B O 1
ATOM 5878 N N . LEU B 1 288 ? 1.274 -9.93 0.296 1 98.75 288 LEU B N 1
ATOM 5879 C CA . LEU B 1 288 ? 0.89 -11.023 -0.595 1 98.75 288 LEU B CA 1
ATOM 5880 C C . LEU B 1 288 ? 2.031 -12.016 -0.76 1 98.75 288 LEU B C 1
ATOM 5882 O O . LEU B 1 288 ? 1.821 -13.227 -0.679 1 98.75 288 LEU B O 1
ATOM 5886 N N . LEU B 1 289 ? 3.246 -11.492 -0.99 1 98.88 289 LEU B N 1
ATOM 5887 C CA . LEU B 1 289 ? 4.379 -12.375 -1.244 1 98.88 289 LEU B CA 1
ATOM 5888 C C . LEU B 1 289 ? 4.715 -13.195 -0.002 1 98.88 289 LEU B C 1
ATOM 5890 O O . LEU B 1 289 ? 5.039 -14.383 -0.104 1 98.88 289 LEU B O 1
ATOM 5894 N N . LEU B 1 290 ? 4.633 -12.57 1.174 1 98.88 290 LEU B N 1
ATOM 5895 C CA . LEU B 1 290 ? 4.902 -13.32 2.395 1 98.88 290 LEU B CA 1
ATOM 5896 C C . LEU B 1 290 ? 3.75 -14.266 2.715 1 98.88 290 LEU B C 1
ATOM 5898 O O . LEU B 1 290 ? 3.934 -15.25 3.436 1 98.88 290 LEU B O 1
ATOM 5902 N N . GLY B 1 291 ? 2.49 -13.93 2.217 1 98.75 291 GLY B N 1
ATOM 5903 C CA . GLY B 1 291 ? 1.428 -14.922 2.246 1 98.75 291 GLY B CA 1
ATOM 5904 C C . GLY B 1 291 ? 1.765 -16.172 1.465 1 98.75 291 GLY B C 1
ATOM 5905 O O . GLY B 1 291 ? 1.54 -17.297 1.943 1 98.75 291 GLY B O 1
ATOM 5906 N N . VAL B 1 292 ? 2.332 -16.031 0.272 1 98.88 292 VAL B N 1
ATOM 5907 C CA . VAL B 1 292 ? 2.791 -17.156 -0.542 1 98.88 292 VAL B CA 1
ATOM 5908 C C . VAL B 1 292 ? 3.871 -17.938 0.209 1 98.88 292 VAL B C 1
ATOM 5910 O O . VAL B 1 292 ? 3.832 -19.156 0.271 1 98.88 292 VAL B O 1
ATOM 5913 N N . CYS B 1 293 ? 4.832 -17.156 0.796 1 98.88 293 CYS B N 1
ATOM 5914 C CA . CYS B 1 293 ? 5.906 -17.781 1.557 1 98.88 293 CYS B CA 1
ATOM 5915 C C . CYS B 1 293 ? 5.344 -18.641 2.693 1 98.88 293 CYS B C 1
ATOM 5917 O O . CYS B 1 293 ? 5.793 -19.766 2.916 1 98.88 293 CYS B O 1
ATOM 5919 N N . SER B 1 294 ? 4.398 -18.078 3.395 1 98.56 294 SER B N 1
ATOM 5920 C CA . SER B 1 294 ? 3.799 -18.781 4.527 1 98.56 294 SER B CA 1
ATOM 5921 C C . SER B 1 294 ? 3.121 -20.062 4.086 1 98.56 294 SER B C 1
ATOM 5923 O O . SER B 1 294 ? 3.316 -21.125 4.699 1 98.56 294 SER B O 1
ATOM 5925 N N . GLU B 1 295 ? 2.361 -20.047 3.008 1 97.81 295 GLU B N 1
ATOM 5926 C CA . GLU B 1 295 ? 1.618 -21.203 2.531 1 97.81 295 GLU B CA 1
ATOM 5927 C C . GLU B 1 295 ? 2.562 -22.297 2.029 1 97.81 295 GLU B C 1
ATOM 5929 O O . GLU B 1 295 ? 2.295 -23.484 2.207 1 97.81 295 GLU B O 1
ATOM 5934 N N . LEU B 1 296 ? 3.719 -21.922 1.424 1 98.62 296 LEU B N 1
ATOM 5935 C CA . LEU B 1 296 ? 4.645 -22.875 0.826 1 98.62 296 LEU B CA 1
ATOM 5936 C C . LEU B 1 296 ? 5.719 -23.297 1.826 1 98.62 296 LEU B C 1
ATOM 5938 O O . LEU B 1 296 ? 6.59 -24.109 1.509 1 98.62 296 LEU B O 1
ATOM 5942 N N . GLY B 1 297 ? 5.715 -22.688 2.979 1 98.31 297 GLY B N 1
ATOM 5943 C CA . GLY B 1 297 ? 6.738 -23 3.967 1 98.31 297 GLY B CA 1
ATOM 5944 C C . GLY B 1 297 ? 8.109 -22.469 3.588 1 98.31 297 GLY B C 1
ATOM 5945 O O . GLY B 1 297 ? 9.125 -23.109 3.85 1 98.31 297 GLY B O 1
ATOM 5946 N N . ILE B 1 298 ? 8.125 -21.375 2.867 1 98.81 298 ILE B N 1
ATOM 5947 C CA . ILE B 1 298 ? 9.375 -20.703 2.541 1 98.81 298 ILE B CA 1
ATOM 5948 C C . ILE B 1 298 ? 9.883 -19.938 3.766 1 98.81 298 ILE B C 1
ATOM 5950 O O . ILE B 1 298 ? 9.156 -19.141 4.352 1 98.81 298 ILE B O 1
ATOM 5954 N N . ARG B 1 299 ? 11.141 -20.141 4.105 1 97.5 299 ARG B N 1
ATOM 5955 C CA . ARG B 1 299 ? 11.578 -19.656 5.41 1 97.5 299 ARG B CA 1
ATOM 5956 C C . ARG B 1 299 ? 12.711 -18.641 5.262 1 97.5 299 ARG B C 1
ATOM 5958 O O . ARG B 1 299 ? 13.32 -18.234 6.254 1 97.5 299 ARG B O 1
ATOM 5965 N N . ALA B 1 300 ? 13.008 -18.188 4.051 1 98.88 300 ALA B N 1
ATOM 5966 C CA . ALA B 1 300 ? 13.953 -17.109 3.809 1 98.88 300 ALA B CA 1
ATOM 5967 C C . ALA B 1 300 ? 13.5 -16.219 2.654 1 98.88 300 ALA B C 1
ATOM 5969 O O . ALA B 1 300 ? 12.969 -16.719 1.654 1 98.88 300 ALA B O 1
ATOM 5970 N N . ILE B 1 301 ? 13.703 -14.922 2.826 1 98.94 301 ILE B N 1
ATOM 5971 C CA . ILE B 1 301 ? 13.484 -14.016 1.698 1 98.94 301 ILE B CA 1
ATOM 5972 C C . ILE B 1 301 ? 14.711 -13.133 1.498 1 98.94 301 ILE B C 1
ATOM 5974 O O . ILE B 1 301 ? 15.469 -12.898 2.438 1 98.94 301 ILE B O 1
ATOM 5978 N N . LEU B 1 302 ? 14.977 -12.805 0.283 1 98.75 302 LEU B N 1
ATOM 5979 C CA . LEU B 1 302 ? 15.953 -11.789 -0.087 1 98.75 302 LEU B CA 1
ATOM 5980 C C . LEU B 1 302 ? 15.258 -10.5 -0.517 1 98.75 302 LEU B C 1
ATOM 5982 O O . LEU B 1 302 ? 14.375 -10.523 -1.381 1 98.75 302 LEU B O 1
ATOM 5986 N N . THR B 1 303 ? 15.5 -9.398 0.157 1 98.5 303 THR B N 1
ATOM 5987 C CA . THR B 1 303 ? 14.883 -8.109 -0.135 1 98.5 303 THR B CA 1
ATOM 5988 C C . THR B 1 303 ? 15.914 -6.984 -0.017 1 98.5 303 THR B C 1
ATOM 5990 O O . THR B 1 303 ? 17.094 -7.242 0.179 1 98.5 303 THR B O 1
ATOM 5993 N N . THR B 1 304 ? 15.508 -5.766 -0.368 1 94.62 304 THR B N 1
ATOM 5994 C CA . THR B 1 304 ? 16.328 -4.562 -0.25 1 94.62 304 THR B CA 1
ATOM 5995 C C . THR B 1 304 ? 15.438 -3.324 -0.104 1 94.62 304 THR B C 1
ATOM 5997 O O . THR B 1 304 ? 14.211 -3.434 -0.065 1 94.62 304 THR B O 1
ATOM 6000 N N . GLN B 1 305 ? 15.945 -2.213 0.215 1 94 305 GLN B N 1
ATOM 6001 C CA . GLN B 1 305 ? 15.242 -0.934 0.28 1 94 305 GLN B CA 1
ATOM 6002 C C . GLN B 1 305 ? 16.078 0.182 -0.342 1 94 305 GLN B C 1
ATOM 6004 O O . GLN B 1 305 ? 16.406 1.164 0.327 1 94 305 GLN B O 1
ATOM 6009 N N . VAL B 1 306 ? 16.328 -0.007 -1.628 1 86.62 306 VAL B N 1
ATOM 6010 C CA . VAL B 1 306 ? 17.219 0.91 -2.326 1 86.62 306 VAL B CA 1
ATOM 6011 C C . VAL B 1 306 ? 16.406 2.062 -2.926 1 86.62 306 VAL B C 1
ATOM 6013 O O . VAL B 1 306 ? 16.766 3.23 -2.75 1 86.62 306 VAL B O 1
ATOM 6016 N N . SER B 1 307 ? 15.367 1.704 -3.715 1 89.69 307 SER B N 1
ATOM 6017 C CA . SER B 1 307 ? 14.508 2.738 -4.289 1 89.69 307 SER B CA 1
ATOM 6018 C C . SER B 1 307 ? 13.75 3.494 -3.201 1 89.69 307 SER B C 1
ATOM 6020 O O . SER B 1 307 ? 13.328 2.9 -2.205 1 89.69 307 SER B O 1
ATOM 6022 N N . LYS B 1 308 ? 13.523 4.773 -3.381 1 92.25 308 LYS B N 1
ATOM 6023 C CA . LYS B 1 308 ? 12.906 5.613 -2.361 1 92.25 308 LYS B CA 1
ATOM 6024 C C . LYS B 1 308 ? 11.453 5.211 -2.125 1 92.25 308 LYS B C 1
ATOM 6026 O O . LYS B 1 308 ? 10.945 5.324 -1.006 1 92.25 308 LYS B O 1
ATOM 6031 N N . HIS B 1 309 ? 10.758 4.723 -3.188 1 93.88 309 HIS B N 1
ATOM 6032 C CA . HIS B 1 309 ? 9.383 4.293 -3 1 93.88 309 HIS B CA 1
ATOM 6033 C C . HIS B 1 309 ? 9.305 3.008 -2.18 1 93.88 309 HIS B C 1
ATOM 6035 O O . HIS B 1 309 ? 8.242 2.65 -1.67 1 93.88 309 HIS B O 1
ATOM 6041 N N . ALA B 1 310 ? 10.422 2.254 -2.09 1 96.38 310 ALA B N 1
ATOM 6042 C CA . ALA B 1 310 ? 10.508 1.004 -1.339 1 96.38 310 ALA B CA 1
ATOM 6043 C C . ALA B 1 310 ? 11.289 1.194 -0.044 1 96.38 310 ALA B C 1
ATOM 6045 O O . ALA B 1 310 ? 11.828 0.233 0.509 1 96.38 310 ALA B O 1
ATOM 6046 N N . ARG B 1 311 ? 11.32 2.359 0.494 1 96.31 311 ARG B N 1
ATOM 6047 C CA . ARG B 1 311 ? 12.203 2.77 1.58 1 96.31 311 ARG B CA 1
ATOM 6048 C C . ARG B 1 311 ? 11.875 2.016 2.865 1 96.31 311 ARG B C 1
ATOM 6050 O O . ARG B 1 311 ? 12.672 2.016 3.809 1 96.31 311 ARG B O 1
ATOM 6057 N N . ARG B 1 312 ? 10.734 1.336 2.928 1 97.62 312 ARG B N 1
ATOM 6058 C CA . ARG B 1 312 ? 10.32 0.636 4.141 1 97.62 312 ARG B CA 1
ATOM 6059 C C . ARG B 1 312 ? 10.125 -0.853 3.875 1 97.62 312 ARG B C 1
ATOM 6061 O O . ARG B 1 312 ? 9.523 -1.56 4.68 1 97.62 312 ARG B O 1
ATOM 6068 N N . ALA B 1 313 ? 10.656 -1.375 2.795 1 97.94 313 ALA B N 1
ATOM 6069 C CA . ALA B 1 313 ? 10.391 -2.738 2.338 1 97.94 313 ALA B CA 1
ATOM 6070 C C . ALA B 1 313 ? 10.836 -3.76 3.383 1 97.94 313 ALA B C 1
ATOM 6072 O O . ALA B 1 313 ? 10.125 -4.738 3.637 1 97.94 313 ALA B O 1
ATOM 6073 N N . VAL B 1 314 ? 11.984 -3.539 4.047 1 98.56 314 VAL B N 1
ATOM 6074 C CA . VAL B 1 314 ? 12.492 -4.488 5.031 1 98.56 314 VAL B CA 1
ATOM 6075 C C . VAL B 1 314 ? 11.602 -4.473 6.273 1 98.56 314 VAL B C 1
ATOM 6077 O O . VAL B 1 314 ? 11.227 -5.527 6.789 1 98.56 314 VAL B O 1
ATOM 6080 N N . ALA B 1 315 ? 11.219 -3.295 6.758 1 98.38 315 ALA B N 1
ATOM 6081 C CA . ALA B 1 315 ? 10.344 -3.172 7.922 1 98.38 315 ALA B CA 1
ATOM 6082 C C . ALA B 1 315 ? 8.977 -3.789 7.652 1 98.38 315 ALA B C 1
ATOM 6084 O O . ALA B 1 315 ? 8.391 -4.418 8.531 1 98.38 315 ALA B O 1
ATOM 6085 N N . GLU B 1 316 ? 8.484 -3.543 6.5 1 98.62 316 GLU B N 1
ATOM 6086 C CA . GLU B 1 316 ? 7.207 -4.117 6.086 1 98.62 316 GLU B CA 1
ATOM 6087 C C . GLU B 1 316 ? 7.281 -5.641 6.031 1 98.62 316 GLU B C 1
ATOM 6089 O O . GLU B 1 316 ? 6.367 -6.332 6.48 1 98.62 316 GLU B O 1
ATOM 6094 N N . ALA B 1 317 ? 8.383 -6.152 5.461 1 98.88 317 ALA B N 1
ATOM 6095 C CA . ALA B 1 317 ? 8.578 -7.602 5.414 1 98.88 317 ALA B CA 1
ATOM 6096 C C . ALA B 1 317 ? 8.633 -8.188 6.82 1 98.88 317 ALA B C 1
ATOM 6098 O O . ALA B 1 317 ? 8.094 -9.273 7.066 1 98.88 317 ALA B O 1
ATOM 6099 N N . ASP B 1 318 ? 9.312 -7.492 7.73 1 98.75 318 ASP B N 1
ATOM 6100 C CA . ASP B 1 318 ? 9.406 -7.953 9.109 1 98.75 318 ASP B CA 1
ATOM 6101 C C . ASP B 1 318 ? 8.016 -8.062 9.75 1 98.75 318 ASP B C 1
ATOM 6103 O O . ASP B 1 318 ? 7.691 -9.07 10.375 1 98.75 318 ASP B O 1
ATOM 6107 N N . LEU B 1 319 ? 7.242 -7.047 9.578 1 98.44 319 LEU B N 1
ATOM 6108 C CA . LEU B 1 319 ? 5.902 -7.09 10.148 1 98.44 319 LEU B CA 1
ATOM 6109 C C . LEU B 1 319 ? 5.047 -8.148 9.461 1 98.44 319 LEU B C 1
ATOM 6111 O O . LEU B 1 319 ? 4.293 -8.867 10.125 1 98.44 319 LEU B O 1
ATOM 6115 N N . ALA B 1 320 ? 5.148 -8.281 8.156 1 98.75 320 ALA B N 1
ATOM 6116 C CA . ALA B 1 320 ? 4.371 -9.258 7.402 1 98.75 320 ALA B CA 1
ATOM 6117 C C . ALA B 1 320 ? 4.684 -10.68 7.855 1 98.75 320 ALA B C 1
ATOM 6119 O O . ALA B 1 320 ? 3.775 -11.5 8.023 1 98.75 320 ALA B O 1
ATOM 6120 N N . ARG B 1 321 ? 6.027 -10.984 8.055 1 98.75 321 ARG B N 1
ATOM 6121 C CA . ARG B 1 321 ? 6.359 -12.344 8.469 1 98.75 321 ARG B CA 1
ATOM 6122 C C . ARG B 1 321 ? 5.75 -12.664 9.828 1 98.75 321 ARG B C 1
ATOM 6124 O O . ARG B 1 321 ? 5.324 -13.797 10.07 1 98.75 321 ARG B O 1
ATOM 6131 N N . ARG B 1 322 ? 5.703 -11.695 10.711 1 98.56 322 ARG B N 1
ATOM 6132 C CA . ARG B 1 322 ? 5.129 -11.883 12.039 1 98.56 322 ARG B CA 1
ATOM 6133 C C . ARG B 1 322 ? 3.619 -12.07 11.961 1 98.56 322 ARG B C 1
ATOM 6135 O O . ARG B 1 322 ? 3.061 -12.938 12.641 1 98.56 322 ARG B O 1
ATOM 6142 N N . ILE B 1 323 ? 2.941 -11.297 11.156 1 97.38 323 ILE B N 1
ATOM 6143 C CA . ILE B 1 323 ? 1.5 -11.391 10.945 1 97.38 323 ILE B CA 1
ATOM 6144 C C . ILE B 1 323 ? 1.154 -12.758 10.359 1 97.38 323 ILE B C 1
ATOM 6146 O O . ILE B 1 323 ? 0.238 -13.43 10.836 1 97.38 323 ILE B O 1
ATOM 6150 N N . MET B 1 324 ? 1.903 -13.188 9.336 1 98.38 324 MET B N 1
ATOM 6151 C CA . MET B 1 324 ? 1.635 -14.469 8.688 1 98.38 324 MET B CA 1
ATOM 6152 C C . MET B 1 324 ? 1.874 -15.633 9.648 1 98.38 324 MET B C 1
ATOM 6154 O O . MET B 1 324 ? 1.121 -16.609 9.656 1 98.38 324 MET B O 1
ATOM 6158 N N . PHE B 1 325 ? 2.938 -15.508 10.453 1 97.88 325 PHE B N 1
ATOM 6159 C CA . PHE B 1 325 ? 3.227 -16.547 11.445 1 97.88 325 PHE B CA 1
ATOM 6160 C C . PHE B 1 325 ? 2.072 -16.688 12.43 1 97.88 325 PHE B C 1
ATOM 6162 O O . PHE B 1 325 ? 1.608 -17.797 12.688 1 97.88 325 PHE B O 1
ATOM 6169 N N . ALA B 1 326 ? 1.624 -15.547 12.953 1 93.38 326 ALA B N 1
ATOM 6170 C CA . ALA B 1 326 ? 0.521 -15.547 13.914 1 93.38 326 ALA B CA 1
ATOM 6171 C C . ALA B 1 326 ? -0.76 -16.078 13.281 1 93.38 326 ALA B C 1
ATOM 6173 O O . ALA B 1 326 ? -1.441 -16.922 13.859 1 93.38 326 ALA B O 1
ATOM 6174 N N . ALA B 1 327 ? -1.12 -15.602 12.094 1 90.75 327 ALA B N 1
ATOM 6175 C CA . ALA B 1 327 ? -2.336 -16.016 11.398 1 90.75 327 ALA B CA 1
ATOM 6176 C C . ALA B 1 327 ? -2.316 -17.516 11.102 1 90.75 327 ALA B C 1
ATOM 6178 O O . ALA B 1 327 ? -3.316 -18.203 11.305 1 90.75 327 ALA B O 1
ATOM 6179 N N . ARG B 1 328 ? -1.171 -17.984 10.594 1 93.5 328 ARG B N 1
ATOM 6180 C CA . ARG B 1 328 ? -1.034 -19.406 10.297 1 93.5 328 ARG B CA 1
ATOM 6181 C C . ARG B 1 328 ? -1.243 -20.266 11.547 1 93.5 328 ARG B C 1
ATOM 6183 O O . ARG B 1 328 ? -1.955 -21.266 11.508 1 93.5 328 ARG B O 1
ATOM 6190 N N . GLY B 1 329 ? -0.591 -19.828 12.641 1 89.88 329 GLY B N 1
ATOM 6191 C CA . GLY B 1 329 ? -0.74 -20.547 13.891 1 89.88 329 GLY B CA 1
ATOM 6192 C C . GLY B 1 329 ? -2.176 -20.625 14.375 1 89.88 329 GLY B C 1
ATOM 6193 O O . GLY B 1 329 ? -2.576 -21.594 15.023 1 89.88 329 GLY B O 1
ATOM 6194 N N . LEU B 1 330 ? -2.98 -19.656 14.016 1 80.62 330 LEU B N 1
ATOM 6195 C CA . LEU B 1 330 ? -4.371 -19.562 14.445 1 80.62 330 LEU B CA 1
ATOM 6196 C C . LEU B 1 330 ? -5.309 -20.109 13.375 1 80.62 330 LEU B C 1
ATOM 6198 O O . LEU B 1 330 ? -6.531 -20.047 13.516 1 80.62 330 LEU B O 1
ATOM 6202 N N . ASN B 1 331 ? -4.75 -20.703 12.273 1 85.5 331 ASN B N 1
ATOM 6203 C CA . ASN B 1 331 ? -5.559 -21.141 11.141 1 85.5 331 ASN B CA 1
ATOM 6204 C C . ASN B 1 331 ? -6.574 -20.078 10.734 1 85.5 331 ASN B C 1
ATOM 6206 O O . ASN B 1 331 ? -7.766 -20.359 10.609 1 85.5 331 ASN B O 1
ATOM 6210 N N . ALA B 1 332 ? -6.023 -18.828 10.578 1 82.25 332 ALA B N 1
ATOM 6211 C CA . ALA B 1 332 ? -6.887 -17.672 10.336 1 82.25 332 ALA B CA 1
ATOM 6212 C C . ALA B 1 332 ? -6.387 -16.859 9.148 1 82.25 332 ALA B C 1
ATOM 6214 O O . ALA B 1 332 ? -5.262 -17.047 8.68 1 82.25 332 ALA B O 1
ATOM 6215 N N . LEU B 1 333 ? -7.258 -16 8.625 1 86.38 333 LEU B N 1
ATOM 6216 C CA . LEU B 1 333 ? -6.898 -14.977 7.656 1 86.38 333 LEU B CA 1
ATOM 6217 C C . LEU B 1 333 ? -5.965 -13.938 8.273 1 86.38 333 LEU B C 1
ATOM 6219 O O . LEU B 1 333 ? -5.957 -13.758 9.5 1 86.38 333 LEU B O 1
ATOM 6223 N N . PRO B 1 334 ? -5.07 -13.383 7.516 1 92.69 334 PRO B N 1
ATOM 6224 C CA . PRO B 1 334 ? -4.254 -12.289 8.062 1 92.69 334 PRO B CA 1
ATOM 6225 C C . PRO B 1 334 ? -5.043 -11 8.25 1 92.69 334 PRO B C 1
ATOM 6227 O O . PRO B 1 334 ? -4.68 -9.961 7.691 1 92.69 334 PRO B O 1
ATOM 6230 N N . LYS B 1 335 ? -6.098 -11.078 9.008 1 85.69 335 LYS B N 1
ATOM 6231 C CA . LYS B 1 335 ? -6.965 -9.984 9.445 1 85.69 335 LYS B CA 1
ATOM 6232 C C . LYS B 1 335 ? -6.961 -9.852 10.961 1 85.69 335 LYS B C 1
ATOM 6234 O O . LYS B 1 335 ? -6.871 -10.852 11.68 1 85.69 335 LYS B O 1
ATOM 6239 N N . HIS B 1 336 ? -6.957 -8.664 11.391 1 82.06 336 HIS B N 1
ATOM 6240 C CA . HIS B 1 336 ? -7.062 -8.352 12.812 1 82.06 336 HIS B CA 1
ATOM 6241 C C . HIS B 1 336 ? -5.855 -8.883 13.586 1 82.06 336 HIS B C 1
ATOM 6243 O O . HIS B 1 336 ? -5.969 -9.234 14.758 1 82.06 336 HIS B O 1
ATOM 6249 N N . MET B 1 337 ? -4.699 -9.109 12.891 1 87.38 337 MET B N 1
ATOM 6250 C CA . MET B 1 337 ? -3.457 -9.531 13.531 1 87.38 337 MET B CA 1
ATOM 6251 C C . MET B 1 337 ? -2.641 -8.328 13.984 1 87.38 337 MET B C 1
ATOM 6253 O O . MET B 1 337 ? -1.963 -8.375 15.008 1 87.38 337 MET B O 1
ATOM 6257 N N . GLY B 1 338 ? -2.695 -7.34 13.266 1 90 338 GLY B N 1
ATOM 6258 C CA . GLY B 1 338 ? -1.988 -6.078 13.422 1 90 338 GLY B CA 1
ATOM 6259 C C . GLY B 1 338 ? -2.305 -5.074 12.328 1 90 338 GLY B C 1
ATOM 6260 O O . GLY B 1 338 ? -2.504 -5.453 11.172 1 90 338 GLY B O 1
ATOM 6261 N N . ASP B 1 339 ? -2.209 -3.814 12.664 1 91.75 339 ASP B N 1
ATOM 6262 C CA . ASP B 1 339 ? -2.666 -2.787 11.734 1 91.75 339 ASP B CA 1
ATOM 6263 C C . ASP B 1 339 ? -1.485 -2.094 11.062 1 91.75 339 ASP B C 1
ATOM 6265 O O . ASP B 1 339 ? -1.671 -1.142 10.297 1 91.75 339 ASP B O 1
ATOM 6269 N N . GLY B 1 340 ? -0.309 -2.561 11.328 1 96.12 340 GLY B N 1
ATOM 6270 C CA . GLY B 1 340 ? 0.89 -1.836 10.938 1 96.12 340 GLY B CA 1
ATOM 6271 C C . GLY B 1 340 ? 1.101 -1.799 9.438 1 96.12 340 GLY B C 1
ATOM 6272 O O . GLY B 1 340 ? 1.855 -0.966 8.93 1 96.12 340 GLY B O 1
ATOM 6273 N N . LEU B 1 341 ? 0.462 -2.723 8.672 1 97.94 341 LEU B N 1
ATOM 6274 C CA . LEU B 1 341 ? 0.63 -2.754 7.223 1 97.94 341 LEU B CA 1
ATOM 6275 C C . LEU B 1 341 ? -0.465 -1.947 6.531 1 97.94 341 LEU B C 1
ATOM 6277 O O . LEU B 1 341 ? -0.484 -1.844 5.301 1 97.94 341 LEU B O 1
ATOM 6281 N N . MET B 1 342 ? -1.411 -1.414 7.281 1 96.38 342 MET B N 1
ATOM 6282 C CA . MET B 1 342 ? -2.455 -0.517 6.797 1 96.38 342 MET B CA 1
ATOM 6283 C C . MET B 1 342 ? -2.125 0.935 7.129 1 96.38 342 MET B C 1
ATOM 6285 O O . MET B 1 342 ? -2.738 1.527 8.016 1 96.38 342 MET B O 1
ATOM 6289 N N . ALA B 1 343 ? -1.206 1.466 6.363 1 96.75 343 ALA B N 1
ATOM 6290 C CA . ALA B 1 343 ? -0.715 2.811 6.652 1 96.75 343 ALA B CA 1
ATOM 6291 C C . ALA B 1 343 ? -1.672 3.871 6.117 1 96.75 343 ALA B C 1
ATOM 6293 O O . ALA B 1 343 ? -1.861 4.918 6.742 1 96.75 343 ALA B O 1
ATOM 6294 N N . LEU B 1 344 ? -2.373 3.611 5.023 1 96.62 344 LEU B N 1
ATOM 6295 C CA . LEU B 1 344 ? -3.162 4.625 4.332 1 96.62 344 LEU B CA 1
ATOM 6296 C C . LEU B 1 344 ? -4.586 4.672 4.875 1 96.62 344 LEU B C 1
ATOM 6298 O O . LEU B 1 344 ? -5.109 5.75 5.16 1 96.62 344 LEU B O 1
ATOM 6302 N N . HIS B 1 345 ? -5.191 3.479 4.949 1 96.25 345 HIS B N 1
ATOM 6303 C CA . HIS B 1 345 ? -6.586 3.369 5.359 1 96.25 345 HIS B CA 1
ATOM 6304 C C . HIS B 1 345 ? -6.738 2.449 6.566 1 96.25 345 HIS B C 1
ATOM 6306 O O . HIS B 1 345 ? -6.176 1.352 6.586 1 96.25 345 HIS B O 1
ATOM 6312 N N . GLU B 1 346 ? -7.508 2.951 7.512 1 93.44 346 GLU B N 1
ATOM 6313 C CA . GLU B 1 346 ? -7.672 2.162 8.727 1 93.44 346 GLU B CA 1
ATOM 6314 C C . GLU B 1 346 ? -9.016 1.441 8.742 1 93.44 346 GLU B C 1
ATOM 6316 O O . GLU B 1 346 ? -9.891 1.735 7.922 1 93.44 346 GLU B O 1
ATOM 6321 N N . ARG B 1 347 ? -9.203 0.516 9.57 1 86.69 347 ARG B N 1
ATOM 6322 C CA . ARG B 1 347 ? -10.375 -0.347 9.648 1 86.69 347 ARG B CA 1
ATOM 6323 C C . ARG B 1 347 ? -11.586 0.421 10.164 1 86.69 347 ARG B C 1
ATOM 6325 O O . ARG B 1 347 ? -12.727 0.117 9.797 1 86.69 347 ARG B O 1
ATOM 6332 N N . ALA B 1 348 ? -11.328 1.376 11.016 1 85.56 348 ALA B N 1
ATOM 6333 C CA . ALA B 1 348 ? -12.391 2.154 11.648 1 85.56 348 ALA B CA 1
ATOM 6334 C C . ALA B 1 348 ? -11.992 3.621 11.781 1 85.56 348 ALA B C 1
ATOM 6336 O O . ALA B 1 348 ? -11.734 4.102 12.883 1 85.56 348 ALA B O 1
ATOM 6337 N N . PRO B 1 349 ? -12.016 4.316 10.672 1 91.19 349 PRO B N 1
ATOM 6338 C CA . PRO B 1 349 ? -11.477 5.676 10.664 1 91.19 349 PRO B CA 1
ATOM 6339 C C . PRO B 1 349 ? -12.383 6.676 11.367 1 91.19 349 PRO B C 1
ATOM 6341 O O . PRO B 1 349 ? -11.898 7.656 11.945 1 91.19 349 PRO B O 1
ATOM 6344 N N . PHE B 1 350 ? -13.742 6.461 11.336 1 90.81 350 PHE B N 1
ATOM 6345 C CA . PHE B 1 350 ? -14.711 7.426 11.852 1 90.81 350 PHE B CA 1
ATOM 6346 C C . PHE B 1 350 ? -15.562 6.812 12.953 1 90.81 350 PHE B C 1
ATOM 6348 O O . PHE B 1 350 ? -16.688 6.383 12.711 1 90.81 350 PHE B O 1
ATOM 6355 N N . PRO B 1 351 ? -15.117 6.82 14.125 1 77.25 351 PRO B N 1
ATOM 6356 C CA . PRO B 1 351 ? -15.852 6.18 15.219 1 77.25 351 PRO B CA 1
ATOM 6357 C C . PRO B 1 351 ? -17.188 6.855 15.5 1 77.25 351 PRO B C 1
ATOM 6359 O O . PRO B 1 351 ? -18.109 6.219 16.031 1 77.25 351 PRO B O 1
ATOM 6362 N N . TYR B 1 352 ? -17.359 8.172 15.211 1 80.25 352 TYR B N 1
ATOM 6363 C CA . TYR B 1 352 ? -18.594 8.914 15.492 1 80.25 352 TYR B CA 1
ATOM 6364 C C . TYR B 1 352 ? -19.188 9.477 14.211 1 80.25 352 TYR B C 1
ATOM 6366 O O . TYR B 1 352 ? -18.453 9.898 13.305 1 80.25 352 TYR B O 1
ATOM 6374 N N . SER B 1 353 ? -20.547 9.453 14.141 1 87.19 353 SER B N 1
ATOM 6375 C CA . SER B 1 353 ? -21.25 10.156 13.07 1 87.19 353 SER B CA 1
ATOM 6376 C C . SER B 1 353 ? -21.266 11.664 13.312 1 87.19 353 SER B C 1
ATOM 6378 O O . SER B 1 353 ? -20.953 12.125 14.414 1 87.19 353 SER B O 1
ATOM 6380 N N . GLU B 1 354 ? -21.578 12.375 12.305 1 93.38 354 GLU B N 1
ATOM 6381 C CA . GLU B 1 354 ? -21.703 13.82 12.461 1 93.38 354 GLU B CA 1
ATOM 6382 C C . GLU B 1 354 ? -22.75 14.164 13.516 1 93.38 354 GLU B C 1
ATOM 6384 O O . GLU B 1 354 ? -22.562 15.078 14.328 1 93.38 354 GLU B O 1
ATOM 6389 N N . ALA B 1 355 ? -23.875 13.453 13.5 1 91.38 355 ALA B N 1
ATOM 6390 C CA . ALA B 1 355 ? -24.969 13.695 14.445 1 91.38 355 ALA B CA 1
ATOM 6391 C C . ALA B 1 355 ? -24.5 13.492 15.883 1 91.38 355 ALA B C 1
ATOM 6393 O O . ALA B 1 355 ? -24.828 14.273 16.766 1 91.38 355 ALA B O 1
ATOM 6394 N N . GLU B 1 356 ? -23.734 12.43 16.109 1 79.69 356 GLU B N 1
ATOM 6395 C CA . GLU B 1 356 ? -23.203 12.141 17.438 1 79.69 356 GLU B CA 1
ATOM 6396 C C . GLU B 1 356 ? -22.219 13.227 17.875 1 79.69 356 GLU B C 1
ATOM 6398 O O . GLU B 1 356 ? -22.203 13.594 19.062 1 79.69 356 GLU B O 1
ATOM 6403 N N . ILE B 1 357 ? -21.438 13.75 16.969 1 90 357 ILE B N 1
ATOM 6404 C CA . ILE B 1 357 ? -20.469 14.805 17.266 1 90 357 ILE B CA 1
ATOM 6405 C C . ILE B 1 357 ? -21.203 16.094 17.625 1 90 357 ILE B C 1
ATOM 6407 O O . ILE B 1 357 ? -20.828 16.797 18.562 1 90 357 ILE B O 1
ATOM 6411 N N . ARG B 1 358 ? -22.25 16.375 16.953 1 93.31 358 ARG B N 1
ATOM 6412 C CA . ARG B 1 358 ? -23.062 17.562 17.234 1 93.31 358 ARG B CA 1
ATOM 6413 C C . ARG B 1 358 ? -23.688 17.469 18.625 1 93.31 358 ARG B C 1
ATOM 6415 O O . ARG B 1 358 ? -23.766 18.469 19.344 1 93.31 358 ARG B O 1
ATOM 6422 N N . GLU B 1 359 ? -24.188 16.266 18.922 1 84.81 359 GLU B N 1
ATOM 6423 C CA . GLU B 1 359 ? -24.75 16.047 20.25 1 84.81 359 GLU B CA 1
ATOM 6424 C C . GLU B 1 359 ? -23.703 16.297 21.344 1 84.81 359 GLU B C 1
ATOM 6426 O O . GLU B 1 359 ? -24 16.922 22.359 1 84.81 359 GLU B O 1
ATOM 6431 N N . LEU B 1 360 ? -22.531 15.773 21.156 1 80.94 360 LEU B N 1
ATOM 6432 C CA . LEU B 1 360 ? -21.422 16.016 22.078 1 80.94 360 LEU B CA 1
ATOM 6433 C C . LEU B 1 360 ? -21.125 17.516 22.188 1 80.94 360 LEU B C 1
ATOM 6435 O O . LEU B 1 360 ? -20.938 18.031 23.297 1 80.94 360 LEU B O 1
ATOM 6439 N N . ALA B 1 361 ? -21.031 18.219 21.062 1 88.56 361 ALA B N 1
ATOM 6440 C CA . ALA B 1 361 ? -20.719 19.656 21.016 1 88.56 361 ALA B CA 1
ATOM 6441 C C . ALA B 1 361 ? -21.719 20.469 21.828 1 88.56 361 ALA B C 1
ATOM 6443 O O . ALA B 1 361 ? -21.359 21.453 22.469 1 88.56 361 ALA B O 1
ATOM 6444 N N . GLN B 1 362 ? -22.953 20.078 21.875 1 89.94 362 GLN B N 1
ATOM 6445 C CA . GLN B 1 362 ? -24 20.797 22.594 1 89.94 362 GLN B CA 1
ATOM 6446 C C . GLN B 1 362 ? -23.766 20.75 24.094 1 89.94 362 GLN B C 1
ATOM 6448 O O . GLN B 1 362 ? -24.203 21.641 24.828 1 89.94 362 GLN B O 1
ATOM 6453 N N . ALA B 1 363 ? -23.062 19.75 24.516 1 81.56 363 ALA B N 1
ATOM 6454 C CA . ALA B 1 363 ? -22.828 19.547 25.953 1 81.56 363 ALA B CA 1
ATOM 6455 C C . ALA B 1 363 ? -21.594 20.312 26.406 1 81.56 363 ALA B C 1
ATOM 6457 O O . ALA B 1 363 ? -21.359 20.469 27.609 1 81.56 363 ALA B O 1
ATOM 6458 N N . ILE B 1 364 ? -20.797 20.844 25.438 1 83.25 364 ILE B N 1
ATOM 6459 C CA . ILE B 1 364 ? -19.531 21.5 25.766 1 83.25 364 ILE B CA 1
ATOM 6460 C C . ILE B 1 364 ? -19.797 22.922 26.234 1 83.25 364 ILE B C 1
ATOM 6462 O O . ILE B 1 364 ? -20.578 23.656 25.609 1 83.25 364 ILE B O 1
ATOM 6466 N N . ARG B 1 365 ? -19.125 23.344 27.422 1 87.19 365 ARG B N 1
ATOM 6467 C CA . ARG B 1 365 ? -19.359 24.672 27.984 1 87.19 365 ARG B CA 1
ATOM 6468 C C . ARG B 1 365 ? -18.062 25.453 28.125 1 87.19 365 ARG B C 1
ATOM 6470 O O . ARG B 1 365 ? -18.062 26.609 28.531 1 87.19 365 ARG B O 1
ATOM 6477 N N . ASP B 1 366 ? -16.922 24.844 27.844 1 83.44 366 ASP B N 1
ATOM 6478 C CA . ASP B 1 366 ? -15.625 25.5 27.984 1 83.44 366 ASP B CA 1
ATOM 6479 C C . ASP B 1 366 ? -15.133 26.047 26.641 1 83.44 366 ASP B C 1
ATOM 6481 O O . ASP B 1 366 ? -15.656 25.672 25.578 1 83.44 366 ASP B O 1
ATOM 6485 N N . PRO B 1 367 ? -14.203 26.953 26.656 1 91.44 367 PRO B N 1
ATOM 6486 C CA . PRO B 1 367 ? -13.773 27.641 25.438 1 91.44 367 PRO B CA 1
ATOM 6487 C C . PRO B 1 367 ? -12.719 26.859 24.656 1 91.44 367 PRO B C 1
ATOM 6489 O O . PRO B 1 367 ? -12.336 27.25 23.562 1 91.44 367 PRO B O 1
ATOM 6492 N N . SER B 1 368 ? -12.219 25.75 25.156 1 89.44 368 SER B N 1
ATOM 6493 C CA . SER B 1 368 ? -11.188 24.984 24.453 1 89.44 368 SER B CA 1
ATOM 6494 C C . SER B 1 368 ? -11.758 24.297 23.219 1 89.44 368 SER B C 1
ATOM 6496 O O . SER B 1 368 ? -12.82 23.672 23.281 1 89.44 368 SER B O 1
ATOM 6498 N N . TYR B 1 369 ? -11.094 24.406 22.141 1 94.62 369 TYR B N 1
ATOM 6499 C CA . TYR B 1 369 ? -11.562 23.812 20.906 1 94.62 369 TYR B CA 1
ATOM 6500 C C . TYR B 1 369 ? -11.344 22.297 20.922 1 94.62 369 TYR B C 1
ATOM 6502 O O . TYR B 1 369 ? -10.305 21.812 21.375 1 94.62 369 TYR B O 1
ATOM 6510 N N . ARG B 1 370 ? -12.344 21.562 20.484 1 91.44 370 ARG B N 1
ATOM 6511 C CA . ARG B 1 370 ? -12.258 20.156 20.156 1 91.44 370 ARG B CA 1
ATOM 6512 C C . ARG B 1 370 ? -12.359 19.938 18.641 1 91.44 370 ARG B C 1
ATOM 6514 O O . ARG B 1 370 ? -13.148 20.594 17.969 1 91.44 370 ARG B O 1
ATOM 6521 N N . ILE B 1 371 ? -11.547 19.062 18.141 1 96.94 371 ILE B N 1
ATOM 6522 C CA . ILE B 1 371 ? -11.547 18.719 16.734 1 96.94 371 ILE B CA 1
ATOM 6523 C C . ILE B 1 371 ? -11.844 17.219 16.578 1 96.94 371 ILE B C 1
ATOM 6525 O O . ILE B 1 371 ? -11.227 16.391 17.234 1 96.94 371 ILE B O 1
ATOM 6529 N N . GLN B 1 372 ? -12.812 16.859 15.781 1 93.62 372 GLN B N 1
ATOM 6530 C CA . GLN B 1 372 ? -13.156 15.484 15.438 1 93.62 372 GLN B CA 1
ATOM 6531 C C . GLN B 1 372 ? -13.438 15.344 13.945 1 93.62 372 GLN B C 1
ATOM 6533 O O . GLN B 1 372 ? -13.648 16.344 13.25 1 93.62 372 GLN B O 1
ATOM 6538 N N . ILE B 1 373 ? -13.359 14.195 13.445 1 96.94 373 ILE B N 1
ATOM 6539 C CA . ILE B 1 373 ? -13.68 13.969 12.039 1 96.94 373 ILE B CA 1
ATOM 6540 C C . ILE B 1 373 ? -14.789 12.93 11.922 1 96.94 373 ILE B C 1
ATOM 6542 O O . ILE B 1 373 ? -14.961 12.094 12.812 1 96.94 373 ILE B O 1
ATOM 6546 N N . SER B 1 374 ? -15.609 13.008 10.945 1 94.81 374 SER B N 1
ATOM 6547 C CA . SER B 1 374 ? -16.609 12.047 10.492 1 94.81 374 SER B CA 1
ATOM 6548 C C . SER B 1 374 ? -16.578 11.883 8.977 1 94.81 374 SER B C 1
ATOM 6550 O O . SER B 1 374 ? -15.758 12.508 8.297 1 94.81 374 SER B O 1
ATOM 6552 N N . ALA B 1 375 ? -17.406 10.992 8.484 1 93.31 375 ALA B N 1
ATOM 6553 C CA . ALA B 1 375 ? -17.469 10.805 7.035 1 93.31 375 ALA B CA 1
ATOM 6554 C C . ALA B 1 375 ? -17.812 12.109 6.328 1 93.31 375 ALA B C 1
ATOM 6556 O O . ALA B 1 375 ? -17.438 12.312 5.172 1 93.31 375 ALA B O 1
ATOM 6557 N N . ALA B 1 376 ? -18.406 13.016 7.043 1 94.88 376 ALA B N 1
ATOM 6558 C CA . ALA B 1 376 ? -18.891 14.258 6.449 1 94.88 376 ALA B CA 1
ATOM 6559 C C . ALA B 1 376 ? -17.781 15.305 6.371 1 94.88 376 ALA B C 1
ATOM 6561 O O . ALA B 1 376 ? -17.906 16.297 5.645 1 94.88 376 ALA B O 1
ATOM 6562 N N . GLY B 1 377 ? -16.781 15.148 7.195 1 96.62 377 GLY B N 1
ATOM 6563 C CA . GLY B 1 377 ? -15.695 16.125 7.156 1 96.62 377 GLY B CA 1
ATOM 6564 C C . GLY B 1 377 ? -15.047 16.344 8.508 1 96.62 377 GLY B C 1
ATOM 6565 O O . GLY B 1 377 ? -15.078 15.469 9.375 1 96.62 377 GLY B O 1
ATOM 6566 N N . ILE B 1 378 ? -14.406 17.531 8.578 1 98.12 378 ILE B N 1
ATOM 6567 C CA . ILE B 1 378 ? -13.734 17.953 9.805 1 98.12 378 ILE B CA 1
ATOM 6568 C C . ILE B 1 378 ? -14.68 18.828 10.633 1 98.12 378 ILE B C 1
ATOM 6570 O O . ILE B 1 378 ? -15.336 19.719 10.102 1 98.12 378 ILE B O 1
ATOM 6574 N N . HIS B 1 379 ? -14.734 18.531 11.906 1 97.69 379 HIS B N 1
ATOM 6575 C CA . HIS B 1 379 ? -15.594 19.281 12.82 1 97.69 379 HIS B CA 1
ATOM 6576 C C . HIS B 1 379 ? -14.773 19.922 13.938 1 97.69 379 HIS B C 1
ATOM 6578 O O . HIS B 1 379 ? -13.938 19.25 14.555 1 97.69 379 HIS B O 1
ATOM 6584 N N . ILE B 1 380 ? -14.938 21.203 14.18 1 98.12 380 ILE B N 1
ATOM 6585 C CA . ILE B 1 380 ? -14.305 21.906 15.289 1 98.12 380 ILE B CA 1
ATOM 6586 C C . ILE B 1 380 ? -15.375 22.656 16.094 1 98.12 380 ILE B C 1
ATOM 6588 O O . ILE B 1 380 ? -16.266 23.281 15.508 1 98.12 380 ILE B O 1
ATOM 6592 N N . PHE B 1 381 ? -15.312 22.531 17.453 1 96.12 381 PHE B N 1
ATOM 6593 C CA . PHE B 1 381 ? -16.375 23.109 18.25 1 96.12 381 PHE B CA 1
ATOM 6594 C C . PHE B 1 381 ? -15.883 23.453 19.656 1 96.12 381 PHE B C 1
ATOM 6596 O O . PHE B 1 381 ? -14.859 22.922 20.094 1 96.12 381 PHE B O 1
ATOM 6603 N N . ASN B 1 382 ? -16.422 24.344 20.25 1 94.25 382 ASN B N 1
ATOM 6604 C CA . ASN B 1 382 ? -16.328 24.734 21.656 1 94.25 382 ASN B CA 1
ATOM 6605 C C . ASN B 1 382 ? -17.625 25.391 22.141 1 94.25 382 ASN B C 1
ATOM 6607 O O . ASN B 1 382 ? -18.672 25.203 21.531 1 94.25 382 ASN B O 1
ATOM 6611 N N . ARG B 1 383 ? -17.578 26.047 23.281 1 92.31 383 ARG B N 1
ATOM 6612 C CA . ARG B 1 383 ? -18.781 26.641 23.844 1 92.31 383 ARG B CA 1
ATOM 6613 C C . ARG B 1 383 ? -19.391 27.672 22.891 1 92.31 383 ARG B C 1
ATOM 6615 O O . ARG B 1 383 ? -20.594 27.938 22.938 1 92.31 383 ARG B O 1
ATOM 6622 N N . ASP B 1 384 ? -18.562 28.219 22 1 94.38 384 ASP B N 1
ATOM 6623 C CA . ASP B 1 384 ? -18.984 29.359 21.188 1 94.38 384 ASP B CA 1
ATOM 6624 C C . ASP B 1 384 ? -19.625 28.891 19.891 1 94.38 384 ASP B C 1
ATOM 6626 O O . ASP B 1 384 ? -20.297 29.672 19.219 1 94.38 384 ASP B O 1
ATOM 6630 N N . GLY B 1 385 ? -19.391 27.578 19.516 1 95.38 385 GLY B N 1
ATOM 6631 C CA . GLY B 1 385 ? -20.047 27.156 18.281 1 95.38 385 GLY B CA 1
ATOM 6632 C C . GLY B 1 385 ? -19.5 25.859 17.719 1 95.38 385 GLY B C 1
ATOM 6633 O O . GLY B 1 385 ? -18.594 25.266 18.297 1 95.38 385 GLY B O 1
ATOM 6634 N N . PHE B 1 386 ? -20.172 25.391 16.625 1 97.31 386 PHE B N 1
ATOM 6635 C CA . PHE B 1 386 ? -19.859 24.172 15.883 1 97.31 386 PHE B CA 1
ATOM 6636 C C . PHE B 1 386 ? -19.672 24.484 14.406 1 97.31 386 PHE B C 1
ATOM 6638 O O . PHE B 1 386 ? -20.562 25.031 13.758 1 97.31 386 PHE B O 1
ATOM 6645 N N . HIS B 1 387 ? -18.484 24.219 13.898 1 97.88 387 HIS B N 1
ATOM 6646 C CA . HIS B 1 387 ? -18.156 24.5 12.508 1 97.88 387 HIS B CA 1
ATOM 6647 C C . HIS B 1 387 ? -17.594 23.266 11.812 1 97.88 387 HIS B C 1
ATOM 6649 O O . HIS B 1 387 ? -16.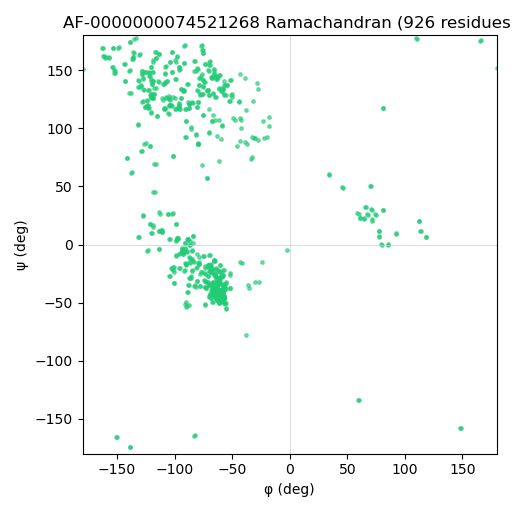875 22.469 12.422 1 97.88 387 HIS B O 1
ATOM 6655 N N . SER B 1 388 ? -17.953 23.078 10.555 1 97.75 388 SER B N 1
ATOM 6656 C CA . SER B 1 388 ? -17.5 21.953 9.75 1 97.75 388 SER B CA 1
ATOM 6657 C C . SER B 1 388 ? -16.969 22.406 8.391 1 97.75 388 SER B C 1
ATOM 6659 O O . SER B 1 388 ? -17.484 23.359 7.812 1 97.75 388 SER B O 1
ATOM 6661 N N . ALA B 1 389 ? -15.922 21.812 7.922 1 96.69 389 ALA B N 1
ATOM 6662 C CA . ALA B 1 389 ? -15.383 22.062 6.59 1 96.69 389 ALA B CA 1
ATOM 6663 C C . ALA B 1 389 ? -14.453 20.938 6.148 1 96.69 389 ALA B C 1
ATOM 6665 O O . ALA B 1 389 ? -14.148 20.031 6.93 1 96.69 389 ALA B O 1
ATOM 6666 N N . ALA B 1 390 ? -14.07 20.906 4.906 1 93.75 390 ALA B N 1
ATOM 6667 C CA . ALA B 1 390 ? -13.117 19.938 4.367 1 93.75 390 ALA B CA 1
ATOM 6668 C C . ALA B 1 390 ? -11.703 20.5 4.355 1 93.75 390 ALA B C 1
ATOM 6670 O O . ALA B 1 390 ? -10.727 19.75 4.324 1 93.75 390 ALA B O 1
ATOM 6671 N N . ASP B 1 391 ? -11.656 21.812 4.406 1 94.31 391 ASP B N 1
ATOM 6672 C CA . ASP B 1 391 ? -10.391 22.531 4.328 1 94.31 391 ASP B CA 1
ATOM 6673 C C . ASP B 1 391 ? -10.156 23.375 5.578 1 94.31 391 ASP B C 1
ATOM 6675 O O . ASP B 1 391 ? -11.016 24.156 5.977 1 94.31 391 ASP B O 1
ATOM 6679 N N . PRO B 1 392 ? -9.008 23.188 6.219 1 96.19 392 PRO B N 1
ATOM 6680 C CA . PRO B 1 392 ? -8.711 23.953 7.43 1 96.19 392 PRO B CA 1
ATOM 6681 C C . PRO B 1 392 ? -8.891 25.469 7.238 1 96.19 392 PRO B C 1
ATOM 6683 O O . PRO B 1 392 ? -9.383 26.141 8.141 1 96.19 392 PRO B O 1
ATOM 6686 N N . PHE B 1 393 ? -8.547 26 6.105 1 95.38 393 PHE B N 1
ATOM 6687 C CA . PHE B 1 393 ? -8.562 27.438 5.867 1 95.38 393 PHE B CA 1
ATOM 6688 C C . PHE B 1 393 ? -9.992 27.969 5.824 1 95.38 393 PHE B C 1
ATOM 6690 O O . PHE B 1 393 ? -10.227 29.141 6.07 1 95.38 393 PHE B O 1
ATOM 6697 N N . GLN B 1 394 ? -10.914 27.109 5.52 1 96 394 GLN B N 1
ATOM 6698 C CA . GLN B 1 394 ? -12.32 27.5 5.559 1 96 394 GLN B CA 1
ATOM 6699 C C . GLN B 1 394 ? -12.82 27.625 7 1 96 394 GLN B C 1
ATOM 6701 O O . GLN B 1 394 ? -13.844 28.266 7.254 1 96 394 GLN B O 1
ATOM 6706 N N . LEU B 1 395 ? -12.133 27.047 7.922 1 96.88 395 LEU B N 1
ATOM 6707 C CA . LEU B 1 395 ? -12.547 27.031 9.32 1 96.88 395 LEU B CA 1
ATOM 6708 C C . LEU B 1 395 ? -11.945 28.219 10.078 1 96.88 395 LEU B C 1
ATOM 6710 O O . LEU B 1 395 ? -12.523 28.688 11.062 1 96.88 395 LEU B O 1
ATOM 6714 N N . TYR B 1 396 ? -10.867 28.797 9.609 1 96.5 396 TYR B N 1
ATOM 6715 C CA . TYR B 1 396 ? -10.078 29.797 10.32 1 96.5 396 TYR B CA 1
ATOM 6716 C C . TYR B 1 396 ? -10.938 30.984 10.711 1 96.5 396 TYR B C 1
ATOM 6718 O O . TYR B 1 396 ? -10.914 31.422 11.867 1 96.5 396 TYR B O 1
ATOM 6726 N N . PRO B 1 397 ? -11.781 31.5 9.773 1 95.62 397 PRO B N 1
ATOM 6727 C CA . PRO B 1 397 ? -12.531 32.719 10.094 1 95.62 397 PRO B CA 1
ATOM 6728 C C . PRO B 1 397 ? -13.453 32.531 11.297 1 95.62 397 PRO B C 1
ATOM 6730 O O . PRO B 1 397 ? -13.844 33.531 11.93 1 95.62 397 PRO B O 1
ATOM 6733 N N . SER B 1 398 ? -13.727 31.391 11.641 1 95.88 398 SER B N 1
ATOM 6734 C CA . SER B 1 398 ? -14.703 31.125 12.695 1 95.88 398 SER B CA 1
ATOM 6735 C C . SER B 1 398 ? -14.008 30.859 14.023 1 95.88 398 SER B C 1
ATOM 6737 O O . SER B 1 398 ? -14.68 30.641 15.039 1 95.88 398 SER B O 1
ATOM 6739 N N . LEU B 1 399 ? -12.695 30.953 14.164 1 96.19 399 LEU B N 1
ATOM 6740 C CA . LEU B 1 399 ? -11.992 30.422 15.32 1 96.19 399 LEU B CA 1
ATOM 6741 C C . LEU B 1 399 ? -11.648 31.531 16.312 1 96.19 399 LEU B C 1
ATOM 6743 O O . LEU B 1 399 ? -11.32 31.25 17.469 1 96.19 399 LEU B O 1
ATOM 6747 N N . GLY B 1 400 ? -11.664 32.844 15.812 1 94.69 400 GLY B N 1
ATOM 6748 C CA . GLY B 1 400 ? -11.438 33.969 16.703 1 94.69 400 GLY B CA 1
ATOM 6749 C C . GLY B 1 400 ? -10.039 34 17.281 1 94.69 400 GLY B C 1
ATOM 6750 O O . GLY B 1 400 ? -9.859 34.344 18.453 1 94.69 400 GLY B O 1
ATOM 6751 N N . VAL B 1 401 ? -9.07 33.562 16.594 1 94.25 401 VAL B N 1
ATOM 6752 C CA . VAL B 1 401 ? -7.719 33.469 17.125 1 94.25 401 VAL B CA 1
ATOM 6753 C C . VAL B 1 401 ? -6.805 34.438 16.391 1 94.25 401 VAL B C 1
ATOM 6755 O O . VAL B 1 401 ? -5.602 34.219 16.281 1 94.25 401 VAL B O 1
ATOM 6758 N N . GLU B 1 402 ? -7.324 35.5 15.883 1 94.56 402 GLU B N 1
ATOM 6759 C CA . GLU B 1 402 ? -6.586 36.469 15.078 1 94.56 402 GLU B CA 1
ATOM 6760 C C . GLU B 1 402 ? -5.484 37.156 15.898 1 94.56 402 GLU B C 1
ATOM 6762 O O . GLU B 1 402 ? -4.457 37.562 15.344 1 94.56 402 GLU B O 1
ATOM 6767 N N . HIS B 1 403 ? -5.676 37.25 17.172 1 94.25 403 HIS B N 1
ATOM 6768 C CA . HIS B 1 403 ? -4.719 37.969 18 1 94.25 403 HIS B CA 1
ATOM 6769 C C . HIS B 1 403 ? -3.99 37.031 18.953 1 94.25 403 HIS B C 1
ATOM 6771 O O . HIS B 1 403 ? -3.363 37.469 19.922 1 94.25 403 HIS B O 1
ATOM 6777 N N . ASP B 1 404 ? -4.121 35.812 18.75 1 94.44 404 ASP B N 1
ATOM 6778 C CA . ASP B 1 404 ? -3.447 34.781 19.5 1 94.44 404 ASP B CA 1
ATOM 6779 C C . ASP B 1 404 ? -2.684 33.812 18.578 1 94.44 404 ASP B C 1
ATOM 6781 O O . ASP B 1 404 ? -3.191 32.75 18.203 1 94.44 404 ASP B O 1
ATOM 6785 N N . GLY B 1 405 ? -1.473 34.219 18.297 1 94.5 405 GLY B N 1
ATOM 6786 C CA . GLY B 1 405 ? -0.672 33.469 17.328 1 94.5 405 GLY B CA 1
ATOM 6787 C C . GLY B 1 405 ? -0.385 32.031 17.75 1 94.5 405 GLY B C 1
ATOM 6788 O O . GLY B 1 405 ? -0.366 31.141 16.922 1 94.5 405 GLY B O 1
ATOM 6789 N N . GLY B 1 406 ? -0.157 31.875 19.016 1 95.75 406 GLY B N 1
ATOM 6790 C CA . GLY B 1 406 ? 0.109 30.531 19.531 1 95.75 406 GLY B CA 1
ATOM 6791 C C . GLY B 1 406 ? -1.05 29.578 19.328 1 95.75 406 GLY B C 1
ATOM 6792 O O . GLY B 1 406 ? -0.86 28.453 18.828 1 95.75 406 GLY B O 1
ATOM 6793 N N . HIS B 1 407 ? -2.186 30.016 19.719 1 96.5 407 HIS B N 1
ATOM 6794 C CA . HIS B 1 407 ? -3.379 29.203 19.547 1 96.5 407 HIS B CA 1
ATOM 6795 C C . HIS B 1 407 ? -3.701 28.969 18.078 1 96.5 407 HIS B C 1
ATOM 6797 O O . HIS B 1 407 ? -4.094 27.875 17.688 1 96.5 407 HIS B O 1
ATOM 6803 N N . ALA B 1 408 ? -3.543 29.984 17.281 1 97 408 ALA B N 1
ATOM 6804 C CA . ALA B 1 408 ? -3.779 29.875 15.844 1 97 408 ALA B CA 1
ATOM 6805 C C . ALA B 1 408 ? -2.867 28.828 15.219 1 97 408 ALA B C 1
ATOM 6807 O O . ALA B 1 408 ? -3.322 27.984 14.43 1 97 408 ALA B O 1
ATOM 6808 N N . PHE B 1 409 ? -1.615 28.859 15.617 1 97.25 409 PHE B N 1
ATOM 6809 C CA . PHE B 1 409 ? -0.633 27.922 15.102 1 97.25 409 PHE B CA 1
ATOM 6810 C C . PHE B 1 409 ? -1.008 26.484 15.477 1 97.25 409 PHE B C 1
ATOM 6812 O O . PHE B 1 409 ? -1.016 25.594 14.633 1 97.25 409 PHE B O 1
ATOM 6819 N N . TYR B 1 410 ? -1.333 26.312 16.688 1 97 410 TYR B N 1
ATOM 6820 C CA . TYR B 1 410 ? -1.735 25.016 17.188 1 97 410 TYR B CA 1
ATOM 6821 C C . TYR B 1 410 ? -2.92 24.469 16.406 1 97 410 TYR B C 1
ATOM 6823 O O . TYR B 1 410 ? -2.904 23.312 15.977 1 97 410 TYR B O 1
ATOM 6831 N N . LEU B 1 411 ? -3.922 25.281 16.266 1 97.62 411 LEU B N 1
ATOM 6832 C CA . LEU B 1 411 ? -5.125 24.844 15.555 1 97.62 411 LEU B CA 1
ATOM 6833 C C . LEU B 1 411 ? -4.828 24.547 14.094 1 97.62 411 LEU B C 1
ATOM 6835 O O . LEU B 1 411 ? -5.414 23.641 13.5 1 97.62 411 LEU B O 1
ATOM 6839 N N . GLY B 1 412 ? -3.918 25.344 13.5 1 98 412 GLY B N 1
ATOM 6840 C CA . GLY B 1 412 ? -3.496 25.062 12.133 1 98 412 GLY B CA 1
ATOM 6841 C C . GLY B 1 412 ? -2.896 23.672 11.969 1 98 412 GLY B C 1
ATOM 6842 O O . GLY B 1 412 ? -3.279 22.938 11.062 1 98 412 GLY B O 1
ATOM 6843 N N . VAL B 1 413 ? -2.021 23.344 12.844 1 98.06 413 VAL B N 1
ATOM 6844 C CA . VAL B 1 413 ? -1.358 22.047 12.805 1 98.06 413 VAL B CA 1
ATOM 6845 C C . VAL B 1 413 ? -2.395 20.938 12.953 1 98.06 413 VAL B C 1
ATOM 6847 O O . VAL B 1 413 ? -2.432 20 12.148 1 98.06 413 VAL B O 1
ATOM 6850 N N . GLU B 1 414 ? -3.242 21.078 13.93 1 97.5 414 GLU B N 1
ATOM 6851 C CA . GLU B 1 414 ? -4.203 20.031 14.258 1 97.5 414 GLU B CA 1
ATOM 6852 C C . GLU B 1 414 ? -5.23 19.859 13.141 1 97.5 414 GLU B C 1
ATOM 6854 O O . GLU B 1 414 ? -5.602 18.734 12.797 1 97.5 414 GLU B O 1
ATOM 6859 N N . LEU B 1 415 ? -5.672 20.922 12.625 1 98.38 415 LEU B N 1
ATOM 6860 C CA . LEU B 1 415 ? -6.68 20.844 11.578 1 98.38 415 LEU B CA 1
ATOM 6861 C C . LEU B 1 415 ? -6.086 20.281 10.297 1 98.38 415 LEU B C 1
ATOM 6863 O O . LEU B 1 415 ? -6.77 19.594 9.539 1 98.38 415 LEU B O 1
ATOM 6867 N N . ALA B 1 416 ? -4.785 20.594 10.039 1 98.19 416 ALA B N 1
ATOM 6868 C CA . ALA B 1 416 ? -4.113 19.969 8.898 1 98.19 416 ALA B CA 1
ATOM 6869 C C . ALA B 1 416 ? -4.031 18.453 9.078 1 98.19 416 ALA B C 1
ATOM 6871 O O . ALA B 1 416 ? -4.301 17.703 8.141 1 98.19 416 ALA B O 1
ATOM 6872 N N . ARG B 1 417 ? -3.676 18.031 10.25 1 98.12 417 ARG B N 1
ATOM 6873 C CA . ARG B 1 417 ? -3.629 16.609 10.555 1 98.12 417 ARG B CA 1
ATOM 6874 C C . ARG B 1 417 ? -5.008 15.961 10.406 1 98.12 417 ARG B C 1
ATOM 6876 O O . ARG B 1 417 ? -5.133 14.883 9.828 1 98.12 417 ARG B O 1
ATOM 6883 N N . ALA B 1 418 ? -6.016 16.625 10.891 1 98.25 418 ALA B N 1
ATOM 6884 C CA . ALA B 1 418 ? -7.391 16.141 10.781 1 98.25 418 ALA B CA 1
ATOM 6885 C C . ALA B 1 418 ? -7.809 16.016 9.32 1 98.25 418 ALA B C 1
ATOM 6887 O O . ALA B 1 418 ? -8.477 15.047 8.945 1 98.25 418 ALA B O 1
ATOM 6888 N N . GLN B 1 419 ? -7.43 17 8.539 1 97.94 419 GLN B N 1
ATOM 6889 C CA . GLN B 1 419 ? -7.77 16.969 7.117 1 97.94 419 GLN B CA 1
ATOM 6890 C C . GLN B 1 419 ? -7.18 15.742 6.434 1 97.94 419 GLN B C 1
ATOM 6892 O O . GLN B 1 419 ? -7.875 15.039 5.699 1 97.94 419 GLN B O 1
ATOM 6897 N N . ILE B 1 420 ? -5.934 15.539 6.691 1 98 420 ILE B N 1
ATOM 6898 C CA . ILE B 1 420 ? -5.238 14.422 6.055 1 98 420 ILE B CA 1
ATOM 6899 C C . ILE B 1 420 ? -5.828 13.102 6.539 1 98 420 ILE B C 1
ATOM 6901 O O . ILE B 1 420 ? -6.051 12.188 5.746 1 98 420 ILE B O 1
ATOM 6905 N N . ALA B 1 421 ? -6.109 13.008 7.824 1 97.69 421 ALA B N 1
ATOM 6906 C CA . ALA B 1 421 ? -6.758 11.812 8.367 1 97.69 421 ALA B CA 1
ATOM 6907 C C . ALA B 1 421 ? -8.109 11.578 7.695 1 97.69 421 ALA B C 1
ATOM 6909 O O . ALA B 1 421 ? -8.422 10.453 7.293 1 97.69 421 ALA B O 1
ATOM 6910 N N . TRP B 1 422 ? -8.859 12.586 7.598 1 97.38 422 TRP B N 1
ATOM 6911 C CA . TRP B 1 422 ? -10.18 12.492 6.992 1 97.38 422 TRP B CA 1
ATOM 6912 C C . TRP B 1 422 ? -10.086 12.062 5.535 1 97.38 422 TRP B C 1
ATOM 6914 O O . TRP B 1 422 ? -10.812 11.156 5.102 1 97.38 422 TRP B O 1
ATOM 6924 N N . GLN B 1 423 ? -9.211 12.648 4.797 1 96.62 423 GLN B N 1
ATOM 6925 C CA . GLN B 1 423 ? -9.039 12.344 3.379 1 96.62 423 GLN B CA 1
ATOM 6926 C C . GLN B 1 423 ? -8.68 10.875 3.17 1 96.62 423 GLN B C 1
ATOM 6928 O O . GLN B 1 423 ? -9.203 10.227 2.26 1 96.62 423 GLN B O 1
ATOM 6933 N N . LEU B 1 424 ? -7.859 10.352 3.992 1 97.56 424 LEU B N 1
ATOM 6934 C CA . LEU B 1 424 ? -7.293 9.023 3.785 1 97.56 424 LEU B CA 1
ATOM 6935 C C . LEU B 1 424 ? -8.133 7.957 4.48 1 97.56 424 LEU B C 1
ATOM 6937 O O . LEU B 1 424 ? -7.953 6.762 4.234 1 97.56 424 LEU B O 1
ATOM 6941 N N . GLY B 1 425 ? -9.109 8.391 5.289 1 96.5 425 GLY B N 1
ATOM 6942 C CA . GLY B 1 425 ? -9.836 7.422 6.094 1 96.5 425 GLY B CA 1
ATOM 6943 C C . GLY B 1 425 ? -9 6.828 7.211 1 96.5 425 GLY B C 1
ATOM 6944 O O . GLY B 1 425 ? -8.906 5.605 7.344 1 96.5 425 GLY B O 1
ATOM 6945 N N . LYS B 1 426 ? -8.375 7.711 7.965 1 96.44 426 LYS B N 1
ATOM 6946 C CA . LYS B 1 426 ? -7.602 7.352 9.148 1 96.44 426 LYS B CA 1
ATOM 6947 C C . LYS B 1 426 ? -8.25 7.891 10.422 1 96.44 426 LYS B C 1
ATOM 6949 O O . LYS B 1 426 ? -9.086 8.805 10.359 1 96.44 426 LYS B O 1
ATOM 6954 N N . ARG B 1 427 ? -7.824 7.348 11.492 1 89.56 427 ARG B N 1
ATOM 6955 C CA . ARG B 1 427 ? -8.273 7.859 12.789 1 89.56 427 ARG B CA 1
ATOM 6956 C C . ARG B 1 427 ? -7.516 9.125 13.164 1 89.56 427 ARG B C 1
ATOM 6958 O O . ARG B 1 427 ? -6.312 9.242 12.914 1 89.56 427 ARG B O 1
ATOM 6965 N N . TYR B 1 428 ? -8.242 10.047 13.664 1 94.56 428 TYR B N 1
ATOM 6966 C CA . TYR B 1 428 ? -7.656 11.273 14.18 1 94.56 428 TYR B CA 1
ATOM 6967 C C . TYR B 1 428 ? -7.953 11.438 15.672 1 94.56 428 TYR B C 1
ATOM 6969 O O . TYR B 1 428 ? -9.094 11.273 16.094 1 94.56 428 TYR B O 1
ATOM 6977 N N . VAL B 1 429 ? -6.898 11.633 16.422 1 86.44 429 VAL B N 1
ATOM 6978 C CA . VAL B 1 429 ? -6.996 11.992 17.828 1 86.44 429 VAL B CA 1
ATOM 6979 C C . VAL B 1 429 ? -6.25 13.297 18.094 1 86.44 429 VAL B C 1
ATOM 6981 O O . VAL B 1 429 ? -5.051 13.398 17.828 1 86.44 429 VAL B O 1
ATOM 6984 N N . GLN B 1 430 ? -6.984 14.305 18.562 1 88.31 430 GLN B N 1
ATOM 6985 C CA . GLN B 1 430 ? -6.387 15.609 18.812 1 88.31 430 GLN B CA 1
ATOM 6986 C C . GLN B 1 430 ? -5.176 15.484 19.734 1 88.31 430 GLN B C 1
ATOM 6988 O O . GLN B 1 430 ? -5.207 14.734 20.703 1 88.31 430 GLN B O 1
ATOM 6993 N N . ASP B 1 431 ? -4.031 16.25 19.406 1 87 431 ASP B N 1
ATOM 6994 C CA . ASP B 1 431 ? -2.793 16.328 20.172 1 87 431 ASP B CA 1
ATOM 6995 C C . ASP B 1 431 ? -1.926 15.094 19.969 1 87 431 ASP B C 1
ATOM 6997 O O . ASP B 1 431 ? -0.932 14.898 20.672 1 87 431 ASP B O 1
ATOM 7001 N N . GLU B 1 432 ? -2.352 14.234 19.047 1 86.75 432 GLU B N 1
ATOM 7002 C CA . GLU B 1 432 ? -1.539 13.078 18.672 1 86.75 432 GLU B CA 1
ATOM 7003 C C . GLU B 1 432 ? -1.161 13.125 17.188 1 86.75 432 GLU B C 1
ATOM 7005 O O . GLU B 1 432 ? -1.907 13.656 16.375 1 86.75 432 GLU B O 1
ATOM 7010 N N . THR B 1 433 ? -0.013 12.586 16.938 1 92 433 THR B N 1
ATOM 7011 C CA . THR B 1 433 ? 0.369 12.43 15.531 1 92 433 THR B CA 1
ATOM 7012 C C . THR B 1 433 ? -0.419 11.305 14.875 1 92 433 THR B C 1
ATOM 7014 O O . THR B 1 433 ? -0.973 10.445 15.562 1 92 433 THR B O 1
ATOM 7017 N N . LEU B 1 434 ? -0.567 11.344 13.594 1 95.25 434 LEU B N 1
ATOM 7018 C CA . LEU B 1 434 ? -1.225 10.273 12.852 1 95.25 434 LEU B CA 1
ATOM 7019 C C . LEU B 1 434 ? -0.39 9 12.883 1 95.25 434 LEU B C 1
ATOM 7021 O O . LEU B 1 434 ? 0.841 9.055 12.852 1 95.25 434 LEU B O 1
ATOM 7025 N N . ASP B 1 435 ? -1.041 7.867 12.953 1 93.06 435 ASP B N 1
ATOM 7026 C CA . ASP B 1 435 ? -0.374 6.566 12.953 1 93.06 435 ASP B CA 1
ATOM 7027 C C . ASP B 1 435 ? -0.149 6.066 11.531 1 93.06 435 ASP B C 1
ATOM 7029 O O . ASP B 1 435 ? -1.106 5.852 10.781 1 93.06 435 ASP B O 1
ATOM 7033 N N . TRP B 1 436 ? 1.118 5.852 11.219 1 96.81 436 TRP B N 1
ATOM 7034 C CA . TRP B 1 436 ? 1.448 5.43 9.867 1 96.81 436 TRP B CA 1
ATOM 7035 C C . TRP B 1 436 ? 1.942 3.986 9.852 1 96.81 436 TRP B C 1
ATOM 7037 O O . TRP B 1 436 ? 2.541 3.539 8.867 1 96.81 436 TRP B O 1
ATOM 7047 N N . GLY B 1 437 ? 1.762 3.281 10.961 1 95.5 437 GLY B N 1
ATOM 7048 C CA . GLY B 1 437 ? 2.215 1.901 11.023 1 95.5 437 GLY B CA 1
ATOM 7049 C C . GLY B 1 437 ? 3.707 1.753 10.797 1 95.5 437 GLY B C 1
ATOM 7050 O O . GLY B 1 437 ? 4.508 2.469 11.398 1 95.5 437 GLY B O 1
ATOM 7051 N N . CYS B 1 438 ? 4.121 0.816 9.961 1 96 438 CYS B N 1
ATOM 7052 C CA . CYS B 1 438 ? 5.543 0.555 9.766 1 96 438 CYS B CA 1
ATOM 7053 C C . CYS B 1 438 ? 6.105 1.428 8.648 1 96 438 CYS B C 1
ATOM 7055 O O . CYS B 1 438 ? 7.273 1.292 8.281 1 96 438 CYS B O 1
ATOM 7057 N N . ALA B 1 439 ? 5.254 2.316 8.133 1 96.62 439 ALA B N 1
ATOM 7058 C CA . ALA B 1 439 ? 5.723 3.209 7.078 1 96.62 439 ALA B CA 1
ATOM 7059 C C . ALA B 1 439 ? 6.691 4.25 7.625 1 96.62 439 ALA B C 1
ATOM 7061 O O . ALA B 1 439 ? 7.387 4.926 6.863 1 96.62 439 ALA B O 1
ATOM 7062 N N . VAL B 1 440 ? 6.691 4.445 8.945 1 95.06 440 VAL B N 1
ATOM 7063 C CA . VAL B 1 440 ? 7.598 5.371 9.609 1 95.06 440 VAL B CA 1
ATOM 7064 C C . VAL B 1 440 ? 8.172 4.719 10.867 1 95.06 440 VAL B C 1
ATOM 7066 O O . VAL B 1 440 ? 7.668 3.691 11.328 1 95.06 440 VAL B O 1
ATOM 7069 N N . ASP B 1 441 ? 9.273 5.305 11.305 1 88.88 441 ASP B N 1
ATOM 7070 C CA . ASP B 1 441 ? 9.828 4.82 12.562 1 88.88 441 ASP B CA 1
ATOM 7071 C C . ASP B 1 441 ? 8.945 5.211 13.742 1 88.88 441 ASP B C 1
ATOM 7073 O O . ASP B 1 441 ? 8.391 6.309 13.773 1 88.88 441 ASP B O 1
ATOM 7077 N N . ARG B 1 442 ? 8.633 4.207 14.531 1 68.62 442 ARG B N 1
ATOM 7078 C CA . ARG B 1 442 ? 7.812 4.492 15.703 1 68.62 442 ARG B CA 1
ATOM 7079 C C . ARG B 1 442 ? 8.492 5.508 16.609 1 68.62 442 ARG B C 1
ATOM 7081 O O . ARG B 1 442 ? 9.695 5.422 16.859 1 68.62 442 ARG B O 1
ATOM 7088 N N . GLN B 1 443 ? 8.039 6.77 16.578 1 57.31 443 GLN B N 1
ATOM 7089 C CA . GLN B 1 443 ? 8.594 7.738 17.516 1 57.31 443 GLN B CA 1
ATOM 7090 C C . GLN B 1 443 ? 8.289 7.336 18.953 1 57.31 443 GLN B C 1
ATOM 7092 O O . GLN B 1 443 ? 7.152 6.992 19.281 1 57.31 443 GLN B O 1
ATOM 7097 N N . GLU B 1 444 ? 9.195 6.617 19.594 1 44.47 444 GLU B N 1
ATOM 7098 C CA . GLU B 1 444 ? 8.953 6.484 21.031 1 44.47 444 GLU B CA 1
ATOM 7099 C C . GLU B 1 444 ? 8.422 7.789 21.625 1 44.47 444 GLU B C 1
ATOM 7101 O O . GLU B 1 444 ? 8.992 8.859 21.391 1 44.47 444 GLU B O 1
ATOM 7106 N N . SER B 1 445 ? 7.215 7.949 21.609 1 40.81 445 SER B N 1
ATOM 7107 C CA . SER B 1 445 ? 6.688 9.141 22.266 1 40.81 445 SER B CA 1
ATOM 7108 C C . SER B 1 445 ? 7.523 9.516 23.484 1 40.81 445 SER B C 1
ATOM 7110 O O . SER B 1 445 ? 7.637 8.734 24.422 1 40.81 445 SER B O 1
ATOM 7112 N N . THR B 1 446 ? 8.664 10.039 23.281 1 38.59 446 THR B N 1
ATOM 7113 C CA . THR B 1 446 ? 9.352 10.523 24.469 1 38.59 446 THR B CA 1
ATOM 7114 C C . THR B 1 446 ? 8.391 11.281 25.391 1 38.59 446 THR B C 1
ATOM 7116 O O . THR B 1 446 ? 8.805 11.805 26.422 1 38.59 446 THR B O 1
ATOM 7119 N N . ALA B 1 447 ? 7.258 11.672 24.953 1 36.09 447 ALA B N 1
ATOM 7120 C CA . ALA B 1 447 ? 6.453 12.422 25.906 1 36.09 447 ALA B CA 1
ATOM 7121 C C . ALA B 1 447 ? 5.934 11.508 27.016 1 36.09 447 ALA B C 1
ATOM 7123 O O . ALA B 1 447 ? 5.477 10.398 26.75 1 36.09 447 ALA B O 1
ATOM 7124 N N . ASP B 1 448 ? 6.574 11.43 28.156 1 33.44 448 ASP B N 1
ATOM 7125 C CA . ASP B 1 448 ? 5.988 10.836 29.359 1 33.44 448 ASP B CA 1
ATOM 7126 C C . ASP B 1 448 ? 4.465 10.844 29.281 1 33.44 448 ASP B C 1
ATOM 7128 O O . ASP B 1 448 ? 3.85 11.914 29.234 1 33.44 448 ASP B O 1
ATOM 7132 N N . PRO B 1 449 ? 3.896 9.805 28.781 1 34.75 449 PRO B N 1
ATOM 7133 C CA . PRO B 1 449 ? 2.432 9.812 28.766 1 34.75 449 PRO B CA 1
ATOM 7134 C C . PRO B 1 449 ? 1.829 10.5 29.984 1 34.75 449 PRO B C 1
ATOM 7136 O O . PRO B 1 449 ? 0.627 10.781 30.016 1 34.75 449 PRO B O 1
ATOM 7139 N N . HIS B 1 450 ? 2.471 10.297 31.078 1 31.36 450 HIS B N 1
ATOM 7140 C CA . HIS B 1 450 ? 2.1 10.844 32.375 1 31.36 450 HIS B CA 1
ATOM 7141 C C . HIS B 1 450 ? 2.404 12.336 32.438 1 31.36 450 HIS B C 1
ATOM 7143 O O . HIS B 1 450 ? 2.045 13 33.406 1 31.36 450 HIS B O 1
ATOM 7149 N N . ALA B 1 451 ? 3.414 12.773 31.781 1 32.28 451 ALA B N 1
ATOM 7150 C CA . ALA B 1 451 ? 3.711 14.195 31.906 1 32.28 451 ALA B CA 1
ATOM 7151 C C . ALA B 1 451 ? 2.609 15.039 31.281 1 32.28 451 ALA B C 1
ATOM 7153 O O . ALA B 1 451 ? 2.07 14.68 30.219 1 32.28 451 ALA B O 1
ATOM 7154 N N . TYR B 1 452 ? 1.861 15.742 32.062 1 29.12 452 TYR B N 1
ATOM 7155 C CA . TYR B 1 452 ? 0.906 16.766 31.625 1 29.12 452 TYR B CA 1
ATOM 7156 C C . TYR B 1 452 ? 1.366 17.438 30.344 1 29.12 452 TYR B C 1
ATOM 7158 O O . TYR B 1 452 ? 2.535 17.812 30.203 1 29.12 452 TYR B O 1
ATOM 7166 N N . LYS B 1 453 ? 0.974 16.969 29.219 1 38.38 453 LYS B N 1
ATOM 7167 C CA . LYS B 1 453 ? 1.218 17.875 28.109 1 38.38 453 LYS B CA 1
ATOM 7168 C C . LYS B 1 453 ? 1.228 19.328 28.578 1 38.38 453 LYS B C 1
ATOM 7170 O O . LYS B 1 453 ? 0.236 19.812 29.125 1 38.38 453 LYS B O 1
ATOM 7175 N N . PRO B 1 454 ? 2.389 19.875 28.969 1 36.19 454 PRO B N 1
ATOM 7176 C CA . PRO B 1 454 ? 2.223 21.25 29.453 1 36.19 454 PRO B CA 1
ATOM 7177 C C . PRO B 1 454 ? 1.217 22.047 28.625 1 36.19 454 PRO B C 1
ATOM 7179 O O . PRO B 1 454 ? 0.933 21.703 27.484 1 36.19 454 PRO B O 1
ATOM 7182 N N . ALA B 1 455 ? 0.402 22.938 29.281 1 34.22 455 ALA B N 1
ATOM 7183 C CA . ALA B 1 455 ? -0.381 23.953 28.578 1 34.22 455 ALA B CA 1
ATOM 7184 C C . ALA B 1 455 ? 0.282 24.344 27.266 1 34.22 455 ALA B C 1
ATOM 7186 O O . ALA B 1 455 ? 1.493 24.172 27.094 1 34.22 455 ALA B O 1
ATOM 7187 N N . GLY B 1 456 ? -0.466 24.422 26.188 1 36.25 456 GLY B N 1
ATOM 7188 C CA . GLY B 1 456 ? 0 24.844 24.875 1 36.25 456 GLY B CA 1
ATOM 7189 C C . GLY B 1 456 ? 1.311 25.609 24.922 1 36.25 456 GLY B C 1
ATOM 7190 O O . GLY B 1 456 ? 1.507 26.453 25.797 1 36.25 456 GLY B O 1
ATOM 7191 N N . THR B 1 457 ? 2.457 24.938 24.578 1 37.38 457 THR B N 1
ATOM 7192 C CA . THR B 1 457 ? 3.82 25.453 24.547 1 37.38 457 THR B CA 1
ATOM 7193 C C . THR B 1 457 ? 3.82 26.969 24.297 1 37.38 457 THR B C 1
ATOM 7195 O O . THR B 1 457 ? 4.855 27.625 24.438 1 37.38 457 THR B O 1
ATOM 7198 N N . THR B 1 458 ? 2.807 27.375 23.531 1 35.53 458 THR B N 1
ATOM 7199 C CA . THR B 1 458 ? 2.801 28.812 23.281 1 35.53 458 THR B CA 1
ATOM 7200 C C . THR B 1 458 ? 2.586 29.578 24.594 1 35.53 458 THR B C 1
ATOM 7202 O O . THR B 1 458 ? 2.682 30.812 24.609 1 35.53 458 THR B O 1
ATOM 7205 N N . LEU B 1 459 ? 1.968 28.984 25.625 1 38.78 459 LEU B N 1
ATOM 7206 C CA . LEU B 1 459 ? 1.676 29.703 26.859 1 38.78 459 LEU B CA 1
ATOM 7207 C C . LEU B 1 459 ? 2.879 29.703 27.797 1 38.78 459 LEU B C 1
ATOM 7209 O O . LEU B 1 459 ? 2.748 30 28.984 1 38.78 459 LEU B O 1
ATOM 7213 N N . ALA B 1 460 ? 3.959 29.172 27.5 1 39.59 460 ALA B N 1
ATOM 7214 C CA . ALA B 1 460 ? 4.984 29.219 28.547 1 39.59 460 ALA B CA 1
ATOM 7215 C C . ALA B 1 460 ? 5.359 30.656 28.891 1 39.59 460 ALA B C 1
ATOM 7217 O O . ALA B 1 460 ? 5.617 31.469 27.984 1 39.59 460 ALA B O 1
ATOM 7218 N N . LYS B 1 461 ? 4.953 31.25 30.078 1 41.88 461 LYS B N 1
ATOM 7219 C CA . LYS B 1 461 ? 5.391 32.5 30.672 1 41.88 461 LYS B CA 1
ATOM 7220 C C . LYS B 1 461 ? 6.906 32.656 30.594 1 41.88 461 LYS B C 1
ATOM 7222 O O . LYS B 1 461 ? 7.641 31.703 30.844 1 41.88 461 LYS B O 1
ATOM 7227 N N . PRO B 1 462 ? 7.5 33.75 29.969 1 36.97 462 PRO B N 1
ATOM 7228 C CA . PRO B 1 462 ? 8.93 34.062 30.062 1 36.97 462 PRO B CA 1
ATOM 7229 C C . PRO B 1 462 ? 9.477 33.875 31.484 1 36.97 462 PRO B C 1
ATOM 7231 O O . PRO B 1 462 ? 8.797 34.188 32.469 1 36.97 462 PRO B O 1
ATOM 7234 N N . ARG B 1 463 ? 10.219 32.906 31.766 1 33.69 463 ARG B N 1
ATOM 7235 C CA . ARG B 1 463 ? 10.906 32.875 33.062 1 33.69 463 ARG B CA 1
ATOM 7236 C C . ARG B 1 463 ? 11.57 34.219 33.344 1 33.69 463 ARG B C 1
ATOM 7238 O O . ARG B 1 463 ? 12.227 34.812 32.469 1 33.69 463 ARG B O 1
ATOM 7245 N N . ASP B 1 464 ? 11.109 35.031 34.219 1 32.47 464 ASP B N 1
ATOM 7246 C CA . ASP B 1 464 ? 11.773 36.125 34.875 1 32.47 464 ASP B CA 1
ATOM 7247 C C . ASP B 1 464 ? 13.188 35.75 35.312 1 32.47 464 ASP B C 1
ATOM 7249 O O . ASP B 1 464 ? 13.375 34.781 36.062 1 32.47 464 ASP B O 1
ATOM 7253 N N . ASP B 1 465 ? 14.188 35.906 34.562 1 26.36 465 ASP B N 1
ATOM 7254 C CA . ASP B 1 465 ? 15.375 36.344 35.281 1 26.36 465 ASP B CA 1
ATOM 7255 C C . ASP B 1 465 ? 15.156 37.719 35.938 1 26.36 465 ASP B C 1
ATOM 7257 O O . ASP B 1 465 ? 14.555 38.594 35.344 1 26.36 465 ASP B O 1
#

Sequence (930 aa):
MAEHILFLTGKLAEKQLHRILEEMAPEFEYTVHQLGLSVAALMTADMIRRRLKDTFGADRILVPGRCRGDLETLSRDLGLPVERGPEELRDLPEFFGRAARKPDLSRYDLRIFAEVVDAPHLDVDGILRQAADYRRHGADVIDLGCLPATPFPHLEAAIAALKRERFQVSVDSLETADLVRGGAAGADYLLSLHEDSLWVTDQVASIPVLIPARHGDLESLDRAVAGMRSRGKPFLVDPILDPIHFGFTDSLTRYHETRRRHPEVEIMMGVGNLTELTHADTAGINALLLGVCSELGIRAILTTQVSKHARRAVAEADLARRIMFAARGLNALPKHMGDGLMALHERAPFPYSEAEIRELAQAIRDPSYRIQISAAGIHIFNRDGFHSAADPFQLYPSLGVEHDGGHAFYLGVELARAQIAWQLGKRYVQDETLDWGCAVDRQESTADPHAYKPAGTTLAKPRDDMAEHILFLTGKLAEKQLHRILEEMAPEFEYTVHQLGLSVAALMTADMIRRRLKDTFGADRILVPGRCRGDLETLSRDLGLPVERGPEELRDLPEFFGRAARKPDLSRYDLRIFAEVVDAPHLDVDGILRQAADYRRHGADVIDLGCLPATPFPHLEAAIAALKRERFQVSVDSLETADLVRGGAAGADYLLSLHEDSLWVTDQVASIPVLIPARHGDLESLDRAVAGMRSRGKPFLVDPILDPIHFGFTDSLTRYHETRRRHPEVEIMMGVGNLTELTHADTAGINALLLGVCSELGIRAILTTQVSKHARRAVAEADLARRIMFAARGLNALPKHMGDGLMALHERAPFPYSEAEIRELAQAIRDPSYRIQISAAGIHIFNRDGFHSAADPFQLYPSLGVEHDGGHAFYLGVELARAQIAWQLGKRYVQDETLDWGCAVDRQESTADPHAYKPAGTTLAKPRDD